Protein AF-A0A0F3GMD1-F1 (afdb_monomer)

Mean predicted aligned error: 21.33 Å

Radius of gyration: 52.3 Å; Cα contacts (8 Å, |Δi|>4): 1397; chains: 1; bounding box: 160×86×122 Å

Organism: NCBI:txid29290

Solvent-accessible surface area (backbone atoms only — not comparable to full-atom values): 59285 Å² total; per-residue (Å²): 130,84,69,40,39,52,71,37,39,46,59,51,83,79,68,75,85,72,68,47,76,70,53,44,74,72,39,75,71,59,56,70,72,64,79,86,46,73,55,54,50,51,50,52,51,47,51,51,32,24,76,66,56,77,40,80,80,34,20,37,17,39,35,39,20,27,48,52,60,46,47,62,63,44,51,52,50,38,50,48,46,66,65,64,51,59,70,74,74,42,44,73,69,32,60,89,40,60,75,58,41,60,51,53,55,57,49,62,74,71,39,52,60,49,68,30,81,46,72,66,26,73,89,41,58,56,51,66,48,49,52,52,52,53,52,52,46,48,45,51,41,37,52,78,72,67,52,85,68,76,44,72,88,44,75,68,55,52,50,51,51,44,68,68,37,89,86,38,98,61,51,51,66,60,50,45,65,74,47,36,88,82,41,74,92,46,96,46,63,65,54,52,56,51,42,48,73,69,47,56,76,70,62,19,48,54,53,50,47,52,51,50,53,53,32,47,76,72,71,44,61,88,82,69,73,56,76,62,57,56,51,55,43,53,52,40,33,33,62,71,63,63,39,60,32,40,38,41,37,32,38,54,41,47,42,28,39,69,65,24,73,91,56,54,64,50,62,50,54,59,37,50,40,16,71,84,41,60,45,35,45,39,38,28,26,54,53,45,69,75,77,53,39,84,52,72,67,63,38,54,53,48,59,73,36,33,47,81,44,64,46,66,74,53,74,52,54,54,42,42,52,57,20,68,38,47,41,65,35,79,94,36,39,74,62,41,53,54,52,50,49,56,54,44,66,54,39,48,64,53,42,55,72,43,55,36,70,48,44,70,76,53,54,72,68,35,47,58,49,42,60,52,41,26,62,52,21,51,52,48,42,57,52,48,19,47,65,45,69,44,16,55,49,51,46,51,47,38,44,54,42,76,71,60,76,46,100,79,72,46,56,39,52,43,40,48,31,70,73,33,26,74,88,79,57,60,55,50,37,40,36,50,53,38,58,55,68,66,54,92,86,48,86,58,59,52,73,59,46,50,49,36,46,52,51,47,72,74,44,54,88,74,43,90,48,72,66,47,46,43,51,50,41,38,41,38,49,21,56,44,42,35,67,77,38,60,93,46,102,70,47,67,25,64,76,27,38,33,27,51,68,45,57,36,50,42,32,52,74,45,95,56,29,90,45,41,65,61,48,51,53,49,38,37,73,72,54,65,26,15,75,43,87,39,86,96,86,44,41,35,53,41,84,50,62,69,76,74,92,69,79,74,52,93,71,62,67,75,50,52,48,60,78,67,46,63,60,63,88,69,65,65,60,32,57,53,40,69,33,40,48,78,44,74,34,37,77,86,46,40,70,70,69,62,67,60,75,88,61,82,65,42,33,41,36,35,39,32,47,20,58,26,72,73,49,28,70,50,32,61,64,51,51,58,50,50,54,69,73,47,91,70,59,54,36,38,39,37,45,23,93,66,36,68,30,63,69,56,50,52,52,35,36,51,25,51,29,50,18,64,57,21,65,79,76,37,66,70,57,14,52,50,26,49,51,51,30,49,46,58,52,53,58,47,46,61,52,58,56,77,36,67,37,39,40,43,44,72,96,51,78,81,42,80,32,64,39,63,69,51,45,55,55,48,56,50,51,56,47,43,74,59,25,70,38,19,68,63,74,76,48,77,60,41,79,38,33,29,78,63,84,62,41,43,66,45,12,29,34,34,48,69,79,40,81,79,47,84,94,47,52,73,57,50,57,61,52,48,49,33,45,77,69,54,40,67,88,38,89,65,27,41,77,78,41,53,86,41,47,68,20,46,50,40,54,52,48,50,53,50,44,51,51,20,39,77,74,69,53,32,31,45,54,42,58,53,49,53,56,41,25,31,78,44,27,36,52,58,64,21,26,43,43,35,20,48,51,21,47,68,47,43,80,57,41,38,96,61,22,24,38,32,64,89,85,54,78,43,73,20,38,58,69,55,48,17,45,47,51,39,30,44,60,67,66,35,75,77,27,56,61,29,27,45,29,66,69,60,78,58,60,55,50,50,51,52,42,49,48,52,47,27,75,64,66,75,32,86,27,57,52,57,42,6,55,73,72,59,39,29,60,65,65,65,28,81,92,46,45,67,63,50,51,56,33,44,52,44,54,65,45,71,88,56,94,75,57,59,71,59,46,53,51,33,42,50,45,69,74,67,43,75,51,58,62,44,73,70,36,64,68,61,48,50,51,50,47,44,51,68,71,42,49,94,52,33,89,80,55,55,85,85,45,50,63,58,51,41,55,59,50,43,76,77,46,76,60,26,47,52,43,60,84,46,46,80,76,45,50,67,58,48,51,50,54,45,51,51,49,38,60,75,67,44,45,67,57,52,47,52,60,54,72,72,44,58,71,67,59,51,52,50,50,50,53,50,44,34,72,76,34,60,67,57,39,51,54,50,48,62,62,54,73,71,68,81,83,135

Secondary structure (DSSP, 8-state):
-PPBHHHHEEE-TT--S---HHHHHH-TTGGGGPPP-HHHHHHHHHHHHHHHT-STTTTPEEEEE--BTSSHHHHHHHHHHHHHS-HHHHHHHHTT-HHHHHHHHHHHTT--EEEEEEE--TT--SHHHHHHHHHHHHHHHHHHTT-----SS-HHHHHHHHHH-TT-SS-HHHHHHHTGGG-TT-SSHHHHHHHHHHS-HHHHHHHHHHHHHHHHHTT--TTPPPHHHHHHHHHHHHHHTT-SEEEEEEESTHHHHHHTTT--HHHHHHHHHTTTSSEEEEEEESS-HHHH---HHHHHHHHHHEEEEE----HHHHHHHHHHHEEE-GGGHHHHHHHHHHHHHHHHHHHHHTHHHH-TTS-HHHHHTTTTB-HHHHHHHHHHHHHSSSBTHHHHHHHHS-----TT----HHHHHHH-BTTT---B-HHHHHHHH--TT-TT--HHHHHHHHHHHHHGGG-SSHHHHHHHHHHHHHHHHTTTT-S-SSSGGGGGS-BHHHHHHHTTTSTTGGGHHHHHHHHHHTTSSEEEEETTTEEEEESSPPPP-PPPP---HHHHHHHTTGGGGG---HHHHHHEEEEEE-TTTHHHHHTS---TT-EEEEEE--SSHHHHHHHHHHHHHHHHH--S-EEEEE-TTS---HHHHHHHHHHHHHHHHHHHH-HHHHHHHHHHHHHHHHHHHHHHHTSEEEEEETTS--EEEEHHHHHHHHHHHHHHHH-TTSGGGT---GGGG-SS---HHHHHHHTTSSPPPGGGTTHHHHHHHHHHTT-SS-TTHHHHSTTSHHHHHHHHHHHHHHHHHHHHSEEEHHHHHHHHHSTTT---SSHHHHHHHHHHHGGG-STTEEEE-SS-EEE--HHHHHHHHHHHHTT-TTTTT-EEEEPPHHHHHHHHHHHHHHHHHSSSSHHHHHHHHTS-GGGGGTTSHHHHHHHHHHHH-TTS---HHHHHHHHHHHHH-HHHHHTT-HHHHHHHHHHHHHGGGGGG--GGGHHHHHHHHHHH-S-GGGGGTTGGGTHHHHHHHHHHHIIIIIHHHHHHHHHTS-HHHHHHHHHHHHHH-HHHHHHHHHHHTT-S--

InterPro domains:
  IPR027417 P-loop containing nucleoside triphosphate hydrolase [G3DSA:3.40.50.300] (40-314)

pLDDT: mean 82.01, std 10.35, range [34.12, 96.06]

Foldseek 3Di:
DFDFLCVWKDFDLPLDLDDDPVNCVVDVLCLLVDDDDPLLLVVLVLVLQLLVPVDLQSLFFAEEEEAASLCQVSSLVNVVCLQPPDLVSCCVSCVVVVVSSVSSVVSVVVFHEQEFEDEDDQVDAAQVSVLLVVLLSSQVSCVVVPHPDSFDQDLLNVLLVQLPDCPHPDRLQVLCVVVVVLVVVDPGSVVLSVCLVVDDSVVNSVSSVSSCVSCVVVVNCVSDDDLVVSLVRLQRVCVVRVGSAYEYEYHACLNNLVNQQPRCVNVLVVSQSSSPGRYHYYHYYNDALCVSHVDPVVSVSVVSSHDYTYRHDDPQRLLQSLLVSMDTDVVCNVVVVVLLVVQLVQQVVLCVVPVCVQPVVHDSVSLSSNPLAQSLLSVLLCLLCCQQVVHSVVSVCLVNPDLDCDPQRQHGNNVNSVPDRCPPWGHDFNLSVLRHRQDPPRPSDDPLSNVLSVLLVVCVVVQPDPLLSSLSSLLSSLSSCLPVLPPDPGHPSVLSFSKLSNSLSRQGPGPSNVCSVVSVVVCLVVQSWPWDDDPDDMIGIGRHHPDPDFDFDPDDPLCVCVVLVLCVQLDAFAQLNLAEDEEEDFLVCVVVVLPPDDDQLHEYEYEYAAQAPVSLVSRVVSVVVCLVVRPHWYKYWYLHVQHLHPVLVVLLRVLVRQLVVCVVPPPVSNVVSVVVSSVSSVVSSVVSQQDWIWMDTRPDDIDTDGGSVRVNVVSVVVLCVFAVLEPVVLHRDRQQRDLDDQDLQLLCVLLVNDDQDPVRCVSVSSVVSCVVLVNQPDPQSLVVPVPHSLSVLLVVLVVQQVVCCVPPQKHAPLVSVSVCCHPNYNYGLGSNQLSSQSNSCSVLQDQQKWKDQPPDTGGNHSSNSSCLSNCVSVVPPSSRSIIIHGDDPQVVLLVVLQVLVCVLAVDRALQVSCLVLLAQLLLLPPPPNVLVVLLRVCSVCVVDDDDSVSSVSSSVCCVPDPSSNCSVVSQSRLLSRLCLQLPPLSVLDDSVCSVVLSVVVCVVPVRSNCCNVVSVVCVVVSVVVSVVSCVPPPVVVVVVVLVPDDPVVNVVVLVVCCVVPVVSVVVVVVVVVVDDDD

Structure (mmCIF, N/CA/C/O backbone):
data_AF-A0A0F3GMD1-F1
#
_entry.id   AF-A0A0F3GMD1-F1
#
loop_
_atom_site.group_PDB
_atom_site.id
_atom_site.type_symbol
_atom_site.label_atom_id
_atom_site.label_alt_id
_atom_site.label_comp_id
_atom_site.label_asym_id
_atom_site.label_entity_id
_atom_site.label_seq_id
_atom_site.pdbx_PDB_ins_code
_atom_site.Cartn_x
_atom_site.Cartn_y
_atom_site.Cartn_z
_atom_site.occupancy
_atom_site.B_iso_or_equiv
_atom_site.auth_seq_id
_atom_site.auth_comp_id
_atom_site.auth_asym_id
_atom_site.auth_atom_id
_atom_site.pdbx_PDB_model_num
ATOM 1 N N . MET A 1 1 ? -32.676 11.224 59.139 1.00 50.94 1 MET A N 1
ATOM 2 C CA . MET A 1 1 ? -31.583 11.018 58.167 1.00 50.94 1 MET A CA 1
ATOM 3 C C . MET A 1 1 ? -32.152 10.192 57.034 1.00 50.94 1 MET A C 1
ATOM 5 O O . MET A 1 1 ? -32.845 9.225 57.331 1.00 50.94 1 MET A O 1
ATOM 9 N N . ALA A 1 2 ? -31.953 10.602 55.782 1.00 66.00 2 ALA A N 1
ATOM 10 C CA . ALA A 1 2 ? -32.318 9.767 54.640 1.00 66.00 2 ALA A CA 1
ATOM 11 C C . ALA A 1 2 ? -31.479 8.475 54.671 1.00 66.00 2 ALA A C 1
ATOM 13 O O . ALA A 1 2 ? -30.313 8.524 55.067 1.00 66.00 2 ALA A O 1
ATOM 14 N N . ARG A 1 3 ? -32.075 7.328 54.316 1.00 83.75 3 ARG A N 1
ATOM 15 C CA . ARG A 1 3 ? -31.333 6.065 54.157 1.00 83.75 3 ARG A CA 1
ATOM 16 C C . ARG A 1 3 ? -30.320 6.213 53.022 1.00 83.75 3 ARG A C 1
ATOM 18 O O . ARG A 1 3 ? -30.608 6.872 52.020 1.00 83.75 3 ARG A O 1
ATOM 25 N N . LEU A 1 4 ? -29.153 5.608 53.191 1.00 89.12 4 LEU A N 1
ATOM 26 C CA . LEU A 1 4 ? -28.110 5.593 52.168 1.00 89.12 4 LEU A CA 1
ATOM 27 C C . LEU A 1 4 ? -28.389 4.465 51.171 1.00 89.12 4 LEU A C 1
ATOM 29 O O . LEU A 1 4 ? -29.095 3.508 51.488 1.00 89.12 4 LEU A O 1
ATOM 33 N N . TYR A 1 5 ? -27.815 4.537 49.971 1.00 89.75 5 TYR A N 1
ATOM 34 C CA . TYR A 1 5 ? -28.005 3.483 48.966 1.00 89.75 5 TYR A CA 1
ATOM 35 C C . TYR A 1 5 ? -27.546 2.099 49.450 1.00 89.75 5 TYR A C 1
ATOM 37 O O . TYR A 1 5 ? -28.211 1.111 49.146 1.00 89.75 5 TYR A O 1
ATOM 45 N N . LYS A 1 6 ? -26.486 2.026 50.269 1.00 88.06 6 LYS A N 1
ATOM 46 C CA . LYS A 1 6 ? -26.004 0.778 50.896 1.00 88.06 6 LYS A CA 1
ATOM 47 C C . LYS A 1 6 ? -27.062 0.034 51.719 1.00 88.06 6 LYS A C 1
ATOM 49 O O . LYS A 1 6 ? -26.891 -1.151 51.982 1.00 88.06 6 LYS A O 1
ATOM 54 N N . ASP A 1 7 ? -28.105 0.733 52.175 1.00 88.56 7 ASP A N 1
ATOM 55 C CA . ASP A 1 7 ? -29.181 0.126 52.956 1.00 88.56 7 ASP A CA 1
ATOM 56 C C . ASP A 1 7 ? -30.139 -0.656 52.035 1.00 88.56 7 ASP A C 1
ATOM 58 O O . ASP A 1 7 ? -30.725 -1.643 52.463 1.00 88.56 7 ASP A O 1
ATOM 62 N N . TYR A 1 8 ? -30.269 -0.258 50.762 1.00 87.81 8 TYR A N 1
ATOM 63 C CA . TYR A 1 8 ? -31.168 -0.879 49.777 1.00 87.81 8 TYR A CA 1
ATOM 64 C C . TYR A 1 8 ? -30.470 -1.889 48.861 1.00 87.81 8 TYR A C 1
ATOM 66 O O . TYR A 1 8 ? -31.065 -2.903 48.487 1.00 87.81 8 TYR A O 1
ATOM 74 N N . ILE A 1 9 ? -29.222 -1.607 48.478 1.00 90.31 9 ILE A N 1
ATOM 75 C CA . ILE A 1 9 ? -28.454 -2.391 47.509 1.00 90.31 9 ILE A CA 1
ATOM 76 C C . ILE A 1 9 ? -27.043 -2.688 48.020 1.00 90.31 9 ILE A C 1
ATOM 78 O O . ILE A 1 9 ? -26.416 -1.880 48.702 1.00 90.31 9 ILE A O 1
ATOM 82 N N . ALA A 1 10 ? -26.525 -3.849 47.638 1.00 85.56 10 ALA A N 1
ATOM 83 C CA . ALA A 1 10 ? -25.165 -4.293 47.901 1.00 85.56 10 ALA A CA 1
ATOM 84 C C . ALA A 1 10 ? -24.527 -4.826 46.612 1.00 85.56 10 ALA A C 1
ATOM 86 O O . ALA A 1 10 ? -25.221 -5.194 45.668 1.00 85.56 10 ALA A O 1
ATOM 87 N N . VAL A 1 11 ? -23.197 -4.885 46.568 1.00 82.38 11 VAL A N 1
ATOM 88 C CA . VAL A 1 11 ? -22.460 -5.510 45.461 1.00 82.38 11 VAL A CA 1
ATOM 89 C C . VAL A 1 11 ? -21.932 -6.862 45.925 1.00 82.38 11 VAL A C 1
ATOM 91 O O . VAL A 1 11 ? -21.331 -6.947 47.000 1.00 82.38 11 VAL A O 1
ATOM 94 N N . ASP A 1 12 ? -22.148 -7.907 45.127 1.00 74.38 12 ASP A N 1
ATOM 95 C CA . ASP A 1 12 ? -21.658 -9.255 45.416 1.00 74.38 12 ASP A CA 1
ATOM 96 C C . ASP A 1 12 ? -20.118 -9.281 45.461 1.00 74.38 12 ASP A C 1
ATOM 98 O O . ASP A 1 12 ? -19.437 -8.999 44.470 1.00 74.38 12 ASP A O 1
ATOM 102 N N . LYS A 1 13 ? -19.565 -9.618 46.634 1.00 58.06 13 LYS A N 1
ATOM 103 C CA . LYS A 1 13 ? -18.115 -9.708 46.873 1.00 58.06 13 LYS A CA 1
ATOM 104 C C . LYS A 1 13 ? -17.493 -10.961 46.258 1.00 58.06 13 LYS A C 1
ATOM 106 O O . LYS A 1 13 ? -16.294 -10.959 45.986 1.00 58.06 13 LYS A O 1
ATOM 111 N N . ASP A 1 14 ? -18.296 -12.001 46.043 1.00 51.00 14 ASP A N 1
ATOM 112 C CA . ASP A 1 14 ? -17.872 -13.286 45.493 1.00 51.00 14 ASP A CA 1
ATOM 113 C C . ASP A 1 14 ? -18.116 -13.378 43.981 1.00 51.00 14 ASP A C 1
ATOM 115 O O . ASP A 1 14 ? -17.907 -14.443 43.400 1.00 51.00 14 ASP A O 1
ATOM 119 N N . PHE A 1 15 ? -18.516 -12.286 43.317 1.00 57.25 15 PHE A N 1
ATOM 120 C CA . PHE A 1 15 ? -18.592 -12.229 41.859 1.00 57.25 15 PHE A CA 1
ATOM 121 C C . PHE A 1 15 ? -17.193 -12.457 41.270 1.00 57.25 15 PHE A C 1
ATOM 123 O O . PHE A 1 15 ? -16.328 -11.587 41.352 1.00 57.25 15 PHE A O 1
ATOM 130 N N . ILE A 1 16 ? -16.943 -13.650 40.717 1.00 51.28 16 ILE A N 1
ATOM 131 C CA . ILE A 1 16 ? -15.605 -14.109 40.323 1.00 51.28 16 ILE A CA 1
ATOM 132 C C . ILE A 1 16 ? -15.171 -13.428 39.012 1.00 51.28 16 ILE A C 1
ATOM 134 O O . ILE A 1 16 ? -15.683 -13.773 37.947 1.00 51.28 16 ILE A O 1
ATOM 138 N N . PRO A 1 17 ? -14.157 -12.540 39.018 1.00 49.84 17 PRO A N 1
ATOM 139 C CA . PRO A 1 17 ? -13.639 -11.957 37.782 1.00 49.84 17 PRO A CA 1
ATOM 140 C C . PRO A 1 17 ? -12.695 -12.904 37.014 1.00 49.84 17 PRO A C 1
ATOM 142 O O . PRO A 1 17 ? -12.332 -12.604 35.878 1.00 49.84 17 PRO A O 1
ATOM 145 N N . VAL A 1 18 ? -12.240 -14.008 37.630 1.00 54.03 18 VAL A N 1
ATOM 146 C CA . VAL A 1 18 ? -11.250 -14.947 37.065 1.00 54.03 18 VAL A CA 1
ATOM 147 C C . VAL A 1 18 ? -11.595 -16.392 37.440 1.00 54.03 18 VAL A C 1
ATOM 149 O O . VAL A 1 18 ? -11.407 -16.805 38.582 1.00 54.03 18 VAL A O 1
ATOM 152 N N . PHE A 1 19 ? -12.076 -17.168 36.469 1.00 64.75 19 PHE A N 1
ATOM 153 C CA . PHE A 1 19 ? -12.269 -18.613 36.609 1.00 64.75 19 PHE A CA 1
ATOM 154 C C . PHE A 1 19 ? -10.920 -19.332 36.436 1.00 64.75 19 PHE A C 1
ATOM 156 O O . PHE A 1 19 ? -10.138 -18.957 35.562 1.00 64.75 19 PHE A O 1
ATOM 163 N N . SER A 1 20 ? -10.610 -20.324 37.273 1.00 67.69 20 SER A N 1
ATOM 164 C CA . SER A 1 20 ? -9.322 -21.036 37.257 1.00 67.69 20 SER A CA 1
ATOM 165 C C . SER A 1 20 ? -9.495 -22.515 37.592 1.00 67.69 20 SER A C 1
ATOM 167 O O . SER A 1 20 ? -10.488 -22.907 38.198 1.00 67.69 20 SER A O 1
ATOM 169 N N . HIS A 1 21 ? -8.487 -23.332 37.280 1.00 68.81 21 HIS A N 1
ATOM 170 C CA . HIS A 1 21 ? -8.507 -24.771 37.567 1.00 68.81 21 HIS A CA 1
ATOM 171 C C . HIS A 1 21 ? -8.688 -25.104 39.062 1.00 68.81 21 HIS A C 1
ATOM 173 O O . HIS A 1 21 ? -9.338 -26.084 39.414 1.00 68.81 21 HIS A O 1
ATOM 179 N N . GLN A 1 22 ? -8.129 -24.290 39.966 1.00 69.31 22 GLN A N 1
ATOM 180 C CA . GLN A 1 22 ? -8.325 -24.478 41.411 1.00 69.31 22 GLN A CA 1
ATOM 181 C C . GLN A 1 22 ? -9.769 -24.184 41.827 1.00 69.31 22 GLN A C 1
ATOM 183 O O . GLN A 1 22 ? -10.306 -24.844 42.716 1.00 69.31 22 GLN A O 1
ATOM 188 N N . LEU A 1 23 ? -10.384 -23.186 41.191 1.00 70.75 23 LEU A N 1
ATOM 189 C CA . LEU A 1 23 ? -11.745 -22.765 41.484 1.00 70.75 23 LEU A CA 1
ATOM 190 C C . LEU A 1 23 ? -12.764 -23.775 40.948 1.00 70.75 23 LEU A C 1
ATOM 192 O O . LEU A 1 23 ? -13.696 -24.118 41.666 1.00 70.75 23 LEU A O 1
ATOM 196 N N . ASP A 1 24 ? -12.508 -24.313 39.757 1.00 78.94 24 ASP A N 1
ATOM 197 C CA . ASP A 1 24 ? -13.262 -25.404 39.139 1.00 78.94 24 ASP A CA 1
ATOM 198 C C . ASP A 1 24 ? -13.278 -26.663 40.025 1.00 78.94 24 ASP A C 1
ATOM 200 O O . ASP A 1 24 ? -14.333 -27.189 40.370 1.00 78.94 24 ASP A O 1
ATOM 204 N N . LYS A 1 25 ? -12.104 -27.071 40.534 1.00 77.44 25 LYS A N 1
ATOM 205 C CA . LYS A 1 25 ? -11.992 -28.188 41.489 1.00 77.44 25 LYS A CA 1
ATOM 206 C C . LYS A 1 25 ? -12.726 -27.942 42.807 1.00 77.44 25 LYS A C 1
ATOM 208 O O . LYS A 1 25 ? -13.213 -28.891 43.417 1.00 77.44 25 LYS A O 1
ATOM 213 N N . LYS A 1 26 ? -12.755 -26.695 43.287 1.00 75.00 26 LYS A N 1
ATOM 214 C CA . LYS A 1 26 ? -13.393 -26.336 44.562 1.00 75.00 26 LYS A CA 1
ATOM 215 C C . LYS A 1 26 ? -14.914 -26.219 44.437 1.00 75.00 26 LYS A C 1
ATOM 217 O O . LYS A 1 26 ? -15.614 -26.543 45.393 1.00 75.00 26 LYS A O 1
ATOM 222 N N . TYR A 1 27 ? -15.413 -25.761 43.289 1.00 75.75 27 TYR A N 1
ATOM 223 C CA . TYR A 1 27 ? -16.834 -25.524 43.040 1.00 75.75 27 TYR A CA 1
ATOM 224 C C . TYR A 1 27 ? -17.264 -26.072 41.662 1.00 75.75 27 TYR A C 1
ATOM 226 O O . TYR A 1 27 ? -17.439 -25.286 40.727 1.00 75.75 27 TYR A O 1
ATOM 234 N N . PRO A 1 28 ? -17.498 -27.393 41.539 1.00 75.00 28 PRO A N 1
ATOM 235 C CA . PRO A 1 28 ? -17.740 -28.060 40.254 1.00 75.00 28 PRO A CA 1
ATOM 236 C C . PRO A 1 28 ? -18.997 -27.602 39.508 1.00 75.00 28 PRO A C 1
ATOM 238 O O . PRO A 1 28 ? -19.076 -27.759 38.302 1.00 75.00 28 PRO A O 1
ATOM 241 N N . ASP A 1 29 ? -19.987 -27.025 40.192 1.00 77.69 29 ASP A N 1
ATOM 242 C CA . ASP A 1 29 ? -21.216 -26.540 39.549 1.00 77.69 29 ASP A CA 1
ATOM 243 C C . ASP A 1 29 ? -21.120 -25.102 39.036 1.00 77.69 29 ASP A C 1
ATOM 245 O O . ASP A 1 29 ? -21.963 -24.671 38.245 1.00 77.69 29 ASP A O 1
ATOM 249 N N . ARG A 1 30 ? -20.107 -24.338 39.470 1.00 73.56 30 ARG A N 1
ATOM 250 C CA . ARG A 1 30 ? -20.034 -22.909 39.146 1.00 73.56 30 ARG A CA 1
ATOM 251 C C . ARG A 1 30 ? -19.807 -22.659 37.668 1.00 73.56 30 ARG A C 1
ATOM 253 O O . ARG A 1 30 ? -20.202 -21.599 37.209 1.00 73.56 30 ARG A O 1
ATOM 260 N N . TRP A 1 31 ? -19.279 -23.621 36.901 1.00 80.00 31 TRP A N 1
ATOM 261 C CA . TRP A 1 31 ? -19.059 -23.416 35.468 1.00 80.00 31 TRP A CA 1
ATOM 262 C C . TRP A 1 31 ? -20.348 -23.043 34.703 1.00 80.00 31 TRP A C 1
ATOM 264 O O . TRP A 1 31 ? -20.292 -22.346 33.688 1.00 80.00 31 TRP A O 1
ATOM 274 N N . LYS A 1 32 ? -21.514 -23.463 35.223 1.00 78.69 32 LYS A N 1
ATOM 275 C CA . LYS A 1 32 ? -22.857 -23.189 34.683 1.00 78.69 32 LYS A CA 1
ATOM 276 C C . LYS A 1 32 ? -23.253 -21.709 34.760 1.00 78.69 32 LYS A C 1
ATOM 278 O O . LYS A 1 32 ? -24.212 -21.304 34.108 1.00 78.69 32 LYS A O 1
ATOM 283 N N . GLU A 1 33 ? -22.538 -20.891 35.532 1.00 74.25 33 GLU A N 1
ATOM 284 C CA . GLU A 1 33 ? -22.772 -19.444 35.609 1.00 74.25 33 GLU A CA 1
ATOM 285 C C . GLU A 1 33 ? -22.206 -18.697 34.386 1.00 74.25 33 GLU A C 1
ATOM 287 O O . GLU A 1 33 ? -22.547 -17.530 34.169 1.00 74.25 33 GLU A O 1
ATOM 292 N N . PHE A 1 34 ? -21.374 -19.348 33.557 1.00 76.19 34 PHE A N 1
ATOM 293 C CA . PHE A 1 34 ? -20.895 -18.770 32.302 1.00 76.19 34 PHE A CA 1
ATOM 294 C C . PHE A 1 34 ? -22.074 -18.470 31.370 1.00 76.19 34 PHE A C 1
ATOM 296 O O . PHE A 1 34 ? -22.795 -19.375 30.967 1.00 76.19 34 PHE A O 1
ATOM 303 N N . VAL A 1 35 ? -22.278 -17.212 30.981 1.00 70.81 35 VAL A N 1
ATOM 304 C CA . VAL A 1 35 ? -23.404 -16.844 30.108 1.00 70.81 35 VAL A CA 1
ATOM 305 C C . VAL A 1 35 ? -23.000 -17.011 28.636 1.00 70.81 35 VAL A C 1
ATOM 307 O O . VAL A 1 35 ? -22.095 -16.307 28.177 1.00 70.81 35 VAL A O 1
ATOM 310 N N . PRO A 1 36 ? -23.657 -17.897 27.862 1.00 71.88 36 PRO A N 1
ATOM 311 C CA . PRO A 1 36 ? -23.303 -18.108 26.465 1.00 71.88 36 PRO A CA 1
ATOM 312 C C . PRO A 1 36 ? -23.706 -16.896 25.611 1.00 71.88 36 PRO A C 1
ATOM 314 O O . PRO A 1 36 ? -24.878 -16.538 25.515 1.00 71.88 36 PRO A O 1
ATOM 317 N N . HIS A 1 37 ? -22.730 -16.276 24.950 1.00 72.50 37 HIS A N 1
ATOM 318 C CA . HIS A 1 37 ? -22.938 -15.169 24.010 1.00 72.50 37 HIS A CA 1
ATOM 319 C C . HIS A 1 37 ? -22.778 -15.625 22.547 1.00 72.50 37 HIS A C 1
ATOM 321 O O . HIS A 1 37 ? -22.315 -16.733 22.276 1.00 72.50 37 HIS A O 1
ATOM 327 N N . GLY A 1 38 ? -23.140 -14.774 21.576 1.00 73.25 38 GLY A N 1
ATOM 328 C CA . GLY A 1 38 ? -23.161 -15.133 20.144 1.00 73.25 38 GLY A CA 1
ATOM 329 C C . GLY A 1 38 ? -21.863 -15.779 19.640 1.00 73.25 38 GLY A C 1
ATOM 330 O O . GLY A 1 38 ? -21.882 -16.875 19.092 1.00 73.25 38 GLY A O 1
ATOM 331 N N . THR A 1 39 ? -20.718 -15.171 19.942 1.00 79.44 39 THR A N 1
ATOM 332 C CA . THR A 1 39 ? -19.390 -15.698 19.587 1.00 79.44 39 THR A CA 1
ATOM 333 C C . THR A 1 39 ? -19.044 -17.020 20.270 1.00 79.44 39 THR A C 1
ATOM 335 O O . THR A 1 39 ? -18.361 -17.851 19.674 1.00 79.44 39 THR A O 1
ATOM 338 N N . PHE A 1 40 ? -19.525 -17.261 21.492 1.00 84.38 40 PHE A N 1
ATOM 339 C CA . PHE A 1 40 ? -19.373 -18.561 22.148 1.00 84.38 40 PHE A CA 1
ATOM 340 C C . PHE A 1 40 ? -20.221 -19.639 21.460 1.00 84.38 40 PHE A C 1
ATOM 342 O O . PHE A 1 40 ? -19.746 -20.756 21.252 1.00 84.38 40 PHE A O 1
ATOM 349 N N . ASN A 1 41 ? -21.432 -19.295 21.014 1.00 83.50 41 ASN A N 1
ATOM 350 C CA . ASN A 1 41 ? -22.277 -20.203 20.234 1.00 83.50 41 ASN A CA 1
ATOM 351 C C . ASN A 1 41 ? -21.626 -20.586 18.900 1.00 83.50 41 ASN A C 1
ATOM 353 O O . ASN A 1 41 ? -21.682 -21.753 18.507 1.00 83.50 41 ASN A O 1
ATOM 357 N N . ASP A 1 42 ? -20.957 -19.639 18.239 1.00 85.12 42 ASP A N 1
ATOM 358 C CA . ASP A 1 42 ? -20.194 -19.911 17.018 1.00 85.12 42 ASP A CA 1
ATOM 359 C C . ASP A 1 42 ? -19.025 -20.868 17.285 1.00 85.12 42 ASP A C 1
ATOM 361 O O . ASP A 1 42 ? -18.821 -21.818 16.526 1.00 85.12 42 ASP A O 1
ATOM 365 N N . ILE A 1 43 ? -18.297 -20.673 18.393 1.00 89.25 43 ILE A N 1
ATOM 366 C CA . ILE A 1 43 ? -17.215 -21.572 18.827 1.00 89.25 43 ILE A CA 1
ATOM 367 C C . ILE A 1 43 ? -17.753 -22.983 19.077 1.00 89.25 43 ILE A C 1
ATOM 369 O O . ILE A 1 43 ? -17.193 -23.948 18.553 1.00 89.25 43 ILE A O 1
ATOM 373 N N . LEU A 1 44 ? -18.857 -23.118 19.818 1.00 88.62 44 LEU A N 1
ATOM 374 C CA . LEU A 1 44 ? -19.496 -24.413 20.065 1.00 88.62 44 LEU A CA 1
ATOM 375 C C . LEU A 1 44 ? -19.972 -25.074 18.767 1.00 88.62 44 LEU A C 1
ATOM 377 O O . LEU A 1 44 ? -19.802 -26.281 18.591 1.00 88.62 44 LEU A O 1
ATOM 381 N N . SER A 1 45 ? -20.537 -24.300 17.841 1.00 87.12 45 SER A N 1
ATOM 382 C CA . SER A 1 45 ? -21.005 -24.803 16.548 1.00 87.12 45 SER A CA 1
ATOM 383 C C . SER A 1 45 ? -19.858 -25.302 15.666 1.00 87.12 45 SER A C 1
ATOM 385 O O . SER A 1 45 ? -19.977 -26.358 15.030 1.00 87.12 45 SER A O 1
ATOM 387 N N . ASP A 1 46 ? -18.735 -24.580 15.648 1.00 88.50 46 ASP A N 1
ATOM 388 C CA . ASP A 1 46 ? -17.535 -24.962 14.907 1.00 88.50 46 ASP A CA 1
ATOM 389 C C . ASP A 1 46 ? -16.829 -26.168 15.501 1.00 88.50 46 ASP A C 1
ATOM 391 O O . ASP A 1 46 ? -16.399 -27.040 14.740 1.00 88.50 46 ASP A O 1
ATOM 395 N N . LEU A 1 47 ? -16.740 -26.225 16.832 1.00 89.56 47 LEU A N 1
ATOM 396 C CA . LEU A 1 47 ? -16.193 -27.362 17.560 1.00 89.56 47 LEU A CA 1
ATOM 397 C C . LEU A 1 47 ? -17.044 -28.607 17.308 1.00 89.56 47 LEU A C 1
ATOM 399 O O . LEU A 1 47 ? -16.513 -29.634 16.895 1.00 89.56 47 LEU A O 1
ATOM 403 N N . ALA A 1 48 ? -18.370 -28.505 17.439 1.00 87.31 48 ALA A N 1
ATOM 404 C CA . ALA A 1 48 ? -19.277 -29.591 17.078 1.00 87.31 48 ALA A CA 1
ATOM 405 C C . ALA A 1 48 ? -19.082 -30.020 15.613 1.00 87.31 48 ALA A C 1
ATOM 407 O O . ALA A 1 48 ? -19.030 -31.210 15.319 1.00 87.31 48 ALA A O 1
ATOM 408 N N . GLY A 1 49 ? -18.896 -29.066 14.691 1.00 86.12 49 GLY A N 1
ATOM 409 C CA . GLY A 1 49 ? -18.633 -29.355 13.278 1.00 86.12 49 GLY A CA 1
ATOM 410 C C . GLY A 1 49 ? -17.331 -30.121 13.036 1.00 86.12 49 GLY A C 1
ATOM 411 O O . GLY A 1 49 ? -17.310 -31.017 12.185 1.00 86.12 49 GLY A O 1
ATOM 412 N N . ALA A 1 50 ? -16.276 -29.797 13.790 1.00 86.62 50 ALA A N 1
ATOM 413 C CA . ALA A 1 50 ? -14.998 -30.506 13.756 1.00 86.62 50 ALA A CA 1
ATOM 414 C C . ALA A 1 50 ? -15.142 -31.940 14.279 1.00 86.62 50 ALA A C 1
ATOM 416 O O . ALA A 1 50 ? -14.753 -32.885 13.593 1.00 86.62 50 ALA A O 1
ATOM 417 N N . LEU A 1 51 ? -15.805 -32.107 15.426 1.00 85.69 51 LEU A N 1
ATOM 418 C CA . LEU A 1 51 ? -16.042 -33.402 16.075 1.00 85.69 51 LEU A CA 1
ATOM 419 C C . LEU A 1 51 ? -16.989 -34.322 15.283 1.00 85.69 51 LEU A C 1
ATOM 421 O O . LEU A 1 51 ? -16.889 -35.552 15.345 1.00 85.69 51 LEU A O 1
ATOM 425 N N . GLU A 1 52 ? -17.918 -33.745 14.520 1.00 84.44 52 GLU A N 1
ATOM 426 C CA . GLU A 1 52 ? -18.806 -34.472 13.606 1.00 84.44 52 GLU A CA 1
ATOM 427 C C . GLU A 1 52 ? -18.098 -34.933 12.326 1.00 84.44 52 GLU A C 1
ATOM 429 O O . GLU A 1 52 ? -18.609 -35.825 11.650 1.00 84.44 52 GLU A O 1
ATOM 434 N N . MET A 1 53 ? -16.936 -34.354 11.995 1.00 76.50 53 MET A N 1
ATOM 435 C CA . MET A 1 53 ? -16.187 -34.612 10.757 1.00 76.50 53 MET A CA 1
ATOM 436 C C . MET A 1 53 ? -17.009 -34.361 9.482 1.00 76.50 53 MET A C 1
ATOM 438 O O . MET A 1 53 ? -16.827 -35.032 8.467 1.00 76.50 53 MET A O 1
ATOM 442 N N . SER A 1 54 ? -17.907 -33.374 9.530 1.00 64.50 54 SER A N 1
ATOM 443 C CA . SER A 1 54 ? -18.904 -33.099 8.483 1.00 64.50 54 SER A CA 1
ATOM 444 C C . SER A 1 54 ? -18.311 -32.711 7.119 1.00 64.50 54 SER A C 1
ATOM 446 O O . SER A 1 54 ? -18.926 -32.960 6.086 1.00 64.50 54 SER A O 1
ATOM 448 N N . SER A 1 55 ? -17.117 -32.109 7.087 1.00 67.44 55 SER A N 1
ATOM 449 C CA . SER A 1 55 ? -16.381 -31.776 5.859 1.00 67.44 55 SER A CA 1
ATOM 450 C C . SER A 1 55 ? -14.886 -31.570 6.132 1.00 67.44 55 SER A C 1
ATOM 452 O O . SER A 1 55 ? -14.480 -31.349 7.273 1.00 67.44 55 SER A O 1
ATOM 454 N N . ILE A 1 56 ? -14.053 -31.572 5.082 1.00 63.50 56 ILE A N 1
ATOM 455 C CA . ILE A 1 56 ? -12.604 -31.295 5.185 1.00 63.50 56 ILE A CA 1
ATOM 456 C C . ILE A 1 56 ? -12.340 -29.914 5.815 1.00 63.50 56 ILE A C 1
ATOM 458 O O . ILE A 1 56 ? -11.420 -29.765 6.612 1.00 63.50 56 ILE A O 1
ATOM 462 N N . GLN A 1 57 ? -13.169 -28.908 5.513 1.00 63.69 57 GLN A N 1
ATOM 463 C CA . GLN A 1 57 ? -13.056 -27.580 6.128 1.00 63.69 57 GLN A CA 1
ATOM 464 C C . GLN A 1 57 ? -13.550 -27.551 7.581 1.00 63.69 57 GLN A C 1
ATOM 466 O O . GLN A 1 57 ? -13.051 -26.756 8.379 1.00 63.69 57 GLN A O 1
ATOM 471 N N . ALA A 1 58 ? -14.509 -28.409 7.938 1.00 69.06 58 ALA A N 1
ATOM 472 C CA . ALA A 1 58 ? -15.023 -28.490 9.298 1.00 69.06 58 ALA A CA 1
ATOM 473 C C . ALA A 1 58 ? -14.023 -29.130 10.269 1.00 69.06 58 ALA A C 1
ATOM 475 O O . ALA A 1 58 ? -13.985 -28.701 11.414 1.00 69.06 58 ALA A O 1
ATOM 476 N N . LYS A 1 59 ? -13.179 -30.062 9.801 1.00 80.81 59 LYS A N 1
ATOM 477 C CA . LYS A 1 59 ? -12.160 -30.792 10.584 1.00 80.81 59 LYS A CA 1
ATOM 478 C C . LYS A 1 59 ? -11.004 -29.941 11.138 1.00 80.81 59 LYS A C 1
ATOM 480 O O . LYS A 1 59 ? -10.109 -30.480 11.768 1.00 80.81 59 LYS A O 1
ATOM 485 N N . LYS A 1 60 ? -10.963 -28.636 10.889 1.00 87.56 60 LYS A N 1
ATOM 486 C CA . LYS A 1 60 ? -9.860 -27.788 11.362 1.00 87.56 60 LYS A CA 1
ATOM 487 C C . LYS A 1 60 ? -9.934 -27.557 12.872 1.00 87.56 60 LYS A C 1
ATOM 489 O O . LYS A 1 60 ? -11.022 -27.401 13.423 1.00 87.56 60 LYS A O 1
ATOM 494 N N . SER A 1 61 ? -8.765 -27.447 13.502 1.00 91.00 61 SER A N 1
ATOM 495 C CA . SER A 1 61 ? -8.628 -26.994 14.894 1.00 91.00 61 SER A CA 1
ATOM 496 C C . SER A 1 61 ? -9.114 -25.550 15.068 1.00 91.00 61 SER A C 1
ATOM 498 O O . SER A 1 61 ? -9.163 -24.783 14.103 1.00 91.00 61 SER A O 1
ATOM 500 N N . LEU A 1 62 ? -9.466 -25.157 16.291 1.00 91.75 62 LEU A N 1
ATOM 501 C CA . LEU A 1 62 ? -9.957 -23.818 16.609 1.00 91.75 62 LEU A CA 1
ATOM 502 C C . LEU A 1 62 ? -8.864 -22.986 17.285 1.00 91.75 62 LEU A C 1
ATOM 504 O O . LEU A 1 62 ? -8.119 -23.469 18.136 1.00 91.75 62 LEU A O 1
ATOM 508 N N . TRP A 1 63 ? -8.800 -21.711 16.918 1.00 91.69 63 TRP A N 1
ATOM 509 C CA . TRP A 1 63 ? -7.979 -20.717 17.595 1.00 91.69 63 TRP A CA 1
ATOM 510 C C . TRP A 1 63 ? -8.868 -19.542 17.994 1.00 91.69 63 TRP A C 1
ATOM 512 O O . TRP A 1 63 ? -9.400 -18.811 17.155 1.00 91.69 63 TRP A O 1
ATOM 522 N N . VAL A 1 64 ? -9.031 -19.395 19.303 1.00 89.88 64 VAL A N 1
ATOM 523 C CA . VAL A 1 64 ? -9.829 -18.372 19.958 1.00 89.88 64 VAL A CA 1
ATOM 524 C C . VAL A 1 64 ? -8.914 -17.264 20.474 1.00 89.88 64 VAL A C 1
ATOM 526 O O . VAL A 1 64 ? -8.066 -17.487 21.332 1.00 89.88 64 VAL A O 1
ATOM 529 N N . SER A 1 65 ? -9.088 -16.050 19.964 1.00 85.25 65 SER A N 1
ATOM 530 C CA . SER A 1 65 ? -8.393 -14.853 20.450 1.00 85.25 65 SER A CA 1
ATOM 531 C C . SER A 1 65 ? -9.343 -13.916 21.194 1.00 85.25 65 SER A C 1
ATOM 533 O O . SER A 1 65 ? -10.553 -13.984 21.012 1.00 85.25 65 SER A O 1
ATOM 535 N N . GLY A 1 66 ? -8.825 -13.032 22.038 1.00 73.56 66 GLY A N 1
ATOM 536 C CA . GLY A 1 66 ? -9.625 -11.971 22.656 1.00 73.56 66 GLY A CA 1
ATOM 537 C C . GLY A 1 66 ? -8.876 -11.280 23.785 1.00 73.56 66 GLY A C 1
ATOM 538 O O . GLY A 1 66 ? -8.036 -11.903 24.436 1.00 73.56 66 GLY A O 1
ATOM 539 N N . ALA A 1 67 ? -9.195 -10.013 24.041 1.00 63.56 67 ALA A N 1
ATOM 540 C CA . ALA A 1 67 ? -8.522 -9.194 25.048 1.00 63.56 67 ALA A CA 1
ATOM 541 C C . ALA A 1 67 ? -8.566 -9.819 26.457 1.00 63.56 67 ALA A C 1
ATOM 543 O O . ALA A 1 67 ? -9.327 -10.754 26.725 1.00 63.56 67 ALA A O 1
ATOM 544 N N . TYR A 1 68 ? -7.712 -9.364 27.372 1.00 56.00 68 TYR A N 1
ATOM 545 C CA . TYR A 1 68 ? -7.705 -9.901 28.735 1.00 56.00 68 TYR A CA 1
ATOM 546 C C . TYR A 1 68 ? -9.076 -9.676 29.404 1.00 56.00 68 TYR A C 1
ATOM 548 O O . TYR A 1 68 ? -9.750 -8.685 29.143 1.00 56.00 68 TYR A O 1
ATOM 556 N N . GLY A 1 69 ? -9.545 -10.637 30.203 1.00 57.41 69 GLY A N 1
ATOM 557 C CA . GLY A 1 69 ? -10.835 -10.506 30.896 1.00 57.41 69 GLY A CA 1
ATOM 558 C C . GLY A 1 69 ? -12.104 -10.708 30.052 1.00 57.41 69 GLY A C 1
ATOM 559 O O . GLY A 1 69 ? -13.188 -10.621 30.609 1.00 57.41 69 GLY A O 1
ATOM 560 N N . THR A 1 70 ? -12.020 -11.064 28.762 1.00 64.88 70 THR A N 1
ATOM 561 C CA . THR A 1 70 ? -13.212 -11.363 27.926 1.00 64.88 70 THR A CA 1
ATOM 562 C C . THR A 1 70 ? -13.881 -12.720 28.217 1.00 64.88 70 THR A C 1
ATOM 564 O O . THR A 1 70 ? -14.665 -13.212 27.414 1.00 64.88 70 THR A O 1
ATOM 567 N N . GLY A 1 71 ? -13.539 -13.382 29.329 1.00 69.94 71 GLY A N 1
ATOM 568 C CA . GLY A 1 71 ? -14.119 -14.676 29.708 1.00 69.94 71 GLY A CA 1
ATOM 569 C C . GLY A 1 71 ? -13.582 -15.902 28.954 1.00 69.94 71 GLY A C 1
ATOM 570 O O . GLY A 1 71 ? -14.181 -16.961 29.058 1.00 69.94 71 GLY A O 1
ATOM 571 N N . LYS A 1 72 ? -12.457 -15.810 28.223 1.00 80.31 72 LYS A N 1
ATOM 572 C CA . LYS A 1 72 ? -11.894 -16.935 27.434 1.00 80.31 72 LYS A CA 1
ATOM 573 C C . LYS A 1 72 ? -11.578 -18.190 28.253 1.00 80.31 72 LYS A C 1
ATOM 575 O O . LYS A 1 72 ? -11.981 -19.275 27.856 1.00 80.31 72 LYS A O 1
ATOM 580 N N . THR A 1 73 ? -10.882 -18.038 29.379 1.00 80.19 73 THR A N 1
ATOM 581 C CA . THR A 1 73 ? -10.593 -19.151 30.297 1.00 80.19 73 THR A CA 1
ATOM 582 C C . THR A 1 73 ? -11.894 -19.742 30.825 1.00 80.19 73 THR A C 1
ATOM 584 O O . THR A 1 73 ? -12.088 -20.944 30.815 1.00 80.19 73 THR A O 1
ATOM 587 N N . TYR A 1 74 ? -12.864 -18.905 31.189 1.00 81.25 74 TYR A N 1
ATOM 588 C CA . TYR A 1 74 ? -14.165 -19.403 31.628 1.00 81.25 74 TYR A CA 1
ATOM 589 C C . TYR A 1 74 ? -14.876 -20.191 30.503 1.00 81.25 74 TYR A C 1
ATOM 591 O O . TYR A 1 74 ? -15.315 -21.323 30.698 1.00 81.25 74 TYR A O 1
ATOM 599 N N . ALA A 1 75 ? -14.879 -19.662 29.281 1.00 84.62 75 ALA A N 1
ATOM 600 C CA . ALA A 1 75 ? -15.396 -20.351 28.105 1.00 84.62 75 ALA A CA 1
ATOM 601 C C . ALA A 1 75 ? -14.692 -21.700 27.853 1.00 84.62 75 ALA A C 1
ATOM 603 O O . ALA A 1 75 ? -15.344 -22.657 27.440 1.00 84.62 75 ALA A O 1
ATOM 604 N N . SER A 1 76 ? -13.383 -21.806 28.112 1.00 89.38 76 SER A N 1
ATOM 605 C CA . SER A 1 76 ? -12.622 -23.052 27.947 1.00 89.38 76 SER A CA 1
ATOM 606 C C . SER A 1 76 ? -13.051 -24.127 28.944 1.00 89.38 76 SER A C 1
ATOM 608 O O . SER A 1 76 ? -13.231 -25.279 28.547 1.00 89.38 76 SER A O 1
ATOM 610 N N . PHE A 1 77 ? -13.301 -23.748 30.201 1.00 87.31 77 PHE A N 1
ATOM 611 C CA . PHE A 1 77 ? -13.857 -24.640 31.219 1.00 87.31 77 PHE A CA 1
ATOM 612 C C . PHE A 1 77 ? -15.304 -25.027 30.910 1.00 87.31 77 PHE A C 1
ATOM 614 O O . PHE A 1 77 ? -15.637 -26.207 30.970 1.00 87.31 77 PHE A O 1
ATOM 621 N N . ALA A 1 78 ? -16.144 -24.085 30.473 1.00 88.00 78 ALA A N 1
ATOM 622 C CA . ALA A 1 78 ? -17.500 -24.407 30.029 1.00 88.00 78 ALA A CA 1
ATOM 623 C C . ALA A 1 78 ? -17.480 -25.429 28.876 1.00 88.00 78 ALA A C 1
ATOM 625 O O . ALA A 1 78 ? -18.224 -26.405 28.899 1.00 88.00 78 ALA A O 1
ATOM 626 N N . ILE A 1 79 ? -16.577 -25.272 27.897 1.00 90.19 79 ILE A N 1
ATOM 627 C CA . ILE A 1 79 ? -16.382 -26.252 26.814 1.00 90.19 79 ILE A CA 1
ATOM 628 C C . ILE A 1 79 ? -15.899 -27.600 27.360 1.00 90.19 79 ILE A C 1
ATOM 630 O O . ILE A 1 79 ? -16.409 -28.635 26.931 1.00 90.19 79 ILE A O 1
ATOM 634 N N . LYS A 1 80 ? -14.944 -27.605 28.299 1.00 90.50 80 LYS A N 1
ATOM 635 C CA . LYS A 1 80 ? -14.457 -28.824 28.959 1.00 90.50 80 LYS A CA 1
ATOM 636 C C . LYS A 1 80 ? -15.619 -29.594 29.594 1.00 90.50 80 LYS A C 1
ATOM 638 O O . LYS A 1 80 ? -15.827 -30.745 29.228 1.00 90.50 80 LYS A O 1
ATOM 643 N N . HIS A 1 81 ? -16.433 -28.955 30.431 1.00 88.94 81 HIS A N 1
ATOM 644 C CA . HIS A 1 81 ? -17.593 -29.593 31.062 1.00 88.94 81 HIS A CA 1
ATOM 645 C C . HIS A 1 81 ? -18.662 -30.027 30.054 1.00 88.94 81 HIS A C 1
ATOM 647 O O . HIS A 1 81 ? -19.158 -31.151 30.116 1.00 88.94 81 HIS A O 1
ATOM 653 N N . ILE A 1 82 ? -18.948 -29.211 29.031 1.00 88.50 82 ILE A N 1
ATOM 654 C CA . ILE A 1 82 ? -19.861 -29.599 27.943 1.00 88.50 82 ILE A CA 1
ATOM 655 C C . ILE A 1 82 ? -19.395 -30.888 27.257 1.00 88.50 82 ILE A C 1
ATOM 657 O O . ILE A 1 82 ? -20.240 -31.681 26.841 1.00 88.50 82 ILE A O 1
ATOM 661 N N . LEU A 1 83 ? -18.088 -31.125 27.135 1.00 88.38 83 LEU A N 1
ATOM 662 C CA . LEU A 1 83 ? -17.528 -32.330 26.521 1.00 88.38 83 LEU A CA 1
ATOM 663 C C . LEU A 1 83 ? -17.411 -33.516 27.491 1.00 88.38 83 LEU A C 1
ATOM 665 O O . LEU A 1 83 ? -17.625 -34.645 27.055 1.00 88.38 83 LEU A O 1
ATOM 669 N N . GLU A 1 84 ? -17.090 -33.279 28.764 1.00 85.75 84 GLU A N 1
ATOM 670 C CA . GLU A 1 84 ? -16.749 -34.328 29.738 1.00 85.75 84 GLU A CA 1
ATOM 671 C C . GLU A 1 84 ? -17.901 -34.783 30.633 1.00 85.75 84 GLU A C 1
ATOM 673 O O . GLU A 1 84 ? -18.010 -35.983 30.882 1.00 85.75 84 GLU A O 1
ATOM 678 N N . ASP A 1 85 ? -18.744 -33.860 31.099 1.00 86.31 85 ASP A N 1
ATOM 679 C CA . ASP A 1 85 ? -19.774 -34.144 32.106 1.00 86.31 85 ASP A CA 1
ATOM 680 C C . ASP A 1 85 ? -20.897 -35.018 31.527 1.00 86.31 85 ASP A C 1
ATOM 682 O O . ASP A 1 85 ? -20.986 -35.249 30.314 1.00 86.31 85 ASP A O 1
ATOM 686 N N . SER A 1 86 ? -21.801 -35.508 32.370 1.00 81.56 86 SER A N 1
ATOM 687 C CA . SER A 1 86 ? -22.950 -36.290 31.900 1.00 81.56 86 SER A CA 1
ATOM 688 C C . SER A 1 86 ? -23.877 -35.464 30.987 1.00 81.56 86 SER A C 1
ATOM 690 O O . SER A 1 86 ? -23.851 -34.229 30.962 1.00 81.56 86 SER A O 1
ATOM 692 N N . ILE A 1 87 ? -24.703 -36.127 30.169 1.00 79.00 87 ILE A N 1
ATOM 693 C CA . ILE A 1 87 ? -25.665 -35.405 29.313 1.00 79.00 87 ILE A CA 1
ATOM 694 C C . ILE A 1 87 ? -26.695 -34.685 30.191 1.00 79.00 87 ILE A C 1
ATOM 696 O O . ILE A 1 87 ? -27.109 -33.576 29.858 1.00 79.00 87 ILE A O 1
ATOM 700 N N . GLU A 1 88 ? -27.073 -35.285 31.314 1.00 78.62 88 GLU A N 1
ATOM 701 C CA . GLU A 1 88 ? -28.032 -34.765 32.282 1.00 78.62 88 GLU A CA 1
ATOM 702 C C . GLU A 1 88 ? -27.570 -33.418 32.862 1.00 78.62 88 GLU A C 1
ATOM 704 O O . GLU A 1 88 ? -28.326 -32.447 32.815 1.00 78.62 88 GLU A O 1
ATOM 709 N N . GLU A 1 89 ? -26.311 -33.319 33.304 1.00 79.75 89 GLU A N 1
ATOM 710 C CA . GLU A 1 89 ? -25.737 -32.098 33.899 1.00 79.75 89 GLU A CA 1
ATOM 711 C C . GLU A 1 89 ? -25.611 -30.940 32.904 1.00 79.75 89 GLU A C 1
ATOM 713 O O . GLU A 1 89 ? -25.780 -29.774 33.267 1.00 79.75 89 GLU A O 1
ATOM 718 N N . VAL A 1 90 ? -25.334 -31.254 31.636 1.00 82.25 90 VAL A N 1
ATOM 719 C CA . VAL A 1 90 ? -25.135 -30.253 30.578 1.00 82.25 90 VAL A CA 1
ATOM 720 C C . VAL A 1 90 ? -26.465 -29.821 29.948 1.00 82.25 90 VAL A C 1
ATOM 722 O O . VAL A 1 90 ? -26.575 -28.708 29.426 1.00 82.25 90 VAL A O 1
ATOM 725 N N . THR A 1 91 ? -27.496 -30.672 29.997 1.00 79.19 91 THR A N 1
ATOM 726 C CA . THR A 1 91 ? -28.798 -30.392 29.373 1.00 79.19 91 THR A CA 1
ATOM 727 C C . THR A 1 91 ? -29.437 -29.140 29.955 1.00 79.19 91 THR A C 1
ATOM 729 O O . THR A 1 91 ? -29.929 -28.315 29.189 1.00 79.19 91 THR A O 1
ATOM 732 N N . ASP A 1 92 ? -29.393 -28.960 31.277 1.00 77.88 92 ASP A N 1
ATOM 733 C CA . ASP A 1 92 ? -29.967 -27.784 31.939 1.00 77.88 92 ASP A CA 1
ATOM 734 C C . ASP A 1 92 ? -29.331 -26.476 31.465 1.00 77.88 92 ASP A C 1
ATOM 736 O O . ASP A 1 92 ? -30.042 -25.509 31.195 1.00 77.88 92 ASP A O 1
ATOM 740 N N . TYR A 1 93 ? -28.014 -26.484 31.271 1.00 80.25 93 TYR A N 1
ATOM 741 C CA . TYR A 1 93 ? -27.256 -25.338 30.784 1.00 80.25 93 TYR A CA 1
ATOM 742 C C . TYR A 1 93 ? -27.509 -25.047 29.292 1.00 80.25 93 TYR A C 1
ATOM 744 O O . TYR A 1 93 ? -27.698 -23.902 28.888 1.00 80.25 93 TYR A O 1
ATOM 752 N N . LEU A 1 94 ? -27.575 -26.083 28.448 1.00 78.56 94 LEU A N 1
ATOM 753 C CA . LEU A 1 94 ? -27.761 -25.935 26.998 1.00 78.56 94 LEU A CA 1
ATOM 754 C C . LEU A 1 94 ? -29.233 -25.807 26.554 1.00 78.56 94 LEU A C 1
ATOM 756 O O . LEU A 1 94 ? -29.491 -25.714 25.351 1.00 78.56 94 LEU A O 1
ATOM 760 N N . LYS A 1 95 ? -30.209 -25.787 27.475 1.00 73.19 95 LYS A N 1
ATOM 761 C CA . LYS A 1 95 ? -31.652 -25.671 27.159 1.00 73.19 95 LYS A CA 1
ATOM 762 C C . LYS A 1 95 ? -31.986 -24.446 26.308 1.00 73.19 95 LYS A C 1
ATOM 764 O O . LYS A 1 95 ? -32.825 -24.537 25.407 1.00 73.19 95 LYS A O 1
ATOM 769 N N . GLU A 1 96 ? -31.312 -23.325 26.553 1.00 62.34 96 GLU A N 1
ATOM 770 C CA . GLU A 1 96 ? -31.483 -22.094 25.770 1.00 62.34 96 GLU A CA 1
ATOM 771 C C . GLU A 1 96 ? -30.834 -22.181 24.370 1.00 62.34 96 GLU A C 1
ATOM 773 O O . GLU A 1 96 ? -31.206 -21.442 23.461 1.00 62.34 96 GLU A O 1
ATOM 778 N N . LEU A 1 97 ? -29.947 -23.160 24.142 1.00 68.56 97 LEU A N 1
ATOM 779 C CA . LEU A 1 97 ? -29.202 -23.409 22.900 1.00 68.56 97 LEU A CA 1
ATOM 780 C C . LEU A 1 97 ? -29.651 -24.717 22.218 1.00 68.56 97 LEU A C 1
ATOM 782 O O . LEU A 1 97 ? -28.851 -25.623 21.960 1.00 68.56 97 LEU A O 1
ATOM 786 N N . LYS A 1 98 ? -30.949 -24.818 21.897 1.00 65.69 98 LYS A N 1
ATOM 787 C CA . LYS A 1 98 ? -31.614 -26.048 21.399 1.00 65.69 98 LYS A CA 1
ATOM 788 C C . LYS A 1 98 ? -30.870 -26.787 20.270 1.00 65.69 98 LYS A C 1
ATOM 790 O O . LYS A 1 98 ? -30.803 -28.020 20.265 1.00 65.69 98 LYS A O 1
ATOM 795 N N . THR A 1 99 ? -30.307 -26.060 19.304 1.00 70.69 99 THR A N 1
ATOM 796 C CA . THR A 1 99 ? -29.557 -26.640 18.173 1.00 70.69 99 THR A CA 1
ATOM 797 C C . THR A 1 99 ? -28.224 -27.252 18.600 1.00 70.69 99 THR A C 1
ATOM 799 O O . THR A 1 99 ? -27.838 -28.303 18.090 1.00 70.69 99 THR A O 1
ATOM 802 N N . THR A 1 100 ? -27.536 -26.624 19.553 1.00 75.38 100 THR A N 1
ATOM 803 C CA . THR A 1 100 ? -26.231 -27.055 20.070 1.00 75.38 100 THR A CA 1
ATOM 804 C C . THR A 1 100 ? -26.376 -28.283 20.962 1.00 75.38 100 THR A C 1
ATOM 806 O O . THR A 1 100 ? -25.635 -29.250 20.785 1.00 75.38 100 THR A O 1
ATOM 809 N N . LEU A 1 101 ? -27.399 -28.299 21.826 1.00 75.56 101 LEU A N 1
ATOM 810 C CA . LEU A 1 101 ? -27.737 -29.443 22.679 1.00 75.56 101 LEU A CA 1
ATOM 811 C C . LEU A 1 101 ? -27.851 -30.737 21.860 1.00 75.56 101 LEU A C 1
ATOM 813 O O . LEU A 1 101 ? -27.141 -31.706 22.113 1.00 75.56 101 LEU A O 1
ATOM 817 N N . THR A 1 102 ? -28.659 -30.717 20.795 1.00 77.38 102 THR A N 1
ATOM 818 C CA . THR A 1 102 ? -28.914 -31.901 19.955 1.00 77.38 102 THR A CA 1
ATOM 819 C C . THR A 1 102 ? -27.636 -32.475 19.327 1.00 77.38 102 THR A C 1
ATOM 821 O O . THR A 1 102 ? -27.511 -33.692 19.165 1.00 77.38 102 THR A O 1
ATOM 824 N N . ARG A 1 103 ? -26.679 -31.617 18.951 1.00 83.56 103 ARG A N 1
ATOM 825 C CA . ARG A 1 103 ? -25.416 -32.033 18.317 1.00 83.56 103 ARG A CA 1
ATOM 826 C C . ARG A 1 103 ? -24.476 -32.686 19.323 1.00 83.56 103 ARG A C 1
ATOM 828 O O . ARG A 1 103 ? -23.991 -33.786 19.065 1.00 83.56 103 ARG A O 1
ATOM 835 N N . PHE A 1 104 ? -24.276 -32.068 20.487 1.00 82.56 104 PHE A N 1
ATOM 836 C CA . PHE A 1 104 ? -23.404 -32.623 21.525 1.00 82.56 104 PHE A CA 1
ATOM 837 C C . PHE A 1 104 ? -23.971 -33.903 22.151 1.00 82.56 104 PHE A C 1
ATOM 839 O O . PHE A 1 104 ? -23.203 -34.834 22.387 1.00 82.56 104 PHE A O 1
ATOM 846 N N . THR A 1 105 ? -25.297 -34.036 22.292 1.00 79.94 105 THR A N 1
ATOM 847 C CA . THR A 1 105 ? -25.925 -35.309 22.695 1.00 79.94 105 THR A CA 1
ATOM 848 C C . THR A 1 105 ? -25.579 -36.436 21.715 1.00 79.94 105 THR A C 1
ATOM 850 O O . THR A 1 105 ? -25.150 -37.511 22.129 1.00 79.94 105 THR A O 1
ATOM 853 N N . LYS A 1 106 ? -25.689 -36.187 20.400 1.00 81.88 106 LYS A N 1
ATOM 854 C CA . LYS A 1 106 ? -25.316 -37.172 19.367 1.00 81.88 106 LYS A CA 1
ATOM 855 C C . LYS A 1 106 ? -23.820 -37.484 19.352 1.00 81.88 106 LYS A C 1
ATOM 857 O O . LYS A 1 106 ? -23.447 -38.593 18.982 1.00 81.88 106 LYS A O 1
ATOM 862 N N . LEU A 1 107 ? -22.966 -36.517 19.686 1.00 82.75 107 LEU A N 1
ATOM 863 C CA . LEU A 1 107 ? -21.518 -36.718 19.756 1.00 82.75 107 LEU A CA 1
ATOM 864 C C . LEU A 1 107 ? -21.139 -37.621 20.930 1.00 82.75 107 LEU A C 1
ATOM 866 O O . LEU A 1 107 ? -20.417 -38.590 20.711 1.00 82.75 107 LEU A O 1
ATOM 870 N N . LYS A 1 108 ? -21.690 -37.363 22.122 1.00 80.75 108 LYS A N 1
ATOM 871 C CA . LYS A 1 108 ? -21.446 -38.175 23.324 1.00 80.75 108 LYS A CA 1
ATOM 872 C C . LYS A 1 108 ? -21.935 -39.620 23.176 1.00 80.75 108 LYS A C 1
ATOM 874 O O . LYS A 1 108 ? -21.291 -40.538 23.658 1.00 80.75 108 LYS A O 1
ATOM 879 N N . GLN A 1 109 ? -23.015 -39.852 22.427 1.00 79.62 109 GLN A N 1
ATOM 880 C CA . GLN A 1 109 ? -23.509 -41.208 22.133 1.00 79.62 109 GLN A CA 1
ATOM 881 C C . GLN A 1 109 ? -22.610 -42.021 21.180 1.00 79.62 109 GLN A C 1
ATOM 883 O O . GLN A 1 109 ? -22.770 -43.234 21.081 1.00 79.62 109 GLN A O 1
ATOM 888 N N . LYS A 1 110 ? -21.699 -41.378 20.433 1.00 79.06 110 LYS A N 1
ATOM 889 C CA . LYS A 1 110 ? -20.882 -42.027 19.389 1.00 79.06 110 LYS A CA 1
ATOM 890 C C . LYS A 1 110 ? -19.517 -42.529 19.872 1.00 79.06 110 LYS A C 1
ATOM 892 O O . LYS A 1 110 ? -18.794 -43.105 19.059 1.00 79.06 110 LYS A O 1
ATOM 897 N N . GLY A 1 111 ? -19.150 -42.289 21.128 1.00 79.12 111 GLY A N 1
ATOM 898 C CA . GLY A 1 111 ? -17.887 -42.728 21.725 1.00 79.12 111 GLY A CA 1
ATOM 899 C C . GLY A 1 111 ? -17.221 -41.646 22.571 1.00 79.12 111 GLY A C 1
ATOM 900 O O . GLY A 1 111 ? -17.575 -40.469 22.478 1.00 79.12 111 GLY A O 1
ATOM 901 N N . ASP A 1 112 ? -16.236 -42.059 23.365 1.00 85.19 112 ASP A N 1
ATOM 902 C CA . ASP A 1 112 ? -15.614 -41.210 24.380 1.00 85.19 112 ASP A CA 1
ATOM 903 C C . ASP A 1 112 ? -14.690 -40.145 23.780 1.00 85.19 112 ASP A C 1
ATOM 905 O O . ASP A 1 112 ? -13.909 -40.402 22.855 1.00 85.19 112 ASP A O 1
ATOM 909 N N . ILE A 1 113 ? -14.771 -38.938 24.343 1.00 90.19 113 ILE A N 1
ATOM 910 C CA . ILE A 1 113 ? -13.922 -37.794 24.006 1.00 90.19 113 ILE A CA 1
ATOM 911 C C . ILE A 1 113 ? -12.950 -37.563 25.164 1.00 90.19 113 ILE A C 1
ATOM 913 O O . ILE A 1 113 ? -13.351 -37.272 26.297 1.00 90.19 113 ILE A O 1
ATOM 917 N N . LEU A 1 114 ? -11.652 -37.655 24.878 1.00 92.75 114 LEU A N 1
ATOM 918 C CA . LEU A 1 114 ? -10.625 -37.265 25.837 1.00 92.75 114 LEU A CA 1
ATOM 919 C C . LEU A 1 114 ? -10.390 -35.758 25.716 1.00 92.75 114 LEU A C 1
ATOM 921 O O . LEU A 1 114 ? -9.929 -35.285 24.676 1.00 92.75 114 LEU A O 1
ATOM 925 N N . VAL A 1 115 ? -10.698 -35.005 26.771 1.00 92.50 115 VAL A N 1
ATOM 926 C CA . VAL A 1 115 ? -10.386 -33.576 26.838 1.00 92.50 115 VAL A CA 1
ATOM 927 C C . VAL A 1 115 ? -9.108 -33.410 27.639 1.00 92.50 115 VAL A C 1
ATOM 929 O O . VAL A 1 115 ? -8.985 -33.910 28.751 1.00 92.50 115 VAL A O 1
ATOM 932 N N . VAL A 1 116 ? -8.143 -32.717 27.051 1.00 93.31 116 VAL A N 1
ATOM 933 C CA . VAL A 1 116 ? -6.882 -32.368 27.698 1.00 93.31 116 VAL A CA 1
ATOM 934 C C . VAL A 1 116 ? -6.908 -30.870 27.925 1.00 93.31 116 VAL A C 1
ATOM 936 O O . VAL A 1 116 ? -7.048 -30.119 26.964 1.00 93.31 116 VAL A O 1
ATOM 939 N N . HIS A 1 117 ? -6.796 -30.430 29.175 1.00 90.75 117 HIS A N 1
ATOM 940 C CA . HIS A 1 117 ? -6.752 -29.011 29.515 1.00 90.75 117 HIS A CA 1
ATOM 941 C C . HIS A 1 117 ? -5.371 -28.650 30.058 1.00 90.75 117 HIS A C 1
ATOM 943 O O . HIS A 1 117 ? -4.932 -29.207 31.064 1.00 90.75 117 HIS A O 1
ATOM 949 N N . ARG A 1 118 ? -4.695 -27.694 29.418 1.00 88.19 118 ARG A N 1
ATOM 950 C CA . ARG A 1 118 ? -3.418 -27.146 29.890 1.00 88.19 118 ARG A CA 1
ATOM 951 C C . ARG A 1 118 ? -3.486 -25.627 29.959 1.00 88.19 118 ARG A C 1
ATOM 953 O O . ARG A 1 118 ? -4.048 -24.993 29.071 1.00 88.19 118 ARG A O 1
ATOM 960 N N . SER A 1 119 ? -2.855 -25.064 30.983 1.00 83.19 119 SER A N 1
ATOM 961 C CA . SER A 1 119 ? -2.645 -23.623 31.133 1.00 83.19 119 SER A CA 1
ATOM 962 C C . SER A 1 119 ? -1.160 -23.290 31.005 1.00 83.19 119 SER A C 1
ATOM 964 O O . SER A 1 119 ? -0.309 -24.101 31.375 1.00 83.19 119 SER A O 1
ATOM 966 N N . SER A 1 120 ? -0.866 -22.082 30.525 1.00 77.75 120 SER A N 1
ATOM 967 C CA . SER A 1 120 ? 0.478 -21.543 30.304 1.00 77.75 120 SER A CA 1
ATOM 968 C C . SER A 1 120 ? 1.279 -22.211 29.179 1.00 77.75 120 SER A C 1
ATOM 970 O O . SER A 1 120 ? 1.166 -23.400 28.858 1.00 77.75 120 SER A O 1
ATOM 972 N N . SER A 1 121 ? 2.114 -21.388 28.547 1.00 79.50 121 SER A N 1
ATOM 973 C CA . SER A 1 121 ? 2.989 -21.769 27.436 1.00 79.50 121 SER A CA 1
ATOM 974 C C . SER A 1 121 ? 4.354 -21.058 27.448 1.00 79.50 121 SER A C 1
ATOM 976 O O . SER A 1 121 ? 5.161 -21.247 26.539 1.00 79.50 121 SER A O 1
ATOM 978 N N . SER A 1 122 ? 4.645 -20.273 28.495 1.00 70.56 122 SER A N 1
ATOM 979 C CA . SER A 1 122 ? 5.824 -19.397 28.577 1.00 70.56 122 SER A CA 1
ATOM 980 C C . SER A 1 122 ? 7.153 -20.144 28.542 1.00 70.56 122 SER A C 1
ATOM 982 O O . SER A 1 122 ? 8.102 -19.688 27.912 1.00 70.56 122 SER A O 1
ATOM 984 N N . GLY A 1 123 ? 7.218 -21.324 29.154 1.00 69.44 123 GLY A N 1
ATOM 985 C CA . GLY A 1 123 ? 8.435 -22.126 29.175 1.00 69.44 123 GLY A CA 1
ATOM 986 C C . GLY A 1 123 ? 8.758 -22.826 27.853 1.00 69.44 123 GLY A C 1
ATOM 987 O O . GLY A 1 123 ? 9.810 -23.452 27.777 1.00 69.44 123 GLY A O 1
ATOM 988 N N . ILE A 1 124 ? 7.884 -22.794 26.839 1.00 79.75 124 ILE A N 1
ATOM 989 C CA . ILE A 1 124 ? 7.981 -23.665 25.659 1.00 79.75 124 ILE A CA 1
ATOM 990 C C . ILE A 1 124 ? 8.796 -23.002 24.546 1.00 79.75 124 ILE A C 1
ATOM 992 O O . ILE A 1 124 ? 8.325 -22.061 23.914 1.00 79.75 124 ILE A O 1
ATOM 996 N N . ILE A 1 125 ? 9.996 -23.524 24.276 1.00 77.25 125 ILE A N 1
ATOM 997 C CA . ILE A 1 125 ? 10.885 -23.069 23.199 1.00 77.25 125 ILE A CA 1
ATOM 998 C C . ILE A 1 125 ? 11.262 -24.279 22.334 1.00 77.25 125 ILE A C 1
ATOM 1000 O O . ILE A 1 125 ? 11.847 -25.243 22.827 1.00 77.25 125 ILE A O 1
ATOM 1004 N N . GLY A 1 126 ? 10.928 -24.221 21.045 1.00 76.62 126 GLY A N 1
ATOM 1005 C CA . GLY A 1 126 ? 11.196 -25.263 20.053 1.00 76.62 126 GLY A CA 1
ATOM 1006 C C . GLY A 1 126 ? 10.198 -26.429 20.034 1.00 76.62 126 GLY A C 1
ATOM 1007 O O . GLY A 1 126 ? 9.381 -26.620 20.938 1.00 76.62 126 GLY A O 1
ATOM 1008 N N . ASP A 1 127 ? 10.292 -27.233 18.972 1.00 78.88 127 ASP A N 1
ATOM 1009 C CA . ASP A 1 127 ? 9.339 -28.306 18.661 1.00 78.88 127 ASP A CA 1
ATOM 1010 C C . ASP A 1 127 ? 9.413 -29.481 19.655 1.00 78.88 127 ASP A C 1
ATOM 1012 O O . ASP A 1 127 ? 8.383 -30.013 20.056 1.00 78.88 127 ASP A O 1
ATOM 1016 N N . ASN A 1 128 ? 10.601 -29.846 20.152 1.00 73.81 128 ASN A N 1
ATOM 1017 C CA . ASN A 1 128 ? 10.735 -30.975 21.088 1.00 73.81 128 ASN A CA 1
ATOM 1018 C C . ASN A 1 128 ? 10.035 -30.717 22.424 1.00 73.81 128 ASN A C 1
ATOM 1020 O O . ASN A 1 128 ? 9.373 -31.608 22.957 1.00 73.81 128 ASN A O 1
ATOM 1024 N N . LYS A 1 129 ? 10.155 -29.490 22.953 1.00 75.06 129 LYS A N 1
ATOM 1025 C CA . LYS A 1 129 ? 9.473 -29.097 24.191 1.00 75.06 129 LYS A CA 1
ATOM 1026 C C . LYS A 1 129 ? 7.964 -29.103 23.991 1.00 75.06 129 LYS A C 1
ATOM 1028 O O . LYS A 1 129 ? 7.244 -29.612 24.844 1.00 75.06 129 LYS A O 1
ATOM 1033 N N . LEU A 1 130 ? 7.497 -28.602 22.844 1.00 84.75 130 LEU A N 1
ATOM 1034 C CA . LEU A 1 130 ? 6.087 -28.666 22.462 1.00 84.75 130 LEU A CA 1
ATOM 1035 C C . LEU A 1 130 ? 5.586 -30.121 22.442 1.00 84.75 130 LEU A C 1
ATOM 1037 O O . LEU A 1 130 ? 4.564 -30.423 23.054 1.00 84.75 130 LEU A O 1
ATOM 1041 N N . PHE A 1 131 ? 6.314 -31.027 21.785 1.00 84.31 131 PHE A N 1
ATOM 1042 C CA . PHE A 1 131 ? 5.922 -32.433 21.658 1.00 84.31 131 PHE A CA 1
ATOM 1043 C C . PHE A 1 131 ? 5.915 -33.171 22.996 1.00 84.31 131 PHE A C 1
ATOM 1045 O O . PHE A 1 131 ? 4.947 -33.869 23.302 1.00 84.31 131 PHE A O 1
ATOM 1052 N N . GLY A 1 132 ? 6.954 -32.988 23.815 1.00 75.81 132 GLY A N 1
ATOM 1053 C CA . GLY A 1 132 ? 7.027 -33.581 25.151 1.00 75.81 132 GLY A CA 1
ATOM 1054 C C . GLY A 1 132 ? 5.865 -33.135 26.038 1.00 75.81 132 GLY A C 1
ATOM 1055 O O . GLY A 1 132 ? 5.197 -33.971 26.644 1.00 75.81 132 GLY A O 1
ATOM 1056 N N . VAL A 1 133 ? 5.563 -31.832 26.035 1.00 82.06 133 VAL A N 1
ATOM 1057 C CA . VAL A 1 133 ? 4.460 -31.254 26.814 1.00 82.06 133 VAL A CA 1
ATOM 1058 C C . VAL A 1 133 ? 3.101 -31.812 26.384 1.00 82.06 133 VAL A C 1
ATOM 1060 O O . VAL A 1 133 ? 2.299 -32.186 27.237 1.00 82.06 133 VAL A O 1
ATOM 1063 N N . ILE A 1 134 ? 2.838 -31.914 25.077 1.00 88.12 134 ILE A N 1
ATOM 1064 C CA . ILE A 1 134 ? 1.579 -32.480 24.565 1.00 88.12 134 ILE A CA 1
ATOM 1065 C C . ILE A 1 134 ? 1.422 -33.937 25.008 1.00 88.12 134 ILE A C 1
ATOM 1067 O O . ILE A 1 134 ? 0.354 -34.330 25.480 1.00 88.12 134 ILE A O 1
ATOM 1071 N N . GLN A 1 135 ? 2.485 -34.729 24.881 1.00 85.19 135 GLN A N 1
ATOM 1072 C CA . GLN A 1 135 ? 2.475 -36.146 25.226 1.00 85.19 135 GLN A CA 1
ATOM 1073 C C . GLN A 1 135 ? 2.205 -36.365 26.723 1.00 85.19 135 GLN A C 1
ATOM 1075 O O . GLN A 1 135 ? 1.356 -37.183 27.077 1.00 85.19 135 GLN A O 1
ATOM 1080 N N . GLU A 1 136 ? 2.882 -35.623 27.604 1.00 82.38 136 GLU A N 1
ATOM 1081 C CA . GLU A 1 136 ? 2.669 -35.725 29.054 1.00 82.38 136 GLU A CA 1
ATOM 1082 C C . GLU A 1 136 ? 1.272 -35.251 29.467 1.00 82.38 136 GLU A C 1
ATOM 1084 O O . GLU A 1 136 ? 0.600 -35.934 30.239 1.00 82.38 136 GLU A O 1
ATOM 1089 N N . SER A 1 137 ? 0.767 -34.160 28.882 1.00 88.25 137 SER A N 1
ATOM 1090 C CA . SER A 1 137 ? -0.599 -33.698 29.154 1.00 88.25 137 SER A CA 1
ATOM 1091 C C . SER A 1 137 ? -1.667 -34.703 28.700 1.00 88.25 137 SER A C 1
ATOM 1093 O O . SER A 1 137 ? -2.645 -34.911 29.417 1.00 88.25 137 SER A O 1
ATOM 1095 N N . ILE A 1 138 ? -1.472 -35.393 27.568 1.00 90.25 138 ILE A N 1
ATOM 1096 C CA . ILE A 1 138 ? -2.371 -36.478 27.134 1.00 90.25 138 ILE A CA 1
ATOM 1097 C C . ILE A 1 138 ? -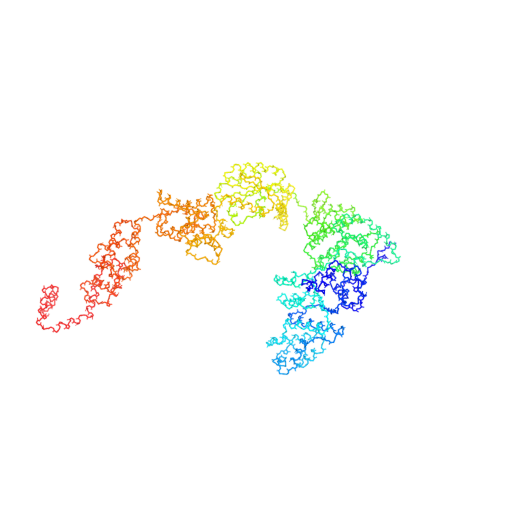2.299 -37.667 28.100 1.00 90.25 138 ILE A C 1
ATOM 1099 O O . ILE A 1 138 ? -3.339 -38.173 28.521 1.00 90.25 138 ILE A O 1
ATOM 1103 N N . LYS A 1 139 ? -1.096 -38.108 28.492 1.00 85.44 139 LYS A N 1
ATOM 1104 C CA . LYS A 1 139 ? -0.928 -39.213 29.453 1.00 85.44 139 LYS A CA 1
ATOM 1105 C C . LYS A 1 139 ? -1.573 -38.907 30.799 1.00 85.44 139 LYS A C 1
ATOM 1107 O O . LYS A 1 139 ? -2.177 -39.795 31.396 1.00 85.44 139 LYS A O 1
ATOM 1112 N N . GLN A 1 140 ? -1.431 -37.677 31.284 1.00 86.25 140 GLN A N 1
ATOM 1113 C CA . GLN A 1 140 ? -2.049 -37.251 32.531 1.00 86.25 140 GLN A CA 1
ATOM 1114 C C . GLN A 1 140 ? -3.577 -37.315 32.432 1.00 86.25 140 GLN A C 1
ATOM 1116 O O . GLN A 1 140 ? -4.200 -37.945 33.283 1.00 86.25 140 GLN A O 1
ATOM 1121 N N . ALA A 1 141 ? -4.169 -36.774 31.363 1.00 89.38 141 ALA A N 1
ATOM 1122 C CA . ALA A 1 141 ? -5.616 -36.835 31.150 1.00 89.38 141 ALA A CA 1
ATOM 1123 C C . ALA A 1 141 ? -6.139 -38.282 31.037 1.00 89.38 141 ALA A C 1
ATOM 1125 O O . ALA A 1 141 ? -7.194 -38.608 31.579 1.00 89.38 141 ALA A O 1
ATOM 1126 N N . LEU A 1 142 ? -5.387 -39.177 30.380 1.00 89.50 142 LEU A N 1
ATOM 1127 C CA . LEU A 1 142 ? -5.712 -40.608 30.318 1.00 89.50 142 LEU A CA 1
ATOM 1128 C C . LEU A 1 142 ? -5.734 -41.246 31.712 1.00 89.50 142 LEU A C 1
ATOM 1130 O O . LEU A 1 142 ? -6.690 -41.946 32.044 1.00 89.50 142 LEU A O 1
ATOM 1134 N N . LYS A 1 143 ? -4.711 -40.979 32.537 1.00 87.38 143 LYS A N 1
ATOM 1135 C CA . LYS A 1 143 ? -4.626 -41.487 33.915 1.00 87.38 143 LYS A CA 1
ATOM 1136 C C . LYS A 1 143 ? -5.766 -40.962 34.786 1.00 87.38 143 LYS A C 1
ATOM 1138 O O . LYS A 1 143 ? -6.366 -41.741 35.517 1.00 87.38 143 LYS A O 1
ATOM 1143 N N . GLU A 1 144 ? -6.081 -39.671 34.690 1.00 86.06 144 GLU A N 1
ATOM 1144 C CA . GLU A 1 144 ? -7.170 -39.039 35.448 1.00 86.06 144 GLU A CA 1
ATOM 1145 C C . GLU A 1 144 ? -8.543 -39.633 35.089 1.00 86.06 144 GLU A C 1
ATOM 1147 O O . GLU A 1 144 ? -9.379 -39.800 35.974 1.00 86.06 144 GLU A O 1
ATOM 1152 N N . LYS A 1 145 ? -8.752 -40.041 33.827 1.00 84.88 145 LYS A N 1
ATOM 1153 C CA . LYS A 1 145 ? -9.958 -40.766 33.382 1.00 84.88 145 LYS A CA 1
ATOM 1154 C C . LYS A 1 145 ? -9.900 -42.290 33.567 1.00 84.88 145 LYS A C 1
ATOM 1156 O O . LYS A 1 145 ? -10.850 -42.979 33.208 1.00 84.88 145 LYS A O 1
ATOM 1161 N N . GLY A 1 146 ? -8.815 -42.828 34.125 1.00 85.94 146 GLY A N 1
ATOM 1162 C CA . GLY A 1 146 ? -8.678 -44.256 34.424 1.00 85.94 146 GLY A CA 1
ATOM 1163 C C . GLY A 1 146 ? -8.318 -45.158 33.235 1.00 85.94 146 GLY A C 1
ATOM 1164 O O . GLY A 1 146 ? -8.460 -46.376 33.341 1.00 85.94 146 GLY A O 1
ATOM 1165 N N . TYR A 1 147 ? -7.834 -44.608 32.117 1.00 87.75 147 TYR A N 1
ATOM 1166 C CA . TYR A 1 147 ? -7.332 -45.412 30.998 1.00 87.75 147 TYR A CA 1
ATOM 1167 C C . TYR A 1 147 ? -5.988 -46.068 31.345 1.00 87.75 147 TYR A C 1
ATOM 1169 O O . TYR A 1 147 ? -5.094 -45.444 31.920 1.00 87.75 147 TYR A O 1
ATOM 1177 N N . THR A 1 148 ? -5.824 -47.335 30.959 1.00 82.56 148 THR A N 1
ATOM 1178 C CA . THR A 1 148 ? -4.615 -48.126 31.247 1.00 82.56 148 THR A CA 1
ATOM 1179 C C . THR A 1 148 ? -3.579 -48.069 30.127 1.00 82.56 148 THR A C 1
ATOM 1181 O O . THR A 1 148 ? -2.383 -48.198 30.389 1.00 82.56 148 THR A O 1
ATOM 1184 N N . TYR A 1 149 ? -4.012 -47.861 28.881 1.00 84.94 149 TYR A N 1
ATOM 1185 C CA . TYR A 1 149 ? -3.124 -47.787 27.729 1.00 84.94 149 TYR A CA 1
ATOM 1186 C C . TYR A 1 149 ? -2.658 -46.347 27.486 1.00 84.94 149 TYR A C 1
ATOM 1188 O O . TYR A 1 149 ? -3.448 -45.461 27.175 1.00 84.94 149 TYR A O 1
ATOM 1196 N N . LEU A 1 150 ? -1.352 -46.103 27.603 1.00 80.25 150 LEU A N 1
ATOM 1197 C CA . LEU A 1 150 ? -0.749 -44.768 27.463 1.00 80.25 150 LEU A CA 1
ATOM 1198 C C . LEU A 1 150 ? -0.002 -44.575 26.127 1.00 80.25 150 LEU A C 1
ATOM 1200 O O . LEU A 1 150 ? 0.789 -43.640 26.000 1.00 80.25 150 LEU A O 1
ATOM 1204 N N . GLY A 1 151 ? -0.236 -45.458 25.149 1.00 75.38 151 GLY A N 1
ATOM 1205 C CA . GLY A 1 151 ? 0.479 -45.503 23.868 1.00 75.38 151 GLY A CA 1
ATOM 1206 C C . GLY A 1 151 ? 1.782 -46.314 23.911 1.00 75.38 151 GLY A C 1
ATOM 1207 O O . GLY A 1 151 ? 2.347 -46.578 24.977 1.00 75.38 151 GLY A O 1
ATOM 1208 N N . ALA A 1 152 ? 2.273 -46.702 22.736 1.00 67.31 152 ALA A N 1
ATOM 1209 C CA . ALA A 1 152 ? 3.584 -47.298 22.505 1.00 67.31 152 ALA A CA 1
ATOM 1210 C C . ALA A 1 152 ? 4.712 -46.384 23.021 1.00 67.31 152 ALA A C 1
ATOM 1212 O O . ALA A 1 152 ? 4.496 -45.190 23.247 1.00 67.31 152 ALA A O 1
ATOM 1213 N N . LYS A 1 153 ? 5.917 -46.946 23.236 1.00 61.00 153 LYS A N 1
ATOM 1214 C CA . LYS A 1 153 ? 7.030 -46.293 23.958 1.00 61.00 153 LYS A CA 1
ATOM 1215 C C . LYS A 1 153 ? 7.136 -44.789 23.652 1.00 61.00 153 LYS A C 1
ATOM 1217 O O . LYS A 1 153 ? 7.458 -44.348 22.549 1.00 61.00 153 LYS A O 1
ATOM 1222 N N . SER A 1 154 ? 6.860 -44.001 24.678 1.00 60.25 154 SER A N 1
ATOM 1223 C CA . SER A 1 154 ? 6.872 -42.542 24.681 1.00 60.25 154 SER A CA 1
ATOM 1224 C C . SER A 1 154 ? 8.296 -41.953 24.606 1.00 60.25 154 SER A C 1
ATOM 1226 O O . SER A 1 154 ? 9.267 -42.674 24.851 1.00 60.25 154 SER A O 1
ATOM 1228 N N . LEU A 1 155 ? 8.445 -40.652 24.298 1.00 59.31 155 LEU A N 1
ATOM 1229 C CA . LEU A 1 155 ? 9.746 -39.936 24.336 1.00 59.31 155 LEU A CA 1
ATOM 1230 C C . LEU A 1 155 ? 10.523 -40.219 25.630 1.00 59.31 155 LEU A C 1
ATOM 1232 O O . LEU A 1 155 ? 11.699 -40.565 25.598 1.00 59.31 155 LEU A O 1
ATOM 1236 N N . TYR A 1 156 ? 9.798 -40.158 26.744 1.00 62.12 156 TYR A N 1
ATOM 1237 C CA . TYR A 1 156 ? 10.267 -40.394 28.103 1.00 62.12 156 TYR A CA 1
ATOM 1238 C C . TYR A 1 156 ? 10.899 -41.784 28.283 1.00 62.12 156 TYR A C 1
ATOM 1240 O O . TYR A 1 156 ? 12.033 -41.908 28.733 1.00 62.12 156 TYR A O 1
ATOM 1248 N N . SER A 1 157 ? 10.202 -42.842 27.855 1.00 64.38 157 SER A N 1
ATOM 1249 C CA . SER A 1 157 ? 10.699 -44.220 27.975 1.00 64.38 157 SER A CA 1
ATOM 1250 C C . SER A 1 157 ? 11.876 -44.506 27.043 1.00 64.38 157 SER A C 1
ATOM 1252 O O . SER A 1 157 ? 12.786 -45.222 27.435 1.00 64.38 157 SER A O 1
ATOM 1254 N N . ASN A 1 158 ? 11.901 -43.923 25.839 1.00 68.25 158 ASN A N 1
ATOM 1255 C CA . ASN A 1 158 ? 13.041 -44.090 24.931 1.00 68.25 158 ASN A CA 1
ATOM 1256 C C . ASN A 1 158 ? 14.288 -43.377 25.457 1.00 68.25 158 ASN A C 1
ATOM 1258 O O . ASN A 1 158 ? 15.385 -43.912 25.358 1.00 68.25 158 ASN A O 1
ATOM 1262 N N . MET A 1 159 ? 14.126 -42.172 26.008 1.00 71.12 159 MET A N 1
ATOM 1263 C CA . MET A 1 159 ? 15.233 -41.428 26.592 1.00 71.12 159 MET A CA 1
ATOM 1264 C C . MET A 1 159 ? 15.793 -42.161 27.810 1.00 71.12 159 MET A C 1
ATOM 1266 O O . MET A 1 159 ? 16.998 -42.364 27.881 1.00 71.12 159 MET A O 1
ATOM 1270 N N . LEU A 1 160 ? 14.934 -42.642 28.710 1.00 73.00 160 LEU A N 1
ATOM 1271 C CA . LEU A 1 160 ? 15.361 -43.473 29.836 1.00 73.00 160 LEU A CA 1
ATOM 1272 C C . LEU A 1 160 ? 16.053 -44.764 29.384 1.00 73.00 160 LEU A C 1
ATOM 1274 O O . LEU A 1 160 ? 17.084 -45.108 29.953 1.00 73.00 160 LEU A O 1
ATOM 1278 N N . ASP A 1 161 ? 15.553 -45.440 28.345 1.00 73.06 161 ASP A N 1
ATOM 1279 C CA . ASP A 1 161 ? 16.211 -46.625 27.777 1.00 73.06 161 ASP A CA 1
ATOM 1280 C C . ASP A 1 161 ? 17.623 -46.285 27.265 1.00 73.06 161 ASP A C 1
ATOM 1282 O O . ASP A 1 161 ? 18.576 -47.011 27.549 1.00 73.06 161 ASP A O 1
ATOM 1286 N N . ILE A 1 162 ? 17.782 -45.159 26.561 1.00 76.44 162 ILE A N 1
ATOM 1287 C CA . ILE A 1 162 ? 19.083 -44.675 26.076 1.00 76.44 162 ILE A CA 1
ATOM 1288 C C . ILE A 1 162 ? 20.023 -44.354 27.246 1.00 76.44 162 ILE A C 1
ATOM 1290 O O . ILE A 1 162 ? 21.171 -44.787 27.235 1.00 76.44 162 ILE A O 1
ATOM 1294 N N . LEU A 1 163 ? 19.544 -43.626 28.261 1.00 79.00 163 LEU A N 1
ATOM 1295 C CA . LEU A 1 163 ? 20.351 -43.214 29.416 1.00 79.00 163 LEU A CA 1
ATOM 1296 C C . LEU A 1 163 ? 20.755 -44.400 30.306 1.00 79.00 163 LEU A C 1
ATOM 1298 O O . LEU A 1 163 ? 21.806 -44.352 30.939 1.00 79.00 163 LEU A O 1
ATOM 1302 N N . LYS A 1 164 ? 19.940 -45.463 30.350 1.00 78.56 164 LYS A N 1
ATOM 1303 C CA . LYS A 1 164 ? 20.198 -46.687 31.129 1.00 78.56 164 LYS A CA 1
ATOM 1304 C C . LYS A 1 164 ? 21.044 -47.725 30.390 1.00 78.56 164 LYS A C 1
ATOM 1306 O O . LYS A 1 164 ? 21.480 -48.687 31.017 1.00 78.56 164 LYS A O 1
ATOM 1311 N N . THR A 1 165 ? 21.262 -47.571 29.082 1.00 78.06 165 THR A N 1
ATOM 1312 C CA . THR A 1 165 ? 22.013 -48.540 28.271 1.00 78.06 165 THR A CA 1
ATOM 1313 C C . THR A 1 165 ? 23.517 -48.219 28.307 1.00 78.06 165 THR A C 1
ATOM 1315 O O . THR A 1 165 ? 23.918 -47.207 27.732 1.00 78.06 165 THR A O 1
ATOM 1318 N N . PRO A 1 166 ? 24.373 -49.071 28.915 1.00 63.25 166 PRO A N 1
ATOM 1319 C CA . PRO A 1 166 ? 25.797 -48.764 29.120 1.00 63.25 166 PRO A CA 1
ATOM 1320 C C . PRO A 1 166 ? 26.606 -48.589 27.824 1.00 63.25 166 PRO A C 1
ATOM 1322 O O . PRO A 1 166 ? 27.545 -47.800 27.792 1.00 63.25 166 PRO A O 1
ATOM 1325 N N . ASP A 1 167 ? 26.212 -49.288 26.752 1.00 66.88 167 ASP A N 1
ATOM 1326 C CA . ASP A 1 167 ? 26.912 -49.324 25.456 1.00 66.88 167 ASP A CA 1
ATOM 1327 C C . ASP A 1 167 ? 26.190 -48.526 24.351 1.00 66.88 167 ASP A C 1
ATOM 1329 O O . ASP A 1 167 ? 26.372 -48.772 23.155 1.00 66.88 167 ASP A O 1
ATOM 1333 N N . HIS A 1 168 ? 25.318 -47.583 24.719 1.00 77.44 168 HIS A N 1
ATOM 1334 C CA . HIS A 1 168 ? 24.619 -46.765 23.731 1.00 77.44 168 HIS A CA 1
ATOM 1335 C C . HIS A 1 168 ? 25.584 -45.767 23.052 1.00 77.44 168 HIS A C 1
ATOM 1337 O O . HIS A 1 168 ? 26.449 -45.206 23.728 1.00 77.44 168 HIS A O 1
ATOM 1343 N N . PRO A 1 169 ? 25.421 -45.445 21.747 1.00 74.56 169 PRO A N 1
ATOM 1344 C CA . PRO A 1 169 ? 26.234 -44.432 21.055 1.00 74.56 169 PRO A CA 1
ATOM 1345 C C . PRO A 1 169 ? 26.295 -43.063 21.750 1.00 74.56 169 PRO A C 1
ATOM 1347 O O . PRO A 1 169 ? 27.234 -42.299 21.542 1.00 74.56 169 PRO A O 1
ATOM 1350 N N . PHE A 1 170 ? 25.295 -42.757 22.579 1.00 80.44 170 PHE A N 1
ATOM 1351 C CA . PHE A 1 170 ? 25.317 -41.623 23.494 1.00 80.44 170 PHE A CA 1
ATOM 1352 C C . PHE A 1 170 ? 25.756 -42.073 24.887 1.00 80.44 170 PHE A C 1
ATOM 1354 O O . PHE A 1 170 ? 24.955 -42.613 25.648 1.00 80.44 170 PHE A O 1
ATOM 1361 N N . ASN A 1 171 ? 27.022 -41.825 25.226 1.00 82.75 171 ASN A N 1
ATOM 1362 C CA . ASN A 1 171 ? 27.564 -42.128 26.546 1.00 82.75 171 ASN A CA 1
ATOM 1363 C C . ASN A 1 171 ? 27.173 -41.027 27.545 1.00 82.75 171 ASN A C 1
ATOM 1365 O O . ASN A 1 171 ? 27.881 -40.026 27.698 1.00 82.75 171 ASN A O 1
ATOM 1369 N N . PHE A 1 172 ? 26.037 -41.213 28.223 1.00 83.88 172 PHE A N 1
ATOM 1370 C CA . PHE A 1 172 ? 25.537 -40.236 29.188 1.00 83.88 172 PHE A CA 1
ATOM 1371 C C . PHE A 1 172 ? 26.481 -40.043 30.378 1.00 83.88 172 PHE A C 1
ATOM 1373 O O . PHE A 1 172 ? 26.674 -38.912 30.812 1.00 83.88 172 PHE A O 1
ATOM 1380 N N . THR A 1 173 ? 27.131 -41.102 30.868 1.00 81.94 173 THR A N 1
ATOM 1381 C CA . THR A 1 173 ? 28.115 -41.007 31.957 1.00 81.94 173 THR A CA 1
ATOM 1382 C C . THR A 1 173 ? 29.252 -40.051 31.590 1.00 81.94 173 THR A C 1
ATOM 1384 O O . THR A 1 173 ? 29.595 -39.169 32.374 1.00 81.94 173 THR A O 1
ATOM 1387 N N . ALA A 1 174 ? 29.805 -40.163 30.379 1.00 80.12 174 ALA A N 1
ATOM 1388 C CA . ALA A 1 174 ? 30.837 -39.252 29.887 1.00 80.12 174 ALA A CA 1
ATOM 1389 C C . ALA A 1 174 ? 30.294 -37.830 29.660 1.00 80.12 174 ALA A C 1
ATOM 1391 O O . ALA A 1 174 ? 30.942 -36.859 30.055 1.00 80.12 174 ALA A O 1
ATOM 1392 N N . ALA A 1 175 ? 29.095 -37.702 29.080 1.00 82.06 175 ALA A N 1
ATOM 1393 C CA . ALA A 1 175 ? 28.440 -36.415 28.842 1.00 82.06 175 ALA A CA 1
ATOM 1394 C C . ALA A 1 175 ? 28.146 -35.654 30.148 1.00 82.06 175 ALA A C 1
ATOM 1396 O O . ALA A 1 175 ? 28.385 -34.451 30.230 1.00 82.06 175 ALA A O 1
ATOM 1397 N N . PHE A 1 176 ? 27.694 -36.353 31.190 1.00 85.06 176 PHE A N 1
ATOM 1398 C CA . PHE A 1 176 ? 27.419 -35.796 32.513 1.00 85.06 176 PHE A CA 1
ATOM 1399 C C . PHE A 1 176 ? 28.675 -35.205 33.159 1.00 85.06 176 PHE A C 1
ATOM 1401 O O . PHE A 1 176 ? 28.634 -34.092 33.681 1.00 85.06 176 PHE A O 1
ATOM 1408 N N . TRP A 1 177 ? 29.807 -35.917 33.101 1.00 82.56 177 TRP A N 1
ATOM 1409 C CA . TRP A 1 177 ? 31.069 -35.417 33.652 1.00 82.56 177 TRP A CA 1
ATOM 1410 C C . TRP A 1 177 ? 31.666 -34.283 32.817 1.00 82.56 177 TRP A C 1
ATOM 1412 O O . TRP A 1 177 ? 32.183 -33.322 33.385 1.00 82.56 177 TRP A O 1
ATOM 1422 N N . TYR A 1 178 ? 31.554 -34.354 31.489 1.00 82.44 178 TYR A N 1
ATOM 1423 C CA . TYR A 1 178 ? 32.008 -33.288 30.594 1.00 82.44 178 TYR A CA 1
ATOM 1424 C C . TYR A 1 178 ? 31.207 -31.989 30.793 1.00 82.44 178 TYR A C 1
ATOM 1426 O O . TYR A 1 178 ? 31.779 -30.903 30.857 1.00 82.44 178 TYR A O 1
ATOM 1434 N N . CYS A 1 179 ? 29.890 -32.100 30.982 1.00 79.62 179 CYS A N 1
ATOM 1435 C CA . CYS A 1 179 ? 28.974 -30.981 31.212 1.00 79.62 179 CYS A CA 1
ATOM 1436 C C . CYS A 1 179 ? 28.561 -30.839 32.686 1.00 79.62 179 CYS A C 1
ATOM 1438 O O . CYS A 1 179 ? 27.435 -30.429 32.974 1.00 79.62 179 CYS A O 1
ATOM 1440 N N . LYS A 1 180 ? 29.463 -31.128 33.638 1.00 82.06 180 LYS A N 1
ATOM 1441 C CA . LYS A 1 180 ? 29.141 -31.126 35.079 1.00 82.06 180 LYS A CA 1
ATOM 1442 C C . LYS A 1 180 ? 28.535 -29.806 35.576 1.00 82.06 180 LYS A C 1
ATOM 1444 O O . LYS A 1 180 ? 27.714 -29.815 36.488 1.00 82.06 180 LYS A O 1
ATOM 1449 N N . ALA A 1 181 ? 28.886 -28.685 34.944 1.00 77.56 181 ALA A N 1
ATOM 1450 C CA . ALA A 1 181 ? 28.335 -27.362 35.242 1.00 77.56 181 ALA A CA 1
ATOM 1451 C C . ALA A 1 181 ? 26.804 -27.256 35.062 1.00 77.56 181 ALA A C 1
ATOM 1453 O O . ALA A 1 181 ? 26.188 -26.408 35.696 1.00 77.56 181 ALA A O 1
ATOM 1454 N N . HIS A 1 182 ? 26.183 -28.110 34.240 1.00 75.38 182 HIS A N 1
ATOM 1455 C CA . HIS A 1 182 ? 24.727 -28.152 34.050 1.00 75.38 182 HIS A CA 1
ATOM 1456 C C . HIS A 1 182 ? 24.006 -29.076 35.050 1.00 75.38 182 HIS A C 1
ATOM 1458 O O . HIS A 1 182 ? 22.778 -29.080 35.100 1.00 75.38 182 HIS A O 1
ATOM 1464 N N . PHE A 1 183 ? 24.741 -29.854 35.849 1.00 83.56 183 PHE A N 1
ATOM 1465 C CA . PHE A 1 183 ? 24.201 -30.794 36.838 1.00 83.56 183 PHE A CA 1
ATOM 1466 C C . PHE A 1 183 ? 24.886 -30.617 38.197 1.00 83.56 183 PHE A C 1
ATOM 1468 O O . PHE A 1 183 ? 25.255 -31.589 38.857 1.00 83.56 183 PHE A O 1
ATOM 1475 N N . THR A 1 184 ? 25.115 -29.369 38.602 1.00 80.25 184 THR A N 1
ATOM 1476 C CA . THR A 1 184 ? 25.808 -29.028 39.854 1.00 80.25 184 THR A CA 1
ATOM 1477 C C . THR A 1 184 ? 25.148 -29.623 41.096 1.00 80.25 184 THR A C 1
ATOM 1479 O O . THR A 1 184 ? 25.825 -29.917 42.078 1.00 80.25 184 THR A O 1
ATOM 1482 N N . GLU A 1 185 ? 23.839 -29.826 41.026 1.00 81.56 185 GLU A N 1
ATOM 1483 C CA . GLU A 1 185 ? 22.973 -30.375 42.061 1.00 81.56 185 GLU A CA 1
ATOM 1484 C C . GLU A 1 185 ? 22.982 -31.912 42.141 1.00 81.56 185 GLU A C 1
ATOM 1486 O O . GLU A 1 185 ? 22.471 -32.462 43.111 1.00 81.56 185 GLU A O 1
ATOM 1491 N N . TYR A 1 186 ? 23.592 -32.605 41.173 1.00 83.94 186 TYR A N 1
ATOM 1492 C CA . TYR A 1 186 ? 23.651 -34.069 41.119 1.00 83.94 186 TYR A CA 1
ATOM 1493 C C . TYR A 1 186 ? 25.077 -34.555 41.361 1.00 83.94 186 TYR A C 1
ATOM 1495 O O . TYR A 1 186 ? 26.012 -34.067 40.724 1.00 83.94 186 TYR A O 1
ATOM 1503 N N . ALA A 1 187 ? 25.295 -35.542 42.231 1.00 79.50 187 ALA A N 1
ATOM 1504 C CA . ALA A 1 187 ? 26.627 -36.102 42.470 1.00 79.50 187 ALA A CA 1
ATOM 1505 C C . ALA A 1 187 ? 27.021 -37.115 41.383 1.00 79.50 187 ALA A C 1
ATOM 1507 O O . ALA A 1 187 ? 28.183 -37.141 40.963 1.00 79.50 187 ALA A O 1
ATOM 1508 N N . SER A 1 188 ? 26.048 -37.869 40.866 1.00 84.81 188 SER A N 1
ATOM 1509 C CA . SER A 1 188 ? 26.247 -38.960 39.905 1.00 84.81 188 SER A CA 1
ATOM 1510 C C . SER A 1 188 ? 25.226 -38.938 38.747 1.00 84.81 188 SER A C 1
ATOM 1512 O O . SER A 1 188 ? 24.130 -38.395 38.912 1.00 84.81 188 SER A O 1
ATOM 1514 N N . PRO A 1 189 ? 25.552 -39.511 37.569 1.00 83.31 189 PRO A N 1
ATOM 1515 C CA . PRO A 1 189 ? 24.593 -39.684 36.472 1.00 83.31 189 PRO A CA 1
ATOM 1516 C C . PRO A 1 189 ? 23.363 -40.513 36.876 1.00 83.31 189 PRO A C 1
ATOM 1518 O O . PRO A 1 189 ? 22.261 -40.272 36.385 1.00 83.31 189 PRO A O 1
ATOM 1521 N N . GLU A 1 190 ? 23.538 -41.476 37.781 1.00 84.25 190 GLU A N 1
ATOM 1522 C CA . GLU A 1 190 ? 22.478 -42.362 38.263 1.00 84.25 190 GLU A CA 1
ATOM 1523 C C . GLU A 1 190 ? 21.415 -41.602 39.072 1.00 84.25 190 GLU A C 1
ATOM 1525 O O . GLU A 1 190 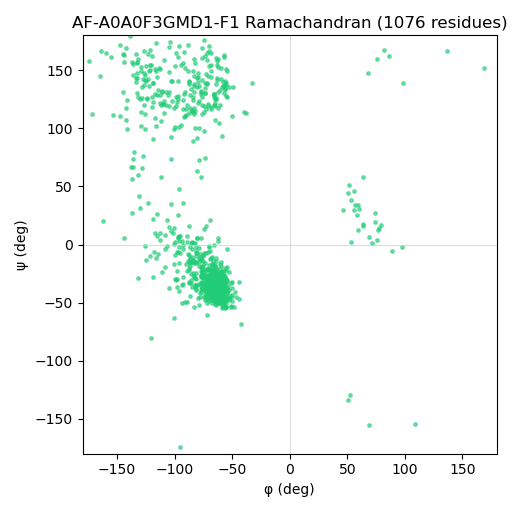? 20.228 -41.912 38.965 1.00 84.25 190 GLU A O 1
ATOM 1530 N N . GLU A 1 191 ? 21.811 -40.565 39.821 1.00 83.25 191 GLU A N 1
ATOM 1531 C CA . GLU A 1 191 ? 20.872 -39.678 40.522 1.00 83.25 191 GLU A CA 1
ATOM 1532 C C . GLU A 1 191 ? 19.996 -38.887 39.545 1.00 83.25 191 GLU A C 1
ATOM 1534 O O . GLU A 1 191 ? 18.796 -38.767 39.779 1.00 83.25 191 GLU A O 1
ATOM 1539 N N . VAL A 1 192 ? 20.552 -38.421 38.418 1.00 83.19 192 VAL A N 1
ATOM 1540 C CA . VAL A 1 192 ? 19.773 -37.730 37.372 1.00 83.19 192 VAL A CA 1
ATOM 1541 C C . VAL A 1 192 ? 18.712 -38.662 36.795 1.00 83.19 192 VAL A C 1
ATOM 1543 O O . VAL A 1 192 ? 17.553 -38.277 36.665 1.00 83.19 192 VAL A O 1
ATOM 1546 N N . VAL A 1 193 ? 19.087 -39.903 36.471 1.00 83.19 193 VAL A N 1
ATOM 1547 C CA . VAL A 1 193 ? 18.148 -40.900 35.935 1.00 83.19 193 VAL A CA 1
ATOM 1548 C C . VAL A 1 193 ? 17.060 -41.231 36.962 1.00 83.19 193 VAL A C 1
ATOM 1550 O O . VAL A 1 193 ? 15.886 -41.295 36.601 1.00 83.19 193 VAL A O 1
ATOM 1553 N N . SER A 1 194 ? 17.424 -41.381 38.239 1.00 82.31 194 SER A N 1
ATOM 1554 C CA . SER A 1 194 ? 16.466 -41.627 39.323 1.00 82.31 194 SER A CA 1
ATOM 1555 C C . SER A 1 194 ? 15.495 -40.460 39.531 1.00 82.31 194 SER A C 1
ATOM 1557 O O . SER A 1 194 ? 14.319 -40.689 39.815 1.00 82.31 194 SER A O 1
ATOM 1559 N N . ASP A 1 195 ? 15.956 -39.216 39.405 1.00 81.25 195 ASP A N 1
ATOM 1560 C CA . ASP A 1 195 ? 15.105 -38.035 39.558 1.00 81.25 195 ASP A CA 1
ATOM 1561 C C . ASP A 1 195 ? 14.172 -37.838 38.363 1.00 81.25 195 ASP A C 1
ATOM 1563 O O . ASP A 1 195 ? 13.003 -37.513 38.569 1.00 81.25 195 ASP A O 1
ATOM 1567 N N . ILE A 1 196 ? 14.619 -38.129 37.134 1.00 77.56 196 ILE A N 1
ATOM 1568 C CA . ILE A 1 196 ? 13.724 -38.156 35.966 1.00 77.56 196 ILE A CA 1
ATOM 1569 C C . ILE A 1 196 ? 12.547 -39.108 36.228 1.00 77.56 196 ILE A C 1
ATOM 1571 O O . ILE A 1 196 ? 11.419 -38.755 35.889 1.00 77.56 196 ILE A O 1
ATOM 1575 N N . GLU A 1 197 ? 12.784 -40.266 36.862 1.00 76.81 197 GLU A N 1
ATOM 1576 C CA . GLU A 1 197 ? 11.759 -41.275 37.190 1.00 76.81 197 GLU A CA 1
ATOM 1577 C C . GLU A 1 197 ? 10.850 -40.921 38.375 1.00 76.81 197 GLU A C 1
ATOM 1579 O O . GLU A 1 197 ? 9.711 -41.390 38.428 1.00 76.81 197 GLU A O 1
ATOM 1584 N N . ARG A 1 198 ? 11.334 -40.120 39.332 1.00 76.00 198 ARG A N 1
ATOM 1585 C CA . ARG A 1 198 ? 10.612 -39.819 40.581 1.00 76.00 198 ARG A CA 1
ATOM 1586 C C . ARG A 1 198 ? 9.872 -38.480 40.562 1.00 76.00 198 ARG A C 1
ATOM 1588 O O . ARG A 1 198 ? 8.880 -38.341 41.278 1.00 76.00 198 ARG A O 1
ATOM 1595 N N . LEU A 1 199 ? 10.376 -37.494 39.822 1.00 75.12 199 LEU A N 1
ATOM 1596 C CA . LEU A 1 199 ? 9.823 -36.140 39.784 1.00 75.12 199 LEU A CA 1
ATOM 1597 C C . LEU A 1 199 ? 8.480 -36.080 39.039 1.00 75.12 199 LEU A C 1
ATOM 1599 O O . LEU A 1 199 ? 8.141 -36.946 38.233 1.00 75.12 199 LEU A O 1
ATOM 1603 N N . ASP A 1 200 ? 7.701 -35.037 39.321 1.00 62.53 200 ASP A N 1
ATOM 1604 C CA . ASP A 1 200 ? 6.438 -34.770 38.638 1.00 62.53 200 ASP A CA 1
ATOM 1605 C C . ASP A 1 200 ? 6.651 -34.316 37.180 1.00 62.53 200 ASP A C 1
ATOM 1607 O O . ASP A 1 200 ? 7.765 -34.023 36.740 1.00 62.53 200 ASP A O 1
ATOM 1611 N N . GLY A 1 201 ? 5.576 -34.321 36.386 1.00 61.97 201 GLY A N 1
ATOM 1612 C CA . GLY A 1 201 ? 5.650 -34.218 34.922 1.00 61.97 201 GLY A CA 1
ATOM 1613 C C . GLY A 1 201 ? 6.379 -32.977 34.391 1.00 61.97 201 GLY A C 1
ATOM 1614 O O . GLY A 1 201 ? 7.140 -33.093 33.437 1.00 61.97 201 GLY A O 1
ATOM 1615 N N . ASP A 1 202 ? 6.201 -31.806 35.008 1.00 59.16 202 ASP A N 1
ATOM 1616 C CA . ASP A 1 202 ? 6.872 -30.580 34.549 1.00 59.16 202 ASP A CA 1
ATOM 1617 C C . ASP A 1 202 ? 8.357 -30.537 34.979 1.00 59.16 202 ASP A C 1
ATOM 1619 O O . ASP A 1 202 ? 9.215 -30.205 34.157 1.00 59.16 202 ASP A O 1
ATOM 1623 N N . SER A 1 203 ? 8.692 -30.948 36.212 1.00 67.19 203 SER A N 1
ATOM 1624 C CA . SER A 1 203 ? 10.079 -30.949 36.718 1.00 67.19 203 SER A CA 1
ATOM 1625 C C . SER A 1 203 ? 10.944 -32.024 36.050 1.00 67.19 203 SER A C 1
ATOM 1627 O O . SER A 1 203 ? 12.095 -31.781 35.683 1.00 67.19 203 SER A O 1
ATOM 1629 N N . SER A 1 204 ? 10.380 -33.218 35.832 1.00 71.12 204 SER A N 1
ATOM 1630 C CA . SER A 1 204 ? 11.041 -34.292 35.077 1.00 71.12 204 SER A CA 1
ATOM 1631 C C . SER A 1 204 ? 11.299 -33.884 33.623 1.00 71.12 204 SER A C 1
ATOM 1633 O O . SER A 1 204 ? 12.353 -34.199 33.068 1.00 71.12 204 SER A O 1
ATOM 1635 N N . LEU A 1 205 ? 10.379 -33.130 33.008 1.00 66.38 205 LEU A N 1
ATOM 1636 C CA . LEU A 1 205 ? 10.532 -32.623 31.647 1.00 66.38 205 LEU A CA 1
ATOM 1637 C C . LEU A 1 205 ? 11.633 -31.570 31.534 1.00 66.38 205 LEU A C 1
ATOM 1639 O O . LEU A 1 205 ? 12.394 -31.599 30.569 1.00 66.38 205 LEU A O 1
ATOM 1643 N N . GLU A 1 206 ? 11.777 -30.688 32.521 1.00 72.44 206 GLU A N 1
ATOM 1644 C CA . GLU A 1 206 ? 12.879 -29.724 32.570 1.00 72.44 206 GLU A CA 1
ATOM 1645 C C . GLU A 1 206 ? 14.249 -30.414 32.665 1.00 72.44 206 GLU A C 1
ATOM 1647 O O . GLU A 1 206 ? 15.172 -30.079 31.916 1.00 72.44 206 GLU A O 1
ATOM 1652 N N . LEU A 1 207 ? 14.360 -31.438 33.516 1.00 77.31 207 LEU A N 1
ATOM 1653 C CA . LEU A 1 207 ? 15.584 -32.222 33.672 1.00 77.31 207 LEU A CA 1
ATOM 1654 C C . LEU A 1 207 ? 15.924 -33.017 32.400 1.00 77.31 207 LEU A C 1
ATOM 1656 O O . LEU A 1 207 ? 17.065 -32.991 31.939 1.00 77.31 207 LEU A O 1
ATOM 1660 N N . MET A 1 208 ? 14.929 -33.654 31.771 1.00 73.12 208 MET A N 1
ATOM 1661 C CA . MET A 1 208 ? 15.100 -34.329 30.478 1.00 73.12 208 MET A CA 1
ATOM 1662 C C . MET A 1 208 ? 15.562 -33.366 29.391 1.00 73.12 208 MET A C 1
ATOM 1664 O O . MET A 1 208 ? 16.466 -33.679 28.624 1.00 73.12 208 MET A O 1
ATOM 1668 N N . MET A 1 209 ? 14.966 -32.180 29.320 1.00 71.75 209 MET A N 1
ATOM 1669 C CA . MET A 1 209 ? 15.354 -31.187 28.330 1.00 71.75 209 MET A CA 1
ATOM 1670 C C . MET A 1 209 ? 16.787 -30.718 28.496 1.00 71.75 209 MET A C 1
ATOM 1672 O O . MET A 1 209 ? 17.473 -30.529 27.496 1.00 71.75 209 MET A O 1
ATOM 1676 N N . ARG A 1 210 ? 17.254 -30.601 29.738 1.00 77.50 210 ARG A N 1
ATOM 1677 C CA . ARG A 1 210 ? 18.655 -30.306 30.019 1.00 77.50 210 ARG A CA 1
ATOM 1678 C C . ARG A 1 210 ? 19.581 -31.404 29.492 1.00 77.50 210 ARG A C 1
ATOM 1680 O O . ARG A 1 210 ? 20.629 -31.111 28.926 1.00 77.50 210 ARG A O 1
ATOM 1687 N N . VAL A 1 211 ? 19.173 -32.668 29.616 1.00 79.44 211 VAL A N 1
ATOM 1688 C CA . VAL A 1 211 ? 19.910 -33.800 29.038 1.00 79.44 211 VAL A CA 1
ATOM 1689 C C . VAL A 1 211 ? 19.875 -33.767 27.501 1.00 79.44 211 VAL A C 1
ATOM 1691 O O . VAL A 1 211 ? 20.911 -34.001 26.883 1.00 79.44 211 VAL A O 1
ATOM 1694 N N . VAL A 1 212 ? 18.737 -33.434 26.875 1.00 74.31 212 VAL A N 1
ATOM 1695 C CA . VAL A 1 212 ? 18.635 -33.267 25.407 1.00 74.31 212 VAL A CA 1
ATOM 1696 C C . VAL A 1 212 ? 19.529 -32.126 24.917 1.00 74.31 212 VAL A C 1
ATOM 1698 O O . VAL A 1 212 ? 20.236 -32.296 23.933 1.00 74.31 212 VAL A O 1
ATOM 1701 N N . GLU A 1 213 ? 19.549 -30.992 25.616 1.00 73.88 213 GLU A N 1
ATOM 1702 C CA . GLU A 1 213 ? 20.380 -29.835 25.269 1.00 73.88 213 GLU A CA 1
ATOM 1703 C C . GLU A 1 213 ? 21.876 -30.177 25.307 1.00 73.88 213 GLU A C 1
ATOM 1705 O O . GLU A 1 213 ? 22.626 -29.840 24.392 1.00 73.88 213 GLU A O 1
ATOM 1710 N N . ILE A 1 214 ? 22.313 -30.909 26.332 1.00 78.94 214 ILE A N 1
ATOM 1711 C CA . ILE A 1 214 ? 23.694 -31.397 26.431 1.00 78.94 214 ILE A CA 1
ATOM 1712 C C . ILE A 1 214 ? 24.004 -32.385 25.311 1.00 78.94 214 ILE A C 1
ATOM 1714 O O . ILE A 1 214 ? 25.084 -32.335 24.724 1.00 78.94 214 ILE A O 1
ATOM 1718 N N . ALA A 1 215 ? 23.063 -33.271 25.000 1.00 73.38 215 ALA A N 1
ATOM 1719 C CA . ALA A 1 215 ? 23.228 -34.225 23.923 1.00 73.38 215 ALA A CA 1
ATOM 1720 C C . ALA A 1 215 ? 23.376 -33.536 22.560 1.00 73.38 215 ALA A C 1
ATOM 1722 O O . ALA A 1 215 ? 24.309 -33.857 21.824 1.00 73.38 215 ALA A O 1
ATOM 1723 N N . ASP A 1 216 ? 22.542 -32.536 22.273 1.00 69.69 216 ASP A N 1
ATOM 1724 C CA . ASP A 1 216 ? 22.633 -31.719 21.062 1.00 69.69 216 ASP A CA 1
ATOM 1725 C C . ASP A 1 216 ? 23.961 -30.946 20.998 1.00 69.69 216 ASP A C 1
ATOM 1727 O O . ASP A 1 216 ? 24.613 -30.938 19.952 1.00 69.69 216 ASP A O 1
ATOM 1731 N N . ASN A 1 217 ? 24.421 -30.367 22.116 1.00 74.69 217 ASN A N 1
ATOM 1732 C CA . ASN A 1 217 ? 25.717 -29.678 22.201 1.00 74.69 217 ASN A CA 1
ATOM 1733 C C . ASN A 1 217 ? 26.911 -30.613 21.945 1.00 74.69 217 ASN A C 1
ATOM 1735 O O . ASN A 1 217 ? 27.948 -30.178 21.444 1.00 74.69 217 ASN A O 1
ATOM 1739 N N . LEU A 1 218 ? 26.762 -31.899 22.263 1.00 73.88 218 LEU A N 1
ATOM 1740 C CA . LEU A 1 218 ? 27.747 -32.949 21.995 1.00 73.88 218 LEU A CA 1
ATOM 1741 C C . LEU A 1 218 ? 27.554 -33.614 20.618 1.00 73.88 218 LEU A C 1
ATOM 1743 O O . LEU A 1 218 ? 28.235 -34.592 20.309 1.00 73.88 218 LEU A O 1
ATOM 1747 N N . GLY A 1 219 ? 26.650 -33.091 19.781 1.00 66.94 219 GLY A N 1
ATOM 1748 C CA . GLY A 1 219 ? 26.384 -33.582 18.426 1.00 66.94 219 GLY A CA 1
ATOM 1749 C C . GLY A 1 219 ? 25.551 -34.867 18.365 1.00 66.94 219 GLY A C 1
ATOM 1750 O O . GLY A 1 219 ? 25.471 -35.499 17.309 1.00 66.94 219 GLY A O 1
ATOM 1751 N N . PHE A 1 220 ? 24.929 -35.278 19.473 1.00 73.25 220 PHE A N 1
ATOM 1752 C CA . PHE A 1 220 ? 24.019 -36.415 19.517 1.00 73.25 220 PHE A CA 1
ATOM 1753 C C . PHE A 1 220 ? 22.563 -35.965 19.357 1.00 73.25 220 PHE A C 1
ATOM 1755 O O . PHE A 1 220 ? 21.910 -35.533 20.301 1.00 73.25 220 PHE A O 1
ATOM 1762 N N . HIS A 1 221 ? 22.026 -36.170 18.157 1.00 61.34 221 HIS A N 1
ATOM 1763 C CA . HIS A 1 221 ? 20.646 -35.820 17.805 1.00 61.34 221 HIS A CA 1
ATOM 1764 C C . HIS A 1 221 ? 19.648 -36.983 17.951 1.00 61.34 221 HIS A C 1
ATOM 1766 O O . HIS A 1 221 ? 18.492 -36.864 17.556 1.00 61.34 221 HIS A O 1
ATOM 1772 N N . GLY A 1 222 ? 20.065 -38.130 18.503 1.00 59.84 222 GLY A N 1
ATOM 1773 C CA . GLY A 1 222 ? 19.238 -39.345 18.562 1.00 59.84 222 GLY A CA 1
ATOM 1774 C C . GLY A 1 222 ? 18.050 -39.284 19.533 1.00 59.84 222 GLY A C 1
ATOM 1775 O O . GLY A 1 222 ? 17.228 -40.197 19.535 1.00 59.84 222 GLY A O 1
ATOM 1776 N N . PHE A 1 223 ? 17.935 -38.219 20.334 1.00 62.31 223 PHE A N 1
ATOM 1777 C CA . PHE A 1 223 ? 16.756 -37.943 21.167 1.00 62.31 223 PHE A CA 1
ATOM 1778 C C . PHE A 1 223 ? 15.653 -37.174 20.425 1.00 62.31 223 PHE A C 1
ATOM 1780 O O . PHE A 1 223 ? 14.504 -37.167 20.872 1.00 62.31 223 PHE A O 1
ATOM 1787 N N . LEU A 1 224 ? 15.987 -36.517 19.308 1.00 56.00 224 LEU A N 1
ATOM 1788 C CA . LEU A 1 224 ? 15.078 -35.646 18.570 1.00 56.00 224 LEU A CA 1
ATOM 1789 C C . LEU A 1 224 ? 14.027 -36.478 17.827 1.00 56.00 224 LEU A C 1
ATOM 1791 O O . LEU A 1 224 ? 14.353 -37.244 16.921 1.00 56.00 224 LEU A O 1
ATOM 1795 N N . ARG A 1 225 ? 12.750 -36.310 18.193 1.00 59.75 225 ARG A N 1
ATOM 1796 C CA . ARG A 1 225 ? 11.625 -36.878 17.439 1.00 59.75 225 ARG A CA 1
ATOM 1797 C C . ARG A 1 225 ? 11.179 -35.922 16.344 1.00 59.75 225 ARG A C 1
ATOM 1799 O O . ARG A 1 225 ? 11.100 -34.710 16.532 1.00 59.75 225 ARG A O 1
ATOM 1806 N N . SER A 1 226 ? 10.840 -36.489 15.197 1.00 68.69 226 SER A N 1
ATOM 1807 C CA . SER A 1 226 ? 10.168 -35.762 14.133 1.00 68.69 226 SER A CA 1
ATOM 1808 C C . SER A 1 226 ? 8.699 -35.519 14.503 1.00 68.69 226 SER A C 1
ATOM 1810 O O . SER A 1 226 ? 8.111 -36.210 15.334 1.00 68.69 226 SER A O 1
ATOM 1812 N N . HIS A 1 227 ? 8.063 -34.569 13.820 1.00 76.81 227 HIS A N 1
ATOM 1813 C CA . HIS A 1 227 ? 6.628 -34.298 13.944 1.00 76.81 227 HIS A CA 1
ATOM 1814 C C . HIS A 1 227 ? 5.790 -35.549 13.634 1.00 76.81 227 HIS A C 1
ATOM 1816 O O . HIS A 1 227 ? 4.702 -35.722 14.170 1.00 76.81 227 HIS A O 1
ATOM 1822 N N . LYS A 1 228 ? 6.313 -36.447 12.790 1.00 79.81 228 LYS A N 1
ATOM 1823 C CA . LYS A 1 228 ? 5.654 -37.696 12.420 1.00 79.81 228 LYS A CA 1
ATOM 1824 C C . LYS A 1 228 ? 5.541 -38.659 13.601 1.00 79.81 228 LYS A C 1
ATOM 1826 O O . LYS A 1 228 ? 4.498 -39.267 13.781 1.00 79.81 228 LYS A O 1
ATOM 1831 N N . ASP A 1 229 ? 6.562 -38.732 14.449 1.00 78.25 229 ASP A N 1
ATOM 1832 C CA . ASP A 1 229 ? 6.581 -39.694 15.554 1.00 78.25 229 ASP A CA 1
ATOM 1833 C C . ASP A 1 229 ? 5.542 -39.359 16.635 1.00 78.25 229 ASP A C 1
ATOM 1835 O O . ASP A 1 229 ? 4.970 -40.256 17.253 1.00 78.25 229 ASP A O 1
ATOM 1839 N N . ILE A 1 230 ? 5.279 -38.067 16.876 1.00 83.00 230 ILE A N 1
ATOM 1840 C CA . ILE A 1 230 ? 4.202 -37.651 17.785 1.00 83.00 230 ILE A CA 1
ATOM 1841 C C . ILE A 1 230 ? 2.820 -37.841 17.153 1.00 83.00 230 ILE A C 1
ATOM 1843 O O . ILE A 1 230 ? 1.894 -38.242 17.851 1.00 83.00 230 ILE A O 1
ATOM 1847 N N . ILE A 1 231 ? 2.684 -37.607 15.846 1.00 86.00 231 ILE A N 1
ATOM 1848 C CA . ILE A 1 231 ? 1.449 -37.876 15.098 1.00 86.00 231 ILE A CA 1
ATOM 1849 C C . ILE A 1 231 ? 1.090 -39.367 15.197 1.00 86.00 231 ILE A C 1
ATOM 1851 O O . ILE A 1 231 ? -0.019 -39.706 15.610 1.00 86.00 231 ILE A O 1
ATOM 1855 N N . ASP A 1 232 ? 2.056 -40.247 14.923 1.00 85.69 232 ASP A N 1
ATOM 1856 C CA . ASP A 1 232 ? 1.888 -41.700 14.993 1.00 85.69 232 ASP A CA 1
ATOM 1857 C C . ASP A 1 232 ? 1.562 -42.159 16.429 1.00 85.69 232 ASP A C 1
ATOM 1859 O O . ASP A 1 232 ? 0.703 -43.018 16.628 1.00 85.69 232 ASP A O 1
ATOM 1863 N N . TRP A 1 233 ? 2.178 -41.545 17.449 1.00 87.25 233 TRP A N 1
ATOM 1864 C CA . TRP A 1 233 ? 1.867 -41.832 18.855 1.00 87.25 233 TRP A CA 1
ATOM 1865 C C . TRP A 1 233 ? 0.458 -41.374 19.263 1.00 87.25 233 TRP A C 1
ATOM 1867 O O . TRP A 1 233 ? -0.248 -42.106 19.953 1.00 87.25 233 TRP A O 1
ATOM 1877 N N . ILE A 1 234 ? 0.008 -40.192 18.824 1.00 89.50 234 ILE A N 1
ATOM 1878 C CA . ILE A 1 234 ? -1.364 -39.725 19.082 1.00 89.50 234 ILE A CA 1
ATOM 1879 C C . ILE A 1 234 ? -2.374 -40.665 18.408 1.00 89.50 234 ILE A C 1
ATOM 1881 O O . ILE A 1 234 ? -3.386 -41.017 19.017 1.00 89.50 234 ILE A O 1
ATOM 1885 N N . GLU A 1 235 ? -2.103 -41.110 17.178 1.00 88.69 235 GLU A N 1
ATOM 1886 C CA . GLU A 1 235 ? -2.935 -42.106 16.494 1.00 88.69 235 GLU A CA 1
ATOM 1887 C C . GLU A 1 235 ? -3.033 -43.425 17.256 1.00 88.69 235 GLU A C 1
ATOM 1889 O O . GLU A 1 235 ? -4.118 -44.002 17.357 1.00 88.69 235 GLU A O 1
ATOM 1894 N N . ASP A 1 236 ? -1.906 -43.898 17.772 1.00 89.19 236 ASP A N 1
ATOM 1895 C CA . ASP A 1 236 ? -1.812 -45.119 18.556 1.00 89.19 236 ASP A CA 1
ATOM 1896 C C . ASP A 1 236 ? -2.594 -45.013 19.873 1.00 89.19 236 ASP A C 1
ATOM 1898 O O . ASP A 1 236 ? -3.403 -45.884 20.182 1.00 89.19 236 ASP A O 1
ATOM 1902 N N . VAL A 1 237 ? -2.474 -43.894 20.593 1.00 90.12 237 VAL A N 1
ATOM 1903 C CA . VAL A 1 237 ? -3.266 -43.620 21.804 1.00 90.12 237 VAL A CA 1
ATOM 1904 C C . VAL A 1 237 ? -4.768 -43.624 21.514 1.00 90.12 237 VAL A C 1
ATOM 1906 O O . VAL A 1 237 ? -5.536 -44.207 22.284 1.00 90.12 237 VAL A O 1
ATOM 1909 N N . ILE A 1 238 ? -5.194 -42.991 20.416 1.00 90.31 238 ILE A N 1
ATOM 1910 C CA . ILE A 1 238 ? -6.606 -42.929 20.014 1.00 90.31 238 ILE A CA 1
ATOM 1911 C C . ILE A 1 238 ? -7.130 -44.333 19.693 1.00 90.31 238 ILE A C 1
ATOM 1913 O O . ILE A 1 238 ? -8.174 -44.732 20.211 1.00 90.31 238 ILE A O 1
ATOM 1917 N N . LYS A 1 239 ? -6.397 -45.097 18.872 1.00 89.06 239 LYS A N 1
ATOM 1918 C CA . LYS A 1 239 ? -6.782 -46.457 18.460 1.00 89.06 239 LYS A CA 1
ATOM 1919 C C . LYS A 1 239 ? -6.753 -47.434 19.639 1.00 89.06 239 LYS A C 1
ATOM 1921 O O . LYS A 1 239 ? -7.706 -48.187 19.819 1.00 89.06 239 LYS A O 1
ATOM 1926 N N . GLY A 1 240 ? -5.702 -47.401 20.455 1.00 86.25 240 GLY A N 1
ATOM 1927 C CA . GLY A 1 240 ? -5.488 -48.327 21.568 1.00 86.25 240 GLY A CA 1
ATOM 1928 C C . GLY A 1 240 ? -6.454 -48.143 22.740 1.00 86.25 240 GLY A C 1
ATOM 1929 O O . GLY A 1 240 ? -6.748 -49.113 23.432 1.00 86.25 240 GLY A O 1
ATOM 1930 N N . ASN A 1 241 ? -7.001 -46.938 22.931 1.00 89.31 241 ASN A N 1
ATOM 1931 C CA . ASN A 1 241 ? -8.036 -46.664 23.939 1.00 89.31 241 ASN A CA 1
ATOM 1932 C C . ASN A 1 241 ? -9.464 -46.620 23.367 1.00 89.31 241 ASN A C 1
ATOM 1934 O O . ASN A 1 241 ? -10.401 -46.340 24.110 1.00 89.31 241 ASN A O 1
ATOM 1938 N N . ASN A 1 242 ? -9.649 -46.873 22.063 1.00 88.12 242 ASN A N 1
ATOM 1939 C CA . ASN A 1 242 ? -10.936 -46.746 21.367 1.00 88.12 242 ASN A CA 1
ATOM 1940 C C . ASN A 1 242 ? -11.605 -45.366 21.564 1.00 88.12 242 ASN A C 1
ATOM 1942 O O . ASN A 1 242 ? -12.824 -45.253 21.712 1.00 88.12 242 ASN A O 1
ATOM 1946 N N . LEU A 1 243 ? -10.794 -44.306 21.580 1.00 89.94 243 LEU A N 1
ATOM 1947 C CA . LEU A 1 243 ? -11.279 -42.935 21.717 1.00 89.94 243 LEU A CA 1
ATOM 1948 C C . LEU A 1 243 ? -11.881 -42.464 20.396 1.00 89.94 243 LEU A C 1
ATOM 1950 O O . LEU A 1 243 ? -11.331 -42.708 19.319 1.00 89.94 243 LEU A O 1
ATOM 1954 N N . ARG A 1 244 ? -12.977 -41.705 20.467 1.00 87.81 244 ARG A N 1
ATOM 1955 C CA . ARG A 1 244 ? -13.532 -41.051 19.278 1.00 87.81 244 ARG A CA 1
ATOM 1956 C C . ARG A 1 244 ? -12.605 -39.945 18.784 1.00 87.81 244 ARG A C 1
ATOM 1958 O O . ARG A 1 244 ? -12.397 -39.803 17.579 1.00 87.81 244 ARG A O 1
ATOM 1965 N N . CYS A 1 245 ? -12.113 -39.130 19.709 1.00 90.25 245 CYS A N 1
ATOM 1966 C CA . CYS A 1 245 ? -11.182 -38.048 19.435 1.00 90.25 245 CYS A CA 1
ATOM 1967 C C . CYS A 1 245 ? -10.502 -37.558 20.718 1.00 90.25 245 CYS A C 1
ATOM 1969 O O . CYS A 1 245 ? -10.952 -37.834 21.833 1.00 90.25 245 CYS A O 1
ATOM 1971 N N . ILE A 1 246 ? -9.443 -36.775 20.529 1.00 93.44 246 ILE A N 1
ATOM 1972 C CA . ILE A 1 246 ? -8.793 -36.000 21.585 1.00 93.44 246 ILE A CA 1
ATOM 1973 C C . ILE A 1 246 ? -9.016 -34.512 21.291 1.00 93.44 246 ILE A C 1
ATOM 1975 O O . ILE A 1 246 ? -8.736 -34.043 20.184 1.00 93.44 246 ILE A O 1
ATOM 1979 N N . VAL A 1 247 ? -9.509 -33.766 22.278 1.00 94.25 247 VAL A N 1
ATOM 1980 C CA . VAL A 1 247 ? -9.632 -32.302 22.225 1.00 94.25 247 VAL A CA 1
ATOM 1981 C C . VAL A 1 247 ? -8.615 -31.701 23.183 1.00 94.25 247 VAL A C 1
ATOM 1983 O O . VAL A 1 247 ? -8.730 -31.862 24.394 1.00 94.25 247 VAL A O 1
ATOM 1986 N N . PHE A 1 248 ? -7.619 -31.006 22.641 1.00 95.25 248 PHE A N 1
ATOM 1987 C CA . PHE A 1 248 ? -6.551 -30.385 23.416 1.00 95.25 248 PHE A CA 1
ATOM 1988 C C . PHE A 1 248 ? -6.834 -28.889 23.586 1.00 95.25 248 PHE A C 1
ATOM 1990 O O . PHE A 1 248 ? -6.587 -28.083 22.685 1.00 95.25 248 PHE A O 1
ATOM 1997 N N . ILE A 1 249 ? -7.374 -28.527 24.746 1.00 94.25 249 ILE A N 1
ATOM 1998 C CA . ILE A 1 249 ? -7.635 -27.152 25.163 1.00 94.25 249 ILE A CA 1
ATOM 1999 C C . ILE A 1 249 ? -6.354 -26.580 25.762 1.00 94.25 249 ILE A C 1
ATOM 2001 O O . ILE A 1 249 ? -5.892 -27.027 26.813 1.00 94.25 249 ILE A O 1
ATOM 2005 N N . TRP A 1 250 ? -5.787 -25.583 25.086 1.00 92.75 250 TRP A N 1
ATOM 2006 C CA . TRP A 1 250 ? -4.577 -24.911 25.541 1.00 92.75 250 TRP A CA 1
ATOM 2007 C C . TRP A 1 250 ? -4.865 -23.449 25.853 1.00 92.75 250 TRP A C 1
ATOM 2009 O O . TRP A 1 250 ? -4.964 -22.609 24.952 1.00 92.75 250 TRP A O 1
ATOM 2019 N N . ASP A 1 251 ? -4.999 -23.165 27.145 1.00 87.94 251 ASP A N 1
ATOM 2020 C CA . ASP A 1 251 ? -5.196 -21.819 27.658 1.00 87.94 251 ASP A CA 1
ATOM 2021 C C . ASP A 1 251 ? -3.867 -21.067 27.829 1.00 87.94 251 ASP A C 1
ATOM 2023 O O . ASP A 1 251 ? -2.820 -21.665 28.089 1.00 87.94 251 ASP A O 1
ATOM 2027 N N . GLU A 1 252 ? -3.908 -19.744 27.669 1.00 83.31 252 GLU A N 1
ATOM 2028 C CA . GLU A 1 252 ? -2.740 -18.848 27.719 1.00 83.31 252 GLU A CA 1
ATOM 2029 C C . GLU A 1 252 ? -1.610 -19.218 26.730 1.00 83.31 252 GLU A C 1
ATOM 2031 O O . GLU A 1 252 ? -0.412 -19.199 27.037 1.00 83.31 252 GLU A O 1
ATOM 2036 N N . PHE A 1 253 ? -1.973 -19.505 25.478 1.00 88.62 253 PHE A N 1
ATOM 2037 C CA . PHE A 1 253 ? -1.032 -19.920 24.427 1.00 88.62 253 PHE A CA 1
ATOM 2038 C C . PHE A 1 253 ? -0.268 -18.750 23.760 1.00 88.62 253 PHE A C 1
ATOM 2040 O O . PHE A 1 253 ? 0.457 -18.919 22.782 1.00 88.62 253 PHE A O 1
ATOM 2047 N N . THR A 1 254 ? -0.437 -17.521 24.264 1.00 84.31 254 THR A N 1
ATOM 2048 C CA . THR A 1 254 ? 0.143 -16.307 23.649 1.00 84.31 254 THR A CA 1
ATOM 2049 C C . THR A 1 254 ? 1.670 -16.286 23.739 1.00 84.31 254 THR A C 1
ATOM 2051 O O . THR A 1 254 ? 2.335 -15.879 22.787 1.00 84.31 254 THR A O 1
ATOM 2054 N N . GLU A 1 255 ? 2.226 -16.732 24.866 1.00 81.44 255 GLU A N 1
ATOM 2055 C CA . GLU A 1 255 ? 3.670 -16.697 25.119 1.00 81.44 255 GLU A CA 1
ATOM 2056 C C . GLU A 1 255 ? 4.447 -17.672 24.226 1.00 81.44 255 GLU A C 1
ATOM 2058 O O . GLU A 1 255 ? 5.520 -17.318 23.740 1.00 81.44 255 GLU A O 1
ATOM 2063 N N . TYR A 1 256 ? 3.882 -18.843 23.896 1.00 86.12 256 TYR A N 1
ATOM 2064 C CA . TYR A 1 256 ? 4.496 -19.756 22.922 1.00 86.12 256 TYR A CA 1
ATOM 2065 C C . TYR A 1 256 ? 4.806 -19.045 21.606 1.00 86.12 256 TYR A C 1
ATOM 2067 O O . TYR A 1 256 ? 5.915 -19.145 21.084 1.00 86.12 256 TYR A O 1
ATOM 2075 N N . PHE A 1 257 ? 3.849 -18.287 21.071 1.00 86.19 257 PHE A N 1
ATOM 2076 C CA . PHE A 1 257 ? 4.072 -17.582 19.819 1.00 86.19 257 PHE A CA 1
ATOM 2077 C C . PHE A 1 257 ? 5.098 -16.450 19.939 1.00 86.19 257 PHE A C 1
ATOM 2079 O O . PHE A 1 257 ? 5.859 -16.237 18.997 1.00 86.19 257 PHE A O 1
ATOM 2086 N N . ARG A 1 258 ? 5.152 -15.744 21.079 1.00 81.38 258 ARG A N 1
ATOM 2087 C CA . ARG A 1 258 ? 6.187 -14.726 21.338 1.00 81.38 258 ARG A CA 1
ATOM 2088 C C . ARG A 1 258 ? 7.582 -15.345 21.352 1.00 81.38 258 ARG A C 1
ATOM 2090 O O . ARG A 1 258 ? 8.492 -14.795 20.740 1.00 81.38 258 ARG A O 1
ATOM 2097 N N . ASN A 1 259 ? 7.720 -16.513 21.971 1.00 81.38 259 ASN A N 1
ATOM 2098 C CA . ASN A 1 259 ? 9.003 -17.191 22.135 1.00 81.38 259 ASN A CA 1
ATOM 2099 C C . ASN A 1 259 ? 9.442 -17.988 20.890 1.00 81.38 259 ASN A C 1
ATOM 2101 O O . ASN A 1 259 ? 10.611 -18.347 20.780 1.00 81.38 259 ASN A O 1
ATOM 2105 N N . ASN A 1 260 ? 8.534 -18.254 19.938 1.00 79.31 260 ASN A N 1
ATOM 2106 C CA . ASN A 1 260 ? 8.781 -19.127 18.779 1.00 79.31 260 ASN A CA 1
ATOM 2107 C C . ASN A 1 260 ? 8.392 -18.497 17.427 1.00 79.31 260 ASN A C 1
ATOM 2109 O O . ASN A 1 260 ? 8.009 -19.223 16.509 1.00 79.31 260 ASN A O 1
ATOM 2113 N N . GLN A 1 261 ? 8.495 -17.168 17.272 1.00 72.81 261 GLN A N 1
ATOM 2114 C CA . GLN A 1 261 ? 8.038 -16.444 16.067 1.00 72.81 261 GLN A CA 1
ATOM 2115 C C . GLN A 1 261 ? 8.544 -17.043 14.735 1.00 72.81 261 GLN A C 1
ATOM 2117 O O . GLN A 1 261 ? 7.777 -17.123 13.773 1.00 72.81 261 GLN A O 1
ATOM 2122 N N . ASP A 1 262 ? 9.786 -17.539 14.702 1.00 68.50 262 ASP A N 1
ATOM 2123 C CA . ASP A 1 262 ? 10.422 -18.117 13.506 1.00 68.50 262 ASP A CA 1
ATOM 2124 C C . ASP A 1 262 ? 10.418 -19.661 13.466 1.00 68.50 262 ASP A C 1
ATOM 2126 O O . ASP A 1 262 ? 10.925 -20.265 12.519 1.00 68.50 262 ASP A O 1
ATOM 2130 N N . ARG A 1 263 ? 9.852 -20.328 14.482 1.00 72.44 263 ARG A N 1
ATOM 2131 C CA . ARG A 1 263 ? 9.909 -21.793 14.673 1.00 72.44 263 ARG A CA 1
ATOM 2132 C C . ARG A 1 263 ? 8.523 -22.374 14.968 1.00 72.44 263 ARG A C 1
ATOM 2134 O O . ARG A 1 263 ? 8.289 -22.954 16.019 1.00 72.44 263 ARG A O 1
ATOM 2141 N N . LEU A 1 264 ? 7.588 -22.195 14.031 1.00 82.25 264 LEU A N 1
ATOM 2142 C CA . LEU A 1 264 ? 6.189 -22.644 14.163 1.00 82.25 264 LEU A CA 1
ATOM 2143 C C . LEU A 1 264 ? 5.869 -23.937 13.394 1.00 82.25 264 LEU A C 1
ATOM 2145 O O . LEU A 1 264 ? 4.693 -24.262 13.227 1.00 82.25 264 LEU A O 1
ATOM 2149 N N . THR A 1 265 ? 6.872 -24.639 12.864 1.00 82.31 265 THR A N 1
ATOM 2150 C CA . THR A 1 265 ? 6.669 -25.854 12.054 1.00 82.31 265 THR A CA 1
ATOM 2151 C C . THR A 1 265 ? 6.024 -26.975 12.882 1.00 82.31 265 THR A C 1
ATOM 2153 O O . THR A 1 265 ? 5.052 -27.568 12.410 1.00 82.31 265 THR A O 1
ATOM 2156 N N . GLY A 1 266 ? 6.450 -27.146 14.145 1.00 82.69 266 GLY A N 1
ATOM 2157 C CA . GLY A 1 266 ? 5.866 -28.033 15.166 1.00 82.69 266 GLY A CA 1
ATOM 2158 C C . GLY A 1 266 ? 4.359 -28.017 15.199 1.00 82.69 266 GLY A C 1
ATOM 2159 O O . GLY A 1 266 ? 3.658 -28.973 14.853 1.00 82.69 266 GLY A O 1
ATOM 2160 N N . LEU A 1 267 ? 3.876 -26.857 15.620 1.00 88.62 267 LEU A N 1
ATOM 2161 C CA . LEU A 1 267 ? 2.466 -26.574 15.797 1.00 88.62 267 LEU A CA 1
ATOM 2162 C C . LEU A 1 267 ? 1.693 -26.665 14.479 1.00 88.62 267 LEU A C 1
ATOM 2164 O O . LEU A 1 267 ? 0.557 -27.137 14.454 1.00 88.62 267 LEU A O 1
ATOM 2168 N N . GLN A 1 268 ? 2.308 -26.218 13.383 1.00 87.50 268 GLN A N 1
ATOM 2169 C CA . GLN A 1 268 ? 1.715 -26.264 12.056 1.00 87.50 268 GLN A CA 1
ATOM 2170 C C . GLN A 1 268 ? 1.376 -27.705 11.652 1.00 87.50 268 GLN A C 1
ATOM 2172 O O . GLN A 1 268 ? 0.239 -27.956 11.239 1.00 87.50 268 GLN A O 1
ATOM 2177 N N . GLU A 1 269 ? 2.317 -28.647 11.736 1.00 87.12 269 GLU A N 1
ATOM 2178 C CA . GLU A 1 269 ? 2.079 -30.037 11.313 1.00 87.12 269 GLU A CA 1
ATOM 2179 C C . GLU A 1 269 ? 1.055 -30.743 12.211 1.00 87.12 269 GLU A C 1
ATOM 2181 O O . GLU A 1 269 ? 0.138 -31.394 11.705 1.00 87.12 269 GLU A O 1
ATOM 2186 N N . LEU A 1 270 ? 1.114 -30.518 13.527 1.00 87.38 270 LEU A N 1
ATOM 2187 C CA . LEU A 1 270 ? 0.120 -31.050 14.465 1.00 87.38 270 LEU A CA 1
ATOM 2188 C C . LEU A 1 270 ? -1.293 -30.508 14.196 1.00 87.38 270 LEU A C 1
ATOM 2190 O O . LEU A 1 270 ? -2.267 -31.255 14.251 1.00 87.38 270 LEU A O 1
ATOM 2194 N N . ALA A 1 271 ? -1.427 -29.225 13.851 1.00 87.31 271 ALA A N 1
ATOM 2195 C CA . ALA A 1 271 ? -2.719 -28.653 13.481 1.00 87.31 271 ALA A CA 1
ATOM 2196 C C . ALA A 1 271 ? -3.262 -29.246 12.171 1.00 87.31 271 ALA A C 1
ATOM 2198 O O . ALA A 1 271 ? -4.467 -29.472 12.041 1.00 87.31 271 ALA A O 1
ATOM 2199 N N . GLN A 1 272 ? -2.383 -29.521 11.202 1.00 86.31 272 GLN A N 1
ATOM 2200 C CA . GLN A 1 272 ? -2.755 -30.124 9.920 1.00 86.31 272 GLN A CA 1
ATOM 2201 C C . GLN A 1 272 ? -3.219 -31.581 10.069 1.00 86.31 272 GLN A C 1
ATOM 2203 O O . GLN A 1 272 ? -4.104 -32.011 9.325 1.00 86.31 272 GLN A O 1
ATOM 2208 N N . MET A 1 273 ? -2.691 -32.308 11.057 1.00 83.50 273 MET A N 1
ATOM 2209 C CA . MET A 1 273 ? -3.075 -33.690 11.363 1.00 83.50 273 MET A CA 1
ATOM 2210 C C . MET A 1 273 ? -4.582 -33.848 11.633 1.00 83.50 273 MET A C 1
ATOM 2212 O O . MET A 1 273 ? -5.147 -34.890 11.316 1.00 83.50 273 MET A O 1
ATOM 2216 N N . SER A 1 274 ? -5.270 -32.803 12.112 1.00 83.44 274 SER A N 1
ATOM 2217 C CA . SER A 1 274 ? -6.731 -32.810 12.337 1.00 83.44 274 SER A CA 1
ATOM 2218 C C . SER A 1 274 ? -7.572 -33.209 11.105 1.00 83.44 274 SER A C 1
ATOM 2220 O O . SER A 1 274 ? -8.727 -33.629 11.229 1.00 83.44 274 SER A O 1
ATOM 2222 N N . ALA A 1 275 ? -6.998 -33.131 9.896 1.00 80.00 275 ALA A N 1
ATOM 2223 C CA . ALA A 1 275 ? -7.627 -33.602 8.663 1.00 80.00 275 ALA A CA 1
ATOM 2224 C C . ALA A 1 275 ? -7.710 -35.141 8.558 1.00 80.00 275 ALA A C 1
ATOM 2226 O O . ALA A 1 275 ? -8.696 -35.666 8.017 1.00 80.00 275 ALA A O 1
ATOM 2227 N N . THR A 1 276 ? -6.690 -35.845 9.057 1.00 80.38 276 THR A N 1
ATOM 2228 C CA . THR A 1 276 ? -6.514 -37.305 8.950 1.00 80.38 276 THR A CA 1
ATOM 2229 C C . THR A 1 276 ? -6.813 -38.029 10.257 1.00 80.38 276 THR A C 1
ATOM 2231 O O . THR A 1 276 ? -7.434 -39.089 10.235 1.00 80.38 276 THR A O 1
ATOM 2234 N N . THR A 1 277 ? -6.443 -37.428 11.382 1.00 83.81 277 THR A N 1
ATOM 2235 C CA . THR A 1 277 ? -6.493 -38.020 12.721 1.00 83.81 277 THR A CA 1
ATOM 2236 C C . THR A 1 277 ? -7.430 -37.189 13.596 1.00 83.81 277 THR A C 1
ATOM 2238 O O . THR A 1 277 ? -7.389 -35.959 13.521 1.00 83.81 277 THR A O 1
ATOM 2241 N N . PRO A 1 278 ? -8.281 -37.801 14.439 1.00 88.75 278 PRO A N 1
ATOM 2242 C CA . PRO A 1 278 ? -9.283 -37.071 15.207 1.00 88.75 278 PRO A CA 1
ATOM 2243 C C . PRO A 1 278 ? -8.681 -36.425 16.466 1.00 88.75 278 PRO A C 1
ATOM 2245 O O . PRO A 1 278 ? -9.028 -36.755 17.597 1.00 88.75 278 PRO A O 1
ATOM 2248 N N . PHE A 1 279 ? -7.760 -35.491 16.254 1.00 91.75 279 PHE A N 1
ATOM 2249 C CA . PHE A 1 279 ? -7.108 -34.679 17.274 1.00 91.75 279 PHE A CA 1
ATOM 2250 C C . PHE A 1 279 ? -7.324 -33.205 16.934 1.00 91.75 279 PHE A C 1
ATOM 2252 O O . PHE A 1 279 ? -7.004 -32.768 15.825 1.00 91.75 279 PHE A O 1
ATOM 2259 N N . TYR A 1 280 ? -7.871 -32.439 17.874 1.00 92.81 280 TYR A N 1
ATOM 2260 C CA . TYR A 1 280 ? -8.269 -31.054 17.638 1.00 92.81 280 TYR A CA 1
ATOM 2261 C C . TYR A 1 280 ? -7.719 -30.143 18.726 1.00 92.81 280 TYR A C 1
ATOM 2263 O O . TYR A 1 280 ? -7.996 -30.344 19.907 1.00 92.81 280 TYR A O 1
ATOM 2271 N N . PHE A 1 281 ? -6.991 -29.103 18.325 1.00 94.06 281 PHE A N 1
ATOM 2272 C CA . PHE A 1 281 ? -6.618 -28.033 19.239 1.00 94.06 281 PHE A CA 1
ATOM 2273 C C . PHE A 1 281 ? -7.765 -27.039 19.423 1.00 94.06 281 PHE A C 1
ATOM 2275 O O . PHE A 1 281 ? -8.451 -26.674 18.464 1.00 94.06 281 PHE A O 1
ATOM 2282 N N . LEU A 1 282 ? -7.893 -26.542 20.649 1.00 93.88 282 LEU A N 1
ATOM 2283 C CA . LEU A 1 282 ? -8.574 -25.299 20.985 1.00 93.88 282 LEU A CA 1
ATOM 2284 C C . LEU A 1 282 ? -7.537 -24.373 21.633 1.00 93.88 282 LEU A C 1
ATOM 2286 O O . LEU A 1 282 ? -7.302 -24.442 22.838 1.00 93.88 282 LEU A O 1
ATOM 2290 N N . LEU A 1 283 ? -6.873 -23.555 20.813 1.00 92.44 283 LEU A N 1
ATOM 2291 C CA . LEU A 1 283 ? -5.844 -22.620 21.278 1.00 92.44 283 LEU A CA 1
ATOM 2292 C C . LEU A 1 283 ? -6.479 -21.310 21.730 1.00 92.44 283 LEU A C 1
ATOM 2294 O O . LEU A 1 283 ? -7.290 -20.746 20.993 1.00 92.44 283 LEU A O 1
ATOM 2298 N N . ILE A 1 284 ? -6.069 -20.795 22.887 1.00 89.19 284 ILE A N 1
ATOM 2299 C CA . ILE A 1 284 ? -6.604 -19.552 23.447 1.00 89.19 284 ILE A CA 1
ATOM 2300 C C . ILE A 1 284 ? -5.489 -18.514 23.595 1.00 89.19 284 ILE A C 1
ATOM 2302 O O . ILE A 1 284 ? -4.486 -18.750 24.270 1.00 89.19 284 ILE A O 1
ATOM 2306 N N . THR A 1 285 ? -5.657 -17.344 22.970 1.00 86.25 285 THR A N 1
ATOM 2307 C CA . THR A 1 285 ? -4.671 -16.248 23.006 1.00 86.25 285 THR A CA 1
ATOM 2308 C C . THR A 1 285 ? -5.280 -14.898 23.392 1.00 86.25 285 THR A C 1
ATOM 2310 O O . THR A 1 285 ? -6.456 -14.623 23.153 1.00 86.25 285 THR A O 1
ATOM 2313 N N . HIS A 1 286 ? -4.463 -14.019 23.979 1.00 76.12 286 HIS A N 1
ATOM 2314 C CA . HIS A 1 286 ? -4.843 -12.645 24.340 1.00 76.12 286 HIS A CA 1
ATOM 2315 C C . HIS A 1 286 ? -4.734 -11.673 23.167 1.00 76.12 286 HIS A C 1
ATOM 2317 O O . HIS A 1 286 ? -5.439 -10.672 23.098 1.00 76.12 286 HIS A O 1
ATOM 2323 N N . LEU A 1 287 ? -3.832 -11.985 22.243 1.00 72.62 287 LEU A N 1
ATOM 2324 C CA . LEU A 1 287 ? -3.582 -11.213 21.040 1.00 72.62 287 LEU A CA 1
ATOM 2325 C C . LEU A 1 287 ? -4.182 -11.936 19.834 1.00 72.62 287 LEU A C 1
ATOM 2327 O O . LEU A 1 287 ? -4.249 -13.171 19.790 1.00 72.62 287 LEU A O 1
ATOM 2331 N N . THR A 1 288 ? -4.615 -11.159 18.848 1.00 69.81 288 THR A N 1
ATOM 2332 C CA . THR A 1 288 ? -5.100 -11.694 17.572 1.00 69.81 288 THR A CA 1
ATOM 2333 C C . THR A 1 288 ? -3.951 -12.325 16.787 1.00 69.81 288 THR A C 1
ATOM 2335 O O . THR A 1 288 ? -2.797 -11.915 16.902 1.00 69.81 288 THR A O 1
ATOM 2338 N N . HIS A 1 289 ? -4.260 -13.283 15.913 1.00 67.81 289 HIS A N 1
ATOM 2339 C CA . HIS A 1 289 ? -3.276 -13.917 15.024 1.00 67.81 289 HIS A CA 1
ATOM 2340 C C . HIS A 1 289 ? -2.407 -12.902 14.244 1.00 67.81 289 HIS A C 1
ATOM 2342 O O . HIS A 1 289 ? -1.229 -13.156 14.007 1.00 67.81 289 HIS A O 1
ATOM 2348 N N . ALA A 1 290 ? -2.956 -11.731 13.889 1.00 64.75 290 ALA A N 1
ATOM 2349 C CA . ALA A 1 290 ? -2.237 -10.654 13.209 1.00 64.75 290 ALA A CA 1
ATOM 2350 C C . ALA A 1 290 ? -1.203 -9.934 14.091 1.00 64.75 290 ALA A C 1
ATOM 2352 O O . ALA A 1 290 ? -0.199 -9.458 13.572 1.00 64.75 290 ALA A O 1
ATOM 2353 N N . GLN A 1 291 ? -1.454 -9.842 15.397 1.00 67.56 291 GLN A N 1
ATOM 2354 C CA . GLN A 1 291 ? -0.547 -9.227 16.372 1.00 67.56 291 GLN A CA 1
ATOM 2355 C C . GLN A 1 291 ? 0.539 -10.203 16.834 1.00 67.56 291 GLN A C 1
ATOM 2357 O O . GLN A 1 291 ? 1.617 -9.789 17.246 1.00 67.56 291 GLN A O 1
ATOM 2362 N N . VAL A 1 292 ? 0.235 -11.499 16.787 1.00 68.56 292 VAL A N 1
ATOM 2363 C CA . VAL A 1 292 ? 1.086 -12.564 17.315 1.00 68.56 292 VAL A CA 1
ATOM 2364 C C . VAL A 1 292 ? 2.109 -13.063 16.289 1.00 68.56 292 VAL A C 1
ATOM 2366 O O . VAL A 1 292 ? 3.218 -13.431 16.666 1.00 68.56 292 VAL A O 1
ATOM 2369 N N . ILE A 1 293 ? 1.759 -13.062 14.996 1.00 72.19 293 ILE A N 1
ATOM 2370 C CA . ILE A 1 293 ? 2.620 -13.547 13.909 1.00 72.19 293 ILE A CA 1
ATOM 2371 C C . ILE A 1 293 ? 2.950 -12.388 12.963 1.00 72.19 293 ILE A C 1
ATOM 2373 O O . ILE A 1 293 ? 2.102 -11.946 12.187 1.00 72.19 293 ILE A O 1
ATOM 2377 N N . SER A 1 294 ? 4.202 -11.927 12.994 1.00 68.06 294 SER A N 1
ATOM 2378 C CA . SER A 1 294 ? 4.703 -10.827 12.155 1.00 68.06 294 SER A CA 1
ATOM 2379 C C . SER A 1 294 ? 4.976 -11.253 10.702 1.00 68.06 294 SER A C 1
ATOM 2381 O O . SER A 1 294 ? 4.754 -10.475 9.773 1.00 68.06 294 SER A O 1
ATOM 2383 N N . ALA A 1 295 ? 5.414 -12.498 10.480 1.00 74.00 295 ALA A N 1
ATOM 2384 C CA . ALA A 1 295 ? 5.783 -13.014 9.163 1.00 74.00 295 ALA A CA 1
ATOM 2385 C C . ALA A 1 295 ? 4.548 -13.309 8.269 1.00 74.00 295 ALA A C 1
ATOM 2387 O O . ALA A 1 295 ? 3.761 -14.213 8.582 1.00 74.00 295 ALA A O 1
ATOM 2388 N N . PRO A 1 296 ? 4.389 -12.650 7.098 1.00 73.38 296 PRO A N 1
ATOM 2389 C CA . PRO A 1 296 ? 3.189 -12.784 6.260 1.00 73.38 296 PRO A CA 1
ATOM 2390 C C . PRO A 1 296 ? 2.919 -14.206 5.746 1.00 73.38 296 PRO A C 1
ATOM 2392 O O . PRO A 1 296 ? 1.764 -14.600 5.578 1.00 73.38 296 PRO A O 1
ATOM 2395 N N . GLN A 1 297 ? 3.971 -14.989 5.479 1.00 74.06 297 GLN A N 1
ATOM 2396 C CA . GLN A 1 297 ? 3.834 -16.365 4.988 1.00 74.06 297 GLN A CA 1
ATOM 2397 C C . GLN A 1 297 ? 3.375 -17.330 6.090 1.00 74.06 297 GLN A C 1
ATOM 2399 O O . GLN A 1 297 ? 2.447 -18.108 5.862 1.00 74.06 297 GLN A O 1
ATOM 2404 N N . SER A 1 298 ? 3.971 -17.254 7.284 1.00 73.19 298 SER A N 1
ATOM 2405 C CA . SER A 1 298 ? 3.577 -18.063 8.448 1.00 73.19 298 SER A CA 1
ATOM 2406 C C . SER A 1 298 ? 2.143 -17.755 8.876 1.00 73.19 298 SER A C 1
ATOM 2408 O O . SER A 1 298 ? 1.374 -18.675 9.156 1.00 73.19 298 SER A O 1
ATOM 2410 N N . LYS A 1 299 ? 1.743 -16.477 8.816 1.00 79.25 299 LYS A N 1
ATOM 2411 C CA . LYS A 1 299 ? 0.370 -16.033 9.087 1.00 79.25 299 LYS A CA 1
ATOM 2412 C C . LYS A 1 299 ? -0.648 -16.710 8.160 1.00 79.25 299 LYS A C 1
ATOM 2414 O O . LYS A 1 299 ? -1.562 -17.370 8.648 1.00 79.25 299 LYS A O 1
ATOM 2419 N N . LYS A 1 300 ? -0.434 -16.658 6.837 1.00 80.25 300 LYS A N 1
ATOM 2420 C CA . LYS A 1 300 ? -1.312 -17.327 5.853 1.00 80.25 300 LYS A CA 1
ATOM 2421 C C . LYS A 1 300 ? -1.400 -18.842 6.061 1.00 80.25 300 LYS A C 1
ATOM 2423 O O . LYS A 1 300 ? -2.463 -19.430 5.874 1.00 80.25 300 LYS A O 1
ATOM 2428 N N . ARG A 1 301 ? -0.292 -19.495 6.434 1.00 80.31 301 ARG A N 1
ATOM 2429 C CA . ARG A 1 301 ? -0.278 -20.945 6.702 1.00 80.31 301 ARG A CA 1
ATOM 2430 C C . ARG A 1 301 ? -1.093 -21.305 7.943 1.00 80.31 301 ARG A C 1
ATOM 2432 O O . ARG A 1 301 ? -1.844 -22.275 7.895 1.00 80.31 301 ARG A O 1
ATOM 2439 N N . MET A 1 302 ? -0.991 -20.523 9.015 1.00 82.75 302 MET A N 1
ATOM 2440 C CA . MET A 1 302 ? -1.772 -20.734 10.239 1.00 82.75 302 MET A CA 1
ATOM 2441 C C . MET A 1 302 ? -3.266 -20.460 10.025 1.00 82.75 302 MET A C 1
ATOM 2443 O O . MET A 1 302 ? -4.092 -21.278 10.427 1.00 82.75 302 MET A O 1
ATOM 2447 N N . GLU A 1 303 ? -3.620 -19.387 9.309 1.00 81.75 303 GLU A N 1
ATOM 2448 C CA . GLU A 1 303 ? -5.004 -19.078 8.900 1.00 81.75 303 GLU A CA 1
ATOM 2449 C C . GLU A 1 303 ? -5.639 -20.212 8.080 1.00 81.75 303 GLU A C 1
ATOM 2451 O O . GLU A 1 303 ? -6.832 -20.492 8.191 1.00 81.75 303 GLU A O 1
ATOM 2456 N N . ALA A 1 304 ? -4.842 -20.912 7.270 1.00 82.38 304 ALA A N 1
ATOM 2457 C CA . ALA A 1 304 ? -5.324 -22.057 6.512 1.00 82.38 304 ALA A CA 1
ATOM 2458 C C . ALA A 1 304 ? -5.584 -23.299 7.388 1.00 82.38 304 ALA A C 1
ATOM 2460 O O . ALA A 1 304 ? -6.431 -24.115 7.012 1.00 82.38 304 ALA A O 1
ATOM 2461 N N . ARG A 1 305 ? -4.898 -23.451 8.531 1.00 85.19 305 ARG A N 1
ATOM 2462 C CA . ARG A 1 305 ? -4.936 -24.651 9.396 1.00 85.19 305 ARG A CA 1
ATOM 2463 C C . ARG A 1 305 ? -5.890 -24.527 10.596 1.00 85.19 305 ARG A C 1
ATOM 2465 O O . ARG A 1 305 ? -6.376 -25.550 11.071 1.00 85.19 305 ARG A O 1
ATOM 2472 N N . PHE A 1 306 ? -6.224 -23.309 11.027 1.00 89.56 306 PHE A N 1
ATOM 2473 C CA . PHE A 1 306 ? -7.138 -23.047 12.147 1.00 89.56 306 PHE A CA 1
ATOM 2474 C C . PHE A 1 306 ? -8.415 -22.310 11.726 1.00 89.56 306 PHE A C 1
ATOM 2476 O O . PHE A 1 306 ? -8.411 -21.484 10.816 1.00 89.56 306 PHE A O 1
ATOM 2483 N N . LYS A 1 307 ? -9.516 -22.564 12.436 1.00 88.38 307 LYS A N 1
ATOM 2484 C CA . LYS A 1 307 ? -10.698 -21.695 12.445 1.00 88.38 307 LYS A CA 1
ATOM 2485 C C . LYS A 1 307 ? -10.495 -20.597 13.480 1.00 88.38 307 LYS A C 1
ATOM 2487 O O . LYS A 1 307 ? -10.422 -20.876 14.674 1.00 88.38 307 LYS A O 1
ATOM 2492 N N . LEU A 1 308 ? -10.404 -19.359 13.009 1.00 87.81 308 LEU A N 1
ATOM 2493 C CA . LEU A 1 308 ? -10.167 -18.196 13.855 1.00 87.81 308 LEU A CA 1
ATOM 2494 C C . LEU A 1 308 ? -11.490 -17.653 14.405 1.00 87.81 308 LEU A C 1
ATOM 2496 O O . LEU A 1 308 ? -12.434 -17.396 13.646 1.00 87.81 308 LEU A O 1
ATOM 2500 N N . ARG A 1 309 ? -11.555 -17.462 15.721 1.00 86.38 309 ARG A N 1
ATOM 2501 C CA . ARG A 1 309 ? -12.681 -16.829 16.418 1.00 86.38 309 ARG A CA 1
ATOM 2502 C C . ARG A 1 309 ? -12.157 -15.786 17.393 1.00 86.38 309 ARG A C 1
ATOM 2504 O O . ARG A 1 309 ? -11.124 -15.996 18.025 1.00 86.38 309 ARG A O 1
ATOM 2511 N N . THR A 1 310 ? -12.871 -14.676 17.527 1.00 79.81 310 THR A N 1
ATOM 2512 C CA . THR A 1 310 ? -12.566 -13.661 18.538 1.00 79.81 310 THR A CA 1
ATOM 2513 C C . THR A 1 310 ? -13.678 -13.661 19.573 1.00 79.81 310 THR A C 1
ATOM 2515 O O . THR A 1 310 ? -14.832 -13.461 19.215 1.00 79.81 310 THR A O 1
ATOM 2518 N N . ILE A 1 311 ? -13.356 -13.922 20.839 1.00 73.50 311 ILE A N 1
ATOM 2519 C CA . ILE A 1 311 ? -14.301 -13.747 21.944 1.00 73.50 311 ILE A CA 1
ATOM 2520 C C . ILE A 1 311 ? -14.275 -12.279 22.359 1.00 73.50 311 ILE A C 1
ATOM 2522 O O . ILE A 1 311 ? -13.294 -11.792 22.928 1.00 73.50 311 ILE A O 1
ATOM 2526 N N . GLU A 1 312 ? -15.392 -11.616 22.091 1.00 63.06 312 GLU A N 1
ATOM 2527 C CA . GLU A 1 312 ? -15.752 -10.291 22.585 1.00 63.06 312 GLU A CA 1
ATOM 2528 C C . GLU A 1 312 ? -17.037 -10.443 23.402 1.00 63.06 312 GLU A C 1
ATOM 2530 O O . GLU A 1 312 ? -17.929 -11.191 22.991 1.00 63.06 312 GLU A O 1
ATOM 2535 N N . MET A 1 313 ? -17.147 -9.759 24.544 1.00 62.84 313 MET A N 1
ATOM 2536 C CA . MET A 1 313 ? -18.423 -9.696 25.262 1.00 62.84 313 MET A CA 1
ATOM 2537 C C . MET A 1 313 ? -19.350 -8.710 24.541 1.00 62.84 313 MET A C 1
ATOM 2539 O O . MET A 1 313 ? -18.987 -7.535 24.439 1.00 62.84 313 MET A O 1
ATOM 2543 N N . PRO A 1 314 ? -20.529 -9.141 24.054 1.00 58.97 314 PRO A N 1
ATOM 2544 C CA . PRO A 1 314 ? -21.499 -8.231 23.457 1.00 58.97 314 PRO A CA 1
ATOM 2545 C C . PRO A 1 314 ? -22.009 -7.195 24.465 1.00 58.97 314 PRO A C 1
ATOM 2547 O O . PRO A 1 314 ? -22.111 -7.478 25.661 1.00 58.97 314 PRO A O 1
ATOM 2550 N N . ASP A 1 315 ? -22.421 -6.031 23.959 1.00 55.47 315 ASP A N 1
ATOM 2551 C CA . ASP A 1 315 ? -22.908 -4.893 24.755 1.00 55.47 315 ASP A CA 1
ATOM 2552 C C . ASP A 1 315 ? -24.028 -5.272 25.737 1.00 55.47 315 ASP A C 1
ATOM 2554 O O . ASP A 1 315 ? -24.002 -4.854 26.890 1.00 55.47 315 ASP A O 1
ATOM 2558 N N . THR A 1 316 ? -24.953 -6.142 25.326 1.00 58.28 316 THR A N 1
ATOM 2559 C CA . THR A 1 316 ? -26.062 -6.639 26.163 1.00 58.28 316 THR A CA 1
ATOM 2560 C C . THR A 1 316 ? -25.594 -7.490 27.341 1.00 58.28 316 THR A C 1
ATOM 2562 O O . THR A 1 316 ? -26.179 -7.465 28.420 1.00 58.28 316 THR A O 1
ATOM 2565 N N . THR A 1 317 ? -24.502 -8.238 27.169 1.00 63.91 317 THR A N 1
ATOM 2566 C CA . THR A 1 317 ? -23.980 -9.131 28.212 1.00 63.91 317 THR A CA 1
ATOM 2567 C C . THR A 1 317 ? -23.252 -8.337 29.296 1.00 63.91 317 THR A C 1
ATOM 2569 O O . THR A 1 317 ? -23.331 -8.695 30.466 1.00 63.91 317 THR A O 1
ATOM 2572 N N . ALA A 1 318 ? -22.595 -7.228 28.940 1.00 71.38 318 ALA A N 1
ATOM 2573 C CA . ALA A 1 318 ? -21.895 -6.376 29.901 1.00 71.38 318 ALA A CA 1
ATOM 2574 C C . ALA A 1 318 ? -22.856 -5.734 30.918 1.00 71.38 318 ALA A C 1
ATOM 2576 O O . ALA A 1 318 ? -22.656 -5.891 32.122 1.00 71.38 318 ALA A O 1
ATOM 2577 N N . PHE A 1 319 ? -23.923 -5.072 30.451 1.00 80.38 319 PHE A N 1
ATOM 2578 C CA . PHE A 1 319 ? -24.918 -4.453 31.340 1.00 80.38 319 PHE A CA 1
ATOM 2579 C C . PHE A 1 319 ? -25.683 -5.493 32.159 1.00 80.38 319 PHE A C 1
ATOM 2581 O O . PHE A 1 319 ? -25.849 -5.318 33.364 1.00 80.38 319 PHE A O 1
ATOM 2588 N N . MET A 1 320 ? -26.053 -6.624 31.547 1.00 74.31 320 MET A N 1
ATOM 2589 C CA . MET A 1 320 ? -26.673 -7.741 32.262 1.00 74.31 320 MET A CA 1
ATOM 2590 C C . MET A 1 320 ? -25.790 -8.259 33.407 1.00 74.31 320 MET A C 1
ATOM 2592 O O . MET A 1 320 ? -26.282 -8.482 34.512 1.00 74.31 320 MET A O 1
ATOM 2596 N N . LEU A 1 321 ? -24.491 -8.464 33.166 1.00 73.50 321 LEU A N 1
ATOM 2597 C CA . LEU A 1 321 ? -23.575 -8.968 34.191 1.00 73.50 321 LEU A CA 1
ATOM 2598 C C . LEU A 1 321 ? -23.312 -7.946 35.296 1.00 73.50 321 LEU A C 1
ATOM 2600 O O . LEU A 1 321 ? -23.262 -8.332 36.460 1.00 73.50 321 LEU A O 1
ATOM 2604 N N . MET A 1 322 ? -23.186 -6.661 34.954 1.00 79.75 322 MET A N 1
ATOM 2605 C CA . MET A 1 322 ? -23.115 -5.599 35.960 1.00 79.75 322 MET A CA 1
ATOM 2606 C C . MET A 1 322 ? -24.379 -5.571 36.828 1.00 79.75 322 MET A C 1
ATOM 2608 O O . MET A 1 322 ? -24.273 -5.482 38.047 1.00 79.75 322 MET A O 1
ATOM 2612 N N . GLY A 1 323 ? -25.560 -5.726 36.221 1.00 82.19 323 GLY A N 1
ATOM 2613 C CA . GLY A 1 323 ? -26.833 -5.775 36.942 1.00 82.19 323 GLY A CA 1
ATOM 2614 C C . GLY A 1 323 ? -26.924 -6.976 37.879 1.00 82.19 323 GLY A C 1
ATOM 2615 O O . GLY A 1 323 ? -27.372 -6.834 39.008 1.00 82.19 323 GLY A O 1
ATOM 2616 N N . LYS A 1 324 ? -26.421 -8.148 37.465 1.00 78.25 324 LYS A N 1
ATOM 2617 C CA . LYS A 1 324 ? -26.341 -9.336 38.335 1.00 78.25 324 LYS A CA 1
ATOM 2618 C C . LYS A 1 324 ? -25.398 -9.157 39.529 1.00 78.25 324 LYS A C 1
ATOM 2620 O O . LYS A 1 324 ? -25.606 -9.805 40.549 1.00 78.25 324 LYS A O 1
ATOM 2625 N N . ALA A 1 325 ? -24.369 -8.317 39.404 1.00 78.44 325 ALA A N 1
ATOM 2626 C CA . ALA A 1 325 ? -23.448 -8.034 40.502 1.00 78.44 325 ALA A CA 1
ATOM 2627 C C . ALA A 1 325 ? -24.082 -7.148 41.590 1.00 78.44 325 ALA A C 1
ATOM 2629 O O . ALA A 1 325 ? -23.608 -7.157 42.727 1.00 78.44 325 ALA A O 1
ATOM 2630 N N . ILE A 1 326 ? -25.142 -6.402 41.263 1.00 85.38 326 ILE A N 1
ATOM 2631 C CA . ILE A 1 326 ? -25.878 -5.550 42.200 1.00 85.38 326 ILE A CA 1
ATOM 2632 C C . ILE A 1 326 ? -27.051 -6.354 42.772 1.00 85.38 326 ILE A C 1
ATOM 2634 O O . ILE A 1 326 ? -27.967 -6.764 42.062 1.00 85.38 326 ILE A O 1
ATOM 2638 N N . GLN A 1 327 ? -27.025 -6.584 44.079 1.00 85.12 327 GLN A N 1
ATOM 2639 C CA . GLN A 1 327 ? -28.034 -7.342 44.808 1.00 85.12 327 GLN A CA 1
ATOM 2640 C C . GLN A 1 327 ? -28.899 -6.405 45.649 1.00 85.12 327 GLN A C 1
ATOM 2642 O O . GLN A 1 327 ? -28.395 -5.575 46.403 1.00 85.12 327 GLN A O 1
ATOM 2647 N N . THR A 1 328 ? -30.216 -6.560 45.554 1.00 85.44 328 THR A N 1
ATOM 2648 C CA . THR A 1 328 ? -31.171 -5.846 46.410 1.00 85.44 328 THR A CA 1
ATOM 2649 C C . THR A 1 328 ? -31.286 -6.534 47.763 1.00 85.44 328 THR A C 1
ATOM 2651 O O . THR A 1 328 ? -31.454 -7.757 47.812 1.00 85.44 328 THR A O 1
ATOM 2654 N N . VAL A 1 329 ? -31.285 -5.762 48.848 1.00 86.06 329 VAL A N 1
ATOM 2655 C CA . VAL A 1 329 ? -31.531 -6.282 50.197 1.00 86.06 329 VAL A CA 1
ATOM 2656 C C . VAL A 1 329 ? -32.979 -6.798 50.274 1.00 86.06 329 VAL A C 1
ATOM 2658 O O . VAL A 1 329 ? -33.906 -6.015 50.048 1.00 86.06 329 VAL A O 1
ATOM 2661 N N . PRO A 1 330 ? -33.216 -8.095 50.569 1.00 83.31 330 PRO A N 1
ATOM 2662 C CA . PRO A 1 330 ? -34.548 -8.696 50.481 1.00 83.31 330 PRO A CA 1
ATOM 2663 C C . PRO A 1 330 ? -35.621 -7.982 51.310 1.00 83.31 330 PRO A C 1
ATOM 2665 O O . PRO A 1 330 ? -36.756 -7.868 50.850 1.00 83.31 330 PRO A O 1
ATOM 2668 N N . GLU A 1 331 ? -35.274 -7.469 52.498 1.00 85.81 331 GLU A N 1
ATOM 2669 C CA . GLU A 1 331 ? -36.233 -6.785 53.379 1.00 85.81 331 GLU A CA 1
ATOM 2670 C C . GLU A 1 331 ? -36.718 -5.438 52.824 1.00 85.81 331 GLU A C 1
ATOM 2672 O O . GLU A 1 331 ? -37.827 -5.011 53.141 1.00 85.81 331 GLU A O 1
ATOM 2677 N N . LEU A 1 332 ? -35.912 -4.778 51.988 1.00 87.94 332 LEU A N 1
ATOM 2678 C CA . LEU A 1 332 ? -36.183 -3.436 51.461 1.00 87.94 332 LEU A CA 1
ATOM 2679 C C . LEU A 1 332 ? -36.458 -3.424 49.956 1.00 87.94 332 LEU A C 1
ATOM 2681 O O . LEU A 1 332 ? -36.574 -2.355 49.358 1.00 87.94 332 LEU A O 1
ATOM 2685 N N . LYS A 1 333 ? -36.625 -4.600 49.343 1.00 87.75 333 LYS A N 1
ATOM 2686 C CA . LYS A 1 333 ? -36.839 -4.743 47.901 1.00 87.75 333 LYS A CA 1
ATOM 2687 C C . LYS A 1 333 ? -38.025 -3.922 47.383 1.00 87.75 333 LYS A C 1
ATOM 2689 O O . LYS A 1 333 ? -37.877 -3.209 46.404 1.00 87.75 333 LYS A O 1
ATOM 2694 N N . ASN A 1 334 ? -39.168 -3.957 48.071 1.00 87.94 334 ASN A N 1
ATOM 2695 C CA . ASN A 1 334 ? -40.356 -3.204 47.647 1.00 87.94 334 ASN A CA 1
ATOM 2696 C C . ASN A 1 334 ? -40.136 -1.682 47.699 1.00 87.94 334 ASN A C 1
ATOM 2698 O O . ASN A 1 334 ? -40.643 -0.959 46.848 1.00 87.94 334 ASN A O 1
ATOM 2702 N N . GLU A 1 335 ? -39.397 -1.190 48.700 1.00 88.62 335 GLU A N 1
ATOM 2703 C CA . GLU A 1 335 ? -39.044 0.232 48.782 1.00 88.62 335 GLU A CA 1
ATOM 2704 C C . GLU A 1 335 ? -38.054 0.610 47.672 1.00 88.62 335 GLU A C 1
ATOM 2706 O O . GLU A 1 335 ? -38.211 1.648 47.029 1.00 88.62 335 GLU A O 1
ATOM 2711 N N . TRP A 1 336 ? -37.071 -0.257 47.408 1.00 90.94 336 TRP A N 1
ATOM 2712 C CA . TRP A 1 336 ? -36.108 -0.067 46.328 1.00 90.94 336 TRP A CA 1
ATOM 2713 C C . TRP A 1 336 ? -36.768 -0.059 44.950 1.00 90.94 336 TRP A C 1
ATOM 2715 O O . TRP A 1 336 ? -36.424 0.790 44.138 1.00 90.94 336 TRP A O 1
ATOM 2725 N N . ASP A 1 337 ? -37.737 -0.937 44.691 1.00 89.94 337 ASP A N 1
ATOM 2726 C CA . ASP A 1 337 ? -38.444 -0.985 43.409 1.00 89.94 337 ASP A CA 1
ATOM 2727 C C . ASP A 1 337 ? -39.172 0.346 43.122 1.00 89.94 337 ASP A C 1
ATOM 2729 O O . ASP A 1 337 ? -39.132 0.838 41.995 1.00 89.94 337 ASP A O 1
ATOM 2733 N N . ILE A 1 338 ? -39.754 0.988 44.147 1.00 90.38 338 ILE A N 1
ATOM 2734 C CA . ILE A 1 338 ? -40.384 2.319 44.030 1.00 90.38 338 ILE A CA 1
ATOM 2735 C C . ILE A 1 338 ? -39.335 3.400 43.738 1.00 90.38 338 ILE A C 1
ATOM 2737 O O . ILE A 1 338 ? -39.526 4.219 42.839 1.00 90.38 338 ILE A O 1
ATOM 2741 N N . ILE A 1 339 ? -38.222 3.401 44.480 1.00 89.94 339 ILE A N 1
ATOM 2742 C CA . ILE A 1 339 ? -37.121 4.360 44.288 1.00 89.94 339 ILE A CA 1
ATOM 2743 C C . ILE A 1 339 ? -36.501 4.197 42.893 1.00 89.94 339 ILE A C 1
ATOM 2745 O O . ILE A 1 339 ? -36.247 5.178 42.202 1.00 89.94 339 ILE A O 1
ATOM 2749 N N . SER A 1 340 ? -36.274 2.957 42.463 1.00 90.31 340 SER A N 1
ATOM 2750 C CA . SER A 1 340 ? -35.711 2.613 41.160 1.00 90.31 340 SER A CA 1
ATOM 2751 C C . SER A 1 340 ? -36.627 3.050 40.016 1.00 90.31 340 SER A C 1
ATOM 2753 O O . SER A 1 340 ? -36.128 3.536 39.003 1.00 90.31 340 SER A O 1
ATOM 2755 N N . GLU A 1 341 ? -37.951 2.931 40.169 1.00 92.31 341 GLU A N 1
ATOM 2756 C CA . GLU A 1 341 ? -38.917 3.438 39.187 1.00 92.31 341 GLU A CA 1
ATOM 2757 C C . GLU A 1 341 ? -38.901 4.968 39.098 1.00 92.31 341 GLU A C 1
ATOM 2759 O O . GLU A 1 341 ? -38.863 5.514 37.995 1.00 92.31 341 GLU A O 1
ATOM 2764 N N . ASP A 1 342 ? -38.875 5.660 40.242 1.00 90.81 342 ASP A N 1
ATOM 2765 C CA . ASP A 1 342 ? -38.788 7.123 40.282 1.00 90.81 342 ASP A CA 1
ATOM 2766 C C . ASP A 1 342 ? -37.513 7.622 39.595 1.00 90.81 342 ASP A C 1
ATOM 2768 O O . ASP A 1 342 ? -37.587 8.461 38.698 1.00 90.81 342 ASP A O 1
ATOM 2772 N N . LEU A 1 343 ? -36.355 7.045 39.934 1.00 91.69 343 LEU A N 1
ATOM 2773 C CA . LEU A 1 343 ? -35.090 7.345 39.266 1.00 91.69 343 LEU A CA 1
ATOM 2774 C C . LEU A 1 343 ? -35.195 7.058 37.759 1.00 91.69 343 LEU A C 1
ATOM 2776 O O . LEU A 1 343 ? -34.987 7.946 36.935 1.00 91.69 343 LEU A O 1
ATOM 2780 N N . TRP A 1 344 ? -35.612 5.853 37.369 1.00 94.12 344 TRP A N 1
ATOM 2781 C CA . TRP A 1 344 ? -35.713 5.483 35.957 1.00 94.12 344 TRP A CA 1
ATOM 2782 C C . TRP A 1 344 ? -36.568 6.461 35.135 1.00 94.12 344 TRP A C 1
ATOM 2784 O O . TRP A 1 344 ? -36.154 6.866 34.046 1.00 94.12 344 TRP A O 1
ATOM 2794 N N . SER A 1 345 ? -37.703 6.913 35.678 1.00 92.38 345 SER A N 1
ATOM 2795 C CA . SER A 1 345 ? -38.602 7.858 35.002 1.00 92.38 345 SER A CA 1
ATOM 2796 C C . SER A 1 345 ? -37.936 9.193 34.629 1.00 92.38 345 SER A C 1
ATOM 2798 O O . SER A 1 345 ? -38.296 9.793 33.616 1.00 92.38 345 SER A O 1
ATOM 2800 N N . ARG A 1 346 ? -36.917 9.631 35.387 1.00 91.00 346 ARG A N 1
ATOM 2801 C CA . ARG A 1 346 ? -36.180 10.885 35.141 1.00 91.00 346 ARG A CA 1
ATOM 2802 C C . ARG A 1 346 ? -35.198 10.785 33.975 1.00 91.00 346 ARG A C 1
ATOM 2804 O O . ARG A 1 346 ? -34.849 11.804 33.398 1.00 91.00 346 ARG A O 1
ATOM 2811 N N . VAL A 1 347 ? -34.738 9.578 33.636 1.00 92.44 347 VAL A N 1
ATOM 2812 C CA . VAL A 1 347 ? -33.692 9.340 32.620 1.00 92.44 347 VAL A CA 1
ATOM 2813 C C . VAL A 1 347 ? -34.190 8.552 31.404 1.00 92.44 347 VAL A C 1
ATOM 2815 O O . VAL A 1 347 ? -33.504 8.494 30.383 1.00 92.44 347 VAL A O 1
ATOM 2818 N N . GLU A 1 348 ? -35.390 7.965 31.467 1.00 91.25 348 GLU A N 1
ATOM 2819 C CA . GLU A 1 348 ? -35.952 7.120 30.404 1.00 91.25 348 GLU A CA 1
ATOM 2820 C C . GLU A 1 348 ? -36.041 7.839 29.045 1.00 91.25 348 GLU A C 1
ATOM 2822 O O . GLU A 1 348 ? -35.744 7.243 27.998 1.00 91.25 348 GLU A O 1
ATOM 2827 N N . GLY A 1 349 ? -36.431 9.119 29.058 1.00 87.25 349 GLY A N 1
ATOM 2828 C CA . GLY A 1 349 ? -36.520 9.950 27.856 1.00 87.25 349 GLY A CA 1
ATOM 2829 C C . GLY A 1 349 ? -35.169 10.075 27.153 1.00 87.25 349 GLY A C 1
ATOM 2830 O O . GLY A 1 349 ? -35.059 9.767 25.963 1.00 87.25 349 GLY A O 1
ATOM 2831 N N . MET A 1 350 ? -34.123 10.421 27.910 1.00 88.62 350 MET A N 1
ATOM 2832 C CA . MET A 1 350 ? -32.749 10.512 27.414 1.00 88.62 350 MET A CA 1
ATOM 2833 C C . MET A 1 350 ? -32.242 9.164 26.899 1.00 88.62 350 MET A C 1
ATOM 2835 O O . MET A 1 350 ? -31.707 9.106 25.792 1.00 88.62 350 MET A O 1
ATOM 2839 N N . VAL A 1 351 ? -32.457 8.068 27.636 1.00 85.19 351 VAL A N 1
ATOM 2840 C CA . VAL A 1 351 ? -32.028 6.721 27.215 1.00 85.19 351 VAL A CA 1
ATOM 2841 C C . VAL A 1 351 ? -32.641 6.346 25.865 1.00 85.19 351 VAL A C 1
ATOM 2843 O O . VAL A 1 351 ? -31.944 5.830 24.990 1.00 85.19 351 VAL A O 1
ATOM 2846 N N . THR A 1 352 ? -33.928 6.641 25.673 1.00 83.75 352 THR A N 1
ATOM 2847 C CA . THR A 1 352 ? -34.643 6.347 24.423 1.00 83.75 352 THR A CA 1
ATOM 2848 C C . THR A 1 352 ? -34.138 7.221 23.268 1.00 83.75 352 THR A C 1
ATOM 2850 O O . THR A 1 352 ? -33.914 6.713 22.169 1.00 83.75 352 THR A O 1
ATOM 2853 N N . ALA A 1 353 ? -33.923 8.517 23.515 1.00 80.00 353 ALA A N 1
ATOM 2854 C CA . ALA A 1 353 ? -33.488 9.485 22.506 1.00 80.00 353 ALA A CA 1
ATOM 2855 C C . ALA A 1 353 ? -31.994 9.392 22.144 1.00 80.00 353 ALA A C 1
ATOM 2857 O O . ALA A 1 353 ? -31.598 9.878 21.091 1.00 80.00 353 ALA A O 1
ATOM 2858 N N . THR A 1 354 ? -31.160 8.784 22.993 1.00 81.75 354 THR A N 1
ATOM 2859 C CA . THR A 1 354 ? -29.704 8.711 22.793 1.00 81.75 354 THR A CA 1
ATOM 2860 C C . THR A 1 354 ? -29.224 7.260 22.711 1.00 81.75 354 THR A C 1
ATOM 2862 O O . THR A 1 354 ? -29.039 6.729 21.616 1.00 81.75 354 THR A O 1
ATOM 2865 N N . ILE A 1 355 ? -29.057 6.578 23.846 1.00 81.62 355 ILE A N 1
ATOM 2866 C CA . ILE A 1 355 ? -28.454 5.242 23.938 1.00 81.62 355 ILE A CA 1
ATOM 2867 C C . ILE A 1 355 ? -29.182 4.240 23.033 1.00 81.62 355 ILE A C 1
ATOM 2869 O O . ILE A 1 355 ? -28.536 3.542 22.257 1.00 81.62 355 ILE A O 1
ATOM 2873 N N . MET A 1 356 ? -30.516 4.200 23.048 1.00 79.62 356 MET A N 1
ATOM 2874 C CA . MET A 1 356 ? -31.284 3.237 22.244 1.00 79.62 356 MET A CA 1
ATOM 2875 C C . MET A 1 356 ? -31.293 3.544 20.749 1.00 79.62 356 MET A C 1
ATOM 2877 O O . MET A 1 356 ? -31.314 2.617 19.940 1.00 79.62 356 MET A O 1
ATOM 2881 N N . GLN A 1 357 ? -31.233 4.822 20.367 1.00 74.94 357 GLN A N 1
ATOM 2882 C CA . GLN A 1 357 ? -31.151 5.218 18.961 1.00 74.94 357 GLN A CA 1
ATOM 2883 C C . GLN A 1 357 ? -29.844 4.729 18.319 1.00 74.94 357 GLN A C 1
ATOM 2885 O O . GLN A 1 357 ? -29.846 4.287 17.169 1.00 74.94 357 GLN A O 1
ATOM 2890 N N . TYR A 1 358 ? -28.731 4.796 19.057 1.00 67.69 358 TYR A N 1
ATOM 2891 C CA . TYR A 1 358 ? -27.396 4.480 18.535 1.00 67.69 358 TYR A CA 1
ATOM 2892 C C . TYR A 1 358 ? -26.884 3.078 18.919 1.00 67.69 358 TYR A C 1
ATOM 2894 O O . TYR A 1 358 ? -25.966 2.580 18.265 1.00 67.69 358 TYR A O 1
ATOM 2902 N N . ALA A 1 359 ? -27.483 2.423 19.921 1.00 65.88 359 ALA A N 1
ATOM 2903 C CA . ALA A 1 359 ? -27.119 1.095 20.428 1.00 65.88 359 ALA A CA 1
ATOM 2904 C C . ALA A 1 359 ? -28.363 0.217 20.707 1.00 65.88 359 ALA A C 1
ATOM 2906 O O . ALA A 1 359 ? -28.555 -0.306 21.805 1.00 65.88 359 ALA A O 1
ATOM 2907 N N . GLY A 1 360 ? -29.206 0.022 19.684 1.00 60.19 360 GLY A N 1
ATOM 2908 C CA . GLY A 1 360 ? -30.533 -0.617 19.777 1.00 60.19 360 GLY A CA 1
ATOM 2909 C C . GLY A 1 360 ? -30.600 -2.085 20.233 1.00 60.19 360 GLY A C 1
ATOM 2910 O O . GLY A 1 360 ? -31.687 -2.652 20.267 1.00 60.19 360 GLY A O 1
ATOM 2911 N N . ASN A 1 361 ? -29.475 -2.708 20.591 1.00 69.50 361 ASN A N 1
ATOM 2912 C CA . ASN A 1 361 ? -29.456 -4.054 21.172 1.00 69.50 361 ASN A CA 1
ATOM 2913 C C . ASN A 1 361 ? -29.613 -4.040 22.703 1.00 69.50 361 ASN A C 1
ATOM 2915 O O . ASN A 1 361 ? -29.974 -5.070 23.266 1.00 69.50 361 ASN A O 1
ATOM 2919 N N . ILE A 1 362 ? -29.335 -2.912 23.372 1.00 77.44 362 ILE A N 1
ATOM 2920 C CA . ILE A 1 362 ? -29.385 -2.779 24.838 1.00 77.44 362 ILE A CA 1
ATOM 2921 C C . ILE A 1 362 ? -30.841 -2.663 25.301 1.00 77.44 362 ILE A C 1
ATOM 2923 O O . ILE A 1 362 ? -31.603 -1.855 24.765 1.00 77.44 362 ILE A O 1
ATOM 2927 N N . LYS A 1 363 ? -31.231 -3.442 26.315 1.00 82.06 363 LYS A N 1
ATOM 2928 C CA . LYS A 1 363 ? -32.600 -3.420 26.858 1.00 82.06 363 LYS A CA 1
ATOM 2929 C C . LYS A 1 363 ? -32.763 -2.370 27.962 1.00 82.06 363 LYS A C 1
ATOM 2931 O O . LYS A 1 363 ? -31.826 -2.109 28.715 1.00 82.06 363 LYS A O 1
ATOM 2936 N N . LYS A 1 364 ? -33.969 -1.798 28.104 1.00 85.81 364 LYS A N 1
ATOM 2937 C CA . LYS A 1 364 ? -34.283 -0.809 29.162 1.00 85.81 364 LYS A CA 1
ATOM 2938 C C . LYS A 1 364 ? -34.039 -1.402 30.547 1.00 85.81 364 LYS A C 1
ATOM 2940 O O . LYS A 1 364 ? -33.447 -0.766 31.411 1.00 85.81 364 LYS A O 1
ATOM 2945 N N . GLU A 1 365 ? -34.444 -2.654 30.715 1.00 85.94 365 GLU A N 1
ATOM 2946 C CA . GLU A 1 365 ? -34.366 -3.398 31.967 1.00 85.94 365 GLU A CA 1
ATOM 2947 C C . GLU A 1 365 ? -32.911 -3.629 32.406 1.00 85.94 365 GLU A C 1
ATOM 2949 O O . GLU A 1 365 ? -32.621 -3.600 33.599 1.00 85.94 365 GLU A O 1
ATOM 2954 N N . GLU A 1 366 ? -31.987 -3.802 31.452 1.00 85.94 366 GLU A N 1
ATOM 2955 C CA . GLU A 1 366 ? -30.557 -4.003 31.728 1.00 85.94 366 GLU A CA 1
ATOM 2956 C C . GLU A 1 366 ? -29.902 -2.734 32.286 1.00 85.94 366 GLU A C 1
ATOM 2958 O O . GLU A 1 366 ? -29.091 -2.824 33.201 1.00 85.94 366 GLU A O 1
ATOM 2963 N N . LEU A 1 367 ? -30.268 -1.553 31.774 1.00 89.00 367 LEU A N 1
ATOM 2964 C CA . LEU A 1 367 ? -29.762 -0.271 32.281 1.00 89.00 367 LEU A CA 1
ATOM 2965 C C . LEU A 1 367 ? -30.434 0.130 33.597 1.00 89.00 367 LEU A C 1
ATOM 2967 O O . LEU A 1 367 ? -29.765 0.641 34.494 1.00 89.00 367 LEU A O 1
ATOM 2971 N N . LYS A 1 368 ? -31.737 -0.141 33.743 1.00 90.88 368 LYS A N 1
ATOM 2972 C CA . LYS A 1 368 ? -32.482 0.123 34.982 1.00 90.88 368 LYS A CA 1
ATOM 2973 C C . LYS A 1 368 ? -31.921 -0.661 36.171 1.00 90.88 368 LYS A C 1
ATOM 2975 O O . LYS A 1 368 ? -31.847 -0.127 37.274 1.00 90.88 368 LYS A O 1
ATOM 2980 N N . ALA A 1 369 ? -31.462 -1.892 35.940 1.00 89.19 369 ALA A N 1
ATOM 2981 C CA . ALA A 1 369 ? -30.840 -2.727 36.967 1.00 89.19 369 ALA A CA 1
ATOM 2982 C C . ALA A 1 369 ? -29.520 -2.160 37.535 1.00 89.19 369 ALA A C 1
ATOM 2984 O O . ALA A 1 369 ? -29.031 -2.671 38.538 1.00 89.19 369 ALA A O 1
ATOM 2985 N N . LEU A 1 370 ? -28.935 -1.125 36.915 1.00 91.69 370 LEU A N 1
ATOM 2986 C CA . LEU A 1 370 ? -27.659 -0.529 37.332 1.00 91.69 370 LEU A CA 1
ATOM 2987 C C . LEU A 1 370 ? -27.807 0.687 38.244 1.00 91.69 370 LEU A C 1
ATOM 2989 O O . LEU A 1 370 ? -26.808 1.186 38.760 1.00 91.69 370 LEU A O 1
ATOM 2993 N N . LEU A 1 371 ? -29.029 1.176 38.452 1.00 92.56 371 LEU A N 1
ATOM 2994 C CA . LEU A 1 371 ? -29.281 2.331 39.307 1.00 92.56 371 LEU A CA 1
ATOM 2995 C C . LEU A 1 371 ? -28.694 2.113 40.720 1.00 92.56 371 LEU A C 1
ATOM 2997 O O . LEU A 1 371 ? -28.795 1.008 41.254 1.00 92.56 371 LEU A O 1
ATOM 3001 N N . PRO A 1 372 ? -28.067 3.136 41.338 1.00 92.81 372 PRO A N 1
ATOM 3002 C CA . PRO A 1 372 ? -28.027 4.553 40.949 1.00 92.81 372 PRO A CA 1
ATOM 3003 C C . PRO A 1 372 ? -26.907 4.941 39.958 1.00 92.81 372 PRO A C 1
ATOM 3005 O O . PRO A 1 372 ? -26.613 6.127 39.805 1.00 92.81 372 PRO A O 1
ATOM 3008 N N . LEU A 1 373 ? -26.258 3.993 39.269 1.00 94.25 373 LEU A N 1
ATOM 3009 C CA . LEU A 1 373 ? -25.344 4.325 38.170 1.00 94.25 373 LEU A CA 1
ATOM 3010 C C . LEU A 1 373 ? -26.134 4.976 37.029 1.00 94.25 373 LEU A C 1
ATOM 3012 O O . LEU A 1 373 ? -27.034 4.354 36.465 1.00 94.25 373 LEU A O 1
ATOM 3016 N N . HIS A 1 374 ? -25.803 6.224 36.685 1.00 94.44 374 HIS A N 1
ATOM 3017 C CA . HIS A 1 374 ? -26.501 6.944 35.622 1.00 94.44 374 HIS A CA 1
ATOM 3018 C C . HIS A 1 374 ? -26.394 6.159 34.300 1.00 94.44 374 HIS A C 1
ATOM 3020 O O . HIS A 1 374 ? -25.287 5.727 33.966 1.00 94.44 374 HIS A O 1
ATOM 3026 N N . PRO A 1 375 ? -27.462 5.994 33.493 1.00 93.25 375 PRO A N 1
ATOM 3027 C CA . PRO A 1 375 ? -27.396 5.180 32.273 1.00 93.25 375 PRO A CA 1
ATOM 3028 C C . PRO A 1 375 ? -26.299 5.617 31.292 1.00 93.25 375 PRO A C 1
ATOM 3030 O O . PRO A 1 375 ? -25.616 4.778 30.701 1.00 93.25 375 PRO A O 1
ATOM 3033 N N . TYR A 1 376 ? -26.066 6.928 31.170 1.00 92.31 376 TYR A N 1
ATOM 3034 C CA . TYR A 1 376 ? -24.964 7.461 30.362 1.00 92.31 376 TYR A CA 1
ATOM 3035 C C . TYR A 1 376 ? -23.593 7.109 30.963 1.00 92.31 376 TYR A C 1
ATOM 3037 O O . TYR A 1 376 ? -22.673 6.744 30.236 1.00 92.31 376 TYR A O 1
ATOM 3045 N N . ALA A 1 377 ? -23.457 7.153 32.292 1.00 92.94 377 ALA A N 1
ATOM 3046 C CA . ALA A 1 377 ? -22.223 6.785 32.983 1.00 92.94 377 ALA A CA 1
ATOM 3047 C C . ALA A 1 377 ? -21.951 5.277 32.893 1.00 92.94 377 ALA A C 1
ATOM 3049 O O . ALA A 1 377 ? -20.808 4.886 32.680 1.00 92.94 377 ALA A O 1
ATOM 3050 N N . ALA A 1 378 ? -22.985 4.430 32.966 1.00 91.00 378 ALA A N 1
ATOM 3051 C CA . ALA A 1 378 ? -22.877 2.992 32.720 1.00 91.00 378 ALA A CA 1
ATOM 3052 C C . ALA A 1 378 ? -22.343 2.712 31.310 1.00 91.00 378 ALA A C 1
ATOM 3054 O O . ALA A 1 378 ? -21.440 1.891 31.123 1.00 91.00 378 ALA A O 1
ATOM 3055 N N . TYR A 1 379 ? -22.869 3.431 30.316 1.00 88.25 379 TYR A N 1
ATOM 3056 C CA . TYR A 1 379 ? -22.395 3.333 28.943 1.00 88.25 379 TYR A CA 1
ATOM 3057 C C . TYR A 1 379 ? -20.935 3.792 28.807 1.00 88.25 379 TYR A C 1
ATOM 3059 O O . TYR A 1 379 ? -20.115 3.067 28.237 1.00 88.25 379 TYR A O 1
ATOM 3067 N N . MET A 1 380 ? -20.573 4.940 29.393 1.00 87.88 380 MET A N 1
ATOM 3068 C CA . MET A 1 380 ? -19.190 5.431 29.400 1.00 87.88 380 MET A CA 1
ATOM 3069 C C . MET A 1 380 ? -18.234 4.468 30.109 1.00 87.88 380 MET A C 1
ATOM 3071 O O . MET A 1 380 ? -17.165 4.184 29.575 1.00 87.88 380 MET A O 1
ATOM 3075 N N . LEU A 1 381 ? -18.624 3.907 31.255 1.00 87.62 381 LEU A N 1
ATOM 3076 C CA . LEU A 1 381 ? -17.842 2.927 32.008 1.00 87.62 381 LEU A CA 1
ATOM 3077 C C . LEU A 1 381 ? -17.515 1.699 31.151 1.00 87.62 381 LEU A C 1
ATOM 3079 O O . LEU A 1 381 ? -16.363 1.259 31.128 1.00 87.62 381 LEU A O 1
ATOM 3083 N N . LYS A 1 382 ? -18.498 1.177 30.407 1.00 83.12 382 LYS A N 1
ATOM 3084 C CA . LYS A 1 382 ? -18.301 0.053 29.482 1.00 83.12 382 LYS A CA 1
ATOM 3085 C C . LYS A 1 382 ? -17.268 0.383 28.407 1.00 83.12 382 LYS A C 1
ATOM 3087 O O . LYS A 1 382 ? -16.382 -0.429 28.141 1.00 83.12 382 LYS A O 1
ATOM 3092 N N . ILE A 1 383 ? -17.381 1.554 27.776 1.00 80.44 383 ILE A N 1
ATOM 3093 C CA . ILE A 1 383 ? -16.479 1.967 26.691 1.00 80.44 383 ILE A CA 1
ATOM 3094 C C . ILE A 1 383 ? -15.065 2.202 27.232 1.00 80.44 383 ILE A C 1
ATOM 3096 O O . ILE A 1 383 ? -14.107 1.627 26.723 1.00 80.44 383 ILE A O 1
ATOM 3100 N N . ILE A 1 384 ? -14.936 2.978 28.305 1.00 80.69 384 ILE A N 1
ATOM 3101 C CA . ILE A 1 384 ? -13.650 3.347 28.904 1.00 80.69 384 ILE A CA 1
ATOM 3102 C C . ILE A 1 384 ? -12.904 2.119 29.433 1.00 80.69 384 ILE A C 1
ATOM 3104 O O . ILE A 1 384 ? -11.703 1.985 29.199 1.00 80.69 384 ILE A O 1
ATOM 3108 N N . SER A 1 385 ? -13.611 1.179 30.071 1.00 77.94 385 SER A N 1
ATOM 3109 C CA . SER A 1 385 ? -13.008 -0.070 30.560 1.00 77.94 385 SER A CA 1
ATOM 3110 C C . SER A 1 385 ? -12.436 -0.925 29.425 1.00 77.94 385 SER A C 1
ATOM 3112 O O . SER A 1 385 ? -11.415 -1.589 29.601 1.00 77.94 385 SER A O 1
ATOM 3114 N N . ALA A 1 386 ? -13.063 -0.891 28.244 1.00 70.38 386 ALA A N 1
ATOM 3115 C CA . ALA A 1 386 ? -12.555 -1.588 27.068 1.00 70.38 386 ALA A CA 1
ATOM 3116 C C . ALA A 1 386 ? -11.323 -0.896 26.457 1.00 70.38 386 ALA A C 1
ATOM 3118 O O . ALA A 1 386 ? -10.431 -1.586 25.969 1.00 70.38 386 ALA A O 1
ATOM 3119 N N . VAL A 1 387 ? -11.265 0.440 26.488 1.00 69.62 387 VAL A N 1
ATOM 3120 C CA . VAL A 1 387 ? -10.218 1.236 25.823 1.00 69.62 387 VAL A CA 1
ATOM 3121 C C . VAL A 1 387 ? -8.954 1.352 26.660 1.00 69.62 387 VAL A C 1
ATOM 3123 O O . VAL A 1 387 ? -7.876 1.049 26.160 1.00 69.62 387 VAL A O 1
ATOM 3126 N N . ILE A 1 388 ? -9.075 1.800 27.912 1.00 66.75 388 ILE A N 1
ATOM 3127 C CA . ILE A 1 388 ? -7.912 2.154 28.731 1.00 66.75 388 ILE A CA 1
ATOM 3128 C C . ILE A 1 388 ? -7.175 0.880 29.136 1.00 66.75 388 ILE A C 1
ATOM 3130 O O . ILE A 1 388 ? -6.052 0.651 28.719 1.00 66.75 388 ILE A O 1
ATOM 3134 N N . SER A 1 389 ? -7.828 -0.024 29.862 1.00 56.19 389 SER A N 1
ATOM 3135 C CA . SER A 1 389 ? -7.140 -1.191 30.430 1.00 56.19 389 SER A CA 1
ATOM 3136 C C . SER A 1 389 ? -7.065 -2.394 29.474 1.00 56.19 389 SER A C 1
ATOM 3138 O O . SER A 1 389 ? -6.521 -3.438 29.831 1.00 56.19 389 SER A O 1
ATOM 3140 N N . SER A 1 390 ? -7.656 -2.302 28.269 1.00 55.12 390 SER A N 1
ATOM 3141 C CA . SER A 1 390 ? -7.902 -3.461 27.382 1.00 55.12 390 SER A CA 1
ATOM 3142 C C . SER A 1 390 ? -8.513 -4.659 28.132 1.00 55.12 390 SER A C 1
ATOM 3144 O O . SER A 1 390 ? -8.256 -5.821 27.801 1.00 55.12 390 SER A O 1
ATOM 3146 N N . ASN A 1 391 ? -9.276 -4.380 29.195 1.00 53.31 391 ASN A N 1
ATOM 3147 C CA . ASN A 1 391 ? -9.675 -5.367 30.182 1.00 53.31 391 ASN A CA 1
ATOM 3148 C C . ASN A 1 391 ? -11.057 -5.035 30.738 1.00 53.31 391 ASN A C 1
ATOM 3150 O O . ASN A 1 391 ? -11.254 -4.098 31.507 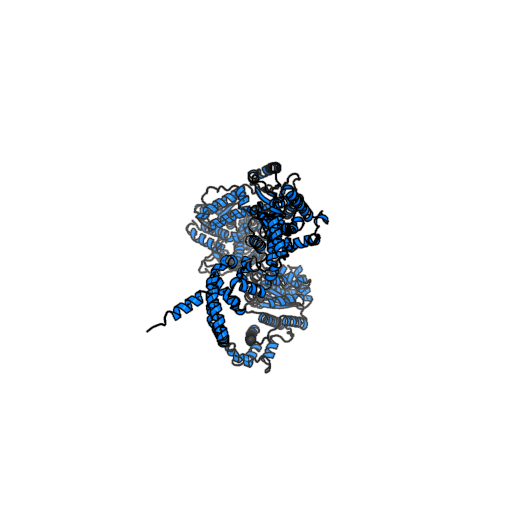1.00 53.31 391 ASN A O 1
ATOM 3154 N N . GLN A 1 392 ? -12.032 -5.866 30.387 1.00 55.16 392 GLN A N 1
ATOM 3155 C CA . GLN A 1 392 ? -13.406 -5.713 30.866 1.00 55.16 392 GLN A CA 1
ATOM 3156 C C . GLN A 1 392 ? -13.540 -5.996 32.376 1.00 55.16 392 GLN A C 1
ATOM 3158 O O . GLN A 1 392 ? -14.544 -5.625 32.981 1.00 55.16 392 GLN A O 1
ATOM 3163 N N . ARG A 1 393 ? -12.503 -6.556 33.024 1.00 59.62 393 ARG A N 1
ATOM 3164 C CA . ARG A 1 393 ? -12.401 -6.673 34.490 1.00 59.62 393 ARG A CA 1
ATOM 3165 C C . ARG A 1 393 ? -12.436 -5.317 35.189 1.00 59.62 393 ARG A C 1
ATOM 3167 O O . ARG A 1 393 ? -12.896 -5.254 36.325 1.00 59.62 393 ARG A O 1
ATOM 3174 N N . THR A 1 394 ? -11.984 -4.248 34.537 1.00 71.62 394 THR A N 1
ATOM 3175 C CA . THR A 1 394 ? -11.877 -2.923 35.161 1.00 71.62 394 THR A CA 1
ATOM 3176 C C . THR A 1 394 ? -13.248 -2.319 35.461 1.00 71.62 394 THR A C 1
ATOM 3178 O O . THR A 1 394 ? -13.428 -1.673 36.488 1.00 71.62 394 THR A O 1
ATOM 3181 N N . MET A 1 395 ? -14.254 -2.646 34.645 1.00 77.56 395 MET A N 1
ATOM 3182 C CA . MET A 1 395 ? -15.653 -2.312 34.914 1.00 77.56 395 MET A CA 1
ATOM 3183 C C . MET A 1 395 ? -16.158 -2.985 36.198 1.00 77.56 395 MET A C 1
ATOM 3185 O O . MET A 1 395 ? -16.789 -2.342 37.028 1.00 77.56 395 MET A O 1
ATOM 3189 N N . PHE A 1 396 ? -15.831 -4.264 36.411 1.00 75.75 396 PHE A N 1
ATOM 3190 C CA . PHE A 1 396 ? -16.196 -4.966 37.645 1.00 75.75 396 PHE A CA 1
ATOM 3191 C C . PHE A 1 396 ? -15.370 -4.506 38.844 1.00 75.75 396 PHE A C 1
ATOM 3193 O O . PHE A 1 396 ? -15.916 -4.399 39.930 1.00 75.75 396 PHE A O 1
ATOM 3200 N N . GLN A 1 397 ? -14.092 -4.161 38.668 1.00 77.19 397 GLN A N 1
ATOM 3201 C CA . GLN A 1 397 ? -13.280 -3.553 39.731 1.00 77.19 397 GLN A CA 1
ATOM 3202 C C . GLN A 1 397 ? -13.833 -2.193 40.170 1.00 77.19 397 GLN A C 1
ATOM 3204 O O . GLN A 1 397 ? -13.786 -1.872 41.356 1.00 77.19 397 GLN A O 1
ATOM 3209 N N . PHE A 1 398 ? -14.400 -1.422 39.240 1.00 85.50 398 PHE A N 1
ATOM 3210 C CA . PHE A 1 398 ? -15.133 -0.204 39.569 1.00 85.50 398 PHE A CA 1
ATOM 3211 C C . PHE A 1 398 ? -16.407 -0.494 40.385 1.00 85.50 398 PHE A C 1
ATOM 3213 O O . PHE A 1 398 ? -16.771 0.297 41.253 1.00 85.50 398 PHE A O 1
ATOM 3220 N N . LEU A 1 399 ? -17.076 -1.629 40.152 1.00 84.12 399 LEU A N 1
ATOM 3221 C CA . LEU A 1 399 ? -18.270 -2.019 40.909 1.00 84.12 399 LEU A CA 1
ATOM 3222 C C . LEU A 1 399 ? -17.950 -2.612 42.291 1.00 84.12 399 LEU A C 1
ATOM 3224 O O . LEU A 1 399 ? -18.514 -2.171 43.290 1.00 84.12 399 LEU A O 1
ATOM 3228 N N . SER A 1 400 ? -17.065 -3.610 42.351 1.00 75.50 400 SER A N 1
ATOM 3229 C CA . SER A 1 400 ? -16.844 -4.470 43.523 1.00 75.50 400 SER A CA 1
ATOM 3230 C C . SER A 1 400 ? -15.524 -4.236 44.262 1.00 75.50 400 SER A C 1
ATOM 3232 O O . SER A 1 400 ? -15.297 -4.862 45.299 1.00 75.50 400 SER A O 1
ATOM 3234 N N . GLY A 1 401 ? -14.658 -3.345 43.767 1.00 73.50 401 GLY A N 1
ATOM 3235 C CA . GLY A 1 401 ? -13.402 -2.995 44.432 1.00 73.50 401 GLY A CA 1
ATOM 3236 C C . GLY A 1 401 ? -13.611 -2.521 45.874 1.00 73.50 401 GLY A C 1
ATOM 3237 O O . GLY A 1 401 ? -14.660 -1.967 46.217 1.00 73.50 401 GLY A O 1
ATOM 3238 N N . ASP A 1 402 ? -12.611 -2.736 46.732 1.00 65.75 402 ASP A N 1
ATOM 3239 C CA . ASP A 1 402 ? -12.688 -2.307 48.130 1.00 65.75 402 ASP A CA 1
ATOM 3240 C C . ASP A 1 402 ? -12.968 -0.803 48.231 1.00 65.75 402 ASP A C 1
ATOM 3242 O O . ASP A 1 402 ? -12.417 -0.003 47.476 1.00 65.75 402 ASP A O 1
ATOM 3246 N N . SER A 1 403 ? -13.813 -0.407 49.189 1.00 53.84 403 SER A N 1
ATOM 3247 C CA . SER A 1 403 ? -14.172 0.997 49.446 1.00 53.84 403 SER A CA 1
ATOM 3248 C C . SER A 1 403 ? -13.049 1.807 50.113 1.00 53.84 403 SER A C 1
ATOM 3250 O O . SER A 1 403 ? -13.276 2.895 50.644 1.00 53.84 403 SER A O 1
ATOM 3252 N N . GLY A 1 404 ? -11.819 1.286 50.082 1.00 52.62 404 GLY A N 1
ATOM 3253 C CA . GLY A 1 404 ? -10.646 1.947 50.626 1.00 52.62 404 GLY A CA 1
ATOM 3254 C C . GLY A 1 404 ? -10.328 3.213 49.842 1.00 52.62 404 GLY A C 1
ATOM 3255 O O . GLY A 1 404 ? -10.212 3.179 48.619 1.00 52.62 404 GLY A O 1
ATOM 3256 N N . GLN A 1 405 ? -10.144 4.323 50.559 1.00 47.59 405 GLN A N 1
ATOM 3257 C CA . GLN A 1 405 ? -9.444 5.486 50.028 1.00 47.59 405 GLN A CA 1
ATOM 3258 C C . GLN A 1 405 ? -8.039 5.037 49.625 1.00 47.59 405 GLN A C 1
ATOM 3260 O O . GLN A 1 405 ? -7.120 4.992 50.444 1.00 47.59 405 GLN A O 1
ATOM 3265 N N . ASP A 1 406 ? -7.868 4.673 48.360 1.00 49.88 406 ASP A N 1
ATOM 3266 C CA . ASP A 1 406 ? -6.539 4.607 47.784 1.00 49.88 406 ASP A CA 1
ATOM 3267 C C . ASP A 1 406 ? -5.865 5.964 48.003 1.00 49.88 406 ASP A C 1
ATOM 3269 O O . ASP A 1 406 ? -6.536 7.001 48.007 1.00 49.88 406 ASP A O 1
ATOM 3273 N N . ARG A 1 407 ? -4.536 5.983 48.144 1.00 42.78 407 ARG A N 1
ATOM 3274 C CA . ARG A 1 407 ? -3.734 7.202 48.398 1.00 42.78 407 ARG A CA 1
ATOM 3275 C C . ARG A 1 407 ? -3.946 8.342 47.372 1.00 42.78 407 ARG A C 1
ATOM 3277 O O . ARG A 1 407 ? -3.368 9.408 47.538 1.00 42.78 407 ARG A O 1
ATOM 3284 N N . GLN A 1 408 ? -4.751 8.109 46.332 1.00 50.88 408 GLN A N 1
ATOM 3285 C CA . GLN A 1 408 ? -5.080 8.991 45.213 1.00 50.88 408 GLN A CA 1
ATOM 3286 C C . GLN A 1 408 ? -6.549 9.482 45.183 1.00 50.88 408 GLN A C 1
ATOM 3288 O O . GLN A 1 408 ? -6.916 10.165 44.236 1.00 50.88 408 GLN A O 1
ATOM 3293 N N . GLY A 1 409 ? -7.404 9.161 46.169 1.00 56.25 409 GLY A N 1
ATOM 3294 C CA . GLY A 1 409 ? -8.765 9.732 46.253 1.00 56.25 409 GLY A CA 1
ATOM 3295 C C . GLY A 1 409 ? -9.787 9.193 45.236 1.00 56.25 409 GLY A C 1
ATOM 3296 O O . GLY A 1 409 ? -10.728 9.894 44.883 1.00 56.25 409 GLY A O 1
ATOM 3297 N N . ARG A 1 410 ? -9.620 7.955 44.753 1.00 69.56 410 ARG A N 1
ATOM 3298 C CA . ARG A 1 410 ? -10.487 7.353 43.722 1.00 69.56 410 ARG A CA 1
ATOM 3299 C C . ARG A 1 410 ? -11.825 6.876 44.297 1.00 69.56 410 ARG A C 1
ATOM 3301 O O . ARG A 1 410 ? -11.846 6.110 45.259 1.00 69.56 410 ARG A O 1
ATOM 3308 N N . HIS A 1 411 ? -12.930 7.275 43.670 1.00 82.00 411 HIS A N 1
ATOM 3309 C CA . HIS A 1 411 ? -14.289 6.906 44.073 1.00 82.00 411 HIS A CA 1
ATOM 3310 C C . HIS A 1 411 ? -14.871 5.846 43.134 1.00 82.00 411 HIS A C 1
ATOM 3312 O O . HIS A 1 411 ? -15.007 6.072 41.935 1.00 82.00 411 HIS A O 1
ATOM 3318 N N . ASN A 1 412 ? -15.200 4.676 43.679 1.00 86.38 412 ASN A N 1
ATOM 3319 C CA . ASN A 1 412 ? -15.813 3.568 42.947 1.00 86.38 412 ASN A CA 1
ATOM 3320 C C . ASN A 1 412 ? -17.319 3.460 43.276 1.00 86.38 412 ASN A C 1
ATOM 3322 O O . ASN A 1 412 ? -17.826 4.186 44.137 1.00 86.38 412 ASN A O 1
ATOM 3326 N N . PHE A 1 413 ? -18.059 2.571 42.606 1.00 89.88 413 PHE A N 1
ATOM 3327 C CA . PHE A 1 413 ? -19.511 2.444 42.818 1.00 89.88 413 PHE A CA 1
ATOM 3328 C C . PHE A 1 413 ? -19.864 2.098 44.271 1.00 89.88 413 PHE A C 1
ATOM 3330 O O . PHE A 1 413 ? -20.818 2.636 44.830 1.00 89.88 413 PHE A O 1
ATOM 3337 N N . ARG A 1 414 ? -19.058 1.250 44.916 1.00 87.25 414 ARG A N 1
ATOM 3338 C CA . ARG A 1 414 ? -19.260 0.872 46.316 1.00 87.25 414 ARG A CA 1
ATOM 3339 C C . ARG A 1 414 ? -19.095 2.055 47.271 1.00 87.25 414 ARG A C 1
ATOM 3341 O O . ARG A 1 414 ? -19.927 2.258 48.150 1.00 87.25 414 ARG A O 1
ATOM 3348 N N . TRP A 1 415 ? -18.062 2.868 47.068 1.00 88.62 415 TRP A N 1
ATOM 3349 C CA . TRP A 1 415 ? -17.893 4.115 47.806 1.00 88.62 415 TRP A CA 1
ATOM 3350 C C . TRP A 1 415 ? -19.102 5.036 47.604 1.00 88.62 415 TRP A C 1
ATOM 3352 O O . TRP A 1 415 ? -19.598 5.620 48.563 1.00 88.62 415 TRP A O 1
ATOM 3362 N N . TYR A 1 416 ? -19.626 5.125 46.380 1.00 90.25 416 TYR A N 1
ATOM 3363 C CA . TYR A 1 416 ? -20.775 5.974 46.087 1.00 90.25 416 TYR A CA 1
ATOM 3364 C C . TYR A 1 416 ? -22.026 5.547 46.870 1.00 90.25 416 TYR A C 1
ATOM 3366 O O . TYR A 1 416 ? -22.624 6.385 47.549 1.00 90.25 416 TYR A O 1
ATOM 3374 N N . ILE A 1 417 ? -22.375 4.253 46.858 1.00 90.31 417 ILE A N 1
ATOM 3375 C CA . ILE A 1 417 ? -23.550 3.752 47.592 1.00 90.31 417 ILE A CA 1
ATOM 3376 C C . ILE A 1 417 ? -23.386 3.843 49.117 1.00 90.31 417 ILE A C 1
ATOM 3378 O O . ILE A 1 417 ? -24.375 3.945 49.844 1.00 90.31 417 ILE A O 1
ATOM 3382 N N . GLU A 1 418 ? -22.145 3.826 49.614 1.00 89.06 418 GLU A N 1
ATOM 3383 C CA . GLU A 1 418 ? -21.831 3.965 51.038 1.00 89.06 418 GLU A CA 1
ATOM 3384 C C . GLU A 1 418 ? -21.944 5.417 51.543 1.00 89.06 418 GLU A C 1
ATOM 3386 O O . GLU A 1 418 ? -22.095 5.606 52.752 1.00 89.06 418 GLU A O 1
ATOM 3391 N N . ASN A 1 419 ? -21.903 6.416 50.647 1.00 87.75 419 ASN A N 1
ATOM 3392 C CA . ASN A 1 419 ? -21.807 7.841 50.998 1.00 87.75 419 ASN A CA 1
ATOM 3393 C C . ASN A 1 419 ? -22.952 8.729 50.478 1.00 87.75 419 ASN A C 1
ATOM 3395 O O . ASN A 1 419 ? -23.030 9.875 50.905 1.00 87.75 419 ASN A O 1
ATOM 3399 N N . HIS A 1 420 ? -23.833 8.240 49.596 1.00 88.31 420 HIS A N 1
ATOM 3400 C CA . HIS A 1 420 ? -24.918 9.048 49.018 1.00 88.31 420 HIS A CA 1
ATOM 3401 C C . HIS A 1 420 ? -26.309 8.467 49.2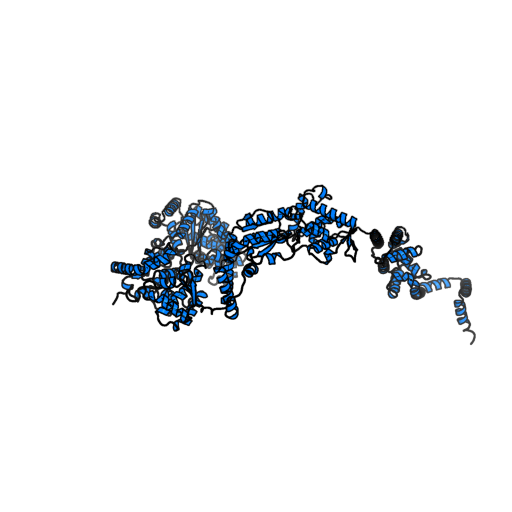96 1.00 88.31 420 HIS A C 1
ATOM 3403 O O . HIS A 1 420 ? -26.492 7.258 49.480 1.00 88.31 420 HIS A O 1
ATOM 3409 N N . SER A 1 421 ? -27.303 9.358 49.297 1.00 87.69 421 SER A N 1
ATOM 3410 C CA . SER A 1 421 ? -28.730 9.038 49.376 1.00 87.69 421 SER A CA 1
ATOM 3411 C C . SER A 1 421 ? -29.487 9.581 48.160 1.00 87.69 421 SER A C 1
ATOM 3413 O O . SER A 1 421 ? -28.987 10.440 47.433 1.00 87.69 421 SER A O 1
ATOM 3415 N N . VAL A 1 422 ? -30.731 9.130 47.982 1.00 81.19 422 VAL A N 1
ATOM 3416 C CA . VAL A 1 422 ? -31.631 9.574 46.899 1.00 81.19 422 VAL A CA 1
ATOM 3417 C C . VAL A 1 422 ? -31.884 11.092 46.922 1.00 81.19 422 VAL A C 1
ATOM 3419 O O . VAL A 1 422 ? -32.146 11.684 45.881 1.00 81.19 422 VAL A O 1
ATOM 3422 N N . ALA A 1 423 ? -31.811 11.729 48.097 1.00 75.06 423 ALA A N 1
ATOM 3423 C CA . ALA A 1 423 ? -32.195 13.129 48.290 1.00 75.06 423 ALA A CA 1
ATOM 3424 C C . ALA A 1 423 ? -31.060 14.147 48.072 1.00 75.06 423 ALA A C 1
ATOM 3426 O O . ALA A 1 423 ? -31.351 15.331 47.948 1.00 75.06 423 ALA A O 1
ATOM 3427 N N . GLU A 1 424 ? -29.794 13.719 48.073 1.00 71.62 424 GLU A N 1
ATOM 3428 C CA . GLU A 1 424 ? -28.638 14.629 47.982 1.00 71.62 424 GLU A CA 1
ATOM 3429 C C . GLU A 1 424 ? -28.062 14.685 46.567 1.00 71.62 424 GLU A C 1
ATOM 3431 O O . GLU A 1 424 ? -28.071 15.727 45.929 1.00 71.62 424 GLU A O 1
ATOM 3436 N N . TRP A 1 425 ? -27.560 13.555 46.069 1.00 80.88 425 TRP A N 1
ATOM 3437 C CA . TRP A 1 425 ? -27.015 13.423 44.722 1.00 80.88 425 TRP A CA 1
ATOM 3438 C C . TRP A 1 425 ? -27.448 12.059 44.213 1.00 80.88 425 TRP A C 1
ATOM 3440 O O . TRP A 1 425 ? -26.894 11.045 44.626 1.00 80.88 425 TRP A O 1
ATOM 3450 N N . CYS A 1 426 ? -28.501 12.026 43.399 1.00 85.94 426 CYS A N 1
ATOM 3451 C CA . CYS A 1 426 ? -29.244 10.797 43.129 1.00 85.94 426 CYS A CA 1
ATOM 3452 C C . CYS A 1 426 ? -28.543 9.825 42.165 1.00 85.94 426 CYS A C 1
ATOM 3454 O O . CYS A 1 426 ? -28.832 8.631 42.231 1.00 85.94 426 CYS A O 1
ATOM 3456 N N . TYR A 1 427 ? -27.611 10.299 41.328 1.00 93.12 427 TYR A N 1
ATOM 3457 C CA . TYR A 1 427 ? -26.927 9.479 40.324 1.00 93.12 427 TYR A CA 1
ATOM 3458 C C . TYR A 1 427 ? -25.403 9.505 40.415 1.00 93.12 427 TYR A C 1
ATOM 3460 O O . TYR A 1 427 ? -24.788 10.561 40.556 1.00 93.12 427 TYR A O 1
ATOM 3468 N N . LEU A 1 428 ? -24.773 8.349 40.192 1.00 93.44 428 LEU A N 1
ATOM 3469 C CA . LEU A 1 428 ? -23.350 8.281 39.867 1.00 93.44 428 LEU A CA 1
ATOM 3470 C C . LEU A 1 428 ? -23.181 8.641 38.383 1.00 93.44 428 LEU A C 1
ATOM 3472 O O . LEU A 1 428 ? -23.434 7.818 37.500 1.00 93.44 428 LEU A O 1
ATOM 3476 N N . THR A 1 429 ? -22.793 9.887 38.122 1.00 93.69 429 THR A N 1
ATOM 3477 C CA . THR A 1 429 ? -22.623 10.496 36.792 1.00 93.69 429 THR A CA 1
ATOM 3478 C C . THR A 1 429 ? -21.217 10.281 36.202 1.00 93.69 429 THR A C 1
ATOM 3480 O O . THR A 1 429 ? -20.315 9.745 36.848 1.00 93.69 429 THR A O 1
ATOM 3483 N N . SER A 1 430 ? -21.018 10.651 34.931 1.00 94.06 430 SER A N 1
ATOM 3484 C CA . SER A 1 430 ? -19.795 10.334 34.164 1.00 94.06 430 SER A CA 1
ATOM 3485 C C . SER A 1 430 ? -18.508 10.995 34.696 1.00 94.06 430 SER A C 1
ATOM 3487 O O . SER A 1 430 ? -17.410 10.551 34.372 1.00 94.06 430 SER A O 1
ATOM 3489 N N . ASP A 1 431 ? -18.615 12.027 35.528 1.00 92.38 431 ASP A N 1
ATOM 3490 C CA . ASP A 1 431 ? -17.499 12.671 36.232 1.00 92.38 431 ASP A CA 1
ATOM 3491 C C . ASP A 1 431 ? -16.833 11.747 37.267 1.00 92.38 431 ASP A C 1
ATOM 3493 O O . ASP A 1 431 ? -15.614 11.771 37.408 1.00 92.38 431 ASP A O 1
ATOM 3497 N N . TYR A 1 432 ? -17.578 10.849 37.917 1.00 91.12 432 TYR A N 1
ATOM 3498 C CA . TYR A 1 432 ? -16.973 9.830 38.787 1.00 91.12 432 TYR A CA 1
ATOM 3499 C C . TYR A 1 432 ? -16.171 8.793 37.986 1.00 91.12 432 TYR A C 1
ATOM 3501 O O . TYR A 1 432 ? -15.191 8.234 38.480 1.00 91.12 432 TYR A O 1
ATOM 3509 N N . ILE A 1 433 ? -16.559 8.550 36.727 1.00 91.50 433 ILE A N 1
ATOM 3510 C CA . ILE A 1 433 ? -15.793 7.691 35.816 1.00 91.50 433 ILE A CA 1
ATOM 3511 C C . ILE A 1 433 ? -14.472 8.374 35.443 1.00 91.50 433 ILE A C 1
ATOM 3513 O O . ILE A 1 433 ? -13.433 7.715 35.413 1.00 91.50 433 ILE A O 1
ATOM 3517 N N . TRP A 1 434 ? -14.477 9.694 35.228 1.00 90.44 434 TRP A N 1
ATOM 3518 C CA . TRP A 1 434 ? -13.242 10.468 35.074 1.00 90.44 434 TRP A CA 1
ATOM 3519 C C . TRP A 1 434 ? -12.325 10.286 36.291 1.00 90.44 434 TRP A C 1
ATOM 3521 O O . TRP A 1 434 ? -11.189 9.845 36.129 1.00 90.44 434 TRP A O 1
ATOM 3531 N N . ASP A 1 435 ? -12.831 10.523 37.503 1.00 88.38 435 ASP A N 1
ATOM 3532 C CA . ASP A 1 435 ? -12.025 10.471 38.734 1.00 88.38 435 ASP A CA 1
ATOM 3533 C C . ASP A 1 435 ? -11.387 9.098 38.994 1.00 88.38 435 ASP A C 1
ATOM 3535 O O . ASP A 1 435 ? -10.293 9.004 39.553 1.00 88.38 435 ASP A O 1
ATOM 3539 N N . TYR A 1 436 ? -12.039 8.016 38.566 1.00 86.56 436 TYR A N 1
ATOM 3540 C CA . TYR A 1 436 ? -11.496 6.671 38.724 1.00 86.56 436 TYR A CA 1
ATOM 3541 C C . TYR A 1 436 ? -10.409 6.330 37.692 1.00 86.56 436 TYR A C 1
ATOM 3543 O O . TYR A 1 436 ? -9.397 5.713 38.038 1.00 86.56 436 TYR A O 1
ATOM 3551 N N . PHE A 1 437 ? -10.606 6.706 36.423 1.00 84.50 437 PHE A N 1
ATOM 3552 C CA . PHE A 1 437 ? -9.763 6.248 35.311 1.00 84.50 437 PHE A CA 1
ATOM 3553 C C . PHE A 1 437 ? -8.666 7.245 34.888 1.00 84.50 437 PHE A C 1
ATOM 3555 O O . PHE A 1 437 ? -7.613 6.816 34.406 1.00 84.50 437 PHE A O 1
ATOM 3562 N N . PHE A 1 438 ? -8.882 8.554 35.055 1.00 84.56 438 PHE A N 1
ATOM 3563 C CA . PHE A 1 438 ? -8.075 9.621 34.449 1.00 84.56 438 PHE A CA 1
ATOM 3564 C C . PHE A 1 438 ? -7.106 10.258 35.460 1.00 84.56 438 PHE A C 1
ATOM 3566 O O . PHE A 1 438 ? -7.268 11.402 35.879 1.00 84.56 438 PHE A O 1
ATOM 3573 N N . TYR A 1 439 ? -6.045 9.528 35.817 1.00 81.00 439 TYR A N 1
ATOM 3574 C CA . TYR A 1 439 ? -4.956 10.014 36.678 1.00 81.00 439 TYR A CA 1
ATOM 3575 C C . TYR A 1 439 ? -3.579 9.835 36.014 1.00 81.00 439 TYR A C 1
ATOM 3577 O O . TYR A 1 439 ? -3.349 8.874 35.281 1.00 81.00 439 TYR A O 1
ATOM 3585 N N . LEU A 1 440 ? -2.645 10.767 36.256 1.00 72.81 440 LEU A N 1
ATOM 3586 C CA . LEU A 1 440 ? -1.366 10.869 35.520 1.00 72.81 440 LEU A CA 1
ATOM 3587 C C . LEU A 1 440 ? -0.475 9.617 35.613 1.00 72.81 440 LEU A C 1
ATOM 3589 O O . LEU A 1 440 ? 0.231 9.295 34.651 1.00 72.81 440 LEU A O 1
ATOM 3593 N N . ASP A 1 441 ? -0.534 8.911 36.743 1.00 69.31 441 ASP A N 1
ATOM 3594 C CA . ASP A 1 441 ? 0.273 7.716 37.021 1.00 69.31 441 ASP A CA 1
ATOM 3595 C C . ASP A 1 441 ? -0.307 6.427 36.418 1.00 69.31 441 ASP A C 1
ATOM 3597 O O . ASP A 1 441 ? 0.251 5.348 36.614 1.00 69.31 441 ASP A O 1
ATOM 3601 N N . ASN A 1 442 ? -1.427 6.500 35.694 1.00 72.31 442 ASN A N 1
ATOM 3602 C CA . ASN A 1 442 ? -2.006 5.334 35.043 1.00 72.31 442 ASN A CA 1
ATOM 3603 C C . ASN A 1 442 ? -1.170 4.958 33.793 1.00 72.31 442 ASN A C 1
ATOM 3605 O O . ASN A 1 442 ? -1.112 5.741 32.834 1.00 72.31 442 ASN A O 1
ATOM 3609 N N . PRO A 1 443 ? -0.492 3.790 33.778 1.00 67.56 443 PRO A N 1
ATOM 3610 C CA . PRO A 1 443 ? 0.369 3.389 32.663 1.00 67.56 443 PRO A CA 1
ATOM 3611 C C . PRO A 1 443 ? -0.422 3.110 31.381 1.00 67.56 443 PRO A C 1
ATOM 3613 O O . PRO A 1 443 ? 0.135 3.234 30.292 1.00 67.56 443 PRO A O 1
ATOM 3616 N N . ASP A 1 444 ? -1.714 2.807 31.511 1.00 68.00 444 ASP A N 1
ATOM 3617 C CA . ASP A 1 444 ? -2.589 2.383 30.421 1.00 68.00 444 ASP A CA 1
ATOM 3618 C C . ASP A 1 444 ? -3.133 3.564 29.583 1.00 68.00 444 ASP A C 1
ATOM 3620 O O . ASP A 1 444 ? -3.797 3.360 28.568 1.00 68.00 444 ASP A O 1
ATOM 3624 N N . LEU A 1 445 ? -2.861 4.819 29.976 1.00 75.44 445 LEU A N 1
ATOM 3625 C CA . LEU A 1 445 ? -3.369 6.007 29.275 1.00 75.44 445 LEU A CA 1
ATOM 3626 C C . LEU A 1 445 ? -2.514 6.405 28.068 1.00 75.44 445 LEU A C 1
ATOM 3628 O O . LEU A 1 445 ? -1.297 6.613 28.177 1.00 75.44 445 LEU A O 1
ATOM 3632 N N . ASP A 1 446 ? -3.189 6.632 26.941 1.00 75.44 446 ASP A N 1
ATOM 3633 C CA . ASP A 1 446 ? -2.599 7.149 25.709 1.00 75.44 446 ASP A CA 1
ATOM 3634 C C . ASP A 1 446 ? -2.268 8.657 25.774 1.00 75.44 446 ASP A C 1
ATOM 3636 O O . ASP A 1 446 ? -2.514 9.356 26.763 1.00 75.44 446 ASP A O 1
ATOM 3640 N N . LYS A 1 447 ? -1.647 9.175 24.706 1.00 73.69 447 LYS A N 1
ATOM 3641 C CA . LYS A 1 447 ? -1.206 10.579 24.639 1.00 73.69 447 LYS A CA 1
ATOM 3642 C C . LYS A 1 447 ? -2.369 11.572 24.699 1.00 73.69 447 LYS A C 1
ATOM 3644 O O . LYS A 1 447 ? -2.225 12.618 25.326 1.00 73.69 447 LYS A O 1
ATOM 3649 N N . ASP A 1 448 ? -3.492 11.255 24.060 1.00 69.69 448 ASP A N 1
ATOM 3650 C CA . ASP A 1 448 ? -4.652 12.146 23.987 1.00 69.69 448 ASP A CA 1
ATOM 3651 C C . ASP A 1 448 ? -5.364 12.224 25.345 1.00 69.69 448 ASP A C 1
ATOM 3653 O O . ASP A 1 448 ? -5.680 13.313 25.825 1.00 69.69 448 ASP A O 1
ATOM 3657 N N . THR A 1 449 ? -5.512 11.086 26.024 1.00 80.38 449 THR A N 1
ATOM 3658 C CA . THR A 1 449 ? -6.078 11.005 27.373 1.00 80.38 449 THR A CA 1
ATOM 3659 C C . THR A 1 449 ? -5.211 11.753 28.385 1.00 80.38 449 THR A C 1
ATOM 3661 O O . THR A 1 449 ? -5.719 12.527 29.198 1.00 80.38 449 THR A O 1
ATOM 3664 N N . ARG A 1 450 ? -3.880 11.618 28.287 1.00 80.12 450 ARG A N 1
ATOM 3665 C CA . ARG A 1 450 ? -2.938 12.422 29.087 1.00 80.12 450 ARG A CA 1
ATOM 3666 C C . ARG A 1 450 ? -3.080 13.919 28.805 1.00 80.12 450 ARG A C 1
ATOM 3668 O O . ARG A 1 450 ? -3.044 14.711 29.742 1.00 80.12 450 ARG A O 1
ATOM 3675 N N . SER A 1 451 ? -3.279 14.314 27.546 1.00 79.06 451 SER A N 1
ATOM 3676 C CA . SER A 1 451 ? -3.515 15.716 27.180 1.00 79.06 451 SER A CA 1
ATOM 3677 C C . SER A 1 451 ? -4.801 16.267 27.797 1.00 79.06 451 SER A C 1
ATOM 3679 O O . SER A 1 451 ? -4.803 17.407 28.253 1.00 79.06 451 SER A O 1
ATOM 3681 N N . ALA A 1 452 ? -5.876 15.474 27.845 1.00 85.38 452 ALA A N 1
ATOM 3682 C CA . ALA A 1 452 ? -7.128 15.872 28.485 1.00 85.38 452 ALA A CA 1
ATOM 3683 C C . ALA A 1 452 ? -6.948 16.097 29.999 1.00 85.38 452 ALA A C 1
ATOM 3685 O O . ALA A 1 452 ? -7.440 17.090 30.532 1.00 85.38 452 ALA A O 1
ATOM 3686 N N . ILE A 1 453 ? -6.184 15.236 30.682 1.00 85.06 453 ILE A N 1
ATOM 3687 C CA . ILE A 1 453 ? -5.859 15.394 32.114 1.00 85.06 453 ILE A CA 1
ATOM 3688 C C . ILE A 1 453 ? -5.029 16.656 32.359 1.00 85.06 453 ILE A C 1
ATOM 3690 O O . ILE A 1 453 ? -5.319 17.428 33.270 1.00 85.06 453 ILE A O 1
ATOM 3694 N N . ILE A 1 454 ? -4.004 16.891 31.535 1.00 79.44 454 ILE A N 1
ATOM 3695 C CA . ILE A 1 454 ? -3.176 18.101 31.629 1.00 79.44 454 ILE A CA 1
ATOM 3696 C C . ILE A 1 454 ? -4.040 19.351 31.431 1.00 79.44 454 ILE A C 1
ATOM 3698 O O . ILE A 1 454 ? -3.873 20.327 32.163 1.00 79.44 454 ILE A O 1
ATOM 3702 N N . HIS A 1 455 ? -4.989 19.310 30.489 1.00 83.06 455 HIS A N 1
ATOM 3703 C CA . HIS A 1 455 ? -5.937 20.400 30.261 1.00 83.06 455 HIS A CA 1
ATOM 3704 C C . HIS A 1 455 ? -6.801 20.651 31.499 1.00 83.06 455 HIS A C 1
ATOM 3706 O O . HIS A 1 455 ? -6.852 21.781 31.974 1.00 83.06 455 HIS A O 1
ATOM 3712 N N . TYR A 1 456 ? -7.400 19.607 32.084 1.00 88.69 456 TYR A N 1
ATOM 3713 C CA . TYR A 1 456 ? -8.178 19.732 33.322 1.00 88.69 456 TYR A CA 1
ATOM 3714 C C . TYR A 1 456 ? -7.354 20.376 34.445 1.00 88.69 456 TYR A C 1
ATOM 3716 O O . TYR A 1 456 ? -7.737 21.420 34.964 1.00 88.69 456 TYR A O 1
ATOM 3724 N N . ASN A 1 457 ? -6.173 19.827 34.746 1.00 84.88 457 ASN A N 1
ATOM 3725 C CA . ASN A 1 457 ? -5.309 20.319 35.826 1.00 84.88 457 ASN A CA 1
ATOM 3726 C C . ASN A 1 457 ? -4.858 21.777 35.611 1.00 84.88 457 ASN A C 1
ATOM 3728 O O . ASN A 1 457 ? -4.600 22.498 36.573 1.00 84.88 457 ASN A O 1
ATOM 3732 N N . SER A 1 458 ? -4.759 22.223 34.355 1.00 80.88 458 SER A N 1
ATOM 3733 C CA . SER A 1 458 ? -4.370 23.598 34.011 1.00 80.88 458 SER A CA 1
ATOM 3734 C C . SER A 1 458 ? -5.493 24.615 34.244 1.00 80.88 458 SER A C 1
ATOM 3736 O O . SER A 1 458 ? -5.214 25.782 34.526 1.00 80.88 458 SER A O 1
ATOM 3738 N N . PHE A 1 459 ? -6.755 24.187 34.135 1.00 84.50 459 PHE A N 1
ATOM 3739 C CA . PHE A 1 459 ? -7.926 25.070 34.163 1.00 84.50 459 PHE A CA 1
ATOM 3740 C C . PHE A 1 459 ? -8.888 24.819 35.335 1.00 84.50 459 PHE A C 1
ATOM 3742 O O . PHE A 1 459 ? -9.796 25.621 35.546 1.00 84.50 459 PHE A O 1
ATOM 3749 N N . GLU A 1 460 ? -8.679 23.780 36.149 1.00 85.00 460 GLU A N 1
ATOM 3750 C CA . GLU A 1 460 ? -9.515 23.464 37.318 1.00 85.00 460 GLU A CA 1
ATOM 3751 C C . GLU A 1 460 ? -9.641 24.656 38.280 1.00 85.00 460 GLU A C 1
ATOM 3753 O O . GLU A 1 460 ? -10.739 24.985 38.725 1.00 85.00 460 GLU A O 1
ATOM 3758 N N . ASN A 1 461 ? -8.539 25.371 38.528 1.00 83.44 461 ASN A N 1
ATOM 3759 C CA . ASN A 1 461 ? -8.518 26.548 39.406 1.00 83.44 461 ASN A CA 1
ATOM 3760 C C . ASN A 1 461 ? -9.301 27.758 38.852 1.00 83.44 461 ASN A C 1
ATOM 3762 O O . ASN A 1 461 ? -9.495 28.736 39.569 1.00 83.44 461 ASN A O 1
ATOM 3766 N N . GLN A 1 462 ? -9.719 27.725 37.581 1.00 83.50 462 GLN A N 1
ATOM 3767 C CA . GLN A 1 462 ? -10.506 28.780 36.925 1.00 83.50 462 GLN A CA 1
ATOM 3768 C C . GLN A 1 462 ? -12.017 28.461 36.896 1.00 83.50 462 GLN A C 1
ATOM 3770 O O . GLN A 1 462 ? -12.833 29.303 36.494 1.00 83.50 462 GLN A O 1
ATOM 3775 N N . CYS A 1 463 ? -12.405 27.258 37.334 1.00 85.50 463 CYS A N 1
ATOM 3776 C CA . CYS A 1 463 ? -13.801 26.869 37.526 1.00 85.50 463 CYS A CA 1
ATOM 3777 C C . CYS A 1 463 ? -14.367 27.555 38.782 1.00 85.50 463 CYS A C 1
ATOM 3779 O O . CYS A 1 463 ? -13.707 27.611 39.819 1.00 85.50 463 CYS A O 1
ATOM 3781 N N . GLY A 1 464 ? -15.572 28.117 38.679 1.00 79.38 464 GLY A N 1
ATOM 3782 C CA . GLY A 1 464 ? -16.195 28.935 39.724 1.00 79.38 464 GLY A CA 1
ATOM 3783 C C . GLY A 1 464 ? -16.880 28.135 40.832 1.00 79.38 464 GLY A C 1
ATOM 3784 O O . GLY A 1 464 ? -16.946 28.603 41.966 1.00 79.38 464 GLY A O 1
ATOM 3785 N N . ASP A 1 465 ? -17.364 26.935 40.519 1.00 87.75 465 ASP A N 1
ATOM 3786 C CA . ASP A 1 465 ? -18.034 26.040 41.459 1.00 87.75 465 ASP A CA 1
ATOM 3787 C C . ASP A 1 465 ? -17.767 24.563 41.113 1.00 87.75 465 ASP A C 1
ATOM 3789 O O . ASP A 1 465 ? -17.167 24.235 40.084 1.00 87.75 465 ASP A O 1
ATOM 3793 N N . GLU A 1 466 ? -18.185 23.656 42.000 1.00 86.88 466 GLU A N 1
ATOM 3794 C CA . GLU A 1 466 ? -18.043 22.208 41.791 1.00 86.88 466 GLU A CA 1
ATOM 3795 C C . GLU A 1 466 ? -18.875 21.693 40.604 1.00 86.88 466 GLU A C 1
ATOM 3797 O O . GLU A 1 466 ? -18.487 20.714 39.967 1.00 86.88 466 GLU A O 1
ATOM 3802 N N . GLY A 1 467 ? -19.976 22.360 40.247 1.00 87.81 467 GLY A N 1
ATOM 3803 C CA . GLY A 1 467 ? -20.760 22.037 39.057 1.00 87.81 467 GLY A CA 1
ATOM 3804 C C . GLY A 1 467 ? -19.977 22.295 37.766 1.00 87.81 467 GLY A C 1
ATOM 3805 O O . GLY A 1 467 ? -19.916 21.415 36.907 1.00 87.81 467 GLY A O 1
ATOM 3806 N N . GLU A 1 468 ? -19.300 23.445 37.653 1.00 91.31 468 GLU A N 1
ATOM 3807 C CA . GLU A 1 468 ? -18.411 23.766 36.524 1.00 91.31 468 GLU A CA 1
ATOM 3808 C C . GLU A 1 468 ? -17.286 22.729 36.387 1.00 91.31 468 GLU A C 1
ATOM 3810 O O . GLU A 1 468 ? -17.003 22.278 35.274 1.00 91.31 468 GLU A O 1
ATOM 3815 N N . LYS A 1 469 ? -16.690 22.287 37.505 1.00 92.12 469 LYS A N 1
ATOM 3816 C CA . LYS A 1 469 ? -15.651 21.243 37.487 1.00 92.12 469 LYS A CA 1
ATOM 3817 C C . LYS A 1 469 ? -16.188 19.906 36.984 1.00 92.12 469 LYS A C 1
ATOM 3819 O O . LYS A 1 469 ? -15.557 19.285 36.130 1.00 92.12 469 LYS A O 1
ATOM 3824 N N . ARG A 1 470 ? -17.352 19.466 37.476 1.00 92.50 470 ARG A N 1
ATOM 3825 C CA . ARG A 1 470 ? -17.989 18.210 37.040 1.00 92.50 470 ARG A CA 1
ATOM 3826 C C . ARG A 1 470 ? -18.309 18.233 35.549 1.00 92.50 470 ARG A C 1
ATOM 3828 O O . ARG A 1 470 ? -17.994 17.274 34.846 1.00 92.50 470 ARG A O 1
ATOM 3835 N N . VAL A 1 471 ? -18.859 19.340 35.046 1.00 94.44 471 VAL A N 1
ATOM 3836 C CA . VAL A 1 471 ? -19.130 19.504 33.611 1.00 94.44 471 VAL A CA 1
ATOM 3837 C C . VAL A 1 471 ? -17.829 19.463 32.806 1.00 94.44 471 VAL A C 1
ATOM 3839 O O . VAL A 1 471 ? -17.751 18.719 31.828 1.00 94.44 471 VAL A O 1
ATOM 3842 N N . LEU A 1 472 ? -16.777 20.168 33.239 1.00 93.50 472 LEU A N 1
ATOM 3843 C CA . LEU A 1 472 ? -15.477 20.150 32.560 1.00 93.50 472 LEU A CA 1
ATOM 3844 C C . LEU A 1 472 ? -14.864 18.739 32.501 1.00 93.50 472 LEU A C 1
ATOM 3846 O O . LEU A 1 472 ? -14.373 18.346 31.440 1.00 93.50 472 LEU A O 1
ATOM 3850 N N . LYS A 1 473 ? -14.939 17.953 33.588 1.00 93.94 473 LYS A N 1
ATOM 3851 C CA . LYS A 1 473 ? -14.502 16.542 33.603 1.00 93.94 473 LYS A CA 1
ATOM 3852 C C . LYS A 1 473 ? -15.214 15.730 32.522 1.00 93.94 473 LYS A C 1
ATOM 3854 O O . LYS A 1 473 ? -14.559 15.040 31.747 1.00 93.94 473 LYS A O 1
ATOM 3859 N N . VAL A 1 474 ? -16.540 15.845 32.420 1.00 94.50 474 VAL A N 1
ATOM 3860 C CA . VAL A 1 474 ? -17.333 15.106 31.419 1.00 94.50 474 VAL A CA 1
ATOM 3861 C C . VAL A 1 474 ? -17.026 15.556 29.990 1.00 94.50 474 VAL A C 1
ATOM 3863 O O . VAL A 1 474 ? -16.910 14.714 29.100 1.00 94.50 474 VAL A O 1
ATOM 3866 N N . VAL A 1 475 ? -16.828 16.854 29.748 1.00 93.44 475 VAL A N 1
ATOM 3867 C CA . VAL A 1 475 ? -16.426 17.354 28.421 1.00 93.44 475 VAL A CA 1
ATOM 3868 C C . VAL A 1 475 ? -15.087 16.753 28.005 1.00 93.44 475 VAL A C 1
ATOM 3870 O O . VAL A 1 475 ? -14.962 16.222 26.904 1.00 93.44 475 VAL A O 1
ATOM 3873 N N . LEU A 1 476 ? -14.088 16.802 28.887 1.00 91.38 476 LEU A N 1
ATOM 3874 C CA . LEU A 1 476 ? -12.745 16.300 28.600 1.00 91.38 476 LEU A CA 1
ATOM 3875 C C . LEU A 1 476 ? -12.707 14.772 28.484 1.00 91.38 476 LEU A C 1
ATOM 3877 O O . LEU A 1 476 ? -11.963 14.245 27.655 1.00 91.38 476 LEU A O 1
ATOM 3881 N N . LEU A 1 477 ? -13.550 14.068 29.245 1.00 91.31 477 LEU A N 1
ATOM 3882 C CA . LEU A 1 477 ? -13.793 12.632 29.099 1.00 91.31 477 LEU A CA 1
ATOM 3883 C C . LEU A 1 477 ? -14.260 12.313 27.670 1.00 91.31 477 LEU A C 1
ATOM 3885 O O . LEU A 1 477 ? -13.704 11.431 27.018 1.00 91.31 477 LEU A O 1
ATOM 3889 N N . LEU A 1 478 ? -15.240 13.060 27.151 1.00 90.44 478 LEU A N 1
ATOM 3890 C CA . LEU A 1 478 ? -15.744 12.889 25.785 1.00 90.44 478 LEU A CA 1
ATOM 3891 C C . LEU A 1 478 ? -14.701 13.292 24.728 1.00 90.44 478 LEU A C 1
ATOM 3893 O O . LEU A 1 478 ? -14.530 12.573 23.747 1.00 90.44 478 LEU A O 1
ATOM 3897 N N . VAL A 1 479 ? -13.941 14.374 24.941 1.00 86.44 479 VAL A N 1
ATOM 3898 C CA . VAL A 1 479 ? -12.829 14.771 24.051 1.00 86.44 479 VAL A CA 1
ATOM 3899 C C . VAL A 1 479 ? -11.796 13.647 23.926 1.00 86.44 479 VAL A C 1
ATOM 3901 O O . VAL A 1 479 ? -11.374 13.327 22.813 1.00 86.44 479 VAL A O 1
ATOM 3904 N N . ALA A 1 480 ? -11.416 13.016 25.041 1.00 83.81 480 ALA A N 1
ATOM 3905 C CA . ALA A 1 480 ? -10.480 11.895 25.032 1.00 83.81 480 ALA A CA 1
ATOM 3906 C C . ALA A 1 480 ? -11.054 10.672 24.293 1.00 83.81 480 ALA A C 1
ATOM 3908 O O . ALA A 1 480 ? -10.341 9.998 23.551 1.00 83.81 480 ALA A O 1
ATOM 3909 N N . MET A 1 481 ? -12.353 10.396 24.448 1.00 82.75 481 MET A N 1
ATOM 3910 C CA . MET A 1 481 ? -12.994 9.201 23.883 1.00 82.75 481 MET A CA 1
ATOM 3911 C C . MET A 1 481 ? -13.464 9.353 22.426 1.00 82.75 481 MET A C 1
ATOM 3913 O O . MET A 1 481 ? -13.691 8.345 21.752 1.00 82.75 481 MET A O 1
ATOM 3917 N N . GLN A 1 482 ? -13.556 10.572 21.886 1.00 75.44 482 GLN A N 1
ATOM 3918 C CA . GLN A 1 482 ? -14.073 10.835 20.535 1.00 75.44 482 GLN A CA 1
ATOM 3919 C C . GLN A 1 482 ? -13.329 10.065 19.422 1.00 75.44 482 GLN A C 1
ATOM 3921 O O . GLN A 1 482 ? -13.938 9.669 18.425 1.00 75.44 482 GLN A O 1
ATOM 3926 N N . ARG A 1 483 ? -12.016 9.827 19.564 1.00 63.69 483 ARG A N 1
ATOM 3927 C CA . ARG A 1 483 ? -11.197 9.139 18.541 1.00 63.69 483 ARG A CA 1
ATOM 3928 C C . ARG A 1 483 ? -11.388 7.623 18.514 1.00 63.69 483 ARG A C 1
ATOM 3930 O O . ARG A 1 483 ? -11.243 7.019 17.452 1.00 63.69 483 ARG A O 1
ATOM 3937 N N . VAL A 1 484 ? -11.781 7.028 19.640 1.00 58.19 484 VAL A N 1
ATOM 3938 C CA . VAL A 1 484 ? -12.077 5.589 19.762 1.00 58.19 484 VAL A CA 1
ATOM 3939 C C . VAL A 1 484 ? -13.254 5.199 18.862 1.00 58.19 484 VAL A C 1
ATOM 3941 O O . VAL A 1 484 ? -13.281 4.105 18.306 1.00 58.19 484 VAL A O 1
ATOM 3944 N N . GLY A 1 485 ? -14.198 6.121 18.649 1.00 49.28 485 GLY A N 1
ATOM 3945 C CA . GLY A 1 485 ? -15.381 5.914 17.813 1.00 49.28 485 GLY A CA 1
ATOM 3946 C C . GLY A 1 485 ? -15.118 5.806 16.305 1.00 49.28 485 GLY A C 1
ATOM 3947 O O . GLY A 1 485 ? -16.064 5.614 15.551 1.00 49.28 485 GLY A O 1
ATOM 3948 N N . GLY A 1 486 ? -13.873 5.927 15.831 1.00 41.03 486 GLY A N 1
ATOM 3949 C CA . GLY A 1 486 ? -13.545 5.683 14.426 1.00 41.03 486 GLY A CA 1
ATOM 3950 C C . GLY A 1 486 ? -14.218 6.652 13.450 1.00 41.03 486 GLY A C 1
ATOM 3951 O O . GLY A 1 486 ? -14.923 6.209 12.559 1.00 41.03 486 GLY A O 1
ATOM 3952 N N . GLY A 1 487 ? -13.994 7.964 13.601 1.00 37.00 487 GLY A N 1
ATOM 3953 C CA . GLY A 1 487 ? -14.009 8.980 12.526 1.00 37.00 487 GLY A CA 1
ATOM 3954 C C . GLY A 1 487 ? -15.226 9.123 11.588 1.00 37.00 487 GLY A C 1
ATOM 3955 O O . GLY A 1 487 ? -15.167 9.963 10.684 1.00 37.00 487 GLY A O 1
ATOM 3956 N N . ALA A 1 488 ? -16.299 8.352 11.764 1.00 34.12 488 ALA A N 1
ATOM 3957 C CA . ALA A 1 488 ? -17.479 8.318 10.913 1.00 34.12 488 ALA A CA 1
ATOM 3958 C C . ALA A 1 488 ? -18.709 8.822 11.678 1.00 34.12 488 ALA A C 1
ATOM 3960 O O . ALA A 1 488 ? -19.007 8.398 12.790 1.00 34.12 488 ALA A O 1
ATOM 3961 N N . THR A 1 489 ? -19.461 9.712 11.040 1.00 40.41 489 THR A N 1
ATOM 3962 C CA . THR A 1 489 ? -20.674 10.389 11.525 1.00 40.41 489 THR A CA 1
ATOM 3963 C C . THR A 1 489 ? -21.904 9.477 11.678 1.00 40.41 489 THR A C 1
ATOM 3965 O O . THR A 1 489 ? -23.032 9.966 11.676 1.00 40.41 489 THR A O 1
ATOM 3968 N N . ARG A 1 490 ? -21.744 8.149 11.800 1.00 42.88 490 ARG A N 1
ATOM 3969 C CA . ARG A 1 490 ? -22.868 7.214 11.993 1.00 42.88 490 ARG A CA 1
ATOM 3970 C C . ARG A 1 490 ? -22.529 6.088 12.973 1.00 42.88 490 ARG A C 1
ATOM 3972 O O . ARG A 1 490 ? -21.595 5.330 12.738 1.00 42.88 490 ARG A O 1
ATOM 3979 N N . GLY A 1 491 ? -23.351 5.948 14.019 1.00 57.44 491 GLY A N 1
ATOM 3980 C CA . GLY A 1 491 ? -23.326 4.840 14.987 1.00 57.44 491 GLY A CA 1
ATOM 3981 C C . GLY A 1 491 ? -22.807 5.220 16.381 1.00 57.44 491 GLY A C 1
ATOM 3982 O O . GLY A 1 491 ? -22.874 6.380 16.777 1.00 57.44 491 GLY A O 1
ATOM 3983 N N . VAL A 1 492 ? -22.270 4.224 17.099 1.00 53.97 492 VAL A N 1
ATOM 3984 C CA . VAL A 1 492 ? -21.699 4.255 18.472 1.00 53.97 492 VAL A CA 1
ATOM 3985 C C . VAL A 1 492 ? -20.787 5.467 18.739 1.00 53.97 492 VAL A C 1
ATOM 3987 O O . VAL A 1 492 ? -20.769 5.998 19.848 1.00 53.97 492 VAL A O 1
ATOM 3990 N N . ALA A 1 493 ? -20.081 5.949 17.712 1.00 60.75 493 ALA A N 1
ATOM 3991 C CA . ALA A 1 493 ? -19.218 7.129 17.757 1.00 60.75 493 ALA A CA 1
ATOM 3992 C C . ALA A 1 493 ? -19.953 8.430 18.113 1.00 60.75 493 ALA A C 1
ATOM 3994 O O . ALA A 1 493 ? -19.338 9.345 18.652 1.00 60.75 493 ALA A O 1
ATOM 3995 N N . SER A 1 494 ? -21.255 8.521 17.817 1.00 72.25 494 SER A N 1
ATOM 3996 C CA . SER A 1 494 ? -22.052 9.733 18.025 1.00 72.25 494 SER A CA 1
ATOM 3997 C C . SER A 1 494 ? -22.220 10.075 19.505 1.00 72.25 494 SER A C 1
ATOM 3999 O O . SER A 1 494 ? -22.200 11.252 19.839 1.00 72.25 494 SER A O 1
ATOM 4001 N N . LEU A 1 495 ? -22.319 9.071 20.387 1.00 79.62 495 LEU A N 1
ATOM 4002 C CA . LEU A 1 495 ? -22.447 9.248 21.845 1.00 79.62 495 LEU A CA 1
ATOM 4003 C C . LEU A 1 495 ? -21.117 9.609 22.527 1.00 79.62 495 LEU A C 1
ATOM 4005 O O . LEU A 1 495 ? -21.086 9.998 23.687 1.00 79.62 495 LEU A O 1
ATOM 4009 N N . LEU A 1 496 ? -19.994 9.464 21.826 1.00 83.88 496 LEU A N 1
ATOM 4010 C CA . LEU A 1 496 ? -18.666 9.752 22.376 1.00 83.88 496 LEU A CA 1
ATOM 4011 C C . LEU A 1 496 ? -18.175 11.153 22.003 1.00 83.88 496 LEU A C 1
ATOM 4013 O O . LEU A 1 496 ? -17.031 11.500 22.274 1.00 83.88 496 LEU A O 1
ATOM 4017 N N . ARG A 1 497 ? -19.017 11.959 21.349 1.00 85.56 497 ARG A N 1
ATOM 4018 C CA . ARG A 1 497 ? -18.651 13.306 20.908 1.00 85.56 497 ARG A CA 1
ATOM 4019 C C . ARG A 1 497 ? -18.925 14.328 22.012 1.00 85.56 497 ARG A C 1
ATOM 4021 O O . ARG A 1 497 ? -19.987 14.244 22.628 1.00 85.56 497 ARG A O 1
ATOM 4028 N N . PRO A 1 498 ? -18.046 15.322 22.219 1.00 89.81 498 PRO A N 1
ATOM 4029 C CA . PRO A 1 498 ? -18.259 16.403 23.181 1.00 89.81 498 PRO A CA 1
ATOM 4030 C C . PRO A 1 498 ? -19.243 17.449 22.627 1.00 89.81 498 PRO A C 1
ATOM 4032 O O . PRO A 1 498 ? -18.887 18.614 22.455 1.00 89.81 498 PRO A O 1
ATOM 4035 N N . THR A 1 499 ? -20.462 17.030 22.279 1.00 89.88 499 THR A N 1
ATOM 4036 C CA . THR A 1 499 ? -21.530 17.945 21.853 1.00 89.88 499 THR A CA 1
ATOM 4037 C C . THR A 1 499 ? -22.390 18.365 23.032 1.00 89.88 499 THR A C 1
ATOM 4039 O O . THR A 1 499 ? -22.473 17.637 24.025 1.00 89.88 499 THR A O 1
ATOM 4042 N N . LEU A 1 500 ? -23.057 19.516 22.928 1.00 91.25 500 LEU A N 1
ATOM 4043 C CA . LEU A 1 500 ? -23.961 19.988 23.973 1.00 91.25 500 LEU A CA 1
ATOM 4044 C C . LEU A 1 500 ? -25.025 18.937 24.301 1.00 91.25 500 LEU A C 1
ATOM 4046 O O . LEU A 1 500 ? -25.226 18.643 25.474 1.00 91.25 500 LEU A O 1
ATOM 4050 N N . SER A 1 501 ? -25.642 18.327 23.285 1.00 89.62 501 SER A N 1
ATOM 4051 C CA . SER A 1 501 ? -26.665 17.290 23.488 1.00 89.62 501 SER A CA 1
ATOM 4052 C C . SER A 1 501 ? -26.155 16.121 24.337 1.00 89.62 501 SER A C 1
ATOM 4054 O O . SER A 1 501 ? -26.832 15.681 25.263 1.00 89.62 501 SER A O 1
ATOM 4056 N N . ASN A 1 502 ? -24.941 15.637 24.059 1.00 90.44 502 ASN A N 1
ATOM 4057 C CA . ASN A 1 502 ? -24.334 14.521 24.785 1.00 90.44 502 ASN A CA 1
ATOM 4058 C C . ASN A 1 502 ? -23.910 14.906 26.207 1.00 90.44 502 ASN A C 1
ATOM 4060 O O . ASN A 1 502 ? -24.088 14.125 27.140 1.00 90.44 502 ASN A O 1
ATOM 4064 N N . ILE A 1 503 ? -23.359 16.110 26.386 1.00 93.50 503 ILE A N 1
ATOM 4065 C CA . ILE A 1 503 ? -22.966 16.616 27.706 1.00 93.50 503 ILE A CA 1
ATOM 4066 C C . ILE A 1 503 ? -24.214 16.806 28.578 1.00 93.50 503 ILE A C 1
ATOM 4068 O O . ILE A 1 503 ? -24.221 16.372 29.726 1.00 93.50 503 ILE A O 1
ATOM 4072 N N . SER A 1 504 ? -25.291 17.378 28.031 1.00 92.56 504 SER A N 1
ATOM 4073 C CA . SER A 1 504 ? -26.581 17.500 28.720 1.00 92.56 504 SER A CA 1
ATOM 4074 C C . SER A 1 504 ? -27.169 16.134 29.075 1.00 92.56 504 SER A C 1
ATOM 4076 O O . SER A 1 504 ? -27.583 15.934 30.218 1.00 92.56 504 SER A O 1
ATOM 4078 N N . ALA A 1 505 ? -27.123 15.175 28.145 1.00 91.56 505 ALA A N 1
ATOM 4079 C CA . ALA A 1 505 ? -27.584 13.807 28.375 1.00 91.56 505 ALA A CA 1
ATOM 4080 C C . ALA A 1 505 ? -26.787 13.085 29.474 1.00 91.56 505 ALA A C 1
ATOM 4082 O O . ALA A 1 505 ? -27.351 12.270 30.198 1.00 91.56 505 ALA A O 1
ATOM 4083 N N . ALA A 1 506 ? -25.495 13.384 29.645 1.00 93.56 506 ALA A N 1
ATOM 4084 C CA . ALA A 1 506 ? -24.665 12.792 30.696 1.00 93.56 506 ALA A CA 1
ATOM 4085 C C . ALA A 1 506 ? -25.060 13.220 32.123 1.00 93.56 506 ALA A C 1
ATOM 4087 O O . ALA A 1 506 ? -24.681 12.530 33.073 1.00 93.56 506 ALA A O 1
ATOM 4088 N N . PHE A 1 507 ? -25.814 14.315 32.256 1.00 94.06 507 PHE A N 1
ATOM 4089 C CA . PHE A 1 507 ? -26.298 14.872 33.522 1.00 94.06 507 PHE A CA 1
ATOM 4090 C C . PHE A 1 507 ? -27.828 14.840 33.661 1.00 94.06 507 PHE A C 1
ATOM 4092 O O . PHE A 1 507 ? -28.344 15.419 34.614 1.00 94.06 507 PHE A O 1
ATOM 4099 N N . GLU A 1 508 ? -28.558 14.196 32.746 1.00 92.75 508 GLU A N 1
ATOM 4100 C CA . GLU A 1 508 ? -30.026 14.102 32.789 1.00 92.75 508 GLU A CA 1
ATOM 4101 C C . GLU A 1 508 ? -30.543 13.657 34.169 1.00 92.75 508 GLU A C 1
ATOM 4103 O O . GLU A 1 508 ? -30.010 12.741 34.794 1.00 92.75 508 GLU A O 1
ATOM 4108 N N . GLY A 1 509 ? -31.587 14.319 34.670 1.00 87.06 509 GLY A N 1
ATOM 4109 C CA . GLY A 1 509 ? -32.193 13.984 35.961 1.00 87.06 509 GLY A CA 1
ATOM 4110 C C . GLY A 1 509 ? -31.354 14.344 37.197 1.00 87.06 509 GLY A C 1
ATOM 4111 O O . GLY A 1 509 ? -31.808 14.073 38.310 1.00 87.06 509 GLY A O 1
ATOM 4112 N N . SER A 1 510 ? -30.171 14.950 37.027 1.00 88.88 510 SER A N 1
ATOM 4113 C CA . SER A 1 510 ? -29.369 15.553 38.105 1.00 88.88 510 SER A CA 1
ATOM 4114 C C . SER A 1 510 ? -29.597 17.065 38.214 1.00 88.88 510 SER A C 1
ATOM 4116 O O . SER A 1 510 ? -29.996 17.709 37.244 1.00 88.88 510 SER A O 1
ATOM 4118 N N . ASP A 1 511 ? -29.240 17.658 39.356 1.00 86.12 511 ASP A N 1
ATOM 4119 C CA . ASP A 1 511 ? -29.396 19.102 39.616 1.00 86.12 511 ASP A CA 1
ATOM 4120 C C . ASP A 1 511 ? -28.545 20.002 38.693 1.00 86.12 511 ASP A C 1
ATOM 4122 O O . ASP A 1 511 ? -28.757 21.213 38.614 1.00 86.12 511 ASP A O 1
ATOM 4126 N N . ILE A 1 512 ? -27.563 19.428 37.987 1.00 88.06 512 ILE A N 1
ATOM 4127 C CA . ILE A 1 512 ? -26.707 20.158 37.039 1.00 88.06 512 ILE A CA 1
ATOM 4128 C C . ILE A 1 512 ? -27.371 20.289 35.662 1.00 88.06 512 ILE A C 1
ATOM 4130 O O . ILE A 1 512 ? -27.036 21.227 34.937 1.00 88.06 512 ILE A O 1
ATOM 4134 N N . HIS A 1 513 ? -28.305 19.396 35.305 1.00 88.94 513 HIS A N 1
ATOM 4135 C CA . HIS A 1 513 ? -28.852 19.263 33.949 1.00 88.94 513 HIS A CA 1
ATOM 4136 C C . HIS A 1 513 ? -29.285 20.604 33.334 1.00 88.94 513 HIS A C 1
ATOM 4138 O O . HIS A 1 513 ? -28.786 20.991 32.275 1.00 88.94 513 HIS A O 1
ATOM 4144 N N . ASP A 1 514 ? -30.130 21.353 34.048 1.00 87.25 514 ASP A N 1
ATOM 4145 C CA . ASP A 1 514 ? -30.703 22.621 33.578 1.00 87.25 514 ASP A CA 1
ATOM 4146 C C . ASP A 1 514 ? -29.645 23.715 33.356 1.00 87.25 514 ASP A C 1
ATOM 4148 O O . ASP A 1 514 ? -29.821 24.625 32.544 1.00 87.25 514 ASP A O 1
ATOM 4152 N N . ASN A 1 515 ? -28.511 23.617 34.056 1.00 89.94 515 ASN A N 1
ATOM 4153 C CA . ASN A 1 515 ? -27.437 24.604 34.019 1.00 89.94 515 ASN A CA 1
ATOM 4154 C C . ASN A 1 515 ? -26.303 24.238 33.055 1.00 89.94 515 ASN A C 1
ATOM 4156 O O . ASN A 1 515 ? -25.429 25.076 32.826 1.00 89.94 515 ASN A O 1
ATOM 4160 N N . VAL A 1 516 ? -26.303 23.040 32.450 1.00 92.12 516 VAL A N 1
ATOM 4161 C CA . VAL A 1 516 ? -25.214 22.582 31.564 1.00 92.12 516 VAL A CA 1
ATOM 4162 C C . VAL A 1 516 ? -24.926 23.600 30.462 1.00 92.12 516 VAL A C 1
ATOM 4164 O O . VAL A 1 516 ? -23.770 23.959 30.254 1.00 92.12 516 VAL A O 1
ATOM 4167 N N . ARG A 1 517 ? -25.961 24.124 29.791 1.00 90.75 517 ARG A N 1
ATOM 4168 C CA . ARG A 1 517 ? -25.794 25.116 28.716 1.00 90.75 517 ARG A CA 1
ATOM 4169 C C . ARG A 1 517 ? -25.066 26.370 29.202 1.00 90.75 517 ARG A C 1
ATOM 4171 O O . ARG A 1 517 ? -24.089 26.786 28.587 1.00 90.75 517 ARG A O 1
ATOM 4178 N N . ILE A 1 518 ? -25.533 26.935 30.314 1.00 91.12 518 ILE A N 1
ATOM 4179 C CA . ILE A 1 518 ? -24.980 28.157 30.910 1.00 91.12 518 ILE A CA 1
ATOM 4180 C C . ILE A 1 518 ? -23.524 27.922 31.324 1.00 91.12 518 ILE A C 1
ATOM 4182 O O . ILE A 1 518 ? -22.658 28.752 31.052 1.00 91.12 518 ILE A O 1
ATOM 4186 N N . THR A 1 519 ? -23.242 26.776 31.942 1.00 92.12 519 THR A N 1
ATOM 4187 C CA . THR A 1 519 ? -21.888 26.368 32.324 1.00 92.12 519 THR A CA 1
ATOM 4188 C C . THR A 1 519 ? -20.970 26.251 31.110 1.00 92.12 519 THR A C 1
ATOM 4190 O O . THR A 1 519 ? -19.859 26.777 31.133 1.00 92.12 519 THR A O 1
ATOM 4193 N N . MET A 1 520 ? -21.425 25.626 30.022 1.00 92.12 520 MET A N 1
ATOM 4194 C CA . MET A 1 520 ? -20.628 25.502 28.801 1.00 92.12 520 MET A CA 1
ATOM 4195 C C . MET A 1 520 ? -20.335 26.858 28.155 1.00 92.12 520 MET A C 1
ATOM 4197 O O . MET A 1 520 ? -19.197 27.098 27.751 1.00 92.12 520 MET A O 1
ATOM 4201 N N . ASP A 1 521 ? -21.322 27.756 28.100 1.00 88.81 521 ASP A N 1
ATOM 4202 C CA . ASP A 1 521 ? -21.130 29.112 27.575 1.00 88.81 521 ASP A CA 1
ATOM 4203 C C . ASP A 1 521 ? -20.084 29.880 28.421 1.00 88.81 521 ASP A C 1
ATOM 4205 O O . ASP A 1 521 ? -19.151 30.461 27.864 1.00 88.81 521 ASP A O 1
ATOM 4209 N N . ARG A 1 522 ? -20.122 29.767 29.760 1.00 88.75 522 ARG A N 1
ATOM 4210 C CA . ARG A 1 522 ? -19.096 30.347 30.657 1.00 88.75 522 ARG A CA 1
ATOM 4211 C C . ARG A 1 522 ? -17.701 29.756 30.452 1.00 88.75 522 ARG A C 1
ATOM 4213 O O . ARG A 1 522 ? -16.718 30.497 30.463 1.00 88.75 522 ARG A O 1
ATOM 4220 N N . LEU A 1 523 ? -17.582 28.437 30.287 1.00 89.25 523 LEU A N 1
ATOM 4221 C CA . LEU A 1 523 ? -16.288 27.782 30.042 1.00 89.25 523 LEU A CA 1
ATOM 4222 C C . LEU A 1 523 ? -15.664 28.249 28.715 1.00 89.25 523 LEU A C 1
ATOM 4224 O O . LEU A 1 523 ? -14.442 28.407 28.630 1.00 89.25 523 LEU A O 1
ATOM 4228 N N . VAL A 1 524 ? -16.492 28.523 27.701 1.00 85.56 524 VAL A N 1
ATOM 4229 C CA . VAL A 1 524 ? -16.051 29.107 26.425 1.00 85.56 524 VAL A CA 1
ATOM 4230 C C . VAL A 1 524 ? -15.645 30.575 26.589 1.00 85.56 524 VAL A C 1
ATOM 4232 O O . VAL A 1 524 ? -14.576 30.967 26.120 1.00 85.56 524 VAL A O 1
ATOM 4235 N N . GLU A 1 525 ? -16.431 31.383 27.305 1.00 84.38 525 GLU A N 1
ATOM 4236 C CA . GLU A 1 525 ? -16.103 32.790 27.597 1.00 84.38 525 GLU A CA 1
ATOM 4237 C C . GLU A 1 525 ? -14.776 32.937 28.355 1.00 84.38 525 GLU A C 1
ATOM 4239 O O . GLU A 1 525 ? -13.946 33.784 28.014 1.00 84.38 525 GLU A O 1
ATOM 4244 N N . LYS A 1 526 ? -14.530 32.060 29.338 1.00 82.62 526 LYS A N 1
ATOM 4245 C CA . LYS A 1 526 ? -13.268 31.981 30.094 1.00 82.62 526 LYS A CA 1
ATOM 4246 C C . LYS A 1 526 ? -12.088 31.453 29.263 1.00 82.62 526 LYS A C 1
ATOM 4248 O O . LYS A 1 526 ? -10.973 31.396 29.774 1.00 82.62 526 LYS A O 1
ATOM 4253 N N . ARG A 1 527 ? -12.303 31.077 27.994 1.00 76.94 527 ARG A N 1
ATOM 4254 C CA . ARG A 1 527 ? -11.312 30.455 27.093 1.00 76.94 527 ARG A CA 1
ATOM 4255 C C . ARG A 1 527 ? -10.730 29.140 27.623 1.00 76.94 527 ARG A C 1
ATOM 4257 O O . ARG A 1 527 ? -9.625 28.762 27.241 1.00 76.94 527 ARG A O 1
ATOM 4264 N N . ILE A 1 528 ? -11.476 28.441 28.479 1.00 81.06 528 ILE A N 1
ATOM 4265 C CA . ILE A 1 528 ? -11.128 27.092 28.948 1.00 81.06 528 ILE A CA 1
ATOM 4266 C C . ILE A 1 528 ? -11.418 26.072 27.836 1.00 81.06 528 ILE A C 1
ATOM 4268 O O . ILE A 1 528 ? -10.695 25.088 27.688 1.00 81.06 528 ILE A O 1
ATOM 4272 N N . LEU A 1 529 ? -12.459 26.324 27.035 1.00 83.88 529 LEU A N 1
ATOM 4273 C CA . LEU A 1 529 ? -12.864 25.522 25.879 1.00 83.88 529 LEU A CA 1
ATOM 4274 C C . LEU A 1 529 ? -13.131 26.422 24.659 1.00 83.88 529 LEU A C 1
ATOM 4276 O O . LEU A 1 529 ? -13.453 27.600 24.794 1.00 83.88 529 LEU A O 1
ATOM 4280 N N . GLY A 1 530 ? -13.030 25.856 23.460 1.00 79.00 530 GLY A N 1
ATOM 4281 C CA . GLY A 1 530 ? -13.575 26.410 22.221 1.00 79.00 530 GLY A CA 1
ATOM 4282 C C . GLY A 1 530 ? -14.910 25.757 21.858 1.00 79.00 530 GLY A C 1
ATOM 4283 O O . GLY A 1 530 ? -15.255 24.696 22.379 1.00 79.00 530 GLY A O 1
ATOM 4284 N N . SER A 1 531 ? -15.654 26.378 20.942 1.00 81.25 531 SER A N 1
ATOM 4285 C CA . SER A 1 531 ? -16.919 25.849 20.418 1.00 81.25 531 SER A CA 1
ATOM 4286 C C . SER A 1 531 ? -16.977 25.950 18.893 1.00 81.25 531 SER A C 1
ATOM 4288 O O . SER A 1 531 ? -16.462 26.900 18.305 1.00 81.25 531 SER A O 1
ATOM 4290 N N . ILE A 1 532 ? -17.584 24.948 18.257 1.00 77.44 532 ILE A N 1
ATOM 4291 C CA . ILE A 1 532 ? -17.767 24.833 16.807 1.00 77.44 532 ILE A CA 1
ATOM 4292 C C . ILE A 1 532 ? -19.239 24.462 16.555 1.00 77.44 532 ILE A C 1
ATOM 4294 O O . ILE A 1 532 ? -19.710 23.478 17.130 1.00 77.44 532 ILE A O 1
ATOM 4298 N N . PRO A 1 533 ? -19.985 25.204 15.717 1.00 75.50 533 PRO A N 1
ATOM 4299 C CA . PRO A 1 533 ? -21.349 24.829 15.349 1.00 75.50 533 PRO A CA 1
ATOM 4300 C C . PRO A 1 533 ? -21.389 23.469 14.640 1.00 75.50 533 PRO A C 1
ATOM 4302 O O . PRO A 1 533 ? -20.620 23.224 13.709 1.00 75.50 533 PRO A O 1
ATOM 4305 N N . GLU A 1 534 ? -22.302 22.588 15.050 1.00 64.06 534 GLU A N 1
ATOM 4306 C CA . GLU A 1 534 ? -22.441 21.244 14.494 1.00 64.06 534 GLU A CA 1
ATOM 4307 C C . GLU A 1 534 ? -23.896 20.940 14.095 1.00 64.06 534 GLU A C 1
ATOM 4309 O O . GLU A 1 534 ? -24.799 20.826 14.923 1.00 64.06 534 GLU A O 1
ATOM 4314 N N . GLY A 1 535 ? -24.128 20.773 12.788 1.00 63.88 535 GLY A N 1
ATOM 4315 C CA . GLY A 1 535 ? -25.464 20.530 12.242 1.00 63.88 535 GLY A CA 1
ATOM 4316 C C . GLY A 1 535 ? -26.389 21.747 12.362 1.00 63.88 535 GLY A C 1
ATOM 4317 O O . GLY A 1 535 ? -25.935 22.887 12.393 1.00 63.88 535 GLY A O 1
ATOM 4318 N N . HIS A 1 536 ? -27.705 21.508 12.381 1.00 50.09 536 HIS A N 1
ATOM 4319 C CA . HIS A 1 536 ? -28.703 22.584 12.406 1.00 50.09 536 HIS A CA 1
ATOM 4320 C C . HIS A 1 536 ? -29.022 23.126 13.811 1.00 50.09 536 HIS A C 1
ATOM 4322 O O . HIS A 1 536 ? -29.702 24.145 13.883 1.00 50.09 536 HIS A O 1
ATOM 4328 N N . ASN A 1 537 ? -28.577 22.483 14.906 1.00 68.38 537 ASN A N 1
ATOM 4329 C CA . ASN A 1 537 ? -28.907 22.950 16.264 1.00 68.38 537 ASN A CA 1
ATOM 4330 C C . ASN A 1 537 ? -28.018 22.416 17.418 1.00 68.38 537 ASN A C 1
ATOM 4332 O O . ASN A 1 537 ? -28.469 22.434 18.560 1.00 68.38 537 ASN A O 1
ATOM 4336 N N . ASP A 1 538 ? -26.797 21.921 17.166 1.00 81.31 538 ASP A N 1
ATOM 4337 C CA . ASP A 1 538 ? -25.891 21.423 18.222 1.00 81.31 538 ASP A CA 1
ATOM 4338 C C . ASP A 1 538 ? -24.537 22.165 18.202 1.00 81.31 538 ASP A C 1
ATOM 4340 O O . ASP A 1 538 ? -24.196 22.862 17.240 1.00 81.31 538 ASP A O 1
ATOM 4344 N N . ILE A 1 539 ? -23.770 22.056 19.287 1.00 82.69 539 ILE A N 1
ATOM 4345 C CA . ILE A 1 539 ? -22.458 22.695 19.450 1.00 82.69 539 ILE A CA 1
ATOM 4346 C C . ILE A 1 539 ? -21.439 21.645 19.867 1.00 82.69 539 ILE A C 1
ATOM 4348 O O . ILE A 1 539 ? -21.625 20.972 20.876 1.00 82.69 539 ILE A O 1
ATOM 4352 N N . LEU A 1 540 ? -20.343 21.550 19.117 1.00 85.44 540 LEU A N 1
ATOM 4353 C CA . LEU A 1 540 ? -19.184 20.725 19.436 1.00 85.44 540 LEU A CA 1
ATOM 4354 C C . LEU A 1 540 ? -18.160 21.543 20.230 1.00 85.44 540 LEU A C 1
ATOM 4356 O O . LEU A 1 540 ? -17.749 22.617 19.791 1.00 85.44 540 LEU A O 1
ATOM 4360 N N . TYR A 1 541 ? -17.699 21.018 21.362 1.00 86.50 541 TYR A N 1
ATOM 4361 C CA . TYR A 1 541 ? -16.701 21.674 22.206 1.00 86.50 541 TYR A CA 1
ATOM 4362 C C . TYR A 1 541 ? -15.310 21.061 22.026 1.00 86.50 541 TYR A C 1
ATOM 4364 O O . TYR A 1 541 ? -15.160 19.846 21.892 1.00 86.50 541 TYR A O 1
ATOM 4372 N N . VAL A 1 542 ? -14.278 21.907 22.025 1.00 82.88 542 VAL A N 1
ATOM 4373 C CA . VAL A 1 542 ? -12.876 21.514 21.800 1.00 82.88 542 VAL A CA 1
ATOM 4374 C C . VAL A 1 542 ? -11.951 22.147 22.840 1.00 82.88 542 VAL A C 1
ATOM 4376 O O . VAL A 1 542 ? -12.268 23.179 23.417 1.00 82.88 542 VAL A O 1
ATOM 4379 N N . THR A 1 543 ? -10.781 21.556 23.080 1.00 75.50 543 THR A N 1
ATOM 4380 C CA . THR A 1 543 ? -9.788 22.067 24.051 1.00 75.50 543 THR A CA 1
ATOM 4381 C C . THR A 1 543 ? -8.950 23.238 23.533 1.00 75.50 543 THR A C 1
ATOM 4383 O O . THR A 1 543 ? -8.123 23.776 24.262 1.00 75.50 543 THR A O 1
ATOM 4386 N N . GLN A 1 544 ? -9.139 23.648 22.278 1.00 63.34 544 GLN A N 1
ATOM 4387 C CA . GLN A 1 544 ? -8.402 24.756 21.674 1.00 63.34 544 GLN A CA 1
ATOM 4388 C C . GLN A 1 544 ? -9.218 26.049 21.748 1.00 63.34 544 GLN A C 1
ATOM 4390 O O . GLN A 1 544 ? -10.429 25.998 21.530 1.00 63.34 544 GLN A O 1
ATOM 4395 N N . PRO A 1 545 ? -8.586 27.207 22.017 1.00 51.25 545 PRO A N 1
ATOM 4396 C CA . PRO A 1 545 ? -9.278 28.489 21.981 1.00 51.25 545 PRO A CA 1
ATOM 4397 C C . PRO A 1 545 ? -9.863 28.752 20.581 1.00 51.25 545 PRO A C 1
ATOM 4399 O O . PRO A 1 545 ? -9.303 28.276 19.588 1.00 51.25 545 PRO A O 1
ATOM 4402 N N . PRO A 1 546 ? -10.966 29.518 20.474 1.00 50.50 546 PRO A N 1
ATOM 4403 C CA . PRO A 1 546 ? -11.522 29.894 19.182 1.00 50.50 546 PRO A CA 1
ATOM 4404 C C . PRO A 1 546 ? -10.457 30.615 18.355 1.00 50.50 546 PRO A C 1
ATOM 4406 O O . PRO A 1 546 ? -9.789 31.536 18.835 1.00 50.50 546 PRO A O 1
ATOM 4409 N N . ILE A 1 547 ? -10.291 30.171 17.112 1.00 55.75 547 ILE A N 1
ATOM 4410 C CA . ILE A 1 547 ? -9.354 30.780 16.175 1.00 55.75 547 ILE A CA 1
ATOM 4411 C C . ILE A 1 547 ? -9.845 32.211 15.925 1.00 55.75 547 ILE A C 1
ATOM 4413 O O . ILE A 1 547 ? -11.021 32.395 15.601 1.00 55.75 547 ILE A O 1
ATOM 4417 N N . PRO A 1 548 ? -9.002 33.243 16.108 1.00 58.47 548 PRO A N 1
ATOM 4418 C CA . PRO A 1 548 ? -9.408 34.612 15.820 1.00 58.47 548 PRO A CA 1
ATOM 4419 C C . PRO A 1 548 ? -9.830 34.719 14.355 1.00 58.47 548 PRO A C 1
ATOM 4421 O O . PRO A 1 548 ? -9.126 34.195 13.494 1.00 58.47 548 PRO A O 1
ATOM 4424 N N . THR A 1 549 ? -10.943 35.405 14.071 1.00 60.41 549 THR A N 1
ATOM 4425 C CA . THR A 1 549 ? -11.484 35.563 12.713 1.00 60.41 549 THR A CA 1
ATOM 4426 C C . THR A 1 549 ? -10.386 36.026 11.756 1.00 60.41 549 THR A C 1
ATOM 4428 O O . THR A 1 549 ? -9.885 37.145 11.867 1.00 60.41 549 THR A O 1
ATOM 4431 N N . GLN A 1 550 ? -9.985 35.144 10.843 1.00 68.19 550 GLN A N 1
ATOM 4432 C CA . GLN A 1 550 ? -8.980 35.432 9.826 1.00 68.19 550 GLN A CA 1
ATOM 4433 C C . GLN A 1 550 ? -9.657 35.877 8.533 1.00 68.19 550 GLN A C 1
ATOM 4435 O O . GLN A 1 550 ? -10.790 35.494 8.240 1.00 68.19 550 GLN A O 1
ATOM 4440 N N . THR A 1 551 ? -8.939 36.655 7.728 1.00 77.88 551 THR A N 1
ATOM 4441 C CA . THR A 1 551 ? -9.353 36.910 6.349 1.00 77.88 551 THR A CA 1
ATOM 4442 C C . THR A 1 551 ? -9.318 35.586 5.578 1.00 77.88 551 THR A C 1
ATOM 4444 O O . THR A 1 551 ? -8.264 34.946 5.570 1.00 77.88 551 THR A O 1
ATOM 4447 N N . PRO A 1 552 ? -10.422 35.169 4.930 1.00 81.56 552 PRO A N 1
ATOM 4448 C CA . PRO A 1 552 ? -10.446 33.944 4.144 1.00 81.56 552 PRO A CA 1
ATOM 4449 C C . PRO A 1 552 ? -9.352 33.940 3.079 1.00 81.56 552 PRO A C 1
ATOM 4451 O O . PRO A 1 552 ? -9.127 34.943 2.396 1.00 81.56 552 PRO A O 1
ATOM 4454 N N . VAL A 1 553 ? -8.680 32.804 2.930 1.00 83.81 553 VAL A N 1
ATOM 4455 C CA . VAL A 1 553 ? -7.678 32.608 1.883 1.00 83.81 553 VAL A CA 1
ATOM 4456 C C . VAL A 1 553 ? -8.364 32.653 0.521 1.00 83.81 553 VAL A C 1
ATOM 4458 O O . VAL A 1 553 ? -9.311 31.910 0.266 1.00 83.81 553 VAL A O 1
ATOM 4461 N N . ASP A 1 554 ? -7.856 33.498 -0.373 1.00 86.44 554 ASP A N 1
ATOM 4462 C CA . ASP A 1 554 ? -8.306 33.535 -1.762 1.00 86.44 554 ASP A CA 1
ATOM 4463 C C . ASP A 1 554 ? -7.757 32.317 -2.523 1.00 86.44 554 ASP A C 1
ATOM 4465 O O . ASP A 1 554 ? -6.595 32.281 -2.947 1.00 86.44 554 ASP A O 1
ATOM 4469 N N . PHE A 1 555 ? -8.588 31.280 -2.648 1.00 88.19 555 PHE A N 1
ATOM 4470 C CA . PHE A 1 555 ? -8.244 30.045 -3.345 1.00 88.19 555 PHE A CA 1
ATOM 4471 C C . PHE A 1 555 ? -9.334 29.669 -4.365 1.00 88.19 555 PHE A C 1
ATOM 4473 O O . PHE A 1 555 ? -10.384 29.146 -3.988 1.00 88.19 555 PHE A O 1
ATOM 4480 N N . PRO A 1 556 ? -9.120 29.916 -5.672 1.00 89.81 556 PRO A N 1
ATOM 4481 C CA . PRO A 1 556 ? -10.120 29.619 -6.694 1.00 89.81 556 PRO A CA 1
ATOM 4482 C C . PRO A 1 556 ? -10.333 28.110 -6.870 1.00 89.81 556 PRO A C 1
ATOM 4484 O O . PRO A 1 556 ? -9.406 27.308 -6.737 1.00 89.81 556 PRO A O 1
ATOM 4487 N N . PHE A 1 557 ? -11.554 27.717 -7.241 1.00 90.69 557 PHE A N 1
ATOM 4488 C CA . PHE A 1 557 ? -11.925 26.312 -7.447 1.00 90.69 557 PHE A CA 1
ATOM 4489 C C . PHE A 1 557 ? -11.094 25.640 -8.552 1.00 90.69 557 PHE A C 1
ATOM 4491 O O . PHE A 1 557 ? -10.734 24.468 -8.441 1.00 90.69 557 PHE A O 1
ATOM 4498 N N . GLU A 1 558 ? -10.691 26.397 -9.574 1.00 90.19 558 GLU A N 1
ATOM 4499 C CA . GLU A 1 558 ? -9.814 25.939 -10.655 1.00 90.19 558 GLU A CA 1
ATOM 4500 C C . GLU A 1 558 ? -8.448 25.460 -10.149 1.00 90.19 558 GLU A C 1
ATOM 4502 O O . GLU A 1 558 ? -7.848 24.588 -10.776 1.00 90.19 558 GLU A O 1
ATOM 4507 N N . LYS A 1 559 ? -7.956 26.001 -9.024 1.00 89.38 559 LYS A N 1
ATOM 4508 C CA . LYS A 1 559 ? -6.729 25.507 -8.385 1.00 89.38 559 LYS A CA 1
ATOM 4509 C C . LYS A 1 559 ? -6.967 24.221 -7.607 1.00 89.38 559 LYS A C 1
ATOM 4511 O O . LYS A 1 559 ? -6.092 23.369 -7.579 1.00 89.38 559 LYS A O 1
ATOM 4516 N N . ILE A 1 560 ? -8.153 24.025 -7.026 1.00 89.38 560 ILE A N 1
ATOM 4517 C CA . ILE A 1 560 ? -8.477 22.780 -6.310 1.00 89.38 560 ILE A CA 1
ATOM 4518 C C . ILE A 1 560 ? -8.403 21.597 -7.279 1.00 89.38 560 ILE A C 1
ATOM 4520 O O . ILE A 1 560 ? -7.760 20.592 -6.987 1.00 89.38 560 ILE A O 1
ATOM 4524 N N . ILE A 1 561 ? -9.001 21.732 -8.467 1.00 89.31 561 ILE A N 1
ATOM 4525 C CA . ILE A 1 561 ? -9.013 20.656 -9.469 1.00 89.31 561 ILE A CA 1
ATOM 4526 C C . ILE A 1 561 ? -7.621 20.326 -10.033 1.00 89.31 561 ILE A C 1
ATOM 4528 O O . ILE A 1 561 ? -7.413 19.194 -10.478 1.00 89.31 561 ILE A O 1
ATOM 4532 N N . THR A 1 562 ? -6.683 21.284 -10.036 1.00 84.75 562 THR A N 1
ATOM 4533 C CA . THR A 1 562 ? -5.306 21.076 -10.513 1.00 84.75 562 THR A CA 1
ATOM 4534 C C . THR A 1 562 ? -4.375 20.592 -9.412 1.00 84.75 562 THR A C 1
ATOM 4536 O O . THR A 1 562 ? -3.683 19.598 -9.609 1.00 84.75 562 THR A O 1
ATOM 4539 N N . ASP A 1 563 ? -4.371 21.258 -8.260 1.00 87.31 563 ASP A N 1
ATOM 4540 C CA . ASP A 1 563 ? -3.358 21.074 -7.216 1.00 87.31 563 ASP A CA 1
ATOM 4541 C C . ASP A 1 563 ? -3.595 19.781 -6.423 1.00 87.31 563 ASP A C 1
ATOM 4543 O O . ASP A 1 563 ? -2.644 19.158 -5.953 1.00 87.31 563 ASP A O 1
ATOM 4547 N N . TYR A 1 564 ? -4.854 19.332 -6.328 1.00 87.56 564 TYR A N 1
ATOM 4548 C CA . TYR A 1 564 ? -5.230 18.084 -5.650 1.00 87.56 564 TYR A CA 1
ATOM 4549 C C . TYR A 1 564 ? -5.373 16.881 -6.589 1.00 87.56 564 TYR A C 1
ATOM 4551 O O . TYR A 1 564 ? -5.726 15.791 -6.136 1.00 87.56 564 TYR A O 1
ATOM 4559 N N . ASP A 1 565 ? -5.092 17.056 -7.882 1.00 85.62 565 ASP A N 1
ATOM 4560 C CA . ASP A 1 565 ? -5.125 15.982 -8.877 1.00 85.62 565 ASP A CA 1
ATOM 4561 C C . ASP A 1 565 ? -6.449 15.186 -8.865 1.00 85.62 565 ASP A C 1
ATOM 4563 O O . ASP A 1 565 ? -6.486 13.957 -8.780 1.00 85.62 565 ASP A O 1
ATOM 4567 N N . VAL A 1 566 ? -7.581 15.899 -8.924 1.00 86.94 566 VAL A N 1
ATOM 4568 C CA . VAL A 1 566 ? -8.933 15.326 -8.731 1.00 86.94 566 VAL A CA 1
ATOM 4569 C C . VAL A 1 566 ? -9.253 14.208 -9.738 1.00 86.94 566 VAL A C 1
ATOM 4571 O O . VAL A 1 566 ? -10.034 13.301 -9.456 1.00 86.94 566 VAL A O 1
ATOM 4574 N N . HIS A 1 567 ? -8.596 14.205 -10.899 1.00 83.75 567 HIS A N 1
ATOM 4575 C CA . HIS A 1 567 ? -8.763 13.179 -11.927 1.00 83.75 567 HIS A CA 1
ATOM 4576 C C . HIS A 1 567 ? -7.964 11.880 -11.674 1.00 83.75 567 HIS A C 1
ATOM 4578 O O . HIS A 1 567 ? -8.095 10.939 -12.462 1.00 83.75 567 HIS A O 1
ATOM 4584 N N . ARG A 1 568 ? -7.156 11.777 -10.601 1.00 83.19 568 ARG A N 1
ATOM 4585 C CA . ARG A 1 568 ? -6.208 10.659 -10.366 1.00 83.19 568 ARG A CA 1
ATOM 4586 C C . ARG A 1 568 ? -6.852 9.267 -10.347 1.00 83.19 568 ARG A C 1
ATOM 4588 O O . ARG A 1 568 ? -6.216 8.273 -10.706 1.00 83.19 568 ARG A O 1
ATOM 4595 N N . HIS A 1 569 ? -8.124 9.163 -9.963 1.00 76.69 569 HIS A N 1
ATOM 4596 C CA . HIS A 1 569 ? -8.841 7.884 -9.979 1.00 76.69 569 HIS A CA 1
ATOM 4597 C C . HIS A 1 569 ? -9.179 7.423 -11.412 1.00 76.69 569 HIS A C 1
ATOM 4599 O O . HIS A 1 569 ? -9.253 6.222 -11.667 1.00 76.69 569 HIS A O 1
ATOM 4605 N N . PHE A 1 570 ? -9.241 8.335 -12.390 1.00 79.38 570 PHE A N 1
ATOM 4606 C CA . PHE A 1 570 ? -9.485 8.064 -13.817 1.00 79.38 570 PHE A CA 1
ATOM 4607 C C . PHE A 1 570 ? -8.196 7.987 -14.651 1.00 79.38 570 PHE A C 1
ATOM 4609 O O . PHE A 1 570 ? -8.200 8.203 -15.865 1.00 79.38 570 PHE A O 1
ATOM 4616 N N . THR A 1 571 ? -7.075 7.645 -14.013 1.00 80.81 571 THR A N 1
ATOM 4617 C CA . THR A 1 571 ? -5.776 7.494 -14.681 1.00 80.81 571 THR A CA 1
ATOM 4618 C C . THR A 1 571 ? -5.823 6.487 -15.829 1.00 80.81 571 THR A C 1
ATOM 4620 O O . THR A 1 571 ? -6.404 5.398 -15.728 1.00 80.81 571 THR A O 1
ATOM 4623 N N . LEU A 1 572 ? -5.176 6.863 -16.931 1.00 87.00 572 LEU A N 1
ATOM 4624 C CA . LEU A 1 572 ? -4.977 6.027 -18.110 1.00 87.00 572 LEU A CA 1
ATOM 4625 C C . LEU A 1 572 ? -3.661 5.248 -17.992 1.00 87.00 572 LEU A C 1
ATOM 4627 O O . LEU A 1 572 ? -2.705 5.709 -17.366 1.00 87.00 572 LEU A O 1
ATOM 4631 N N . SER A 1 573 ? -3.597 4.078 -18.626 1.00 85.75 573 SER A N 1
ATOM 4632 C CA . SER A 1 573 ? -2.405 3.222 -18.660 1.00 85.75 573 SER A CA 1
ATOM 4633 C C . SER A 1 573 ? -2.003 2.865 -20.094 1.00 85.75 573 SER A C 1
ATOM 4635 O O . SER A 1 573 ? -2.756 3.111 -21.045 1.00 85.75 573 SER A O 1
ATOM 4637 N N . GLY A 1 574 ? -0.794 2.324 -20.250 1.00 86.50 574 GLY A N 1
ATOM 4638 C CA . GLY A 1 574 ? -0.233 1.917 -21.539 1.00 86.50 574 GLY A CA 1
ATOM 4639 C C . GLY A 1 574 ? -0.307 2.989 -22.624 1.00 86.50 574 GLY A C 1
ATOM 4640 O O . GLY A 1 574 ? -0.001 4.160 -22.389 1.00 86.50 574 GLY A O 1
ATOM 4641 N N . TYR A 1 575 ? -0.744 2.589 -23.820 1.00 88.62 575 TYR A N 1
ATOM 4642 C CA . TYR A 1 575 ? -0.851 3.485 -24.974 1.00 88.62 575 TYR A CA 1
ATOM 4643 C C . TYR A 1 575 ? -1.816 4.653 -24.750 1.00 88.62 575 TYR A C 1
ATOM 4645 O O . TYR A 1 575 ? -1.578 5.743 -25.261 1.00 88.62 575 TYR A O 1
ATOM 4653 N N . ALA A 1 576 ? -2.879 4.468 -23.959 1.00 89.25 576 ALA A N 1
ATOM 4654 C CA . ALA A 1 576 ? -3.838 5.536 -23.691 1.00 89.25 576 ALA A CA 1
ATOM 4655 C C . ALA A 1 576 ? -3.181 6.677 -22.897 1.00 89.25 576 ALA A C 1
ATOM 4657 O O . ALA A 1 576 ? -3.443 7.844 -23.167 1.00 89.25 576 ALA A O 1
ATOM 4658 N N . LYS A 1 577 ? -2.253 6.366 -21.985 1.00 89.06 577 LYS A N 1
ATOM 4659 C CA . LYS A 1 577 ? -1.484 7.391 -21.266 1.00 89.06 577 LYS A CA 1
ATOM 4660 C C . LYS A 1 577 ? -0.586 8.210 -22.200 1.00 89.06 577 LYS A C 1
ATOM 4662 O O . LYS A 1 577 ? -0.500 9.421 -22.050 1.00 89.06 577 LYS A O 1
ATOM 4667 N N . ALA A 1 578 ? 0.073 7.561 -23.159 1.00 86.25 578 ALA A N 1
ATOM 4668 C CA . ALA A 1 578 ? 0.939 8.243 -24.125 1.00 86.25 578 ALA A CA 1
ATOM 4669 C C . ALA A 1 578 ? 0.133 9.057 -25.162 1.00 86.25 578 ALA A C 1
ATOM 4671 O O . ALA A 1 578 ? 0.574 10.119 -25.616 1.00 86.25 578 ALA A O 1
ATOM 4672 N N . ARG A 1 579 ? -1.068 8.575 -25.514 1.00 89.81 579 ARG A N 1
ATOM 4673 C CA . ARG A 1 579 ? -1.956 9.184 -26.509 1.00 89.81 579 ARG A CA 1
ATOM 4674 C C . ARG A 1 579 ? -2.720 10.399 -25.992 1.00 89.81 579 ARG A C 1
ATOM 4676 O O . ARG A 1 579 ? -2.864 11.378 -26.729 1.00 89.81 579 ARG A O 1
ATOM 4683 N N . PHE A 1 580 ? -3.281 10.307 -24.791 1.00 89.88 580 PHE A N 1
ATOM 4684 C CA . PHE A 1 580 ? -4.213 11.303 -24.276 1.00 89.88 580 PHE A CA 1
ATOM 4685 C C . PHE A 1 580 ? -3.497 12.313 -23.380 1.00 89.88 580 PHE A C 1
ATOM 4687 O O . PHE A 1 580 ? -2.855 11.950 -22.398 1.00 89.88 580 PHE A O 1
ATOM 4694 N N . THR A 1 581 ? -3.650 13.596 -23.701 1.00 88.44 581 THR A N 1
ATOM 4695 C CA . THR A 1 581 ? -3.251 14.691 -22.814 1.00 88.44 581 THR A CA 1
ATOM 4696 C C . THR A 1 581 ? -4.435 15.029 -21.926 1.00 88.44 581 THR A C 1
ATOM 4698 O O . THR A 1 581 ? -5.455 15.521 -22.412 1.00 88.44 581 THR A O 1
ATOM 4701 N N . ILE A 1 582 ? -4.302 14.740 -20.634 1.00 88.88 582 ILE A N 1
ATOM 4702 C CA . ILE A 1 582 ? -5.357 14.986 -19.654 1.00 88.88 582 ILE A CA 1
ATOM 4703 C C . ILE A 1 582 ? -5.308 16.443 -19.195 1.00 88.88 582 ILE A C 1
ATOM 4705 O O . ILE A 1 582 ? -4.237 17.009 -18.975 1.00 88.88 582 ILE A O 1
ATOM 4709 N N . THR A 1 583 ? -6.470 17.072 -19.063 1.00 89.38 583 THR A N 1
ATOM 4710 C CA . THR A 1 583 ? -6.607 18.419 -18.507 1.00 89.38 583 THR A CA 1
ATOM 4711 C C . THR A 1 583 ? -7.907 18.516 -17.717 1.00 89.38 583 THR A C 1
ATOM 4713 O O . THR A 1 583 ? -8.960 18.142 -18.218 1.00 89.38 583 THR A O 1
ATOM 4716 N N . CYS A 1 584 ? -7.855 19.032 -16.492 1.00 90.56 584 CYS A N 1
ATOM 4717 C CA . CYS A 1 584 ? -9.055 19.373 -15.726 1.00 90.56 584 CYS A CA 1
ATOM 4718 C C . CYS A 1 584 ? -9.482 20.799 -16.072 1.00 90.56 584 CYS A C 1
ATOM 4720 O O . CYS A 1 584 ? -8.618 21.675 -16.147 1.00 90.56 584 CYS A O 1
ATOM 4722 N N . ALA A 1 585 ? -10.772 21.057 -16.244 1.00 91.44 585 ALA A N 1
ATOM 4723 C CA . ALA A 1 585 ? -11.300 22.386 -16.531 1.00 91.44 585 ALA A CA 1
ATOM 4724 C C . ALA A 1 585 ? -12.662 22.617 -15.862 1.00 91.44 585 ALA A C 1
ATOM 4726 O O . ALA A 1 585 ? -13.335 21.681 -15.426 1.00 91.44 585 ALA A O 1
ATOM 4727 N N . THR A 1 586 ? -13.048 23.884 -15.797 1.00 91.88 586 THR A N 1
ATOM 4728 C CA . THR A 1 586 ? -14.381 24.351 -15.424 1.00 91.88 586 THR A CA 1
ATOM 4729 C C . THR A 1 586 ? -15.009 25.069 -16.614 1.00 91.88 586 THR A C 1
ATOM 4731 O O . THR A 1 586 ? -14.373 25.322 -17.645 1.00 91.88 586 THR A O 1
ATOM 4734 N N . HIS A 1 587 ? -16.278 25.437 -16.472 1.00 89.06 587 HIS A N 1
ATOM 4735 C CA . HIS A 1 587 ? -16.986 26.225 -17.473 1.00 89.06 587 HIS A CA 1
ATOM 4736 C C . HIS A 1 587 ? -16.311 27.597 -17.739 1.00 89.06 587 HIS A C 1
ATOM 4738 O O . HIS A 1 587 ? -16.430 28.141 -18.835 1.00 89.06 587 HIS A O 1
ATOM 4744 N N . LEU A 1 588 ? -15.540 28.132 -16.782 1.00 87.88 588 LEU A N 1
ATOM 4745 C CA . LEU A 1 588 ? -14.865 29.430 -16.895 1.00 87.88 588 LEU A CA 1
ATOM 4746 C C . LEU A 1 588 ? -13.536 29.362 -17.663 1.00 87.88 588 LEU A C 1
ATOM 4748 O O . LEU A 1 588 ? -13.194 30.300 -18.387 1.00 87.88 588 LEU A O 1
ATOM 4752 N N . ASP A 1 589 ? -12.767 28.279 -17.507 1.00 89.69 589 ASP A N 1
ATOM 4753 C CA . ASP A 1 589 ? -11.357 28.241 -17.923 1.00 89.69 589 ASP A CA 1
ATOM 4754 C C . ASP A 1 589 ? -11.035 27.274 -19.074 1.00 89.69 589 ASP A C 1
ATOM 4756 O O . ASP A 1 589 ? -9.937 27.348 -19.641 1.00 89.69 589 ASP A O 1
ATOM 4760 N N . ILE A 1 590 ? -11.988 26.430 -19.491 1.00 88.56 590 ILE A N 1
ATOM 4761 C CA . ILE A 1 590 ? -11.800 25.453 -20.575 1.00 88.56 590 ILE A CA 1
ATOM 4762 C C . ILE A 1 590 ? -11.251 26.097 -21.854 1.00 88.56 590 ILE A C 1
ATOM 4764 O O . ILE A 1 590 ? -10.285 25.598 -22.429 1.00 88.56 590 ILE A O 1
ATOM 4768 N N . LYS A 1 591 ? -11.784 27.253 -22.266 1.00 86.81 591 LYS A N 1
ATOM 4769 C CA . LYS A 1 591 ? -11.337 27.955 -23.481 1.00 86.81 591 LYS A CA 1
ATOM 4770 C C . LYS A 1 591 ? -9.860 28.356 -23.403 1.00 86.81 591 LYS A C 1
ATOM 4772 O O . LYS A 1 591 ? -9.118 28.203 -24.370 1.00 86.81 591 LYS A O 1
ATOM 4777 N N . LYS A 1 592 ? -9.419 28.838 -22.236 1.00 86.25 592 LYS A N 1
ATOM 4778 C CA . LYS A 1 592 ? -8.020 29.218 -21.984 1.00 86.25 592 LYS A CA 1
ATOM 4779 C C . LYS A 1 592 ? -7.109 27.989 -21.934 1.00 86.25 592 LYS A C 1
ATOM 4781 O O . LYS A 1 592 ? -5.985 28.030 -22.426 1.00 86.25 592 LYS A O 1
ATOM 4786 N N . LYS A 1 593 ? -7.585 26.875 -21.376 1.00 84.31 593 LYS A N 1
ATOM 4787 C CA . LYS A 1 593 ? -6.826 25.614 -21.329 1.00 84.31 593 LYS A CA 1
ATOM 4788 C C . LYS A 1 593 ? -6.685 24.962 -22.709 1.00 84.31 593 LYS A C 1
ATOM 4790 O O . LYS A 1 593 ? -5.651 24.362 -22.994 1.00 84.31 593 LYS A O 1
ATOM 4795 N N . LEU A 1 594 ? -7.669 25.156 -23.587 1.00 81.38 594 LEU A N 1
ATOM 4796 C CA . LEU A 1 594 ? -7.658 24.670 -24.970 1.00 81.38 594 LEU A CA 1
ATOM 4797 C C . LEU A 1 594 ? -6.916 25.584 -25.960 1.00 81.38 594 LEU A C 1
ATOM 4799 O O . LEU A 1 594 ? -6.614 25.137 -27.064 1.00 81.38 594 LEU A O 1
ATOM 4803 N N . SER A 1 595 ? -6.578 26.829 -25.592 1.00 73.12 595 SER A N 1
ATOM 4804 C CA . SER A 1 595 ? -5.848 27.750 -26.483 1.00 73.12 595 SER A CA 1
ATOM 4805 C C . SER A 1 595 ? -4.365 27.405 -26.686 1.00 73.12 595 SER A C 1
ATOM 4807 O O . SER A 1 595 ? -3.706 28.011 -27.530 1.00 73.12 595 SER A O 1
ATOM 4809 N N . ASN A 1 596 ? -3.833 26.426 -25.947 1.00 58.12 596 ASN A N 1
ATOM 4810 C CA . ASN A 1 596 ? -2.470 25.936 -26.141 1.00 58.12 596 ASN A CA 1
ATOM 4811 C C . ASN A 1 596 ? -2.381 25.082 -27.420 1.00 58.12 596 ASN A C 1
ATOM 4813 O O . ASN A 1 596 ? -3.199 24.195 -27.651 1.00 58.12 596 ASN A O 1
ATOM 4817 N N . SER A 1 597 ? -1.383 25.401 -28.250 1.00 53.12 597 SER A N 1
ATOM 4818 C CA . SER A 1 597 ? -1.112 24.898 -29.607 1.00 53.12 597 SER A CA 1
ATOM 4819 C C . SER A 1 597 ? -1.520 23.446 -29.885 1.00 53.12 597 SER A C 1
ATOM 4821 O O . SER A 1 597 ? -1.230 22.552 -29.091 1.00 53.12 597 SER A O 1
ATOM 4823 N N . HIS A 1 598 ? -2.090 23.210 -31.073 1.00 58.53 598 HIS A N 1
ATOM 4824 C CA . HIS A 1 598 ? -2.410 21.887 -31.614 1.00 58.53 598 HIS A CA 1
ATOM 4825 C C . HIS A 1 598 ? -1.329 20.840 -31.314 1.00 58.53 598 HIS A C 1
ATOM 4827 O O . HIS A 1 598 ? -0.214 20.910 -31.830 1.00 58.53 598 HIS A O 1
ATOM 4833 N N . LEU A 1 599 ? -1.681 19.837 -30.507 1.00 63.72 599 LEU A N 1
ATOM 4834 C CA . LEU A 1 599 ? -0.820 18.688 -30.262 1.00 63.72 599 LEU A CA 1
ATOM 4835 C C . LEU A 1 599 ? -0.986 17.696 -31.414 1.00 63.72 599 LEU A C 1
ATOM 4837 O O . LEU A 1 599 ? -1.958 16.939 -31.467 1.00 63.72 599 LEU A O 1
ATOM 4841 N N . ALA A 1 600 ? -0.038 17.699 -32.350 1.00 66.50 600 ALA A N 1
ATOM 4842 C CA . ALA A 1 600 ? 0.028 16.670 -33.378 1.00 66.50 600 ALA A CA 1
ATOM 4843 C C . ALA A 1 600 ? 0.099 15.284 -32.713 1.00 66.50 600 ALA A C 1
ATOM 4845 O O . ALA A 1 600 ? 0.867 15.081 -31.770 1.00 66.50 600 ALA A O 1
ATOM 4846 N N . ASN A 1 601 ? -0.707 14.334 -33.198 1.00 76.88 601 ASN A N 1
ATOM 4847 C CA . ASN A 1 601 ? -0.679 12.931 -32.766 1.00 76.88 601 ASN A CA 1
ATOM 4848 C C . ASN A 1 601 ? -1.050 12.664 -31.279 1.00 76.88 601 ASN A C 1
ATOM 4850 O O . ASN A 1 601 ? -0.827 11.566 -30.763 1.00 76.88 601 ASN A O 1
ATOM 4854 N N . LYS A 1 602 ? -1.674 13.627 -30.585 1.00 85.62 602 LYS A N 1
ATOM 4855 C CA . LYS A 1 602 ? -2.313 13.421 -29.269 1.00 85.62 602 LYS A CA 1
ATOM 4856 C C . LYS A 1 602 ? -3.810 13.735 -29.317 1.00 85.62 602 LYS A C 1
ATOM 4858 O O . LYS A 1 602 ? -4.300 14.361 -30.258 1.00 85.62 602 LYS A O 1
ATOM 4863 N N . ILE A 1 603 ? -4.546 13.253 -28.319 1.00 88.31 603 ILE A N 1
ATOM 4864 C CA . ILE A 1 603 ? -5.974 13.541 -28.130 1.00 88.31 603 ILE A CA 1
ATOM 4865 C C . ILE A 1 603 ? -6.129 14.292 -26.809 1.00 88.31 603 ILE A C 1
ATOM 4867 O O . ILE A 1 603 ? -5.614 13.840 -25.788 1.00 88.31 603 ILE A O 1
ATOM 4871 N N . TYR A 1 604 ? -6.830 15.424 -26.809 1.00 88.69 604 TYR A N 1
ATOM 4872 C CA . TYR A 1 604 ? -7.159 16.103 -25.555 1.00 88.69 604 TYR A CA 1
ATOM 4873 C C . TYR A 1 604 ? -8.289 15.363 -24.846 1.00 88.69 604 TYR A C 1
ATOM 4875 O O . TYR A 1 604 ? -9.338 15.132 -25.444 1.00 88.69 604 TYR A O 1
ATOM 4883 N N . LEU A 1 605 ? -8.073 15.007 -23.582 1.00 91.25 605 LEU A N 1
ATOM 4884 C CA . LEU A 1 605 ? -9.103 14.497 -22.685 1.00 91.25 605 LEU A CA 1
ATOM 4885 C C . LEU A 1 605 ? -9.343 15.535 -21.592 1.00 91.25 605 LEU A C 1
ATOM 4887 O O . LEU A 1 605 ? -8.507 15.712 -20.704 1.00 91.25 605 LEU A O 1
ATOM 4891 N N . VAL A 1 606 ? -10.471 16.234 -21.682 1.00 91.31 606 VAL A N 1
ATOM 4892 C CA . VAL A 1 606 ? -10.839 17.283 -20.731 1.00 91.31 606 VAL A CA 1
ATOM 4893 C C . VAL A 1 606 ? -11.809 16.716 -19.706 1.00 91.31 606 VAL A C 1
ATOM 4895 O O . VAL A 1 606 ? -12.896 16.292 -20.082 1.00 91.31 606 VAL A O 1
ATOM 4898 N N . PHE A 1 607 ? -11.440 16.724 -18.428 1.00 91.94 607 PHE A N 1
ATOM 4899 C CA . PHE A 1 607 ? -12.375 16.453 -17.336 1.00 91.94 607 PHE A CA 1
ATOM 4900 C C . PHE A 1 607 ? -13.030 17.759 -16.896 1.00 91.94 607 PHE A C 1
ATOM 4902 O O . PHE A 1 607 ? -12.329 18.688 -16.489 1.00 91.94 607 PHE A O 1
ATOM 4909 N N . MET A 1 608 ? -14.355 17.826 -16.995 1.00 91.81 608 MET A N 1
ATOM 4910 C CA . MET A 1 608 ? -15.138 18.994 -16.593 1.00 91.81 608 MET A CA 1
ATOM 4911 C C . MET A 1 608 ? -15.696 18.807 -15.187 1.00 91.81 608 MET A C 1
ATOM 4913 O O . MET A 1 608 ? -16.363 17.810 -14.911 1.00 91.81 608 MET A O 1
ATOM 4917 N N . PHE A 1 609 ? -15.446 19.787 -14.321 1.00 92.94 609 PHE A N 1
ATOM 4918 C CA . PHE A 1 609 ? -15.932 19.819 -12.942 1.00 92.94 609 PHE A CA 1
ATOM 4919 C C . PHE A 1 609 ? -16.713 21.107 -12.666 1.00 92.94 609 PHE A C 1
ATOM 4921 O O . PHE A 1 609 ? -16.451 22.148 -13.271 1.00 92.94 609 PHE A O 1
ATOM 4928 N N . ALA A 1 610 ? -17.636 21.041 -11.707 1.00 92.38 610 ALA A N 1
ATOM 4929 C CA . ALA A 1 610 ? -18.430 22.179 -11.257 1.00 92.38 610 ALA A CA 1
ATOM 4930 C C . ALA A 1 610 ? -18.262 22.412 -9.751 1.00 92.38 610 ALA A C 1
ATOM 4932 O O . ALA A 1 610 ? -18.184 21.461 -8.965 1.00 92.38 610 ALA A O 1
ATOM 4933 N N . LYS A 1 611 ? -18.220 23.688 -9.349 1.00 92.69 611 LYS A N 1
ATOM 4934 C CA . LYS A 1 611 ? -18.162 24.079 -7.937 1.00 92.69 611 LYS A CA 1
ATOM 4935 C C . LYS A 1 611 ? -19.512 23.850 -7.257 1.00 92.69 611 LYS A C 1
ATOM 4937 O O . LYS A 1 611 ? -19.556 23.278 -6.170 1.00 92.69 611 LYS A O 1
ATOM 4942 N N . ASN A 1 612 ? -20.593 24.282 -7.900 1.00 91.56 612 ASN A N 1
ATOM 4943 C CA . ASN A 1 612 ? -21.969 24.222 -7.408 1.00 91.56 612 ASN A CA 1
ATOM 4944 C C . ASN A 1 612 ? -22.943 23.813 -8.531 1.00 91.56 612 ASN A C 1
ATOM 4946 O O . ASN A 1 612 ? -22.546 23.574 -9.674 1.00 91.56 612 ASN A O 1
ATOM 4950 N N . GLU A 1 613 ? -24.223 23.713 -8.193 1.00 90.12 613 GLU A N 1
ATOM 4951 C CA . GLU A 1 613 ? -25.294 23.322 -9.108 1.00 90.12 613 GLU A CA 1
ATOM 4952 C C . GLU A 1 613 ? -25.479 24.333 -10.254 1.00 90.12 613 GLU A C 1
ATOM 4954 O O . GLU A 1 613 ? -25.758 23.933 -11.383 1.00 90.12 613 GLU A O 1
ATOM 4959 N N . GLU A 1 614 ? -25.266 25.629 -10.006 1.00 89.06 614 GLU A N 1
ATOM 4960 C CA . GLU A 1 614 ? -25.375 26.673 -11.035 1.00 89.06 614 GLU A CA 1
ATOM 4961 C C . GLU A 1 614 ? -24.297 26.526 -12.122 1.00 89.06 614 GLU A C 1
ATOM 4963 O O . GLU A 1 614 ? -24.584 26.625 -13.317 1.00 89.06 614 GLU A O 1
ATOM 4968 N N . ASP A 1 615 ? -23.061 26.229 -11.721 1.00 89.69 615 ASP A N 1
ATOM 4969 C CA . ASP A 1 615 ? -21.945 25.971 -12.633 1.00 89.69 615 ASP A CA 1
ATOM 4970 C C . ASP A 1 615 ? -22.153 24.687 -13.448 1.00 89.69 615 ASP A C 1
ATOM 4972 O O . ASP A 1 615 ? -21.737 24.602 -14.609 1.00 89.69 615 ASP A O 1
ATOM 4976 N N . SER A 1 616 ? -22.816 23.683 -12.862 1.00 88.12 616 SER A N 1
ATOM 4977 C CA . SER A 1 616 ? -23.153 22.442 -13.564 1.00 88.12 616 SER A CA 1
ATOM 4978 C C . SER A 1 616 ? -24.113 22.707 -14.726 1.00 88.12 616 SER A C 1
ATOM 4980 O O . SER A 1 616 ? -23.855 22.247 -15.837 1.00 88.12 616 SER A O 1
ATOM 4982 N N . LEU A 1 617 ? -25.139 23.543 -14.528 1.00 88.06 617 LEU A N 1
ATOM 4983 C CA . LEU A 1 617 ? -26.109 23.888 -15.579 1.00 88.06 617 LEU A CA 1
ATOM 4984 C C . LEU A 1 617 ? -25.476 24.597 -16.788 1.00 88.06 617 LEU A C 1
ATOM 4986 O O . LEU A 1 617 ? -25.960 24.459 -17.909 1.00 88.06 617 LEU A O 1
ATOM 4990 N N . LYS A 1 618 ? -24.386 25.343 -16.578 1.00 89.69 618 LYS A N 1
ATOM 4991 C CA . LYS A 1 618 ? -23.666 26.068 -17.642 1.00 89.69 618 LYS A CA 1
ATOM 4992 C C . LYS A 1 618 ? -22.707 25.174 -18.437 1.00 89.69 618 LYS A C 1
ATOM 4994 O O . LYS A 1 618 ? -22.249 25.567 -19.510 1.00 89.69 618 LYS A O 1
ATOM 4999 N N . SER A 1 619 ? -22.370 23.991 -17.919 1.00 87.25 619 SER A N 1
ATOM 5000 C CA . SER A 1 619 ? -21.309 23.150 -18.483 1.00 87.25 619 SER A CA 1
ATOM 5001 C C . SER A 1 619 ? -21.678 22.584 -19.859 1.00 87.25 619 SER A C 1
ATOM 5003 O O . SER A 1 619 ? -20.853 22.646 -20.769 1.00 87.25 619 SER A O 1
ATOM 5005 N N . ASP A 1 620 ? -22.918 22.131 -20.065 1.00 85.69 620 ASP A N 1
ATOM 5006 C CA . ASP A 1 620 ? -23.348 21.503 -21.325 1.00 85.69 620 ASP A CA 1
ATOM 5007 C C . ASP A 1 620 ? -23.206 22.427 -22.551 1.00 85.69 620 ASP A C 1
ATOM 5009 O O . ASP A 1 620 ? -22.629 22.034 -23.570 1.00 85.69 620 ASP A O 1
ATOM 5013 N N . GLU A 1 621 ? -23.675 23.677 -22.456 1.00 87.19 621 GLU A N 1
ATOM 5014 C CA . GLU A 1 621 ? -23.598 24.652 -23.557 1.00 87.19 621 GLU A CA 1
ATOM 5015 C C . GLU A 1 621 ? -22.139 24.943 -23.944 1.00 87.19 621 GLU A C 1
ATOM 5017 O O . GLU A 1 621 ? -21.773 24.977 -25.125 1.00 87.19 621 GLU A O 1
ATOM 5022 N N . ILE A 1 622 ? -21.279 25.101 -22.937 1.00 89.50 622 ILE A N 1
ATOM 5023 C CA . ILE A 1 622 ? -19.862 25.410 -23.127 1.00 89.50 622 ILE A CA 1
ATOM 5024 C C . ILE A 1 622 ? -19.119 24.218 -23.734 1.00 89.50 622 ILE A C 1
ATOM 5026 O O . ILE A 1 622 ? -18.305 24.413 -24.641 1.00 89.50 622 ILE A O 1
ATOM 5030 N N . ILE A 1 623 ? -19.422 22.991 -23.303 1.00 89.62 623 ILE A N 1
ATOM 5031 C CA . ILE A 1 623 ? -18.835 21.770 -23.866 1.00 89.62 623 ILE A CA 1
ATOM 5032 C C . ILE A 1 623 ? -19.161 21.663 -25.359 1.00 89.62 623 ILE A C 1
ATOM 5034 O O . ILE A 1 623 ? -18.247 21.502 -26.173 1.00 89.62 623 ILE A O 1
ATOM 5038 N N . ILE A 1 624 ? -20.434 21.817 -25.741 1.00 87.75 624 ILE A N 1
ATOM 5039 C CA . ILE A 1 624 ? -20.867 21.745 -27.146 1.00 87.75 624 ILE A CA 1
ATOM 5040 C C . ILE A 1 624 ? -20.146 22.802 -27.990 1.00 87.75 624 ILE A C 1
ATOM 5042 O O . ILE A 1 624 ? -19.621 22.487 -29.063 1.00 87.75 624 ILE A O 1
ATOM 5046 N N . LYS A 1 625 ? -20.051 24.036 -27.487 1.00 88.88 625 LYS A N 1
ATOM 5047 C CA . LYS A 1 625 ? -19.341 25.126 -28.163 1.00 88.88 625 LYS A CA 1
ATOM 5048 C C . LYS A 1 625 ? -17.858 24.808 -28.380 1.00 88.88 625 LYS A C 1
ATOM 5050 O O . LYS A 1 625 ? -17.348 24.985 -29.486 1.00 88.88 625 LYS A O 1
ATOM 5055 N N . GLN A 1 626 ? -17.158 24.301 -27.362 1.00 87.81 626 GLN A N 1
ATOM 5056 C CA . GLN A 1 626 ? -15.726 23.992 -27.477 1.00 87.81 626 GLN A CA 1
ATOM 5057 C C . GLN A 1 626 ? -15.438 22.798 -28.400 1.00 87.81 626 GLN A C 1
ATOM 5059 O O . GLN A 1 626 ? -14.430 22.805 -29.108 1.00 87.81 626 GLN A O 1
ATOM 5064 N N . LEU A 1 627 ? -16.330 21.807 -28.472 1.00 86.50 627 LEU A N 1
ATOM 5065 C CA . LEU A 1 627 ? -16.210 20.697 -29.429 1.00 86.50 627 LEU A CA 1
ATOM 5066 C C . LEU A 1 627 ? -16.301 21.160 -30.893 1.00 86.50 627 LEU A C 1
ATOM 5068 O O . LEU A 1 627 ? -15.689 20.547 -31.775 1.00 86.50 627 LEU A O 1
ATOM 5072 N N . GLN A 1 628 ? -17.057 22.230 -31.157 1.00 84.50 628 GLN A N 1
ATOM 5073 C CA . GLN A 1 628 ? -17.185 22.830 -32.487 1.00 84.50 628 GLN A CA 1
ATOM 5074 C C . GLN A 1 628 ? -15.989 23.730 -32.828 1.00 84.50 628 GLN A C 1
ATOM 5076 O O . GLN A 1 628 ? -15.436 23.604 -33.921 1.00 84.50 628 GLN A O 1
ATOM 5081 N N . GLU A 1 629 ? -15.570 24.592 -31.895 1.00 85.50 629 GLU A N 1
ATOM 5082 C CA . GLU A 1 629 ? -14.487 25.571 -32.092 1.00 85.50 629 GLU A CA 1
ATOM 5083 C C . GLU A 1 629 ? -13.085 24.928 -32.163 1.00 85.50 629 GLU A C 1
ATOM 5085 O O . GLU A 1 629 ? -12.191 25.463 -32.819 1.00 85.50 629 GLU A O 1
ATOM 5090 N N . TYR A 1 630 ? -12.862 23.779 -31.513 1.00 83.44 630 TYR A N 1
ATOM 5091 C CA . TYR A 1 630 ? -11.550 23.130 -31.496 1.00 83.44 630 TYR A CA 1
ATOM 5092 C C . TYR A 1 630 ? -11.261 22.352 -32.798 1.00 83.44 630 TYR A C 1
ATOM 5094 O O . TYR A 1 630 ? -11.993 21.433 -33.188 1.00 83.44 630 TYR A O 1
ATOM 5102 N N . ASN A 1 631 ? -10.146 22.683 -33.467 1.00 78.69 631 ASN A N 1
ATOM 5103 C CA . ASN A 1 631 ? -9.766 22.057 -34.747 1.00 78.69 631 ASN A CA 1
ATOM 5104 C C . ASN A 1 631 ? -9.125 20.655 -34.605 1.00 78.69 631 ASN A C 1
ATOM 5106 O O . ASN A 1 631 ? -9.022 19.939 -35.598 1.00 78.69 631 ASN A O 1
ATOM 5110 N N . GLY A 1 632 ? -8.689 20.241 -33.406 1.00 79.12 632 GLY A N 1
ATOM 5111 C CA . GLY A 1 632 ? -8.051 18.934 -33.161 1.00 79.12 632 GLY A CA 1
ATOM 5112 C C . GLY A 1 632 ? -9.003 17.835 -32.660 1.00 79.12 632 GLY A C 1
ATOM 5113 O O . GLY A 1 632 ? -10.211 18.038 -32.555 1.00 79.12 632 GLY A O 1
ATOM 5114 N N . ASN A 1 633 ? -8.457 16.659 -32.312 1.00 85.44 633 ASN A N 1
ATOM 5115 C CA . ASN A 1 633 ? -9.239 15.603 -31.651 1.00 85.44 633 ASN A CA 1
ATOM 5116 C C . ASN A 1 633 ? -9.376 15.925 -30.156 1.00 85.44 633 ASN A C 1
ATOM 5118 O O . ASN A 1 633 ? -8.370 16.030 -29.448 1.00 85.44 633 ASN A O 1
ATOM 5122 N N . ILE A 1 634 ? -10.614 16.036 -29.685 1.00 88.62 634 ILE A N 1
ATOM 5123 C CA . ILE A 1 634 ? -10.954 16.338 -28.295 1.00 88.62 634 ILE A CA 1
ATOM 5124 C C . ILE A 1 634 ? -12.044 15.382 -27.806 1.00 88.62 634 ILE A C 1
ATOM 5126 O O . ILE A 1 634 ? -12.979 15.046 -28.537 1.00 88.62 634 ILE A O 1
ATOM 5130 N N . VAL A 1 635 ? -11.893 14.943 -26.563 1.00 91.31 635 VAL A N 1
ATOM 5131 C CA . VAL A 1 635 ? -12.864 14.173 -25.793 1.00 91.31 635 VAL A CA 1
ATOM 5132 C C . VAL A 1 635 ? -13.116 14.950 -24.510 1.00 91.31 635 VAL A C 1
ATOM 5134 O O . VAL A 1 635 ? -12.168 15.284 -23.799 1.00 91.31 635 VAL A O 1
ATOM 5137 N N . VAL A 1 636 ? -14.376 15.241 -24.209 1.00 92.31 636 VAL A N 1
ATOM 5138 C CA . VAL A 1 636 ? -14.756 15.890 -22.952 1.00 92.31 636 VAL A CA 1
ATOM 5139 C C . VAL A 1 636 ? -15.489 14.878 -22.085 1.00 92.31 636 VAL A C 1
ATOM 5141 O O . VAL A 1 636 ? -16.497 14.313 -22.501 1.00 92.31 636 VAL A O 1
ATOM 5144 N N . ALA A 1 637 ? -14.945 14.623 -20.902 1.00 91.81 637 ALA A N 1
ATOM 5145 C CA . ALA A 1 637 ? -15.532 13.803 -19.860 1.00 91.81 637 ALA A CA 1
ATOM 5146 C C . ALA A 1 637 ? -16.186 14.721 -18.831 1.00 91.81 637 ALA A C 1
ATOM 5148 O O . ALA A 1 637 ? -15.515 15.325 -17.994 1.00 91.81 637 ALA A O 1
ATOM 5149 N N . ASP A 1 638 ? -17.501 14.844 -18.925 1.00 91.19 638 ASP A N 1
ATOM 5150 C CA . ASP A 1 638 ? -18.278 15.673 -18.027 1.00 91.19 638 ASP A CA 1
ATOM 5151 C C . ASP A 1 638 ? -18.599 14.939 -16.724 1.00 91.19 638 ASP A C 1
ATOM 5153 O O . ASP A 1 638 ? -19.259 13.894 -16.712 1.00 91.19 638 ASP A O 1
ATOM 5157 N N . MET A 1 639 ? -18.088 15.510 -15.633 1.00 89.50 639 MET A N 1
ATOM 5158 C CA . MET A 1 639 ? -18.313 15.094 -14.250 1.00 89.50 639 MET A CA 1
ATOM 5159 C C . MET A 1 639 ? -19.022 16.190 -13.442 1.00 89.50 639 MET A C 1
ATOM 5161 O O . MET A 1 639 ? -19.155 16.075 -12.223 1.00 89.50 639 MET A O 1
ATOM 5165 N N . SER A 1 640 ? -19.510 17.246 -14.102 1.00 88.44 640 SER A N 1
ATOM 5166 C CA . SER A 1 640 ? -20.166 18.382 -13.450 1.00 88.44 640 SER A CA 1
ATOM 5167 C C . SER A 1 640 ? -21.464 18.003 -12.730 1.00 88.44 640 SER A C 1
ATOM 5169 O O . SER A 1 640 ? -21.863 18.712 -11.814 1.00 88.44 640 SER A O 1
ATOM 5171 N N . SER A 1 641 ? -22.075 16.860 -13.074 1.00 85.50 641 SER A N 1
ATOM 5172 C CA . SER A 1 641 ? -23.296 16.337 -12.438 1.00 85.50 641 SER A CA 1
ATOM 5173 C C . SER A 1 641 ? -23.174 16.066 -10.931 1.00 85.50 641 SER A C 1
ATOM 5175 O O . SER A 1 641 ? -24.186 15.878 -10.256 1.00 85.50 641 SER A O 1
ATOM 5177 N N . GLN A 1 642 ? -21.952 16.021 -10.394 1.00 88.31 642 GLN A N 1
ATOM 5178 C CA . GLN A 1 642 ? -21.676 15.860 -8.965 1.00 88.31 642 GLN A CA 1
ATOM 5179 C C . GLN A 1 642 ? -20.729 16.968 -8.492 1.00 88.31 642 GLN A C 1
ATOM 5181 O O . GLN A 1 642 ? -19.529 16.728 -8.295 1.00 88.31 642 GLN A O 1
ATOM 5186 N N . PRO A 1 643 ? -21.253 18.197 -8.322 1.00 91.19 643 PRO A N 1
ATOM 5187 C CA . PRO A 1 643 ? -20.447 19.328 -7.894 1.00 91.19 643 PRO A CA 1
ATOM 5188 C C . PRO A 1 643 ? -19.894 19.120 -6.477 1.00 91.19 643 PRO A C 1
ATOM 5190 O O . PRO A 1 643 ? -20.400 18.315 -5.683 1.00 91.19 643 PRO A O 1
ATOM 5193 N N . LEU A 1 644 ? -18.839 19.866 -6.135 1.00 91.62 644 LEU A N 1
ATOM 5194 C CA . LEU A 1 644 ? -18.296 19.863 -4.772 1.00 91.62 644 LEU A CA 1
ATOM 5195 C C . LEU A 1 644 ? -19.370 20.305 -3.761 1.00 91.62 644 LEU A C 1
ATOM 5197 O O . LEU A 1 644 ? -19.552 19.644 -2.731 1.00 91.62 644 LEU A O 1
ATOM 5201 N N . GLY A 1 645 ? -20.109 21.358 -4.116 1.00 89.38 645 GLY A N 1
ATOM 5202 C CA . GLY A 1 645 ? -21.128 22.021 -3.311 1.00 89.38 645 GLY A CA 1
ATOM 5203 C C . GLY A 1 645 ? -20.568 23.274 -2.638 1.00 89.38 645 GLY A C 1
ATOM 5204 O O . GLY A 1 645 ? -19.446 23.267 -2.127 1.00 89.38 645 GLY A O 1
ATOM 5205 N N . GLU A 1 646 ? -21.355 24.350 -2.608 1.00 88.69 646 GLU A N 1
ATOM 5206 C CA . GLU A 1 646 ? -20.918 25.653 -2.086 1.00 88.69 646 GLU A CA 1
ATOM 5207 C C . GLU A 1 646 ? -20.501 25.585 -0.611 1.00 88.69 646 GLU A C 1
ATOM 5209 O O . GLU A 1 646 ? -19.437 26.077 -0.244 1.00 88.69 646 GLU A O 1
ATOM 5214 N N . GLN A 1 647 ? -21.269 24.873 0.216 1.00 84.69 647 GLN A N 1
ATOM 5215 C CA . GLN A 1 647 ? -20.942 24.673 1.627 1.00 84.69 647 GLN A CA 1
ATOM 5216 C C . GLN A 1 647 ? -19.609 23.933 1.815 1.00 84.69 647 GLN A C 1
ATOM 5218 O O . GLN A 1 647 ? -18.774 24.351 2.610 1.00 84.69 647 GLN A O 1
ATOM 5223 N N . LYS A 1 648 ? -19.371 22.850 1.062 1.00 87.12 648 LYS A N 1
ATOM 5224 C CA . LYS A 1 648 ? -18.118 22.085 1.164 1.00 87.12 648 LYS A CA 1
ATOM 5225 C C . LYS A 1 648 ? -16.918 22.885 0.667 1.00 87.12 648 LYS A C 1
ATOM 5227 O O . LYS A 1 648 ? -15.844 22.783 1.252 1.00 87.12 648 LYS A O 1
ATOM 5232 N N . PHE A 1 649 ? -17.102 23.687 -0.382 1.00 90.31 649 PHE A N 1
ATOM 5233 C CA . PHE A 1 649 ? -16.081 24.621 -0.843 1.00 90.31 649 PHE A CA 1
ATOM 5234 C C . PHE A 1 649 ? -15.746 25.654 0.240 1.00 90.31 649 PHE A C 1
ATOM 5236 O O . PHE A 1 649 ? -14.575 25.849 0.540 1.00 90.31 649 PHE A O 1
ATOM 5243 N N . ASN A 1 650 ? -16.751 26.253 0.882 1.00 87.38 650 ASN A N 1
ATOM 5244 C CA . ASN A 1 650 ? -16.527 27.222 1.957 1.00 87.38 650 ASN A CA 1
ATOM 5245 C C . ASN A 1 650 ? -15.798 26.591 3.155 1.00 87.38 650 ASN A C 1
ATOM 5247 O O . ASN A 1 650 ? -14.828 27.171 3.636 1.00 87.38 650 ASN A O 1
ATOM 5251 N N . ASN A 1 651 ? -16.170 25.371 3.558 1.00 83.69 651 ASN A N 1
ATOM 5252 C CA . ASN A 1 651 ? -15.460 24.630 4.608 1.00 83.69 651 ASN A CA 1
ATOM 5253 C C . ASN A 1 651 ? -13.992 24.362 4.232 1.00 83.69 651 ASN A C 1
ATOM 5255 O O . ASN A 1 651 ? -13.104 24.454 5.074 1.00 83.69 651 ASN A O 1
ATOM 5259 N N . PHE A 1 652 ? -13.716 24.036 2.964 1.00 89.94 652 PHE A N 1
ATOM 5260 C CA . PHE A 1 652 ? -12.345 23.868 2.479 1.00 89.94 652 PHE A CA 1
ATOM 5261 C C . PHE A 1 652 ? -11.541 25.171 2.597 1.00 89.94 652 PHE A C 1
ATOM 5263 O O . PHE A 1 652 ? -10.419 25.149 3.102 1.00 89.94 652 PHE A O 1
ATOM 5270 N N . ILE A 1 653 ? -12.116 26.308 2.186 1.00 90.12 653 ILE A N 1
ATOM 5271 C CA . ILE A 1 653 ? -11.477 27.626 2.326 1.00 90.12 653 ILE A CA 1
ATOM 5272 C C . ILE A 1 653 ? -11.213 27.955 3.796 1.00 90.12 653 ILE A C 1
ATOM 5274 O O . ILE A 1 653 ? -10.134 28.443 4.131 1.00 90.12 653 ILE A O 1
ATOM 5278 N N . GLU A 1 654 ? -12.158 27.657 4.683 1.00 83.94 654 GLU A N 1
ATOM 5279 C CA . GLU A 1 654 ? -12.001 27.850 6.123 1.00 83.94 654 GLU A CA 1
ATOM 5280 C C . GLU A 1 654 ? -10.839 27.013 6.682 1.00 83.94 654 GLU A C 1
ATOM 5282 O O . GLU A 1 654 ? -9.959 27.554 7.353 1.00 83.94 654 GLU A O 1
ATOM 5287 N N . PHE A 1 655 ? -10.751 25.725 6.332 1.00 83.62 655 PHE A N 1
ATOM 5288 C CA . PHE A 1 655 ? -9.635 24.874 6.754 1.00 83.62 655 PHE A CA 1
ATOM 5289 C C . PHE A 1 655 ? -8.282 25.348 6.211 1.00 83.62 655 PHE A C 1
ATOM 5291 O O . PHE A 1 655 ? -7.325 25.400 6.979 1.00 83.62 655 PHE A O 1
ATOM 5298 N N . MET A 1 656 ? -8.199 25.769 4.945 1.00 86.12 656 MET A N 1
ATOM 5299 C CA . MET A 1 656 ? -6.976 26.364 4.375 1.00 86.12 656 MET A CA 1
ATOM 5300 C C . MET A 1 656 ? -6.590 27.675 5.076 1.00 86.12 656 MET A C 1
ATOM 5302 O O . MET A 1 656 ? -5.412 27.984 5.259 1.00 86.12 656 MET A O 1
ATOM 5306 N N . THR A 1 657 ? -7.586 28.464 5.479 1.00 84.31 657 THR A N 1
ATOM 5307 C CA . THR A 1 657 ? -7.374 29.708 6.228 1.00 84.31 657 THR A CA 1
ATOM 5308 C C . THR A 1 657 ? -6.796 29.420 7.608 1.00 84.31 657 THR A C 1
ATOM 5310 O O . THR A 1 657 ? -5.834 30.067 8.025 1.00 84.31 657 THR A O 1
ATOM 5313 N N . HIS A 1 658 ? -7.316 28.401 8.289 1.00 78.12 658 HIS A N 1
ATOM 5314 C CA . HIS A 1 658 ? -6.785 27.947 9.569 1.00 78.12 658 HIS A CA 1
ATOM 5315 C C . HIS A 1 658 ? -5.397 27.306 9.435 1.00 78.12 658 HIS A C 1
ATOM 5317 O O . HIS A 1 658 ? -4.528 27.595 10.253 1.00 78.12 658 HIS A O 1
ATOM 5323 N N . GLU A 1 659 ? -5.137 26.517 8.390 1.00 80.56 659 GLU A N 1
ATOM 5324 C CA . GLU A 1 659 ? -3.803 25.973 8.099 1.00 80.56 659 GLU A CA 1
ATOM 5325 C C . GLU A 1 659 ? -2.755 27.092 7.980 1.00 80.56 659 GLU A C 1
ATOM 5327 O O . GLU A 1 659 ? -1.730 27.049 8.662 1.00 80.56 659 GLU A O 1
ATOM 5332 N N . ASN A 1 660 ? -3.037 28.122 7.174 1.00 83.50 660 ASN A N 1
ATOM 5333 C CA . ASN A 1 660 ? -2.141 29.268 6.988 1.00 83.50 660 ASN A CA 1
ATOM 5334 C C . ASN A 1 660 ? -1.931 30.078 8.271 1.00 83.50 660 ASN A C 1
ATOM 5336 O O . ASN A 1 660 ? -0.844 30.601 8.506 1.00 83.50 660 ASN A O 1
ATOM 5340 N N . TYR A 1 661 ? -2.954 30.191 9.116 1.00 80.44 661 TYR A N 1
ATOM 5341 C CA . TYR A 1 661 ? -2.801 30.825 10.423 1.00 80.44 661 TYR A CA 1
ATOM 5342 C C . TYR A 1 661 ? -1.867 30.010 11.329 1.00 80.44 661 TYR A C 1
ATOM 5344 O O . TYR A 1 661 ? -0.914 30.539 11.908 1.00 80.44 661 TYR A O 1
ATOM 5352 N N . PHE A 1 662 ? -2.098 28.699 11.420 1.00 72.44 662 PHE A N 1
ATOM 5353 C CA . PHE A 1 662 ? -1.325 27.820 12.290 1.00 72.44 662 PHE A CA 1
ATOM 5354 C C . PHE A 1 662 ? 0.069 27.487 11.765 1.00 72.44 662 PHE A C 1
ATOM 5356 O O . PHE A 1 662 ? 0.905 27.067 12.560 1.00 72.44 662 PHE A O 1
ATOM 5363 N N . SER A 1 663 ? 0.384 27.743 10.493 1.00 78.44 663 SER A N 1
ATOM 5364 C CA . SER A 1 663 ? 1.734 27.516 9.959 1.00 78.44 663 SER A CA 1
ATOM 5365 C C . SER A 1 663 ? 2.818 28.329 10.674 1.00 78.44 663 SER A C 1
ATOM 5367 O O . SER A 1 663 ? 3.987 27.952 10.638 1.00 78.44 663 SER A O 1
ATOM 5369 N N . ILE A 1 664 ? 2.435 29.443 11.310 1.00 71.62 664 ILE A N 1
ATOM 5370 C CA . ILE A 1 664 ? 3.323 30.314 12.093 1.00 71.62 664 ILE A CA 1
ATOM 5371 C C . ILE A 1 664 ? 3.189 30.036 13.602 1.00 71.62 664 ILE A C 1
ATOM 5373 O O . ILE A 1 664 ? 4.147 30.226 14.348 1.00 71.62 664 ILE A O 1
ATOM 5377 N N . VAL A 1 665 ? 2.010 29.596 14.055 1.00 68.12 665 VAL A N 1
ATOM 5378 C CA . VAL A 1 665 ? 1.663 29.477 15.482 1.00 68.12 665 VAL A CA 1
ATOM 5379 C C . VAL A 1 665 ? 1.933 28.075 16.039 1.00 68.12 665 VAL A C 1
ATOM 5381 O O . VAL A 1 665 ? 2.563 27.951 17.086 1.00 68.12 665 VAL A O 1
ATOM 5384 N N . ASP A 1 666 ? 1.458 27.022 15.366 1.00 61.78 666 ASP A N 1
ATOM 5385 C CA . ASP A 1 666 ? 1.566 25.628 15.816 1.00 61.78 666 ASP A CA 1
ATOM 5386 C C . ASP A 1 666 ? 1.548 24.644 14.629 1.00 61.78 666 ASP A C 1
ATOM 5388 O O . ASP A 1 666 ? 0.520 24.401 13.991 1.00 61.78 666 ASP A O 1
ATOM 5392 N N . HIS A 1 667 ? 2.688 23.992 14.388 1.00 65.38 667 HIS A N 1
ATOM 5393 C CA . HIS A 1 667 ? 2.853 23.011 13.313 1.00 65.38 667 HIS A CA 1
ATOM 5394 C C . HIS A 1 667 ? 1.983 21.751 13.452 1.00 65.38 667 HIS A C 1
ATOM 5396 O O . HIS A 1 667 ? 1.675 21.109 12.444 1.00 65.38 667 HIS A O 1
ATOM 5402 N N . ASN A 1 668 ? 1.580 21.360 14.664 1.00 58.12 668 ASN A N 1
ATOM 5403 C CA . ASN A 1 668 ? 0.695 20.209 14.846 1.00 58.12 668 ASN A CA 1
ATOM 5404 C C . ASN A 1 668 ? -0.739 20.548 14.423 1.00 58.12 668 ASN A C 1
ATOM 5406 O O . ASN A 1 668 ? -1.387 19.728 13.771 1.00 58.12 668 ASN A O 1
ATOM 5410 N N . GLN A 1 669 ? -1.208 21.764 14.727 1.00 62.94 669 GLN A N 1
ATOM 5411 C CA . GLN A 1 669 ? -2.508 22.253 14.253 1.00 62.94 669 GLN A CA 1
ATOM 5412 C C . GLN A 1 669 ? -2.510 22.507 12.755 1.00 62.94 669 GLN A C 1
ATOM 5414 O O . GLN A 1 669 ? -3.470 22.142 12.081 1.00 62.94 669 GLN A O 1
ATOM 5419 N N . GLN A 1 670 ? -1.418 23.055 12.219 1.00 72.25 670 GLN A N 1
ATOM 5420 C CA . GLN A 1 670 ? -1.239 23.205 10.778 1.00 72.25 670 GLN A CA 1
ATOM 5421 C C . GLN A 1 670 ? -1.493 21.869 10.064 1.00 72.25 670 GLN A C 1
ATOM 5423 O O . GLN A 1 670 ? -2.366 21.784 9.205 1.00 72.25 670 GLN A O 1
ATOM 5428 N N . ARG A 1 671 ? -0.811 20.795 10.490 1.00 69.19 671 ARG A N 1
ATOM 5429 C CA . ARG A 1 671 ? -1.006 19.450 9.922 1.00 69.19 671 ARG A CA 1
ATOM 5430 C C . ARG A 1 671 ? -2.427 18.924 10.107 1.00 69.19 671 ARG A C 1
ATOM 5432 O O . ARG A 1 671 ? -2.910 18.163 9.273 1.00 69.19 671 ARG A O 1
ATOM 5439 N N . TYR A 1 672 ? -3.098 19.261 11.206 1.00 71.94 672 TYR A N 1
ATOM 5440 C CA . TYR A 1 672 ? -4.488 18.861 11.413 1.00 71.94 672 TYR A CA 1
ATOM 5441 C C . TYR A 1 672 ? -5.411 19.507 10.373 1.00 71.94 672 TYR A C 1
ATOM 5443 O O . TYR A 1 672 ? -6.146 18.786 9.697 1.00 71.94 672 TYR A O 1
ATOM 5451 N N . TYR A 1 673 ? -5.338 20.829 10.198 1.00 75.94 673 TYR A N 1
ATOM 5452 C CA . TYR A 1 673 ? -6.172 21.552 9.233 1.00 75.94 673 TYR A CA 1
ATOM 5453 C C . TYR A 1 673 ? -5.828 21.213 7.779 1.00 75.94 673 TYR A C 1
ATOM 5455 O O . TYR A 1 673 ? -6.749 21.027 6.986 1.00 75.94 673 TYR A O 1
ATOM 5463 N N . GLU A 1 674 ? -4.548 20.991 7.462 1.00 83.31 674 GLU A N 1
ATOM 5464 C CA . GLU A 1 674 ? -4.106 20.450 6.166 1.00 83.31 674 GLU A CA 1
ATOM 5465 C C . GLU A 1 674 ? -4.805 19.107 5.866 1.00 83.31 674 GLU A C 1
ATOM 5467 O O . GLU A 1 674 ? -5.380 18.897 4.793 1.00 83.31 674 GLU A O 1
ATOM 5472 N N . ASN A 1 675 ? -4.831 18.194 6.846 1.00 77.19 675 ASN A N 1
ATOM 5473 C CA . ASN A 1 675 ? -5.496 16.900 6.698 1.00 77.19 675 ASN A CA 1
ATOM 5474 C C . ASN A 1 675 ? -7.023 17.029 6.566 1.00 77.19 675 ASN A C 1
ATOM 5476 O O . ASN A 1 675 ? -7.626 16.269 5.806 1.00 77.19 675 ASN A O 1
ATOM 5480 N N . GLN A 1 676 ? -7.662 17.974 7.265 1.00 76.94 676 GLN A N 1
ATOM 5481 C CA . GLN A 1 676 ? -9.106 18.219 7.130 1.00 76.94 676 GLN A CA 1
ATOM 5482 C C . GLN A 1 676 ? -9.460 18.810 5.760 1.00 76.94 676 GLN A C 1
ATOM 5484 O O . GLN A 1 676 ? -10.395 18.329 5.117 1.00 76.94 676 GLN A O 1
ATOM 5489 N N . ALA A 1 677 ? -8.687 19.785 5.269 1.00 85.00 677 ALA A N 1
ATOM 5490 C CA . ALA A 1 677 ? -8.849 20.337 3.925 1.00 85.00 677 ALA A CA 1
ATOM 5491 C C . ALA A 1 677 ? -8.720 19.233 2.863 1.00 85.00 677 ALA A C 1
ATOM 5493 O O . ALA A 1 677 ? -9.592 19.086 2.002 1.00 85.00 677 ALA A O 1
ATOM 5494 N N . ARG A 1 678 ? -7.697 18.373 2.982 1.00 89.75 678 ARG A N 1
ATOM 5495 C CA . ARG A 1 678 ? -7.517 17.216 2.093 1.00 89.75 678 ARG A CA 1
ATOM 5496 C C . ARG A 1 678 ? -8.684 16.226 2.176 1.00 89.75 678 ARG A C 1
ATOM 5498 O O . ARG A 1 678 ? -9.147 15.758 1.137 1.00 89.75 678 ARG A O 1
ATOM 5505 N N . ARG A 1 679 ? -9.211 15.957 3.375 1.00 85.75 679 ARG A N 1
ATOM 5506 C CA . ARG A 1 679 ? -10.352 15.049 3.576 1.00 85.75 679 ARG A CA 1
ATOM 5507 C C . ARG A 1 679 ? -11.607 15.509 2.832 1.00 85.75 679 ARG A C 1
ATOM 5509 O O . ARG A 1 679 ? -12.285 14.671 2.242 1.00 85.75 679 ARG A O 1
ATOM 5516 N N . VAL A 1 680 ? -11.902 16.813 2.805 1.00 88.50 680 VAL A N 1
ATOM 5517 C CA . VAL A 1 680 ? -13.048 17.356 2.045 1.00 88.50 680 VAL A CA 1
ATOM 5518 C C . VAL A 1 680 ? -12.941 17.001 0.558 1.00 88.50 680 VAL A C 1
ATOM 5520 O O . VAL A 1 680 ? -13.933 16.597 -0.058 1.00 88.50 680 VAL A O 1
ATOM 5523 N N . ILE A 1 681 ? -11.737 17.116 -0.010 1.00 91.88 681 ILE A N 1
ATOM 5524 C CA . ILE A 1 681 ? -11.478 16.792 -1.416 1.00 91.88 681 ILE A CA 1
ATOM 5525 C C . ILE A 1 681 ? -11.536 15.281 -1.652 1.00 91.88 681 ILE A C 1
ATOM 5527 O O . ILE A 1 681 ? -12.200 14.844 -2.591 1.00 91.88 681 ILE A O 1
ATOM 5531 N N . ASP A 1 682 ? -10.931 14.474 -0.779 1.00 89.12 682 ASP A N 1
ATOM 5532 C CA . ASP A 1 682 ? -10.958 13.011 -0.892 1.00 89.12 682 ASP A CA 1
ATOM 5533 C C . ASP A 1 682 ? -12.393 12.453 -0.824 1.00 89.12 682 ASP A C 1
ATOM 5535 O O . ASP A 1 682 ? -12.759 11.580 -1.614 1.00 89.12 682 ASP A O 1
ATOM 5539 N N . GLU A 1 683 ? -13.246 12.989 0.055 1.00 88.75 683 GLU A N 1
ATOM 5540 C CA . GLU A 1 683 ? -14.668 12.623 0.125 1.00 88.75 683 GLU A CA 1
ATOM 5541 C C . GLU A 1 683 ? -15.434 13.013 -1.148 1.00 88.75 683 GLU A C 1
ATOM 5543 O O . GLU A 1 683 ? -16.338 12.297 -1.587 1.00 88.75 683 GLU A O 1
ATOM 5548 N N . TRP A 1 684 ? -15.102 14.149 -1.768 1.00 90.94 684 TRP A N 1
ATOM 5549 C CA . TRP A 1 684 ? -15.684 14.517 -3.058 1.00 90.94 684 TRP A CA 1
ATOM 5550 C C . TRP A 1 684 ? -15.225 13.577 -4.174 1.00 90.94 684 TRP A C 1
ATOM 5552 O O . TRP A 1 684 ? -16.064 13.095 -4.933 1.00 90.94 684 TRP A O 1
ATOM 5562 N N . MET A 1 685 ? -13.943 13.226 -4.218 1.00 88.69 685 MET A N 1
ATOM 5563 C CA . MET A 1 685 ? -13.398 12.276 -5.190 1.00 88.69 685 MET A CA 1
ATOM 5564 C C . MET A 1 685 ? -14.020 10.882 -5.078 1.00 88.69 685 MET A C 1
ATOM 5566 O O . MET A 1 685 ? -14.345 10.278 -6.096 1.00 88.69 685 MET A O 1
ATOM 5570 N N . GLN A 1 686 ? -14.265 10.395 -3.860 1.00 86.31 686 GLN A N 1
ATOM 5571 C CA . GLN A 1 686 ? -14.984 9.132 -3.655 1.00 86.31 686 GLN A CA 1
ATOM 5572 C C . GLN A 1 686 ? -16.406 9.176 -4.222 1.00 86.31 686 GLN A C 1
ATOM 5574 O O . GLN A 1 686 ? -16.885 8.179 -4.761 1.00 86.31 686 GLN A O 1
ATOM 5579 N N . ARG A 1 687 ? -17.089 10.328 -4.141 1.00 85.75 687 ARG A N 1
ATOM 5580 C CA . ARG A 1 687 ? -18.395 10.493 -4.795 1.00 85.75 687 ARG A CA 1
ATOM 5581 C C . ARG A 1 687 ? -18.256 10.428 -6.309 1.00 85.75 687 ARG A C 1
ATOM 5583 O O . ARG A 1 687 ? -19.066 9.737 -6.918 1.00 85.75 687 ARG A O 1
ATOM 5590 N N . LEU A 1 688 ? -17.234 11.079 -6.883 1.00 83.94 688 LEU A N 1
ATOM 5591 C CA . LEU A 1 688 ? -16.944 11.088 -8.325 1.00 83.94 688 LEU A CA 1
ATOM 5592 C C . LEU A 1 688 ? -16.757 9.672 -8.909 1.00 83.94 688 LEU A C 1
ATOM 5594 O O . LEU A 1 688 ? -17.177 9.424 -10.040 1.00 83.94 688 LEU A O 1
ATOM 5598 N N . ASP A 1 689 ? -16.230 8.719 -8.138 1.00 74.19 689 ASP A N 1
ATOM 5599 C CA . ASP A 1 689 ? -16.028 7.331 -8.589 1.00 74.19 689 ASP A CA 1
ATOM 5600 C C . ASP A 1 689 ? -17.331 6.561 -8.875 1.00 74.19 689 ASP A C 1
ATOM 5602 O O . ASP A 1 689 ? -17.352 5.656 -9.715 1.00 74.19 689 ASP A O 1
ATOM 5606 N N . VAL A 1 690 ? -18.428 6.920 -8.202 1.00 73.25 690 VAL A N 1
ATOM 5607 C CA . VAL A 1 690 ? -19.746 6.268 -8.346 1.00 73.25 690 VAL A CA 1
ATOM 5608 C C . VAL A 1 690 ? -20.609 6.978 -9.406 1.00 73.25 690 VAL A C 1
ATOM 5610 O O . VAL A 1 690 ? -21.742 6.583 -9.682 1.00 73.25 690 VAL A O 1
ATOM 5613 N N . THR A 1 691 ? -20.088 8.037 -10.028 1.00 72.75 691 THR A N 1
ATOM 5614 C CA . THR A 1 691 ? -20.863 8.910 -10.919 1.00 72.75 691 THR A CA 1
ATOM 5615 C C . THR A 1 691 ? -20.991 8.369 -12.329 1.00 72.75 691 THR A C 1
ATOM 5617 O O . THR A 1 691 ? -20.185 7.572 -12.817 1.00 72.75 691 THR A O 1
ATOM 5620 N N . THR A 1 692 ? -22.046 8.827 -13.001 1.00 82.88 692 THR A N 1
ATOM 5621 C CA . THR A 1 692 ? -22.190 8.616 -14.438 1.00 82.88 692 THR A CA 1
ATOM 5622 C C . THR A 1 692 ? -21.375 9.681 -15.162 1.00 82.88 692 THR A C 1
ATOM 5624 O O . THR A 1 692 ? -21.695 10.862 -15.074 1.00 82.88 692 THR A O 1
ATOM 5627 N N . VAL A 1 693 ? -20.341 9.257 -15.884 1.00 87.94 693 VAL A N 1
ATOM 5628 C CA . VAL A 1 693 ? -19.511 10.131 -16.718 1.00 87.94 693 VAL A CA 1
ATOM 5629 C C . VAL A 1 693 ? -20.184 10.304 -18.075 1.00 87.94 693 VAL A C 1
ATOM 5631 O O . VAL A 1 693 ? -20.454 9.321 -18.774 1.00 87.94 693 VAL A O 1
ATOM 5634 N N . CYS A 1 694 ? -20.434 11.552 -18.460 1.00 89.62 694 CYS A N 1
ATOM 5635 C CA . CYS A 1 694 ? -20.963 11.919 -19.769 1.00 89.62 694 CYS A CA 1
ATOM 5636 C C . CYS A 1 694 ? -19.796 12.210 -20.725 1.00 89.62 694 CYS A C 1
ATOM 5638 O O . CYS A 1 694 ? -19.077 13.191 -20.564 1.00 89.62 694 CYS A O 1
ATOM 5640 N N . LEU A 1 695 ? -19.571 11.340 -21.711 1.00 91.62 695 LEU A N 1
ATOM 5641 C CA . LEU A 1 695 ? -18.536 11.525 -22.725 1.00 91.62 695 LEU A CA 1
ATOM 5642 C C . LEU A 1 695 ? -19.092 12.230 -23.957 1.00 91.62 695 LEU A C 1
ATOM 5644 O O . LEU A 1 695 ? -19.992 11.718 -24.629 1.00 91.62 695 LEU A O 1
ATOM 5648 N N . TYR A 1 696 ? -18.458 13.344 -24.302 1.00 90.25 696 TYR A N 1
ATOM 5649 C CA . TYR A 1 696 ? -18.701 14.085 -25.524 1.00 90.25 696 TYR A CA 1
ATOM 5650 C C . TYR A 1 696 ? -17.499 13.975 -26.462 1.00 90.25 696 TYR A C 1
ATOM 5652 O O . TYR A 1 696 ? -16.350 14.195 -26.069 1.00 90.25 696 TYR A O 1
ATOM 5660 N N . THR A 1 697 ? -17.765 13.658 -27.726 1.00 87.75 697 THR A N 1
ATOM 5661 C CA . THR A 1 697 ? -16.756 13.640 -28.789 1.00 87.75 697 THR A CA 1
ATOM 5662 C C . THR A 1 697 ? -17.317 14.287 -30.046 1.00 87.75 697 THR A C 1
ATOM 5664 O O . THR A 1 697 ? -18.531 14.401 -30.221 1.00 87.75 697 THR A O 1
ATOM 5667 N N . LYS A 1 698 ? -16.432 14.765 -30.921 1.00 82.94 698 LYS A N 1
ATOM 5668 C CA . LYS A 1 698 ? -16.844 15.452 -32.146 1.00 82.94 698 LYS A CA 1
ATOM 5669 C C . LYS A 1 698 ? -17.594 14.482 -33.065 1.00 82.94 698 LYS A C 1
ATOM 5671 O O . LYS A 1 698 ? -17.041 13.456 -33.448 1.00 82.94 698 LYS A O 1
ATOM 5676 N N . ASN A 1 699 ? -18.812 14.848 -33.460 1.00 76.56 699 ASN A N 1
ATOM 5677 C CA . ASN A 1 699 ? -19.661 14.099 -34.395 1.00 76.56 699 ASN A CA 1
ATOM 5678 C C . ASN A 1 699 ? -20.104 12.692 -33.928 1.00 76.56 699 ASN A C 1
ATOM 5680 O O . ASN A 1 699 ? -20.554 11.907 -34.761 1.00 76.56 699 ASN A O 1
ATOM 5684 N N . GLU A 1 700 ? -20.026 12.364 -32.632 1.00 80.94 700 GLU A N 1
ATOM 5685 C CA . GLU A 1 700 ? -20.674 11.168 -32.065 1.00 80.94 700 GLU A CA 1
ATOM 5686 C C . GLU A 1 700 ? -21.793 11.573 -31.088 1.00 80.94 700 GLU A C 1
ATOM 5688 O O . GLU A 1 700 ? -21.720 12.647 -30.483 1.00 80.94 700 GLU A O 1
ATOM 5693 N N . PRO A 1 701 ? -22.839 10.741 -30.911 1.00 82.25 701 PRO A N 1
ATOM 5694 C CA . PRO A 1 701 ? -23.857 10.987 -29.893 1.00 82.25 701 PRO A CA 1
ATOM 5695 C C . PRO A 1 701 ? -23.262 10.945 -28.477 1.00 82.25 701 PRO A C 1
ATOM 5697 O O . PRO A 1 701 ? -22.269 10.262 -28.237 1.00 82.25 701 PRO A O 1
ATOM 5700 N N . LEU A 1 702 ? -23.907 11.639 -27.533 1.00 85.19 702 LEU A N 1
ATOM 5701 C CA . LEU A 1 702 ? -23.555 11.620 -26.109 1.00 85.19 702 LEU A CA 1
ATOM 5702 C C . LEU A 1 702 ? -23.574 10.190 -25.552 1.00 85.19 702 LEU A C 1
ATOM 5704 O O . LEU A 1 702 ? -24.540 9.449 -25.745 1.00 85.19 702 LEU A O 1
ATOM 5708 N N . ILE A 1 703 ? -22.534 9.830 -24.798 1.00 88.44 703 ILE A N 1
ATOM 5709 C CA . ILE A 1 703 ? -22.386 8.499 -24.204 1.00 88.44 703 ILE A CA 1
ATOM 5710 C C . ILE A 1 703 ? -22.322 8.623 -22.689 1.00 88.44 703 ILE A C 1
ATOM 5712 O O . ILE A 1 703 ? -21.493 9.351 -22.153 1.00 88.44 703 ILE A O 1
ATOM 5716 N N . ARG A 1 704 ? -23.177 7.876 -21.991 1.00 89.81 704 ARG A N 1
ATOM 5717 C CA . ARG A 1 704 ? -23.210 7.822 -20.526 1.00 89.81 704 ARG A CA 1
ATOM 5718 C C . ARG A 1 704 ? -22.535 6.547 -20.047 1.00 89.81 704 ARG A C 1
ATOM 5720 O O . ARG A 1 704 ? -22.929 5.457 -20.455 1.00 89.81 704 ARG A O 1
ATOM 5727 N N . LEU A 1 705 ? -21.525 6.681 -19.196 1.00 87.56 705 LEU A N 1
ATOM 5728 C CA . LEU A 1 705 ? -20.735 5.563 -18.687 1.00 87.56 705 LEU A CA 1
ATOM 5729 C C . LEU A 1 705 ? -20.793 5.520 -17.166 1.00 87.56 705 LEU A C 1
ATOM 5731 O O . LEU A 1 705 ? -20.631 6.546 -16.517 1.00 87.56 705 LEU A O 1
ATOM 5735 N N . GLN A 1 706 ? -20.968 4.328 -16.599 1.00 81.94 706 GLN A N 1
ATOM 5736 C CA . GLN A 1 706 ? -20.824 4.116 -15.161 1.00 81.94 706 GLN A CA 1
ATOM 5737 C C . GLN A 1 706 ? -19.523 3.384 -14.848 1.00 81.94 706 GLN A C 1
ATOM 5739 O O . GLN A 1 706 ? -19.223 2.334 -15.431 1.00 81.94 706 GLN A O 1
ATOM 5744 N N . GLY A 1 707 ? -18.766 3.957 -13.913 1.00 76.88 707 GLY A N 1
ATOM 5745 C CA . GLY A 1 707 ? -17.521 3.402 -13.404 1.00 76.88 707 GLY A CA 1
ATOM 5746 C C . GLY A 1 707 ? -16.313 3.538 -14.340 1.00 76.88 707 GLY A C 1
ATOM 5747 O O . GLY A 1 707 ? -16.404 3.686 -15.562 1.00 76.88 707 GLY A O 1
ATOM 5748 N N . ASN A 1 708 ? -15.133 3.432 -13.732 1.00 81.38 708 ASN A N 1
ATOM 5749 C CA . ASN A 1 708 ? -13.837 3.629 -14.382 1.00 81.38 708 ASN A CA 1
ATOM 5750 C C . ASN A 1 708 ? -13.519 2.572 -15.463 1.00 81.38 708 ASN A C 1
ATOM 5752 O O . ASN A 1 708 ? -12.908 2.874 -16.488 1.00 81.38 708 ASN A O 1
ATOM 5756 N N . THR A 1 709 ? -13.961 1.323 -15.288 1.00 82.88 709 THR A N 1
ATOM 5757 C CA . THR A 1 709 ? -13.712 0.247 -16.266 1.00 82.88 709 THR A CA 1
ATOM 5758 C C . THR A 1 709 ? -14.371 0.542 -17.615 1.00 82.88 709 THR A C 1
ATOM 5760 O O . THR A 1 709 ? -13.713 0.462 -18.655 1.00 82.88 709 THR A O 1
ATOM 5763 N N . SER A 1 710 ? -15.645 0.945 -17.595 1.00 86.31 710 SER A N 1
ATOM 5764 C CA . SER A 1 710 ? -16.414 1.320 -18.788 1.00 86.31 710 SER A CA 1
ATOM 5765 C C . SER A 1 710 ? -15.814 2.550 -19.472 1.00 86.31 710 SER A C 1
ATOM 5767 O O . SER A 1 710 ? -15.667 2.574 -20.694 1.00 86.31 710 SER A O 1
ATOM 5769 N N . PHE A 1 711 ? -15.391 3.539 -18.675 1.00 88.69 711 PHE A N 1
ATOM 5770 C CA . PHE A 1 711 ? -14.663 4.718 -19.147 1.00 88.69 711 PHE A CA 1
ATOM 5771 C C . PHE A 1 711 ? -13.387 4.338 -19.908 1.00 88.69 711 PHE A C 1
ATOM 5773 O O . PHE A 1 711 ? -13.233 4.686 -21.079 1.00 88.69 711 PHE A O 1
ATOM 5780 N N . ARG A 1 712 ? -12.503 3.544 -19.294 1.00 87.94 712 ARG A N 1
ATOM 5781 C CA . ARG A 1 712 ? -11.242 3.105 -19.916 1.00 87.94 712 ARG A CA 1
ATOM 5782 C C . ARG A 1 712 ? -11.469 2.312 -21.200 1.00 87.94 712 ARG A C 1
ATOM 5784 O O . ARG A 1 712 ? -10.742 2.518 -22.169 1.00 87.94 712 ARG A O 1
ATOM 5791 N N . ALA A 1 713 ? -12.463 1.424 -21.228 1.00 88.06 713 ALA A N 1
ATOM 5792 C CA . ALA A 1 713 ? -12.809 0.669 -22.431 1.00 88.06 713 ALA A CA 1
ATOM 5793 C C . ALA A 1 713 ? -13.235 1.601 -23.575 1.00 88.06 713 ALA A C 1
ATOM 5795 O O . ALA A 1 713 ? -12.777 1.441 -24.708 1.00 88.06 713 ALA A O 1
ATOM 5796 N N . LYS A 1 714 ? -14.043 2.623 -23.275 1.00 90.38 714 LYS A N 1
ATOM 5797 C CA . LYS A 1 714 ? -14.514 3.559 -24.295 1.00 90.38 714 LYS A CA 1
ATOM 5798 C C . LYS A 1 714 ? -13.423 4.504 -24.802 1.00 90.38 714 LYS A C 1
ATOM 5800 O O . LYS A 1 714 ? -13.358 4.762 -26.000 1.00 90.38 714 LYS A O 1
ATOM 5805 N N . ILE A 1 715 ? -12.527 4.963 -23.929 1.00 90.69 715 ILE A N 1
ATOM 5806 C CA . ILE A 1 715 ? -11.343 5.743 -24.328 1.00 90.69 715 ILE A CA 1
ATOM 5807 C C . ILE A 1 715 ? -10.472 4.954 -25.321 1.00 90.69 715 ILE A C 1
ATOM 5809 O O . ILE A 1 715 ? -9.989 5.512 -26.308 1.00 90.69 715 ILE A O 1
ATOM 5813 N N . LYS A 1 716 ? -10.320 3.641 -25.108 1.00 90.12 716 LYS A N 1
ATOM 5814 C CA . LYS A 1 716 ? -9.606 2.749 -26.035 1.00 90.12 716 LYS A CA 1
ATOM 5815 C C . LYS A 1 716 ? -10.320 2.599 -27.384 1.00 90.12 716 LYS A C 1
ATOM 5817 O O . LYS A 1 716 ? -9.656 2.668 -28.414 1.00 90.12 716 LYS A O 1
ATOM 5822 N N . ASP A 1 717 ? -11.647 2.462 -27.388 1.00 90.00 717 ASP A N 1
ATOM 5823 C CA . ASP A 1 717 ? -12.469 2.420 -28.613 1.00 90.00 717 ASP A CA 1
ATOM 5824 C C . ASP A 1 717 ? -12.334 3.710 -29.443 1.00 90.00 717 ASP A C 1
ATOM 5826 O O . ASP A 1 717 ? -12.086 3.656 -30.646 1.00 90.00 717 ASP A O 1
ATOM 5830 N N . ILE A 1 718 ? -12.386 4.880 -28.794 1.00 89.44 718 ILE A N 1
ATOM 5831 C CA . ILE A 1 718 ? -12.180 6.176 -29.463 1.00 89.44 718 ILE A CA 1
ATOM 5832 C C . ILE A 1 718 ? -10.796 6.233 -30.126 1.00 89.44 718 ILE A C 1
ATOM 5834 O O . ILE A 1 718 ? -10.676 6.652 -31.278 1.00 89.44 718 ILE A O 1
ATOM 5838 N N . ASN A 1 719 ? -9.746 5.784 -29.430 1.00 91.00 719 ASN A N 1
ATOM 5839 C CA . ASN A 1 719 ? -8.409 5.713 -30.016 1.00 91.00 719 ASN A CA 1
ATOM 5840 C C . ASN A 1 719 ? -8.360 4.759 -31.224 1.00 91.00 719 ASN A C 1
ATOM 5842 O O . ASN A 1 719 ? -7.805 5.135 -32.253 1.00 91.00 719 ASN A O 1
ATOM 5846 N N . ALA A 1 720 ? -8.975 3.576 -31.131 1.00 90.06 720 ALA A N 1
ATOM 5847 C CA . ALA A 1 720 ? -8.991 2.585 -32.210 1.00 90.06 720 ALA A CA 1
ATOM 5848 C C . ALA A 1 720 ? -9.684 3.094 -33.487 1.00 90.06 720 ALA A C 1
ATOM 5850 O O . ALA A 1 720 ? -9.240 2.785 -34.589 1.00 90.06 720 ALA A O 1
ATOM 5851 N N . LYS A 1 721 ? -10.726 3.928 -33.363 1.00 89.50 721 LYS A N 1
ATOM 5852 C CA . LYS A 1 721 ? -11.365 4.582 -34.520 1.00 89.50 721 LYS A CA 1
ATOM 5853 C C . LYS A 1 721 ? -10.462 5.616 -35.196 1.00 89.50 721 LYS A C 1
ATOM 5855 O O . LYS A 1 721 ? -10.525 5.793 -36.409 1.00 89.50 721 LYS A O 1
ATOM 5860 N N . LEU A 1 722 ? -9.655 6.334 -34.414 1.00 88.69 722 LEU A N 1
ATOM 5861 C CA . LEU A 1 722 ? -8.783 7.399 -34.917 1.00 88.69 722 LEU A CA 1
ATOM 5862 C C . LEU A 1 722 ? -7.473 6.859 -35.502 1.00 88.69 722 LEU A C 1
ATOM 5864 O O . LEU A 1 722 ? -6.974 7.427 -36.475 1.00 88.69 722 LEU A O 1
ATOM 5868 N N . TYR A 1 723 ? -6.941 5.785 -34.917 1.00 91.62 723 TYR A N 1
ATOM 5869 C CA . TYR A 1 723 ? -5.676 5.152 -35.291 1.00 91.62 723 TYR A CA 1
ATOM 5870 C C . TYR A 1 723 ? -5.865 3.641 -35.510 1.00 91.62 723 TYR A C 1
ATOM 5872 O O . TYR A 1 723 ? -5.339 2.825 -34.749 1.00 91.62 723 TYR A O 1
ATOM 5880 N N . PRO A 1 724 ? -6.635 3.243 -36.540 1.00 92.75 724 PRO A N 1
ATOM 5881 C CA . PRO A 1 724 ? -6.975 1.840 -36.774 1.00 92.75 724 PRO A CA 1
ATOM 5882 C C . PRO A 1 724 ? -5.773 0.975 -37.169 1.00 92.75 724 PRO A C 1
ATOM 5884 O O . PRO A 1 724 ? -5.857 -0.243 -37.073 1.00 92.75 724 PRO A O 1
ATOM 5887 N N . ASP A 1 725 ? -4.664 1.589 -37.593 1.00 93.81 725 ASP A N 1
ATOM 5888 C CA . ASP A 1 725 ? -3.425 0.910 -37.978 1.00 93.81 725 ASP A CA 1
ATOM 5889 C C . ASP A 1 725 ? -2.268 1.265 -37.020 1.00 93.81 725 ASP A C 1
ATOM 5891 O O . ASP A 1 725 ? -1.102 1.244 -37.410 1.00 93.81 725 ASP A O 1
ATOM 5895 N N . GLY A 1 726 ? -2.568 1.633 -35.769 1.00 92.19 726 GLY A N 1
ATOM 5896 C CA . GLY A 1 726 ? -1.556 2.016 -34.783 1.00 92.19 726 GLY A CA 1
ATOM 5897 C C . GLY A 1 726 ? -0.772 0.858 -34.169 1.00 92.19 726 GLY A C 1
ATOM 5898 O O . GLY A 1 726 ? -1.118 -0.314 -34.313 1.00 92.19 726 GLY A O 1
ATOM 5899 N N . LEU A 1 727 ? 0.299 1.184 -33.440 1.00 92.06 727 LEU A N 1
ATOM 5900 C CA . LEU A 1 727 ? 1.158 0.206 -32.754 1.00 92.06 727 LEU A CA 1
ATOM 5901 C C . LEU A 1 727 ? 0.372 -0.670 -31.758 1.00 92.06 727 LEU A C 1
ATOM 5903 O O . LEU A 1 727 ? 0.651 -1.858 -31.600 1.00 92.06 727 LEU A O 1
ATOM 5907 N N . GLU A 1 728 ? -0.636 -0.088 -31.116 1.00 91.62 728 GLU A N 1
ATOM 5908 C CA . GLU A 1 728 ? -1.560 -0.719 -30.172 1.00 91.62 728 GLU A CA 1
ATOM 5909 C C . GLU A 1 728 ? -2.370 -1.882 -30.762 1.00 91.62 728 GLU A C 1
ATOM 5911 O O . GLU A 1 728 ? -2.870 -2.716 -30.008 1.00 91.62 728 GLU A O 1
ATOM 5916 N N . THR A 1 729 ? -2.462 -1.980 -32.092 1.00 90.94 729 THR A N 1
ATOM 5917 C CA . THR A 1 729 ? -3.108 -3.108 -32.782 1.00 90.94 729 THR A CA 1
ATOM 5918 C C . THR A 1 729 ? -2.269 -4.385 -32.723 1.00 90.94 729 THR A C 1
ATOM 5920 O O . THR A 1 729 ? -2.816 -5.485 -32.751 1.00 90.94 729 THR A O 1
ATOM 5923 N N . LEU A 1 730 ? -0.944 -4.255 -32.591 1.00 88.31 730 LEU A N 1
ATOM 5924 C CA . LEU A 1 730 ? -0.028 -5.390 -32.464 1.00 88.31 730 LEU A CA 1
ATOM 5925 C C . LEU A 1 730 ? 0.006 -5.913 -31.029 1.00 88.31 730 LEU A C 1
ATOM 5927 O O . LEU A 1 730 ? 0.113 -7.116 -30.790 1.00 88.31 730 LEU A O 1
ATOM 5931 N N . THR A 1 731 ? -0.023 -4.998 -30.059 1.00 87.56 731 THR A N 1
ATOM 5932 C CA . THR A 1 731 ? 0.103 -5.319 -28.639 1.00 87.56 731 THR A CA 1
ATOM 5933 C C . THR A 1 731 ? -0.338 -4.156 -27.761 1.00 87.56 731 THR A C 1
ATOM 5935 O O . THR A 1 731 ? -0.094 -2.992 -28.064 1.00 87.56 731 THR A O 1
ATOM 5938 N N . ILE A 1 732 ? -0.943 -4.488 -26.621 1.00 86.38 732 ILE A N 1
ATOM 5939 C CA . ILE A 1 732 ? -1.409 -3.528 -25.611 1.00 86.38 732 ILE A CA 1
ATOM 5940 C C . ILE A 1 732 ? -0.479 -3.444 -24.393 1.00 86.38 732 ILE A C 1
ATOM 5942 O O . ILE A 1 732 ? -0.863 -2.881 -23.375 1.00 86.38 732 ILE A O 1
ATOM 5946 N N . MET A 1 733 ? 0.721 -4.030 -24.462 1.00 88.62 733 MET A N 1
ATOM 5947 C CA . MET A 1 733 ? 1.635 -4.101 -23.320 1.00 88.62 733 MET A CA 1
ATOM 5948 C C . MET A 1 733 ? 2.243 -2.739 -22.960 1.00 88.62 733 MET A C 1
ATOM 5950 O O . MET A 1 733 ? 3.009 -2.165 -23.733 1.00 88.62 733 MET A O 1
ATOM 5954 N N . ASP A 1 734 ? 1.976 -2.281 -21.738 1.00 88.50 734 ASP A N 1
ATOM 5955 C CA . ASP A 1 734 ? 2.319 -0.942 -21.248 1.00 88.50 734 ASP A CA 1
ATOM 5956 C C . ASP A 1 734 ? 3.803 -0.570 -21.387 1.00 88.50 734 ASP A C 1
ATOM 5958 O O . ASP A 1 734 ? 4.114 0.556 -21.777 1.00 88.50 734 ASP A O 1
ATOM 5962 N N . SER A 1 735 ? 4.728 -1.507 -21.145 1.00 88.25 735 SER A N 1
ATOM 5963 C CA . SER A 1 735 ? 6.178 -1.258 -21.232 1.00 88.25 735 SER A CA 1
ATOM 5964 C C . SER A 1 735 ? 6.645 -0.812 -22.623 1.00 88.25 735 SER A C 1
ATOM 5966 O O . SER A 1 735 ? 7.650 -0.116 -22.734 1.00 88.25 735 SER A O 1
ATOM 5968 N N . LEU A 1 736 ? 5.913 -1.164 -23.686 1.00 89.44 736 LEU A N 1
ATOM 5969 C CA . LEU A 1 736 ? 6.225 -0.728 -25.052 1.00 89.44 736 LEU A CA 1
ATOM 5970 C C . LEU A 1 736 ? 5.817 0.724 -25.313 1.00 89.44 736 LEU A C 1
ATOM 5972 O O . LEU A 1 736 ? 6.381 1.370 -26.194 1.00 89.44 736 LEU A O 1
ATOM 5976 N N . PHE A 1 737 ? 4.871 1.252 -24.541 1.00 91.31 737 PHE A N 1
ATOM 5977 C CA . PHE A 1 737 ? 4.358 2.615 -24.678 1.00 91.31 737 PHE A CA 1
ATOM 5978 C C . PHE A 1 737 ? 5.018 3.603 -23.713 1.00 91.31 737 PHE A C 1
ATOM 5980 O O . PHE A 1 737 ? 4.628 4.767 -23.669 1.00 91.31 737 PHE A O 1
ATOM 5987 N N . ALA A 1 738 ? 6.039 3.169 -22.970 1.00 87.50 738 ALA A N 1
ATOM 5988 C CA . ALA A 1 738 ? 6.808 4.043 -22.098 1.00 87.50 738 ALA A CA 1
ATOM 5989 C C . ALA A 1 738 ? 7.520 5.147 -22.900 1.00 87.50 738 ALA A C 1
ATOM 5991 O O . ALA A 1 738 ? 8.215 4.867 -23.880 1.00 87.50 738 ALA A O 1
ATOM 5992 N N . GLU A 1 739 ? 7.389 6.397 -22.442 1.00 83.19 739 GLU A N 1
ATOM 5993 C CA . GLU A 1 739 ? 8.096 7.566 -22.993 1.00 83.19 739 GLU A CA 1
ATOM 5994 C C . GLU A 1 739 ? 9.572 7.640 -22.534 1.00 83.19 739 GLU A C 1
ATOM 5996 O O . GLU A 1 739 ? 10.286 8.596 -22.830 1.00 83.19 739 GLU A O 1
ATOM 6001 N N . THR A 1 740 ? 10.059 6.618 -21.826 1.00 80.12 740 THR A N 1
ATOM 6002 C CA . THR A 1 740 ? 11.449 6.479 -21.377 1.00 80.12 740 THR A CA 1
ATOM 6003 C C . THR A 1 740 ? 12.016 5.127 -21.820 1.00 80.12 740 THR A C 1
ATOM 6005 O O . THR A 1 740 ? 11.296 4.138 -21.919 1.00 80.12 740 THR A O 1
ATOM 6008 N N . GLY A 1 741 ? 13.321 5.069 -22.115 1.00 74.50 741 GLY A N 1
ATOM 6009 C CA . GLY A 1 741 ? 14.022 3.812 -22.427 1.00 74.50 741 GLY A CA 1
ATOM 6010 C C . GLY A 1 741 ? 14.221 3.474 -23.913 1.00 74.50 741 GLY A C 1
ATOM 6011 O O . GLY A 1 741 ? 14.903 2.493 -24.210 1.00 74.50 741 GLY A O 1
ATOM 6012 N N . PHE A 1 742 ? 13.726 4.279 -24.862 1.00 75.12 742 PHE A N 1
ATOM 6013 C CA . PHE A 1 742 ? 14.132 4.146 -26.270 1.00 75.12 742 PHE A CA 1
ATOM 6014 C C . PHE A 1 742 ? 15.609 4.558 -26.427 1.00 75.12 742 PHE A C 1
ATOM 6016 O O . PHE A 1 742 ? 16.015 5.693 -26.152 1.00 75.12 742 PHE A O 1
ATOM 6023 N N . SER A 1 743 ? 16.431 3.596 -26.833 1.00 87.94 743 SER A N 1
ATOM 6024 C CA . SER A 1 743 ? 17.873 3.731 -27.058 1.00 87.94 743 SER A CA 1
ATOM 6025 C C . SER A 1 743 ? 18.241 3.082 -28.383 1.00 87.94 743 SER A C 1
ATOM 6027 O O . SER A 1 743 ? 17.465 2.283 -28.907 1.00 87.94 743 SER A O 1
ATOM 6029 N N . ASP A 1 744 ? 19.428 3.383 -28.902 1.00 90.31 744 ASP A N 1
ATOM 6030 C CA . ASP A 1 744 ? 19.881 2.880 -30.205 1.00 90.31 744 ASP A CA 1
ATOM 6031 C C . ASP A 1 744 ? 19.856 1.341 -30.234 1.00 90.31 744 ASP A C 1
ATOM 6033 O O . ASP A 1 744 ? 19.436 0.727 -31.213 1.00 90.31 744 ASP A O 1
ATOM 6037 N N . LYS A 1 745 ? 20.146 0.710 -29.086 1.00 91.50 745 LYS A N 1
ATOM 6038 C CA . LYS A 1 745 ? 20.029 -0.740 -28.873 1.00 91.50 745 LYS A CA 1
ATOM 6039 C C . LYS A 1 745 ? 18.633 -1.287 -29.187 1.00 91.50 745 LYS A C 1
ATOM 6041 O O . LYS A 1 745 ? 18.531 -2.377 -29.735 1.00 91.50 745 LYS A O 1
ATOM 6046 N N . VAL A 1 746 ? 17.565 -0.557 -28.858 1.00 92.25 746 VAL A N 1
ATOM 6047 C CA . VAL A 1 746 ? 16.176 -0.982 -29.118 1.00 92.25 746 VAL A CA 1
ATOM 6048 C C . VAL A 1 746 ? 15.895 -1.005 -30.620 1.00 92.25 746 VAL A C 1
ATOM 6050 O O . VAL A 1 746 ? 15.325 -1.975 -31.118 1.00 92.25 746 VAL A O 1
ATOM 6053 N N . SER A 1 747 ? 16.340 0.017 -31.353 1.00 94.25 747 SER A N 1
ATOM 6054 C CA . SER A 1 747 ? 16.217 0.058 -32.814 1.00 94.25 747 SER A CA 1
ATOM 6055 C C . SER A 1 747 ? 17.038 -1.057 -33.474 1.00 94.25 747 SER A C 1
ATOM 6057 O O . SER A 1 747 ? 16.529 -1.740 -34.358 1.00 94.25 747 SER A O 1
ATOM 6059 N N . LEU A 1 748 ? 18.261 -1.319 -32.992 1.00 93.31 748 LEU A N 1
ATOM 6060 C CA . LEU A 1 748 ? 19.108 -2.429 -33.462 1.00 93.31 748 LEU A CA 1
ATOM 6061 C C . LEU A 1 748 ? 18.473 -3.810 -33.218 1.00 93.31 748 LEU A C 1
ATOM 6063 O O . LEU A 1 748 ? 18.594 -4.707 -34.056 1.00 93.31 748 LEU A O 1
ATOM 6067 N N . MET A 1 749 ? 17.771 -3.990 -32.093 1.00 93.75 749 MET A N 1
ATOM 6068 C CA . MET A 1 749 ? 16.975 -5.198 -31.833 1.00 93.75 749 MET A CA 1
ATOM 6069 C C . MET A 1 749 ? 15.806 -5.319 -32.820 1.00 93.75 749 MET A C 1
ATOM 6071 O O . MET A 1 749 ? 15.553 -6.415 -33.321 1.00 93.75 749 MET A O 1
ATOM 6075 N N . GLY A 1 750 ? 15.138 -4.206 -33.146 1.00 91.94 750 GLY A N 1
ATOM 6076 C CA . GLY A 1 750 ? 14.084 -4.135 -34.167 1.00 91.94 750 GLY A CA 1
ATOM 6077 C C . GLY A 1 750 ? 14.572 -4.469 -35.580 1.00 91.94 750 GLY A C 1
ATOM 6078 O O . GLY A 1 750 ? 13.865 -5.124 -36.340 1.00 91.94 750 GLY A O 1
ATOM 6079 N N . MET A 1 751 ? 15.817 -4.113 -35.905 1.00 93.81 751 MET A N 1
ATOM 6080 C CA . MET A 1 751 ? 16.491 -4.496 -37.156 1.00 93.81 751 MET A CA 1
ATOM 6081 C C . MET A 1 751 ? 16.967 -5.961 -37.169 1.00 93.81 751 MET A C 1
ATOM 6083 O O . MET A 1 751 ? 17.424 -6.454 -38.199 1.00 93.81 751 MET A O 1
ATOM 6087 N N . GLY A 1 752 ? 16.912 -6.663 -36.032 1.00 90.75 752 GLY A N 1
ATOM 6088 C CA . GLY A 1 752 ? 17.426 -8.026 -35.892 1.00 90.75 752 GLY A CA 1
ATOM 6089 C C . GLY A 1 752 ? 18.955 -8.132 -35.836 1.00 90.75 752 GLY A C 1
ATOM 6090 O O . GLY A 1 752 ? 19.485 -9.213 -36.080 1.00 90.75 752 GLY A O 1
ATOM 6091 N N . LYS A 1 753 ? 19.669 -7.041 -35.524 1.00 91.25 753 LYS A N 1
ATOM 6092 C CA . LYS A 1 753 ? 21.144 -7.013 -35.424 1.00 91.25 753 LYS A CA 1
ATOM 6093 C C . LYS A 1 753 ? 21.681 -7.175 -34.007 1.00 91.25 753 LYS A C 1
ATOM 6095 O O . LYS A 1 753 ? 22.854 -7.484 -33.831 1.00 91.25 753 LYS A O 1
ATOM 6100 N N . LEU A 1 754 ? 20.826 -7.001 -33.004 1.00 91.12 754 LEU A N 1
ATOM 6101 C CA . LEU A 1 754 ? 21.159 -7.215 -31.602 1.00 91.12 754 LEU A CA 1
ATOM 6102 C C . LEU A 1 754 ? 20.147 -8.172 -30.965 1.00 91.12 754 LEU A C 1
ATOM 6104 O O . LEU A 1 754 ? 18.941 -8.051 -31.185 1.00 91.12 754 LEU A O 1
ATOM 6108 N N . ASN A 1 755 ? 20.630 -9.112 -30.153 1.00 89.25 755 ASN A N 1
ATOM 6109 C CA . ASN A 1 755 ? 19.756 -9.984 -29.372 1.00 89.25 755 ASN A CA 1
ATOM 6110 C C . ASN A 1 755 ? 19.028 -9.188 -28.284 1.00 89.25 755 ASN A C 1
ATOM 6112 O O . ASN A 1 755 ? 19.592 -8.275 -27.678 1.00 89.25 755 ASN A O 1
ATOM 6116 N N . ILE A 1 756 ? 17.773 -9.553 -28.018 1.00 88.12 756 ILE A N 1
ATOM 6117 C CA . ILE A 1 756 ? 16.975 -8.917 -26.967 1.00 88.12 756 ILE A CA 1
ATOM 6118 C C . ILE A 1 756 ? 17.573 -9.303 -25.611 1.00 88.12 756 ILE A C 1
ATOM 6120 O O . ILE A 1 756 ? 17.636 -10.480 -25.262 1.00 88.12 756 ILE A O 1
ATOM 6124 N N . ALA A 1 757 ? 18.037 -8.306 -24.859 1.00 82.69 757 ALA A N 1
ATOM 6125 C CA . ALA A 1 757 ? 18.617 -8.505 -23.536 1.00 82.69 757 ALA A CA 1
ATOM 6126 C C . ALA A 1 757 ? 17.550 -8.912 -22.503 1.00 82.69 757 ALA A C 1
ATOM 6128 O O . ALA A 1 757 ? 16.384 -8.531 -22.618 1.00 82.69 757 ALA A O 1
ATOM 6129 N N . THR A 1 758 ? 17.950 -9.628 -21.446 1.00 79.38 758 THR A N 1
ATOM 6130 C CA . THR A 1 758 ? 17.041 -10.166 -20.414 1.00 79.38 758 THR A CA 1
ATOM 6131 C C . THR A 1 758 ? 16.178 -9.088 -19.747 1.00 79.38 758 THR A C 1
ATOM 6133 O O . THR A 1 758 ? 15.002 -9.311 -19.473 1.00 79.38 758 THR A O 1
ATOM 6136 N N . ASN A 1 759 ? 16.724 -7.886 -19.540 1.00 81.38 759 ASN A N 1
ATOM 6137 C CA . ASN A 1 759 ? 16.018 -6.738 -18.959 1.00 81.38 759 ASN A CA 1
ATOM 6138 C C . ASN A 1 759 ? 15.036 -6.042 -19.925 1.00 81.38 759 ASN A C 1
ATOM 6140 O O . ASN A 1 759 ? 14.269 -5.180 -19.502 1.00 81.38 759 ASN A O 1
ATOM 6144 N N . LEU A 1 760 ? 15.053 -6.399 -21.212 1.00 84.62 760 LEU A N 1
ATOM 6145 C CA . LEU A 1 760 ? 14.175 -5.872 -22.260 1.00 84.62 760 LEU A CA 1
ATOM 6146 C C . LEU A 1 760 ? 13.316 -6.975 -22.895 1.00 84.62 760 LEU A C 1
ATOM 6148 O O . LEU A 1 760 ? 12.810 -6.806 -24.001 1.00 84.62 760 LEU A O 1
ATOM 6152 N N . ASN A 1 761 ? 13.113 -8.099 -22.197 1.00 87.38 761 ASN A N 1
ATOM 6153 C CA . ASN A 1 761 ? 12.407 -9.270 -22.729 1.00 87.38 761 ASN A CA 1
ATOM 6154 C C . ASN A 1 761 ? 10.947 -8.985 -23.149 1.00 87.38 761 ASN A C 1
ATOM 6156 O O . ASN A 1 761 ? 10.355 -9.724 -23.929 1.00 87.38 761 ASN A O 1
ATOM 6160 N N . TYR A 1 762 ? 10.360 -7.877 -22.694 1.00 87.75 762 TYR A N 1
ATOM 6161 C CA . TYR A 1 762 ? 9.060 -7.412 -23.177 1.00 87.75 762 TYR A CA 1
ATOM 6162 C C . TYR A 1 762 ? 9.082 -7.043 -24.682 1.00 87.75 762 TYR A C 1
ATOM 6164 O O . TYR A 1 762 ? 8.067 -7.155 -25.364 1.00 87.75 762 TYR A O 1
ATOM 6172 N N . LEU A 1 763 ? 10.231 -6.689 -25.269 1.00 90.81 763 LEU A N 1
ATOM 6173 C CA . LEU A 1 763 ? 10.358 -6.479 -26.721 1.00 90.81 763 LEU A CA 1
ATOM 6174 C C . LEU A 1 763 ? 10.132 -7.767 -27.531 1.00 90.81 763 LEU A C 1
ATOM 6176 O O . LEU A 1 763 ? 9.779 -7.714 -28.709 1.00 90.81 763 LEU A O 1
ATOM 6180 N N . THR A 1 764 ? 10.272 -8.937 -26.907 1.00 90.75 764 THR A N 1
ATOM 6181 C CA . THR A 1 764 ? 10.033 -10.223 -27.568 1.00 90.75 764 THR A CA 1
ATOM 6182 C C . THR A 1 764 ? 8.564 -10.373 -27.975 1.00 90.75 764 THR A C 1
ATOM 6184 O O . THR A 1 764 ? 8.274 -11.011 -28.980 1.00 90.75 764 THR A O 1
ATOM 6187 N N . VAL A 1 765 ? 7.631 -9.715 -27.276 1.00 91.06 765 VAL A N 1
ATOM 6188 C CA . VAL A 1 765 ? 6.196 -9.749 -27.609 1.00 91.06 765 VAL A CA 1
ATOM 6189 C C . VAL A 1 765 ? 5.919 -9.117 -28.972 1.00 91.06 765 VAL A C 1
ATOM 6191 O O . VAL A 1 765 ? 5.240 -9.729 -29.794 1.00 91.06 765 VAL A O 1
ATOM 6194 N N . ILE A 1 766 ? 6.462 -7.922 -29.243 1.00 92.31 766 ILE A N 1
ATOM 6195 C CA . ILE A 1 766 ? 6.281 -7.274 -30.551 1.00 92.31 766 ILE A CA 1
ATOM 6196 C C . ILE A 1 766 ? 7.001 -8.061 -31.652 1.00 92.31 766 ILE A C 1
ATOM 6198 O O . ILE A 1 766 ? 6.429 -8.275 -32.716 1.00 92.31 766 ILE A O 1
ATOM 6202 N N . LYS A 1 767 ? 8.204 -8.586 -31.377 1.00 93.06 767 LYS A N 1
ATOM 6203 C CA . LYS A 1 767 ? 8.934 -9.449 -32.318 1.00 93.06 767 LYS A CA 1
ATOM 6204 C C . LYS A 1 767 ? 8.135 -10.703 -32.685 1.00 93.06 767 LYS A C 1
ATOM 6206 O O . LYS A 1 767 ? 7.995 -11.007 -33.864 1.00 93.06 767 LYS A O 1
ATOM 6211 N N . ASN A 1 768 ? 7.572 -11.399 -31.698 1.00 93.00 768 ASN A N 1
ATOM 6212 C CA . ASN A 1 768 ? 6.777 -12.606 -31.920 1.00 93.00 768 ASN A CA 1
ATOM 6213 C C . ASN A 1 768 ? 5.511 -12.309 -32.724 1.00 93.00 768 ASN A C 1
ATOM 6215 O O . ASN A 1 768 ? 5.197 -13.068 -33.629 1.00 93.00 768 ASN A O 1
ATOM 6219 N N . LYS A 1 769 ? 4.841 -11.175 -32.483 1.00 92.75 769 LYS A N 1
ATOM 6220 C CA . LYS A 1 769 ? 3.688 -10.747 -33.293 1.00 92.75 769 LYS A CA 1
ATOM 6221 C C . LYS A 1 769 ? 4.048 -10.536 -34.765 1.00 92.75 769 LYS A C 1
ATOM 6223 O O . LYS A 1 769 ? 3.292 -10.936 -35.644 1.00 92.75 769 LYS A O 1
ATOM 6228 N N . LEU A 1 770 ? 5.224 -9.970 -35.042 1.00 93.62 770 LEU A N 1
ATOM 6229 C CA . LEU A 1 770 ? 5.733 -9.824 -36.410 1.00 93.62 770 LEU A CA 1
ATOM 6230 C C . LEU A 1 770 ? 6.110 -11.176 -37.044 1.00 93.62 770 LEU A C 1
ATOM 6232 O O . LEU A 1 770 ? 5.965 -11.337 -38.255 1.00 93.62 770 LEU A O 1
ATOM 6236 N N . ILE A 1 771 ? 6.591 -12.141 -36.252 1.00 93.00 771 ILE A N 1
ATOM 6237 C CA . ILE A 1 771 ? 6.877 -13.511 -36.711 1.00 93.00 771 ILE A CA 1
ATOM 6238 C C . ILE A 1 771 ? 5.573 -14.267 -37.004 1.00 93.00 771 ILE A C 1
ATOM 6240 O O . ILE A 1 771 ? 5.445 -14.828 -38.086 1.00 93.00 771 ILE A O 1
ATOM 6244 N N . GLU A 1 772 ? 4.593 -14.232 -36.094 1.00 91.38 772 GLU A N 1
ATOM 6245 C CA . GLU A 1 772 ? 3.260 -14.843 -36.247 1.00 91.38 772 GLU A CA 1
ATOM 6246 C C . GLU A 1 772 ? 2.545 -14.345 -37.513 1.00 91.38 772 GLU A C 1
ATOM 6248 O O . GLU A 1 772 ? 1.897 -15.120 -38.210 1.00 91.38 772 GLU A O 1
ATOM 6253 N N . ALA A 1 773 ? 2.702 -13.059 -37.841 1.00 89.94 773 ALA A N 1
ATOM 6254 C CA . ALA A 1 773 ? 2.148 -12.449 -39.048 1.00 89.94 773 ALA A CA 1
ATOM 6255 C C . ALA A 1 773 ? 2.978 -12.707 -40.328 1.00 89.94 773 ALA A C 1
ATOM 6257 O O . ALA A 1 773 ? 2.667 -12.138 -41.376 1.00 89.94 773 ALA A O 1
ATOM 6258 N N . ASN A 1 774 ? 4.030 -13.537 -40.258 1.00 89.88 774 ASN A N 1
ATOM 6259 C CA . ASN A 1 774 ? 4.983 -13.828 -41.338 1.00 89.88 774 ASN A CA 1
ATOM 6260 C C . ASN A 1 774 ? 5.683 -12.587 -41.928 1.00 89.88 774 ASN A C 1
ATOM 6262 O O . ASN A 1 774 ? 6.075 -12.582 -43.094 1.00 89.88 774 ASN A O 1
ATOM 6266 N N . LEU A 1 775 ? 5.879 -11.534 -41.131 1.00 92.50 775 LEU A N 1
ATOM 6267 C CA . LEU A 1 775 ? 6.522 -10.291 -41.579 1.00 92.50 775 LEU A CA 1
ATOM 6268 C C . LEU A 1 775 ? 8.024 -10.291 -41.304 1.00 92.50 775 LEU A C 1
ATOM 6270 O O . LEU A 1 775 ? 8.802 -9.739 -42.073 1.00 92.50 775 LEU A O 1
ATOM 6274 N N . TRP A 1 776 ? 8.452 -10.904 -40.198 1.00 91.62 776 TRP A N 1
ATOM 6275 C CA . TRP A 1 776 ? 9.828 -10.754 -39.722 1.00 91.62 776 TRP A CA 1
ATOM 6276 C C . TRP A 1 776 ? 10.885 -11.360 -40.660 1.00 91.62 776 TRP A C 1
ATOM 6278 O O . TRP A 1 776 ? 11.942 -10.760 -40.869 1.00 91.62 776 TRP A O 1
ATOM 6288 N N . HIS A 1 777 ? 10.592 -12.541 -41.210 1.00 87.44 777 HIS A N 1
ATOM 6289 C CA . HIS A 1 777 ? 11.509 -13.329 -42.043 1.00 87.44 777 HIS A CA 1
ATOM 6290 C C . HIS A 1 777 ? 11.266 -13.178 -43.553 1.00 87.44 777 HIS A C 1
ATOM 6292 O O . HIS A 1 777 ? 12.078 -13.645 -44.347 1.00 87.44 777 HIS A O 1
ATOM 6298 N N . THR A 1 778 ? 10.173 -12.531 -43.953 1.00 84.75 778 THR A N 1
ATOM 6299 C CA . THR A 1 778 ? 9.805 -12.339 -45.361 1.00 84.75 778 THR A CA 1
ATOM 6300 C C . THR A 1 778 ? 10.393 -11.024 -45.859 1.00 84.75 778 THR A C 1
ATOM 6302 O O . THR A 1 778 ? 10.232 -10.009 -45.194 1.00 84.75 778 THR A O 1
ATOM 6305 N N . HIS A 1 779 ? 11.062 -11.014 -47.015 1.00 77.81 779 HIS A N 1
ATOM 6306 C CA . HIS A 1 779 ? 11.654 -9.786 -47.564 1.00 77.81 779 HIS A CA 1
ATOM 6307 C C . HIS A 1 779 ? 10.576 -8.817 -48.091 1.00 77.81 779 HIS A C 1
ATOM 6309 O O . HIS A 1 779 ? 10.503 -7.681 -47.636 1.00 77.81 779 HIS A O 1
ATOM 6315 N N . ASN A 1 780 ? 9.645 -9.300 -48.923 1.00 84.50 780 ASN A N 1
ATOM 6316 C CA . ASN A 1 780 ? 8.550 -8.499 -49.499 1.00 84.50 780 ASN A CA 1
ATOM 6317 C C . ASN A 1 780 ? 7.241 -8.636 -48.705 1.00 84.50 780 ASN A C 1
ATOM 6319 O O . ASN A 1 780 ? 6.169 -8.899 -49.254 1.00 84.50 780 ASN A O 1
ATOM 6323 N N . TYR A 1 781 ? 7.312 -8.504 -47.381 1.00 89.69 781 TYR A N 1
ATOM 6324 C CA . TYR A 1 781 ? 6.151 -8.714 -46.510 1.00 89.69 781 TYR A CA 1
ATOM 6325 C C . TYR A 1 781 ? 5.004 -7.714 -46.755 1.00 89.69 781 TYR A C 1
ATOM 6327 O O . TYR A 1 781 ? 3.840 -8.013 -46.481 1.00 89.69 781 TYR A O 1
ATOM 6335 N N . ALA A 1 782 ? 5.324 -6.527 -47.281 1.00 88.12 782 ALA A N 1
ATOM 6336 C CA . ALA A 1 782 ? 4.333 -5.510 -47.617 1.00 88.12 782 ALA A CA 1
ATOM 6337 C C . ALA A 1 782 ? 3.421 -5.949 -48.778 1.00 88.12 782 ALA A C 1
ATOM 6339 O O . ALA A 1 782 ? 2.230 -5.646 -48.772 1.00 88.12 782 ALA A O 1
ATOM 6340 N N . GLU A 1 783 ? 3.961 -6.717 -49.728 1.00 88.50 783 GLU A N 1
ATOM 6341 C CA . GLU A 1 783 ? 3.224 -7.268 -50.871 1.00 88.50 783 GLU A CA 1
ATOM 6342 C C . GLU A 1 783 ? 2.449 -8.535 -50.495 1.00 88.50 783 GLU A C 1
ATOM 6344 O O . GLU A 1 783 ? 1.323 -8.733 -50.948 1.00 88.50 783 GLU A O 1
ATOM 6349 N N . SER A 1 784 ? 3.033 -9.392 -49.649 1.00 86.56 784 SER A N 1
ATOM 6350 C CA . SER A 1 784 ? 2.416 -10.665 -49.257 1.00 86.56 784 SER A CA 1
ATOM 6351 C C . SER A 1 784 ? 1.305 -10.511 -48.217 1.00 86.56 784 SER A C 1
ATOM 6353 O O . SER A 1 784 ? 0.388 -11.331 -48.174 1.00 86.56 784 SER A O 1
ATOM 6355 N N . ASN A 1 785 ? 1.358 -9.466 -47.387 1.00 90.38 785 ASN A N 1
ATOM 6356 C CA . ASN A 1 785 ? 0.336 -9.173 -46.385 1.00 90.38 785 ASN A CA 1
ATOM 6357 C C . ASN A 1 785 ? -0.027 -7.675 -46.359 1.00 90.38 785 ASN A C 1
ATOM 6359 O O . ASN A 1 785 ? 0.234 -6.996 -45.365 1.00 90.38 785 ASN A O 1
ATOM 6363 N N . PRO A 1 786 ? -0.641 -7.131 -47.426 1.00 90.81 786 PRO A N 1
ATOM 6364 C CA . PRO A 1 786 ? -0.857 -5.689 -47.589 1.00 90.81 786 PRO A CA 1
ATOM 6365 C C . PRO A 1 786 ? -1.904 -5.107 -46.628 1.00 90.81 786 PRO A C 1
ATOM 6367 O O . PRO A 1 786 ? -1.917 -3.906 -46.368 1.00 90.81 786 PRO A O 1
ATOM 6370 N N . ALA A 1 787 ? -2.790 -5.945 -46.082 1.00 90.50 787 ALA A N 1
ATOM 6371 C CA . ALA A 1 787 ? -3.823 -5.515 -45.142 1.00 90.50 787 ALA A CA 1
ATOM 6372 C C . ALA A 1 787 ? -3.282 -5.265 -43.722 1.00 90.50 787 ALA A C 1
ATOM 6374 O O . ALA A 1 787 ? -3.931 -4.567 -42.941 1.00 90.50 787 ALA A O 1
ATOM 6375 N N . HIS A 1 788 ? -2.112 -5.815 -43.378 1.00 94.31 788 HIS A N 1
ATOM 6376 C CA . HIS A 1 788 ? -1.554 -5.713 -42.034 1.00 94.31 788 HIS A CA 1
ATOM 6377 C C . HIS A 1 788 ? -1.053 -4.284 -41.725 1.00 94.31 788 HIS A C 1
ATOM 6379 O O . HIS A 1 788 ? -0.383 -3.687 -42.573 1.00 94.31 788 HIS A O 1
ATOM 6385 N N . PRO A 1 789 ? -1.278 -3.736 -40.511 1.00 93.69 789 PRO A N 1
ATOM 6386 C CA . PRO A 1 789 ? -0.882 -2.368 -40.151 1.00 93.69 789 PRO A CA 1
ATOM 6387 C C . PRO A 1 789 ? 0.587 -2.033 -40.457 1.00 93.69 789 PRO A C 1
ATOM 6389 O O . PRO A 1 789 ? 0.891 -1.006 -41.057 1.00 93.69 789 PRO A O 1
ATOM 6392 N N . VAL A 1 790 ? 1.507 -2.941 -40.119 1.00 95.44 790 VAL A N 1
ATOM 6393 C CA . VAL A 1 790 ? 2.954 -2.777 -40.375 1.00 95.44 790 VAL A CA 1
ATOM 6394 C C . VAL A 1 790 ? 3.293 -2.785 -41.868 1.00 95.44 790 VAL A C 1
ATOM 6396 O O . VAL A 1 790 ? 4.161 -2.030 -42.295 1.00 95.44 790 VAL A O 1
ATOM 6399 N N . SER A 1 791 ? 2.591 -3.580 -42.678 1.00 94.88 791 SER A N 1
ATOM 6400 C CA . SER A 1 791 ? 2.769 -3.578 -44.132 1.00 94.88 791 SER A CA 1
ATOM 6401 C C . SER A 1 791 ? 2.299 -2.262 -44.739 1.00 94.88 791 SER A C 1
ATOM 6403 O O . SER A 1 791 ? 3.016 -1.666 -45.535 1.00 94.88 791 SER A O 1
ATOM 6405 N N . LYS A 1 792 ? 1.155 -1.735 -44.281 1.00 95.62 792 LYS A N 1
ATOM 6406 C CA . LYS A 1 792 ? 0.676 -0.408 -44.692 1.00 95.62 792 LYS A CA 1
ATOM 6407 C C . LYS A 1 792 ? 1.669 0.697 -44.323 1.00 95.62 792 LYS A C 1
ATOM 6409 O O . LYS A 1 792 ? 1.914 1.583 -45.142 1.00 95.62 792 LYS A O 1
ATOM 6414 N N . MET A 1 793 ? 2.259 0.642 -43.121 1.00 96.06 793 MET A N 1
ATOM 6415 C CA . MET A 1 793 ? 3.325 1.571 -42.721 1.00 96.06 793 MET A CA 1
ATOM 6416 C C . MET A 1 793 ? 4.516 1.473 -43.677 1.00 96.06 793 MET A C 1
ATOM 6418 O O . MET A 1 793 ? 4.972 2.499 -44.179 1.00 96.06 793 MET A O 1
ATOM 6422 N N . LYS A 1 794 ? 4.982 0.252 -43.979 1.00 95.31 794 LYS A N 1
ATOM 6423 C CA . LYS A 1 794 ? 6.103 0.020 -44.898 1.00 95.31 794 LYS A CA 1
ATOM 6424 C C . LYS A 1 794 ? 5.833 0.604 -46.286 1.00 95.31 794 LYS A C 1
ATOM 6426 O O . LYS A 1 794 ? 6.658 1.370 -46.769 1.00 95.31 794 LYS A O 1
ATOM 6431 N N . THR A 1 795 ? 4.657 0.359 -46.862 1.00 95.00 795 THR A N 1
ATOM 6432 C CA . THR A 1 795 ? 4.271 0.907 -48.173 1.00 95.00 795 THR A CA 1
ATOM 6433 C C . THR A 1 795 ? 4.262 2.439 -48.195 1.00 95.00 795 THR A C 1
ATOM 6435 O O . THR A 1 795 ? 4.655 3.048 -49.188 1.00 95.00 795 THR A O 1
ATOM 6438 N N . VAL A 1 796 ? 3.811 3.097 -47.120 1.00 95.56 796 VAL A N 1
ATOM 6439 C CA . VAL A 1 796 ? 3.853 4.569 -47.030 1.00 95.56 796 VAL A CA 1
ATOM 6440 C C . VAL A 1 796 ? 5.292 5.071 -46.934 1.00 95.56 796 VAL A C 1
ATOM 6442 O O . VAL A 1 796 ? 5.634 6.051 -47.593 1.00 95.56 796 VAL A O 1
ATOM 6445 N N . ILE A 1 797 ? 6.136 4.395 -46.151 1.00 95.00 797 ILE A N 1
ATOM 6446 C CA . ILE A 1 797 ? 7.559 4.726 -46.025 1.00 95.00 797 ILE A CA 1
ATOM 6447 C C . ILE A 1 797 ? 8.271 4.585 -47.373 1.00 95.00 797 ILE A C 1
ATOM 6449 O O . ILE A 1 797 ? 8.955 5.517 -47.778 1.00 95.00 797 ILE A O 1
ATOM 6453 N N . GLU A 1 798 ? 8.088 3.474 -48.086 1.00 93.00 798 GLU A N 1
ATOM 6454 C CA . GLU A 1 798 ? 8.691 3.246 -49.408 1.00 93.00 798 GLU A CA 1
ATOM 6455 C C . GLU A 1 798 ? 8.297 4.345 -50.396 1.00 93.00 798 GLU A C 1
ATOM 6457 O O . GLU A 1 798 ? 9.168 4.993 -50.964 1.00 93.00 798 GLU A O 1
ATOM 6462 N N . ARG A 1 799 ? 7.002 4.677 -50.487 1.00 93.62 799 ARG A N 1
ATOM 6463 C CA . ARG A 1 799 ? 6.529 5.777 -51.346 1.00 93.62 799 ARG A CA 1
ATOM 6464 C C . ARG A 1 799 ? 7.160 7.125 -50.999 1.00 93.62 799 ARG A C 1
ATOM 6466 O O . ARG A 1 799 ? 7.460 7.901 -51.902 1.00 93.62 799 ARG A O 1
ATOM 6473 N N . LEU A 1 800 ? 7.327 7.434 -49.710 1.00 93.19 800 LEU A N 1
ATOM 6474 C CA . LEU A 1 800 ? 7.965 8.681 -49.272 1.00 93.19 800 LEU A CA 1
ATOM 6475 C C . LEU A 1 800 ? 9.445 8.721 -49.639 1.00 93.19 800 LEU A C 1
ATOM 6477 O O . LEU A 1 800 ? 9.954 9.766 -50.040 1.00 93.19 800 LEU A O 1
ATOM 6481 N N . ILE A 1 801 ? 10.125 7.590 -49.490 1.00 90.62 801 ILE A N 1
ATOM 6482 C CA . ILE A 1 801 ? 11.542 7.455 -49.793 1.00 90.62 801 ILE A CA 1
ATOM 6483 C C . ILE A 1 801 ? 11.771 7.548 -51.306 1.00 90.62 801 ILE A C 1
ATOM 6485 O O . ILE A 1 801 ? 12.619 8.331 -51.735 1.00 90.62 801 ILE A O 1
ATOM 6489 N N . ASP A 1 802 ? 10.978 6.841 -52.111 1.00 89.81 802 ASP A N 1
ATOM 6490 C CA . ASP A 1 802 ? 11.055 6.885 -53.574 1.00 89.81 802 ASP A CA 1
ATOM 6491 C C . ASP A 1 802 ? 10.772 8.291 -54.107 1.00 89.81 802 ASP A C 1
ATOM 6493 O O . ASP A 1 802 ? 11.599 8.852 -54.826 1.00 89.81 802 ASP A O 1
ATOM 6497 N N . ALA A 1 803 ? 9.681 8.926 -53.664 1.00 90.19 803 ALA A N 1
ATOM 6498 C CA . ALA A 1 803 ? 9.357 10.297 -54.058 1.00 90.19 803 ALA A CA 1
ATOM 6499 C C . ALA A 1 803 ? 10.426 11.311 -53.606 1.00 90.19 803 ALA A C 1
ATOM 6501 O O . ALA A 1 803 ? 10.721 12.274 -54.319 1.00 90.19 803 ALA A O 1
ATOM 6502 N N . GLY A 1 804 ? 11.019 11.110 -52.423 1.00 88.12 804 GLY A N 1
ATOM 6503 C CA . GLY A 1 804 ? 12.123 11.929 -51.923 1.00 88.12 804 GLY A CA 1
ATOM 6504 C C . GLY A 1 804 ? 13.366 11.816 -52.806 1.00 88.12 804 GLY A C 1
ATOM 6505 O O . GLY A 1 804 ? 13.954 12.833 -53.188 1.00 88.12 804 GLY A O 1
ATOM 6506 N N . PHE A 1 805 ? 13.727 10.593 -53.199 1.00 85.62 805 PHE A N 1
ATOM 6507 C CA . PHE A 1 805 ? 14.852 10.353 -54.097 1.00 85.62 805 PHE A CA 1
ATOM 6508 C C . PHE A 1 805 ? 14.607 10.884 -55.509 1.00 85.62 805 PHE A C 1
ATOM 6510 O O . PHE A 1 805 ? 15.497 11.533 -56.045 1.00 85.62 805 PHE A O 1
ATOM 6517 N N . GLU A 1 806 ? 13.419 10.695 -56.082 1.00 85.31 806 GLU A N 1
ATOM 6518 C CA . GLU A 1 806 ? 13.082 11.224 -57.411 1.00 85.31 806 GLU A CA 1
ATOM 6519 C C . GLU A 1 806 ? 13.114 12.756 -57.460 1.00 85.31 806 GLU A C 1
ATOM 6521 O O . GLU A 1 806 ? 13.567 13.342 -58.442 1.00 85.31 806 GLU A O 1
ATOM 6526 N N . LYS A 1 807 ? 12.637 13.419 -56.400 1.00 84.06 807 LYS A N 1
ATOM 6527 C CA . LYS A 1 807 ? 12.495 14.879 -56.379 1.00 84.06 807 LYS A CA 1
ATOM 6528 C C . LYS A 1 807 ? 13.760 15.610 -55.936 1.00 84.06 807 LYS A C 1
ATOM 6530 O O . LYS A 1 807 ? 14.101 16.642 -56.507 1.00 84.06 807 LYS A O 1
ATOM 6535 N N . ASN A 1 808 ? 14.406 15.126 -54.877 1.00 79.44 808 ASN A N 1
ATOM 6536 C CA . ASN A 1 808 ? 15.457 15.856 -54.167 1.00 79.44 808 ASN A CA 1
ATOM 6537 C C . ASN A 1 808 ? 16.770 15.065 -54.040 1.00 79.44 808 ASN A C 1
ATOM 6539 O O . ASN A 1 808 ? 17.715 15.582 -53.451 1.00 79.44 808 ASN A O 1
ATOM 6543 N N . ASN A 1 809 ? 16.844 13.825 -54.544 1.00 82.69 809 ASN A N 1
ATOM 6544 C CA . ASN A 1 809 ? 17.933 12.868 -54.288 1.00 82.69 809 ASN A CA 1
ATOM 6545 C C . ASN A 1 809 ? 18.141 12.509 -52.801 1.00 82.69 809 ASN A C 1
ATOM 6547 O O . ASN A 1 809 ? 19.136 11.871 -52.450 1.00 82.69 809 ASN A O 1
ATOM 6551 N N . TYR A 1 810 ? 17.201 12.869 -51.921 1.00 87.88 810 TYR A N 1
ATOM 6552 C CA . TYR A 1 810 ? 17.254 12.557 -50.495 1.00 87.88 810 TYR A CA 1
ATOM 6553 C C . TYR A 1 810 ? 15.863 12.527 -49.860 1.00 87.88 810 TYR A C 1
ATOM 6555 O O . TYR A 1 810 ? 14.916 13.132 -50.361 1.00 87.88 810 TYR A O 1
ATOM 6563 N N . VAL A 1 811 ? 15.765 11.890 -48.697 1.00 91.88 811 VAL A N 1
ATOM 6564 C CA . VAL A 1 811 ? 14.570 11.899 -47.840 1.00 91.88 811 VAL A CA 1
ATOM 6565 C C . VAL A 1 811 ? 14.959 12.283 -46.415 1.00 91.88 811 VAL A C 1
ATOM 6567 O O . VAL A 1 811 ? 15.977 11.818 -45.896 1.00 91.88 811 VAL A O 1
ATOM 6570 N N . MET A 1 812 ? 14.187 13.162 -45.770 1.00 91.81 812 MET A N 1
ATOM 6571 C CA . MET A 1 812 ? 14.446 13.522 -44.374 1.00 91.81 812 MET A CA 1
ATOM 6572 C C . MET A 1 812 ? 13.826 12.485 -43.440 1.00 91.81 812 MET A C 1
ATOM 6574 O O . MET A 1 812 ? 12.664 12.105 -43.592 1.00 91.81 812 MET A O 1
ATOM 6578 N N . ILE A 1 813 ? 14.562 12.081 -42.400 1.00 93.50 813 ILE A N 1
ATOM 6579 C CA . ILE A 1 813 ? 14.017 11.166 -41.381 1.00 93.50 813 ILE A CA 1
ATOM 6580 C C . ILE A 1 813 ? 12.813 11.787 -40.645 1.00 93.50 813 ILE A C 1
ATOM 6582 O O . ILE A 1 813 ? 11.922 11.077 -40.178 1.00 93.50 813 ILE A O 1
ATOM 6586 N N . ALA A 1 814 ? 12.760 13.122 -40.586 1.00 92.75 814 ALA A N 1
ATOM 6587 C CA . ALA A 1 814 ? 11.648 13.882 -40.030 1.00 92.75 814 ALA A CA 1
ATOM 6588 C C . ALA A 1 814 ? 10.343 13.712 -40.825 1.00 92.75 814 ALA A C 1
ATOM 6590 O O . ALA A 1 814 ? 9.279 13.636 -40.209 1.00 92.75 814 ALA A O 1
ATOM 6591 N N . ASP A 1 815 ? 10.413 13.604 -42.155 1.00 93.06 815 ASP A N 1
ATOM 6592 C CA . ASP A 1 815 ? 9.234 13.422 -43.011 1.00 93.06 815 ASP A CA 1
ATOM 6593 C C . ASP A 1 815 ? 8.637 12.027 -42.809 1.00 93.06 815 ASP A C 1
ATOM 6595 O O . ASP A 1 815 ? 7.428 11.878 -42.621 1.00 93.06 815 ASP A O 1
ATOM 6599 N N . ILE A 1 816 ? 9.506 11.012 -42.740 1.00 94.75 816 ILE A N 1
ATOM 6600 C CA . ILE A 1 816 ? 9.130 9.626 -42.432 1.00 94.75 816 ILE A CA 1
ATOM 6601 C C . ILE A 1 816 ? 8.448 9.567 -41.061 1.00 94.75 816 ILE A C 1
ATOM 6603 O O . ILE A 1 816 ? 7.354 9.018 -40.928 1.00 94.75 816 ILE A O 1
ATOM 6607 N N . TRP A 1 817 ? 9.065 10.163 -40.037 1.00 94.00 817 TRP A N 1
ATOM 6608 C CA . TRP A 1 817 ? 8.494 10.177 -38.694 1.00 94.00 817 TRP A CA 1
ATOM 6609 C C . TRP A 1 817 ? 7.149 10.912 -38.646 1.00 94.00 817 TRP A C 1
ATOM 6611 O O . TRP A 1 817 ? 6.187 10.379 -38.098 1.00 94.00 817 TRP A O 1
ATOM 6621 N N . SER A 1 818 ? 7.042 12.082 -39.280 1.00 92.19 818 SER A N 1
ATOM 6622 C CA . SER A 1 818 ? 5.797 12.862 -39.334 1.00 92.19 818 SER A CA 1
ATOM 6623 C C . SER A 1 818 ? 4.659 12.087 -40.005 1.00 92.19 818 SER A C 1
ATOM 6625 O O . SER A 1 818 ? 3.526 12.115 -39.524 1.00 92.19 818 SER A O 1
ATOM 6627 N N . ALA A 1 819 ? 4.954 11.331 -41.068 1.00 93.19 819 ALA A N 1
ATOM 6628 C CA . ALA A 1 819 ? 3.979 10.460 -41.716 1.00 93.19 819 ALA A CA 1
ATOM 6629 C C . ALA A 1 819 ? 3.531 9.304 -40.810 1.00 93.19 819 ALA A C 1
ATOM 6631 O O . ALA A 1 819 ? 2.342 8.993 -40.751 1.00 93.19 819 ALA A O 1
ATOM 6632 N N . MET A 1 820 ? 4.452 8.700 -40.053 1.00 94.81 820 MET A N 1
ATOM 6633 C CA . MET A 1 820 ? 4.114 7.647 -39.088 1.00 94.81 820 MET A CA 1
ATOM 6634 C C . MET A 1 820 ? 3.324 8.170 -37.881 1.00 94.81 820 MET A C 1
ATOM 6636 O O . MET A 1 820 ? 2.577 7.416 -37.260 1.00 94.81 820 MET A O 1
ATOM 6640 N N . GLN A 1 821 ? 3.447 9.456 -37.549 1.00 91.44 821 GLN A N 1
ATOM 6641 C CA . GLN A 1 821 ? 2.633 10.122 -36.530 1.00 91.44 821 GLN A CA 1
ATOM 6642 C C . GLN A 1 821 ? 1.231 10.510 -37.027 1.00 91.44 821 GLN A C 1
ATOM 6644 O O . GLN A 1 821 ? 0.344 10.776 -36.216 1.00 91.44 821 GLN A O 1
ATOM 6649 N N . ALA A 1 822 ? 1.006 10.568 -38.339 1.00 90.19 822 ALA A N 1
ATOM 6650 C CA . ALA A 1 822 ? -0.296 10.899 -38.899 1.00 90.19 822 ALA A CA 1
ATOM 6651 C C . ALA A 1 822 ? -1.277 9.712 -38.811 1.00 90.19 822 ALA A C 1
ATOM 6653 O O . ALA A 1 822 ? -0.888 8.549 -38.665 1.00 90.19 822 ALA A O 1
ATOM 6654 N N . LYS A 1 823 ? -2.582 10.000 -38.907 1.00 89.75 823 LYS A N 1
ATOM 6655 C CA . LYS A 1 823 ? -3.611 8.959 -39.069 1.00 89.75 823 LYS A CA 1
ATOM 6656 C C . LYS A 1 823 ? -3.383 8.242 -40.411 1.00 89.75 823 LYS A C 1
ATOM 6658 O O . LYS A 1 823 ? -3.111 8.934 -41.393 1.00 89.75 823 LYS A O 1
ATOM 6663 N N . PRO A 1 824 ? -3.512 6.904 -40.485 1.00 92.94 824 PRO A N 1
ATOM 6664 C CA . PRO A 1 824 ? -4.116 5.999 -39.494 1.00 92.94 824 PRO A CA 1
ATOM 6665 C C . PRO A 1 824 ? -3.147 5.363 -38.472 1.00 92.94 824 PRO A C 1
ATOM 6667 O O . PRO A 1 824 ? -3.594 4.552 -37.663 1.00 92.94 824 PRO A O 1
ATOM 6670 N N . PHE A 1 825 ? -1.853 5.701 -38.487 1.00 93.31 825 PHE A N 1
ATOM 6671 C CA . PHE A 1 825 ? -0.808 5.003 -37.718 1.00 93.31 825 PHE A CA 1
ATOM 6672 C C . PHE A 1 825 ? -0.565 5.592 -36.323 1.00 93.31 825 PHE A C 1
ATOM 6674 O O . PHE A 1 825 ? -0.514 4.880 -35.325 1.00 93.31 825 PHE A O 1
ATOM 6681 N N . GLY A 1 826 ? -0.392 6.907 -36.229 1.00 91.44 826 GLY A N 1
ATOM 6682 C CA . GLY A 1 826 ? -0.253 7.597 -34.950 1.00 91.44 826 GLY A CA 1
ATOM 6683 C C . GLY A 1 826 ? 0.909 7.156 -34.049 1.00 91.44 826 GLY A C 1
ATOM 6684 O O . GLY A 1 826 ? 0.751 7.176 -32.829 1.00 91.44 826 GLY A O 1
ATOM 6685 N N . LEU A 1 827 ? 2.072 6.749 -34.564 1.00 92.19 827 LEU A N 1
ATOM 6686 C CA . LEU A 1 827 ? 3.182 6.268 -33.724 1.00 92.19 827 LEU A CA 1
ATOM 6687 C C . LEU A 1 827 ? 3.586 7.283 -32.643 1.00 92.19 827 LEU A C 1
ATOM 6689 O O . LEU A 1 827 ? 3.848 8.449 -32.922 1.00 92.19 827 LEU A O 1
ATOM 6693 N N . MET A 1 828 ? 3.636 6.848 -31.385 1.00 90.75 828 MET A N 1
ATOM 6694 C CA . MET A 1 828 ? 3.917 7.716 -30.232 1.00 90.75 828 MET A CA 1
ATOM 6695 C C . MET A 1 828 ? 5.413 7.758 -29.907 1.00 90.75 828 MET A C 1
ATOM 6697 O O . MET A 1 828 ? 6.183 6.913 -30.363 1.00 90.75 828 MET A O 1
ATOM 6701 N N . LYS A 1 829 ? 5.837 8.721 -29.082 1.00 90.62 829 LYS A N 1
ATOM 6702 C CA . LYS A 1 829 ? 7.219 8.812 -28.588 1.00 90.62 829 LYS A CA 1
ATOM 6703 C C . LYS A 1 829 ? 7.496 7.725 -27.536 1.00 90.62 829 LYS A C 1
ATOM 6705 O O . LYS A 1 829 ? 7.531 8.016 -26.348 1.00 90.62 829 LYS A O 1
ATOM 6710 N N . CYS A 1 830 ? 7.645 6.468 -27.957 1.00 91.31 830 CYS A N 1
ATOM 6711 C CA . CYS A 1 830 ? 7.797 5.328 -27.051 1.00 91.31 830 CYS A CA 1
ATOM 6712 C C . CYS A 1 830 ? 8.792 4.259 -27.533 1.00 91.31 830 CYS A C 1
ATOM 6714 O O . CYS A 1 830 ? 9.240 4.261 -28.682 1.00 91.31 830 CYS A O 1
ATOM 6716 N N . VAL A 1 831 ? 9.127 3.323 -26.636 1.00 92.25 831 VAL A N 1
ATOM 6717 C CA . VAL A 1 831 ? 10.065 2.210 -26.888 1.00 92.25 831 VAL A CA 1
ATOM 6718 C C . VAL A 1 831 ? 9.637 1.351 -28.082 1.00 92.25 831 VAL A C 1
ATOM 6720 O O . VAL A 1 831 ? 10.458 1.028 -28.940 1.00 92.25 831 VAL A O 1
ATOM 6723 N N . GLY A 1 832 ? 8.350 1.010 -28.167 1.00 92.81 832 GLY A N 1
ATOM 6724 C CA . GLY A 1 832 ? 7.803 0.191 -29.245 1.00 92.81 832 GLY A CA 1
ATOM 6725 C C . GLY A 1 832 ? 7.895 0.869 -30.611 1.00 92.81 832 GLY A C 1
ATOM 6726 O O . GLY A 1 832 ? 8.204 0.197 -31.590 1.00 92.81 832 GLY A O 1
ATOM 6727 N N . SER A 1 833 ? 7.733 2.195 -30.681 1.00 93.50 833 SER A N 1
ATOM 6728 C CA . SER A 1 833 ? 7.938 2.948 -31.925 1.00 93.50 833 SER A CA 1
ATOM 6729 C C . SER A 1 833 ? 9.394 2.912 -32.384 1.00 93.50 833 SER A C 1
ATOM 6731 O O . SER A 1 833 ? 9.637 2.759 -33.573 1.00 93.50 833 SER A O 1
ATOM 6733 N N . ALA A 1 834 ? 10.371 2.993 -31.471 1.00 94.69 834 ALA A N 1
ATOM 6734 C CA . ALA A 1 834 ? 11.788 2.872 -31.832 1.00 94.69 834 ALA A CA 1
ATOM 6735 C C . ALA A 1 834 ? 12.117 1.475 -32.382 1.00 94.69 834 ALA A C 1
ATOM 6737 O O . ALA A 1 834 ? 12.777 1.349 -33.414 1.00 94.69 834 ALA A O 1
ATOM 6738 N N . PHE A 1 835 ? 11.589 0.431 -31.738 1.00 95.50 835 PHE A N 1
ATOM 6739 C CA . PHE A 1 835 ? 11.719 -0.945 -32.215 1.00 95.50 835 PHE A CA 1
ATOM 6740 C C . PHE A 1 835 ? 11.083 -1.122 -33.604 1.00 95.50 835 PHE A C 1
ATOM 6742 O O . PHE A 1 835 ? 11.713 -1.662 -34.512 1.00 95.50 835 PHE A O 1
ATOM 6749 N N . LEU A 1 836 ? 9.849 -0.637 -33.784 1.00 95.56 836 LEU A N 1
ATOM 6750 C CA . LEU A 1 836 ? 9.106 -0.779 -35.034 1.00 95.56 836 LEU A CA 1
ATOM 6751 C C . LEU A 1 836 ? 9.733 0.029 -36.177 1.00 95.56 836 LEU A C 1
ATOM 6753 O O . LEU A 1 836 ? 9.860 -0.487 -37.281 1.00 95.56 836 LEU A O 1
ATOM 6757 N N . MET A 1 837 ? 10.189 1.255 -35.916 1.00 95.88 837 MET A N 1
ATOM 6758 C CA . MET A 1 837 ? 10.934 2.059 -36.891 1.00 95.88 837 MET A CA 1
ATOM 6759 C C . MET A 1 837 ? 12.239 1.374 -37.307 1.00 95.88 837 MET A C 1
ATOM 6761 O O . MET A 1 837 ? 12.581 1.384 -38.486 1.00 95.88 837 MET A O 1
ATOM 6765 N N . GLY A 1 838 ? 12.940 0.730 -36.364 1.00 95.25 838 GLY A N 1
ATOM 6766 C CA . GLY A 1 838 ? 14.103 -0.101 -36.674 1.00 95.25 838 GLY A CA 1
ATOM 6767 C C . GLY A 1 838 ? 13.749 -1.243 -37.626 1.00 95.25 838 GLY A C 1
ATOM 6768 O O . GLY A 1 838 ? 14.438 -1.446 -38.618 1.00 95.25 838 GLY A O 1
ATOM 6769 N N . PHE A 1 839 ? 12.639 -1.941 -37.377 1.00 95.56 839 PHE A N 1
ATOM 6770 C CA . PHE A 1 839 ? 12.152 -3.003 -38.259 1.00 95.56 839 PHE A CA 1
ATOM 6771 C C . PHE A 1 839 ? 11.758 -2.499 -39.659 1.00 95.56 839 PHE A C 1
ATOM 6773 O O . PHE A 1 839 ? 12.096 -3.141 -40.648 1.00 95.56 839 PHE A O 1
ATOM 6780 N N . LEU A 1 840 ? 11.065 -1.358 -39.746 1.00 95.31 840 LEU A N 1
ATOM 6781 C CA . LEU A 1 840 ? 10.548 -0.786 -40.997 1.00 95.31 840 LEU A CA 1
ATOM 6782 C C . LEU A 1 840 ? 11.638 -0.205 -41.911 1.00 95.31 840 LEU A C 1
ATOM 6784 O O . LEU A 1 840 ? 11.443 -0.138 -43.128 1.00 95.31 840 LEU A O 1
ATOM 6788 N N . LEU A 1 841 ? 12.752 0.253 -41.332 1.00 94.38 841 LEU A N 1
ATOM 6789 C CA . LEU A 1 841 ? 13.839 0.918 -42.056 1.00 94.38 841 LEU A CA 1
ATOM 6790 C C . LEU A 1 841 ? 15.096 0.054 -42.224 1.00 94.38 841 LEU A C 1
ATOM 6792 O O . LEU A 1 841 ? 16.056 0.520 -42.832 1.00 94.38 841 LEU A O 1
ATOM 6796 N N . LYS A 1 842 ? 15.118 -1.180 -41.702 1.00 91.12 842 LYS A N 1
ATOM 6797 C CA . LYS A 1 842 ? 16.315 -2.041 -41.680 1.00 91.12 842 LYS A CA 1
ATOM 6798 C C . LYS A 1 842 ? 16.947 -2.256 -43.060 1.00 91.12 842 LYS A C 1
ATOM 6800 O O . LYS A 1 842 ? 18.158 -2.416 -43.138 1.00 91.12 842 LYS A O 1
ATOM 6805 N N . GLU A 1 843 ? 16.152 -2.246 -44.131 1.00 87.31 843 GLU A N 1
ATOM 6806 C CA . GLU A 1 843 ? 16.632 -2.441 -45.504 1.00 87.31 843 GLU A CA 1
ATOM 6807 C C . GLU A 1 843 ? 17.462 -1.257 -46.021 1.00 87.31 843 GLU A C 1
ATOM 6809 O O . GLU A 1 843 ? 18.286 -1.440 -46.903 1.00 87.31 843 GLU A O 1
ATOM 6814 N N . TYR A 1 844 ? 17.313 -0.064 -45.439 1.00 87.56 844 TYR A N 1
ATOM 6815 C CA . TYR A 1 844 ? 18.099 1.116 -45.820 1.00 87.56 844 TYR A CA 1
ATOM 6816 C C . TYR A 1 844 ? 19.453 1.190 -45.107 1.00 87.56 844 TYR A C 1
ATOM 6818 O O . TYR A 1 844 ? 20.236 2.090 -45.381 1.00 87.56 844 TYR A O 1
ATOM 6826 N N . ALA A 1 845 ? 19.738 0.260 -44.190 1.00 85.25 845 ALA A N 1
ATOM 6827 C CA . ALA A 1 845 ? 21.055 0.098 -43.581 1.00 85.25 845 ALA A CA 1
ATOM 6828 C C . ALA A 1 845 ? 21.916 -0.931 -44.339 1.00 85.25 845 ALA A C 1
ATOM 6830 O O . ALA A 1 845 ? 22.669 -1.703 -43.735 1.00 85.25 845 ALA A O 1
ATOM 6831 N N . ASP A 1 846 ? 21.771 -0.972 -45.664 1.00 70.75 846 ASP A N 1
ATOM 6832 C CA . ASP A 1 846 ? 22.683 -1.644 -46.578 1.00 70.75 846 ASP A CA 1
ATOM 6833 C C . ASP A 1 846 ? 23.630 -0.599 -47.196 1.00 70.75 846 ASP A C 1
ATOM 6835 O O . ASP A 1 846 ? 23.329 0.593 -47.221 1.00 70.75 846 ASP A O 1
ATOM 6839 N N . ASN A 1 847 ? 24.829 -0.998 -47.619 1.00 67.88 847 ASN A N 1
ATOM 6840 C CA . ASN A 1 847 ? 25.924 -0.076 -47.971 1.00 67.88 847 ASN A CA 1
ATOM 6841 C C . ASN A 1 847 ? 25.630 0.883 -49.155 1.00 67.88 847 ASN A C 1
ATOM 6843 O O . ASN A 1 847 ? 26.518 1.622 -49.571 1.00 67.88 847 ASN A O 1
ATOM 6847 N N . ASN A 1 848 ? 24.405 0.893 -49.690 1.00 75.81 848 ASN A N 1
ATOM 6848 C CA . ASN A 1 848 ? 23.957 1.740 -50.791 1.00 75.81 848 ASN A CA 1
ATOM 6849 C C . ASN A 1 848 ? 23.450 3.122 -50.333 1.00 75.81 848 ASN A C 1
ATOM 6851 O O . ASN A 1 848 ? 23.271 4.026 -51.161 1.00 75.81 848 ASN A O 1
ATOM 6855 N N . TYR A 1 849 ? 23.215 3.303 -49.028 1.00 85.12 849 TYR A N 1
ATOM 6856 C CA . TYR A 1 849 ? 22.675 4.536 -48.455 1.00 85.12 849 TYR A CA 1
ATOM 6857 C C . TYR A 1 849 ? 23.649 5.211 -47.489 1.00 85.12 849 TYR A C 1
ATOM 6859 O O . TYR A 1 849 ? 24.460 4.574 -46.816 1.00 85.12 849 TYR A O 1
ATOM 6867 N N . TYR A 1 850 ? 23.545 6.536 -47.399 1.00 85.44 850 TYR A N 1
ATOM 6868 C CA . TYR A 1 850 ? 24.371 7.372 -46.534 1.00 85.44 850 TYR A CA 1
ATOM 6869 C C . TYR A 1 850 ? 23.502 8.309 -45.695 1.00 85.44 850 TYR A C 1
ATOM 6871 O O . TYR A 1 850 ? 22.430 8.752 -46.116 1.00 85.44 850 TYR A O 1
ATOM 6879 N N . ARG A 1 851 ? 23.989 8.632 -44.498 1.00 87.75 851 ARG A N 1
ATOM 6880 C CA . ARG A 1 851 ? 23.502 9.749 -43.694 1.00 87.75 851 ARG A CA 1
ATOM 6881 C C . ARG A 1 851 ? 24.201 11.021 -44.163 1.00 87.75 851 ARG A C 1
ATOM 6883 O O . ARG A 1 851 ? 25.427 11.084 -44.127 1.00 87.75 851 ARG A O 1
ATOM 6890 N N . ASP A 1 852 ? 23.417 12.038 -44.494 1.00 82.44 852 ASP A N 1
ATOM 6891 C CA . ASP A 1 852 ? 23.876 13.410 -44.722 1.00 82.44 852 ASP A CA 1
ATOM 6892 C C . ASP A 1 852 ? 23.281 14.337 -43.652 1.00 82.44 852 ASP A C 1
ATOM 6894 O O . ASP A 1 852 ? 22.074 14.321 -43.393 1.00 82.44 852 ASP A O 1
ATOM 6898 N N . ASP A 1 853 ? 24.129 15.129 -42.999 1.00 79.19 853 ASP A N 1
ATOM 6899 C CA . ASP A 1 853 ? 23.713 16.188 -42.071 1.00 79.19 853 ASP A CA 1
ATOM 6900 C C . ASP A 1 853 ? 23.934 17.609 -42.616 1.00 79.19 853 ASP A C 1
ATOM 6902 O O . ASP A 1 853 ? 23.728 18.588 -41.896 1.00 79.19 853 ASP A O 1
ATOM 6906 N N . GLY A 1 854 ? 24.302 17.725 -43.895 1.00 69.69 854 GLY A N 1
ATOM 6907 C CA . GLY A 1 854 ? 24.609 18.971 -44.590 1.00 69.69 854 GLY A CA 1
ATOM 6908 C C . GLY A 1 854 ? 26.076 19.394 -44.492 1.00 69.69 854 GLY A C 1
ATOM 6909 O O . GLY A 1 854 ? 26.453 20.382 -45.117 1.00 69.69 854 GLY A O 1
ATOM 6910 N N . SER A 1 855 ? 26.907 18.690 -43.716 1.00 67.31 855 SER A N 1
ATOM 6911 C CA . SER A 1 855 ? 28.350 18.961 -43.582 1.00 67.31 855 SER A CA 1
ATOM 6912 C C . SER A 1 855 ? 29.216 17.711 -43.733 1.00 67.31 855 SER A C 1
ATOM 6914 O O . SER A 1 855 ? 30.356 17.814 -44.177 1.00 67.31 855 SER A O 1
ATOM 6916 N N . SER A 1 856 ? 28.694 16.538 -43.380 1.00 68.56 856 SER A N 1
ATOM 6917 C CA . SER A 1 856 ? 29.388 15.259 -43.496 1.00 68.56 856 SER A CA 1
ATOM 6918 C C . SER A 1 856 ? 28.468 14.181 -44.062 1.00 68.56 856 SER A C 1
ATOM 6920 O O . SER A 1 856 ? 27.265 14.158 -43.791 1.00 68.56 856 SER A O 1
ATOM 6922 N N . THR A 1 857 ? 29.047 13.270 -44.844 1.00 74.44 857 THR A N 1
ATOM 6923 C CA . THR A 1 857 ? 28.340 12.122 -45.415 1.00 74.44 857 THR A CA 1
ATOM 6924 C C . THR A 1 857 ? 28.991 10.842 -44.910 1.00 74.44 857 THR A C 1
ATOM 6926 O O . THR A 1 857 ? 30.175 10.605 -45.140 1.00 74.44 857 THR A O 1
ATOM 6929 N N . VAL A 1 858 ? 28.229 10.022 -44.188 1.00 78.56 858 VAL A N 1
ATOM 6930 C CA . VAL A 1 858 ? 28.717 8.781 -43.561 1.00 78.56 858 VAL A CA 1
ATOM 6931 C C . VAL A 1 858 ? 27.834 7.625 -44.004 1.00 78.56 858 VAL A C 1
ATOM 6933 O O . VAL A 1 858 ? 26.625 7.803 -44.135 1.00 78.56 858 VAL A O 1
ATOM 6936 N N . ALA A 1 859 ? 28.422 6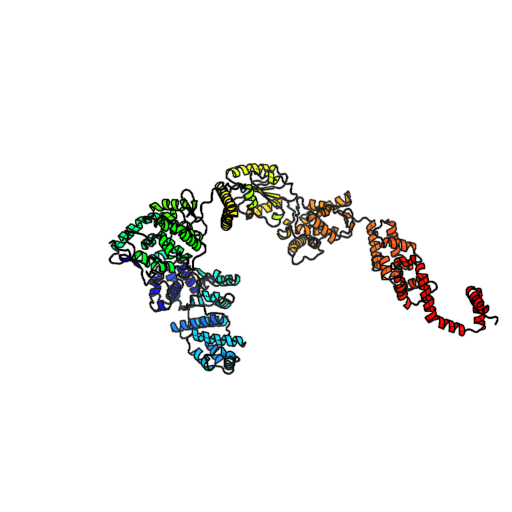.451 -44.248 1.00 80.38 859 ALA A N 1
ATOM 6937 C CA . ALA A 1 859 ? 27.661 5.260 -44.622 1.00 80.38 859 ALA A CA 1
ATOM 6938 C C . ALA A 1 859 ? 26.543 5.000 -43.602 1.00 80.38 859 ALA A C 1
ATOM 6940 O O . ALA A 1 859 ? 26.759 5.108 -42.388 1.00 80.38 859 ALA A O 1
ATOM 6941 N N . LEU A 1 860 ? 25.343 4.684 -44.089 1.00 87.12 860 LEU A N 1
ATOM 6942 C CA . LEU A 1 860 ? 24.181 4.451 -43.243 1.00 87.12 860 LEU A CA 1
ATOM 6943 C C . LEU A 1 860 ? 24.260 3.046 -42.639 1.00 87.12 860 LEU A C 1
ATOM 6945 O O . LEU A 1 860 ? 23.548 2.131 -43.030 1.00 87.12 860 LEU A O 1
ATOM 6949 N N . SER A 1 861 ? 25.159 2.860 -41.673 1.00 88.94 861 SER A N 1
ATOM 6950 C CA . SER A 1 861 ? 25.225 1.614 -40.914 1.00 88.94 861 SER A CA 1
ATOM 6951 C C . SER A 1 861 ? 23.988 1.445 -40.024 1.00 88.94 861 SER A C 1
ATOM 6953 O O . SER A 1 861 ? 23.263 2.400 -39.729 1.00 88.94 861 SER A O 1
ATOM 6955 N N . HIS A 1 862 ? 23.778 0.225 -39.529 1.00 91.56 862 HIS A N 1
ATOM 6956 C CA . HIS A 1 862 ? 22.690 -0.081 -38.599 1.00 91.56 862 HIS A CA 1
ATOM 6957 C C . HIS A 1 862 ? 22.743 0.802 -37.338 1.00 91.56 862 HIS A C 1
ATOM 6959 O O . HIS A 1 862 ? 21.703 1.277 -36.882 1.00 91.56 862 HIS A O 1
ATOM 6965 N N . ASP A 1 863 ? 23.939 1.088 -36.811 1.00 90.31 863 ASP A N 1
ATOM 6966 C CA . ASP A 1 863 ? 24.134 1.982 -35.662 1.00 90.31 863 ASP A CA 1
ATOM 6967 C C . ASP A 1 863 ? 23.793 3.441 -35.994 1.00 90.31 863 ASP A C 1
ATOM 6969 O O . ASP A 1 863 ? 23.129 4.123 -35.210 1.00 90.31 863 ASP A O 1
ATOM 6973 N N . VAL A 1 864 ? 24.193 3.922 -37.177 1.00 90.06 864 VAL A N 1
ATOM 6974 C CA . VAL A 1 864 ? 23.896 5.292 -37.626 1.00 90.06 864 VAL A CA 1
ATOM 6975 C C . VAL A 1 864 ? 22.392 5.476 -37.835 1.00 90.06 864 VAL A C 1
ATOM 6977 O O . VAL A 1 864 ? 21.827 6.478 -37.388 1.00 90.06 864 VAL A O 1
ATOM 6980 N N . LEU A 1 865 ? 21.719 4.499 -38.447 1.00 93.38 865 LEU A N 1
ATOM 6981 C CA . LEU A 1 865 ? 20.269 4.519 -38.622 1.00 93.38 865 LEU A CA 1
ATOM 6982 C C . LEU A 1 865 ? 19.534 4.441 -37.274 1.00 93.38 865 LEU A C 1
ATOM 6984 O O . LEU A 1 865 ? 18.574 5.180 -37.048 1.00 93.38 865 LEU A O 1
ATOM 6988 N N . ALA A 1 866 ? 19.998 3.593 -36.351 1.00 93.88 866 ALA A N 1
ATOM 6989 C CA . ALA A 1 866 ? 19.440 3.500 -35.004 1.00 93.88 866 ALA A CA 1
ATOM 6990 C C . ALA A 1 866 ? 19.521 4.843 -34.260 1.00 93.88 866 ALA A C 1
ATOM 6992 O O . ALA A 1 866 ? 18.518 5.280 -33.686 1.00 93.88 866 ALA A O 1
ATOM 6993 N N . TYR A 1 867 ? 20.666 5.526 -34.348 1.00 92.69 867 TYR A N 1
ATOM 6994 C CA . TYR A 1 867 ? 20.861 6.873 -33.812 1.00 92.69 867 TYR A CA 1
ATOM 6995 C C . TYR A 1 867 ? 19.894 7.894 -34.434 1.00 92.69 867 TYR A C 1
ATOM 6997 O O . TYR A 1 867 ? 19.282 8.686 -33.712 1.00 92.69 867 TYR A O 1
ATOM 7005 N N . MET A 1 868 ? 19.700 7.863 -35.759 1.00 93.56 868 MET A N 1
ATOM 7006 C CA . MET A 1 868 ? 18.755 8.748 -36.458 1.00 93.56 868 MET A CA 1
ATOM 7007 C C . MET A 1 868 ? 17.315 8.551 -35.967 1.00 93.56 868 MET A C 1
ATOM 7009 O O . MET A 1 868 ? 16.633 9.528 -35.647 1.00 93.56 868 MET A O 1
ATOM 7013 N N . ILE A 1 869 ? 16.873 7.294 -35.854 1.00 94.81 869 ILE A N 1
ATOM 7014 C CA . ILE A 1 869 ? 15.532 6.922 -35.378 1.00 94.81 869 ILE A CA 1
ATOM 7015 C C . ILE A 1 869 ? 15.311 7.411 -33.943 1.00 94.81 869 ILE A C 1
ATOM 7017 O O . ILE A 1 869 ? 14.314 8.067 -33.641 1.00 94.81 869 ILE A O 1
ATOM 7021 N N . VAL A 1 870 ? 16.244 7.120 -33.039 1.00 93.31 870 VAL A N 1
ATOM 7022 C CA . VAL A 1 870 ? 16.116 7.520 -31.632 1.00 93.31 870 VAL A CA 1
ATOM 7023 C C . VAL A 1 870 ? 16.179 9.038 -31.492 1.00 93.31 870 VAL A C 1
ATOM 7025 O O . VAL A 1 870 ? 15.426 9.610 -30.702 1.00 93.31 870 VAL A O 1
ATOM 7028 N N . GLY A 1 871 ? 17.031 9.699 -32.278 1.00 91.12 871 GLY A N 1
ATOM 7029 C CA . GLY A 1 871 ? 17.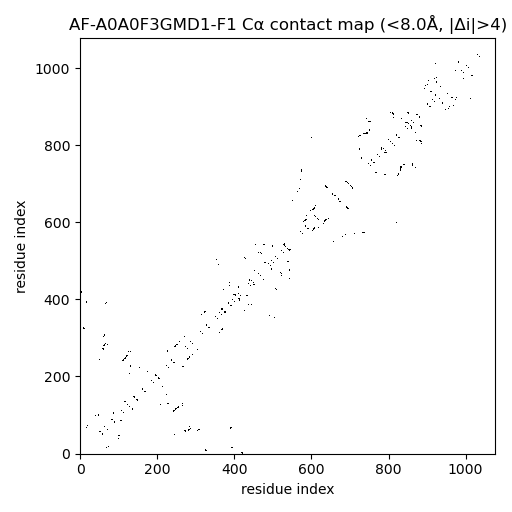146 11.151 -32.327 1.00 91.12 871 GLY A CA 1
ATOM 7030 C C . GLY A 1 871 ? 15.842 11.839 -32.735 1.00 91.12 871 GLY A C 1
ATOM 7031 O O . GLY A 1 871 ? 15.444 12.804 -32.077 1.00 91.12 871 GLY A O 1
ATOM 7032 N N . ILE A 1 872 ? 15.155 11.339 -33.771 1.00 92.44 872 ILE A N 1
ATOM 7033 C CA . ILE A 1 872 ? 13.901 11.947 -34.238 1.00 92.44 872 ILE A CA 1
ATOM 7034 C C . ILE A 1 872 ? 12.730 11.658 -33.292 1.00 92.44 872 ILE A C 1
ATOM 7036 O O . ILE A 1 872 ? 11.944 12.560 -33.005 1.00 92.44 872 ILE A O 1
ATOM 7040 N N . ILE A 1 873 ? 12.661 10.456 -32.705 1.00 90.75 873 ILE A N 1
ATOM 7041 C CA . ILE A 1 873 ? 11.651 10.112 -31.687 1.00 90.75 873 ILE A CA 1
ATOM 7042 C C . ILE A 1 873 ? 11.816 10.993 -30.437 1.00 90.75 873 ILE A C 1
ATOM 7044 O O . ILE A 1 873 ? 10.825 11.443 -29.858 1.00 90.75 873 ILE A O 1
ATOM 7048 N N . LYS A 1 874 ? 13.067 11.307 -30.063 1.00 88.06 874 LYS A N 1
ATOM 7049 C CA . LYS A 1 874 ? 13.423 12.267 -29.001 1.00 88.06 874 LYS A CA 1
ATOM 7050 C C . LYS A 1 874 ? 13.121 13.723 -29.338 1.00 88.06 874 LYS A C 1
ATOM 7052 O O . LYS A 1 874 ? 13.298 14.570 -28.469 1.00 88.06 874 LYS A O 1
ATOM 7057 N N . ASP A 1 875 ? 12.680 14.019 -30.561 1.00 85.25 875 ASP A N 1
ATOM 7058 C CA . ASP A 1 875 ? 12.442 15.384 -31.039 1.00 85.25 875 ASP A CA 1
ATOM 7059 C C . ASP A 1 875 ? 13.716 16.253 -31.002 1.00 85.25 875 ASP A C 1
ATOM 7061 O O . ASP A 1 875 ? 13.666 17.467 -30.798 1.00 85.25 875 ASP A O 1
ATOM 7065 N N . SER A 1 876 ? 14.888 15.626 -31.172 1.00 86.31 876 SER A N 1
ATOM 7066 C CA . SER A 1 876 ? 16.171 16.328 -31.137 1.00 86.31 876 SER A CA 1
ATOM 7067 C C . SER A 1 876 ? 16.284 17.296 -32.321 1.00 86.31 876 SER A C 1
ATOM 7069 O O . SER A 1 876 ? 16.130 16.857 -33.465 1.00 86.31 876 SER A O 1
ATOM 7071 N N . PRO A 1 877 ? 16.633 18.582 -32.107 1.00 83.62 877 PRO A N 1
ATOM 7072 C CA . PRO A 1 877 ? 16.800 19.546 -33.196 1.00 83.62 877 PRO A CA 1
ATOM 7073 C C . PRO A 1 877 ? 17.786 19.075 -34.271 1.00 83.62 877 PRO A C 1
ATOM 7075 O O . PRO A 1 877 ? 17.530 19.252 -35.456 1.00 83.62 877 PRO A O 1
ATOM 7078 N N . LYS A 1 878 ? 18.870 18.400 -33.860 1.00 82.19 878 LYS A N 1
ATOM 7079 C CA . LYS A 1 878 ? 19.891 17.857 -34.771 1.00 82.19 878 LYS A CA 1
ATOM 7080 C C . LYS A 1 878 ? 19.370 16.714 -35.639 1.00 82.19 878 LYS A C 1
ATOM 7082 O O . LYS A 1 878 ? 19.876 16.517 -36.732 1.00 82.19 878 LYS A O 1
ATOM 7087 N N . ALA A 1 879 ? 18.381 15.956 -35.163 1.00 83.25 879 ALA A N 1
ATOM 7088 C CA . ALA A 1 879 ? 17.810 14.843 -35.915 1.00 83.25 879 ALA A CA 1
ATOM 7089 C C . ALA A 1 879 ? 16.862 15.313 -37.028 1.00 83.25 879 ALA A C 1
ATOM 7091 O O . ALA A 1 879 ? 16.718 14.627 -38.036 1.00 83.25 879 ALA A O 1
ATOM 7092 N N . LYS A 1 880 ? 16.247 16.495 -36.874 1.00 85.62 880 LYS A N 1
ATOM 7093 C CA . LYS A 1 880 ? 15.292 17.052 -37.848 1.00 85.62 880 LYS A CA 1
ATOM 7094 C C . LYS A 1 880 ? 15.931 17.393 -39.192 1.00 85.62 880 LYS A C 1
ATOM 7096 O O . LYS A 1 880 ? 15.232 17.422 -40.195 1.00 85.62 880 LYS A O 1
ATOM 7101 N N . THR A 1 881 ? 17.239 17.635 -39.209 1.00 85.75 881 THR A N 1
ATOM 7102 C CA . THR A 1 881 ? 17.997 17.975 -40.419 1.00 85.75 881 THR A CA 1
ATOM 7103 C C . THR A 1 881 ? 18.679 16.769 -41.063 1.00 85.75 881 THR A C 1
ATOM 7105 O O . THR A 1 881 ? 19.318 16.936 -42.098 1.00 85.75 881 THR A O 1
ATOM 7108 N N . LEU A 1 882 ? 18.575 15.569 -40.475 1.00 90.31 882 LEU A N 1
ATOM 7109 C CA . LEU A 1 882 ? 19.256 14.378 -40.985 1.00 90.31 882 LEU A CA 1
ATOM 7110 C C . LEU A 1 882 ? 18.538 13.811 -42.209 1.00 90.31 882 LEU A C 1
ATOM 7112 O O . LEU A 1 882 ? 17.323 13.579 -42.199 1.00 90.31 882 LEU A O 1
ATOM 7116 N N . ARG A 1 883 ? 19.327 13.545 -43.247 1.00 90.50 883 ARG A N 1
ATOM 7117 C CA . ARG A 1 883 ? 18.879 13.054 -44.547 1.00 90.50 883 ARG A CA 1
ATOM 7118 C C . ARG A 1 883 ? 19.432 11.663 -44.805 1.00 90.50 883 ARG A C 1
ATOM 7120 O O . ARG A 1 883 ? 20.567 11.360 -44.437 1.00 90.50 883 ARG A O 1
ATOM 7127 N N . ILE A 1 884 ? 18.628 10.844 -45.467 1.00 90.06 884 ILE A N 1
ATOM 7128 C CA . ILE A 1 884 ? 19.060 9.598 -46.094 1.00 90.06 884 ILE A CA 1
ATOM 7129 C C . ILE A 1 884 ? 19.273 9.909 -47.579 1.00 90.06 884 ILE A C 1
ATOM 7131 O O . ILE A 1 884 ? 18.352 10.391 -48.242 1.00 90.06 884 ILE A O 1
ATOM 7135 N N . VAL A 1 885 ? 20.482 9.663 -48.084 1.00 86.69 885 VAL A N 1
ATOM 7136 C CA . VAL A 1 885 ? 20.892 9.911 -49.479 1.00 86.69 885 VAL A CA 1
ATOM 7137 C C . VAL A 1 885 ? 21.360 8.609 -50.135 1.00 86.69 885 VAL A C 1
ATOM 7139 O O . VAL A 1 885 ? 21.888 7.729 -49.453 1.00 86.69 885 VAL A O 1
ATOM 7142 N N . ARG A 1 886 ? 21.185 8.478 -51.456 1.00 77.06 886 ARG A N 1
ATOM 7143 C CA . ARG A 1 886 ? 21.829 7.409 -52.245 1.00 77.06 886 ARG A CA 1
ATOM 7144 C C . ARG A 1 886 ? 23.284 7.786 -52.528 1.00 77.06 886 ARG A C 1
ATOM 7146 O O . ARG A 1 886 ? 23.599 8.968 -52.668 1.00 77.06 886 ARG A O 1
ATOM 7153 N N . MET A 1 887 ? 24.162 6.792 -52.603 1.00 64.31 887 MET A N 1
ATOM 7154 C CA . MET A 1 887 ? 25.595 6.995 -52.810 1.00 64.31 887 MET A CA 1
ATOM 7155 C C . MET A 1 887 ? 25.926 7.816 -54.079 1.00 64.31 887 MET A C 1
ATOM 7157 O O . MET A 1 887 ? 25.498 7.444 -55.173 1.00 64.31 887 MET A O 1
ATOM 7161 N N . PRO A 1 888 ? 26.729 8.897 -53.983 1.00 57.38 888 PRO A N 1
ATOM 7162 C CA . PRO A 1 888 ? 27.344 9.530 -55.148 1.00 57.38 888 PRO A CA 1
ATOM 7163 C C . PRO A 1 888 ? 28.484 8.649 -55.688 1.00 57.38 888 PRO A C 1
ATOM 7165 O O . PRO A 1 888 ? 29.387 8.278 -54.938 1.00 57.38 888 PRO A O 1
ATOM 7168 N N . SER A 1 889 ? 28.502 8.375 -56.995 1.00 57.34 889 SER A N 1
ATOM 7169 C CA . SER A 1 889 ? 29.432 7.430 -57.651 1.00 57.34 889 SER A CA 1
ATOM 7170 C C . SER A 1 889 ? 30.936 7.699 -57.445 1.00 57.34 889 SER A C 1
ATOM 7172 O O . SER A 1 889 ? 31.754 6.798 -57.616 1.00 57.34 889 SER A O 1
ATOM 7174 N N . GLY A 1 890 ? 31.332 8.924 -57.076 1.00 60.72 890 GLY A N 1
ATOM 7175 C CA . GLY A 1 890 ? 32.736 9.283 -56.834 1.00 60.72 890 GLY A CA 1
ATOM 7176 C C . GLY A 1 890 ? 33.307 8.799 -55.496 1.00 60.72 890 GLY A C 1
ATOM 7177 O O . GLY A 1 890 ? 34.460 8.375 -55.440 1.00 60.72 890 GLY A O 1
ATOM 7178 N N . GLN A 1 891 ? 32.503 8.790 -54.427 1.00 65.44 891 GLN A N 1
ATOM 7179 C CA . GLN A 1 891 ? 32.959 8.357 -53.096 1.00 65.44 891 GLN A CA 1
ATOM 7180 C C . GLN A 1 891 ? 33.125 6.829 -53.018 1.00 65.44 891 GLN A C 1
ATOM 7182 O O . GLN A 1 891 ? 33.937 6.320 -52.248 1.00 65.44 891 GLN A O 1
ATOM 7187 N N . GLU A 1 892 ? 32.382 6.096 -53.848 1.00 64.06 892 GLU A N 1
ATOM 7188 C CA . GLU A 1 892 ? 32.390 4.627 -53.912 1.00 64.06 892 GLU A CA 1
ATOM 7189 C C . GLU A 1 892 ? 33.744 4.117 -54.364 1.00 64.06 892 GLU A C 1
ATOM 7191 O O . GLU A 1 892 ? 34.359 3.251 -53.742 1.00 64.06 892 GLU A O 1
ATOM 7196 N N . ARG A 1 893 ? 34.256 4.760 -55.407 1.00 69.00 893 ARG A N 1
ATOM 7197 C CA . ARG A 1 893 ? 35.550 4.451 -55.993 1.00 69.00 893 ARG A CA 1
ATOM 7198 C C . ARG A 1 893 ? 36.690 4.817 -55.051 1.00 69.00 893 ARG A C 1
ATOM 7200 O O . ARG A 1 893 ? 37.661 4.072 -54.969 1.00 69.00 893 ARG A O 1
ATOM 7207 N N . LEU A 1 894 ? 36.568 5.915 -54.299 1.00 78.06 894 LEU A N 1
ATOM 7208 C CA . LEU A 1 894 ? 37.577 6.281 -53.304 1.00 78.06 894 LEU A CA 1
ATOM 7209 C C . LEU A 1 894 ? 37.659 5.235 -52.184 1.00 78.06 894 LEU A C 1
ATOM 7211 O O . LEU A 1 894 ? 38.754 4.805 -51.834 1.00 78.06 894 LEU A O 1
ATOM 7215 N N . ASN A 1 895 ? 36.516 4.775 -51.669 1.00 77.19 895 ASN A N 1
ATOM 7216 C CA . ASN A 1 895 ? 36.488 3.737 -50.636 1.00 77.19 895 ASN A CA 1
ATOM 7217 C C . ASN A 1 895 ? 37.071 2.409 -51.143 1.00 77.19 895 ASN A C 1
ATOM 7219 O O . ASN A 1 895 ? 37.870 1.796 -50.438 1.00 77.19 895 ASN A O 1
ATOM 7223 N N . LEU A 1 896 ? 36.751 2.010 -52.379 1.00 79.38 896 LEU A N 1
ATOM 7224 C CA . LEU A 1 896 ? 37.322 0.816 -53.010 1.00 79.38 896 LEU A CA 1
ATOM 7225 C C . LEU A 1 896 ? 38.853 0.899 -53.135 1.00 79.38 896 LEU A C 1
ATOM 7227 O O . LEU A 1 896 ? 39.549 -0.086 -52.895 1.00 79.38 896 LEU A O 1
ATOM 7231 N N . LEU A 1 897 ? 39.392 2.071 -53.492 1.00 84.00 897 LEU A N 1
ATOM 7232 C CA . LEU A 1 897 ? 40.838 2.307 -53.557 1.00 84.00 897 LEU A CA 1
ATOM 7233 C C . LEU A 1 897 ? 41.510 2.125 -52.185 1.00 84.00 897 LEU A C 1
ATOM 7235 O O . LEU A 1 897 ? 42.557 1.481 -52.094 1.00 84.00 897 LEU A O 1
ATOM 7239 N N . LEU A 1 898 ? 40.910 2.676 -51.123 1.00 84.94 898 LEU A N 1
ATOM 7240 C CA . LEU A 1 898 ? 41.426 2.565 -49.754 1.00 84.94 898 LEU A CA 1
ATOM 7241 C C . LEU A 1 898 ? 41.361 1.124 -49.230 1.00 84.94 898 LEU A C 1
ATOM 7243 O O . LEU A 1 898 ? 42.314 0.651 -48.612 1.00 84.94 898 LEU A O 1
ATOM 7247 N N . GLU A 1 899 ? 40.265 0.413 -49.503 1.00 83.06 899 GLU A N 1
ATOM 7248 C CA . GLU A 1 899 ? 40.098 -0.991 -49.118 1.00 83.06 899 GLU A CA 1
ATOM 7249 C C . GLU A 1 899 ? 41.136 -1.882 -49.807 1.00 83.06 899 GLU A C 1
ATOM 7251 O O . GLU A 1 899 ? 41.841 -2.627 -49.129 1.00 83.06 899 GLU A O 1
ATOM 7256 N N . LYS A 1 900 ? 41.350 -1.707 -51.118 1.00 83.75 900 LYS A N 1
ATOM 7257 C CA . LYS A 1 900 ? 42.395 -2.428 -51.864 1.00 83.75 900 LYS A CA 1
ATOM 7258 C C . LYS A 1 900 ? 43.791 -2.209 -51.284 1.00 83.75 900 LYS A C 1
ATOM 7260 O O . LYS A 1 900 ? 44.554 -3.163 -51.157 1.00 83.75 900 LYS A O 1
ATOM 7265 N N . TRP A 1 901 ? 44.139 -0.975 -50.913 1.00 89.38 901 TRP A N 1
ATOM 7266 C CA . TRP A 1 901 ? 45.420 -0.699 -50.256 1.00 89.38 901 TRP A CA 1
ATOM 7267 C C . TRP A 1 901 ? 45.545 -1.437 -48.914 1.00 89.38 901 TRP A C 1
ATOM 7269 O O . TRP A 1 901 ? 46.586 -2.042 -48.626 1.00 89.38 901 TRP A O 1
ATOM 7279 N N . ARG A 1 902 ? 44.479 -1.415 -48.105 1.00 86.62 902 ARG A N 1
ATOM 7280 C CA . ARG A 1 902 ? 44.447 -2.085 -46.802 1.00 86.62 902 ARG A CA 1
ATOM 7281 C C . ARG A 1 902 ? 44.567 -3.600 -46.943 1.00 86.62 902 ARG A C 1
ATOM 7283 O O . ARG A 1 902 ? 45.300 -4.207 -46.170 1.00 86.62 902 ARG A O 1
ATOM 7290 N N . ASP A 1 903 ? 43.916 -4.193 -47.935 1.00 84.19 903 ASP A N 1
ATOM 7291 C CA . ASP A 1 903 ? 43.985 -5.633 -48.193 1.00 84.19 903 ASP A CA 1
ATOM 7292 C C . ASP A 1 903 ? 45.387 -6.072 -48.638 1.00 84.19 903 ASP A C 1
ATOM 7294 O O . ASP A 1 903 ? 45.858 -7.139 -48.252 1.00 84.19 903 ASP A O 1
ATOM 7298 N N . LEU A 1 904 ? 46.085 -5.228 -49.403 1.00 83.44 904 LEU A N 1
ATOM 7299 C CA . LEU A 1 904 ? 47.443 -5.508 -49.876 1.00 83.44 904 LEU A CA 1
ATOM 7300 C C . LEU A 1 904 ? 48.505 -5.394 -48.776 1.00 83.44 904 LEU A C 1
ATOM 7302 O O . LEU A 1 904 ? 49.502 -6.112 -48.808 1.00 83.44 904 LEU A O 1
ATOM 7306 N N . THR A 1 905 ? 48.334 -4.462 -47.835 1.00 86.69 905 THR A N 1
ATOM 7307 C CA . THR A 1 905 ? 49.429 -4.032 -46.944 1.00 86.69 905 THR A CA 1
ATOM 7308 C C . THR A 1 905 ? 49.125 -4.134 -45.452 1.00 86.69 905 THR A C 1
ATOM 7310 O O . THR A 1 905 ? 50.036 -4.022 -44.631 1.00 86.69 905 THR A O 1
ATOM 7313 N N . GLY A 1 906 ? 47.858 -4.319 -45.078 1.00 83.69 906 GLY A N 1
ATOM 7314 C CA . GLY A 1 906 ? 47.394 -4.308 -43.692 1.00 83.69 906 GLY A CA 1
ATOM 7315 C C . GLY A 1 906 ? 47.443 -2.934 -43.011 1.00 83.69 906 GLY A C 1
ATOM 7316 O O . GLY A 1 906 ? 47.196 -2.851 -41.808 1.00 83.69 906 GLY A O 1
ATOM 7317 N N . THR A 1 907 ? 47.767 -1.851 -43.729 1.00 87.81 907 THR A N 1
ATOM 7318 C CA . THR A 1 907 ? 47.848 -0.492 -43.170 1.00 87.81 907 THR A CA 1
ATOM 7319 C C . THR A 1 907 ? 46.889 0.470 -43.855 1.00 87.81 907 THR A C 1
ATOM 7321 O O . THR A 1 907 ? 46.542 0.305 -45.018 1.00 87.81 907 THR A O 1
ATOM 7324 N N . ASP A 1 908 ? 46.496 1.526 -43.138 1.00 85.38 908 ASP A N 1
ATOM 7325 C CA . ASP A 1 908 ? 45.528 2.508 -43.648 1.00 85.38 908 ASP A CA 1
ATOM 7326 C C . ASP A 1 908 ? 46.110 3.410 -44.749 1.00 85.38 908 ASP A C 1
ATOM 7328 O O . ASP A 1 908 ? 45.376 3.888 -45.606 1.00 85.38 908 ASP A O 1
ATOM 7332 N N . THR A 1 909 ? 47.426 3.663 -44.729 1.00 90.69 909 THR A N 1
ATOM 7333 C CA . THR A 1 909 ? 48.095 4.531 -45.710 1.00 90.69 909 THR A CA 1
ATOM 7334 C C . THR A 1 909 ? 49.508 4.048 -46.074 1.00 90.69 909 THR A C 1
ATOM 7336 O O . THR A 1 909 ? 50.156 3.377 -45.255 1.00 90.69 909 THR A O 1
ATOM 7339 N N . PRO A 1 910 ? 50.035 4.433 -47.258 1.00 91.69 910 PRO A N 1
ATOM 7340 C CA . PRO A 1 910 ? 51.432 4.229 -47.645 1.00 91.69 910 PRO A CA 1
ATOM 7341 C C . PRO A 1 910 ? 52.434 4.863 -46.682 1.00 91.69 910 PRO A C 1
ATOM 7343 O O . PRO A 1 910 ? 53.489 4.287 -46.424 1.00 91.69 910 PRO A O 1
ATOM 7346 N N . GLY A 1 911 ? 52.101 6.018 -46.097 1.00 89.12 911 GLY A N 1
ATOM 7347 C CA . GLY A 1 911 ? 52.919 6.642 -45.057 1.00 89.12 911 GLY A CA 1
ATOM 7348 C C . GLY A 1 911 ? 53.033 5.767 -43.806 1.00 89.12 911 GLY A C 1
ATOM 7349 O O . GLY A 1 911 ? 54.134 5.541 -43.308 1.00 89.12 911 GLY A O 1
ATOM 7350 N N . LYS A 1 912 ? 51.911 5.205 -43.340 1.00 90.19 912 LYS A N 1
ATOM 7351 C CA . LYS A 1 912 ? 51.882 4.301 -42.180 1.00 90.19 912 LYS A CA 1
ATOM 7352 C C . LYS A 1 912 ? 52.614 2.989 -42.466 1.00 90.19 912 LYS A C 1
ATOM 7354 O O . LYS A 1 912 ? 53.350 2.510 -41.607 1.00 90.19 912 LYS A O 1
ATOM 7359 N N . TRP A 1 913 ? 52.480 2.451 -43.680 1.00 93.31 913 TRP A N 1
ATOM 7360 C CA . TRP A 1 913 ? 53.265 1.298 -44.129 1.00 93.31 913 TRP A CA 1
ATOM 7361 C C . TRP A 1 913 ? 54.769 1.584 -44.077 1.00 93.31 913 TRP A C 1
ATOM 7363 O O . TRP A 1 913 ? 55.522 0.824 -43.469 1.00 93.31 913 TRP A O 1
ATOM 7373 N N . ALA A 1 914 ? 55.199 2.720 -44.640 1.00 91.94 914 ALA A N 1
ATOM 7374 C CA . ALA A 1 914 ? 56.603 3.121 -44.664 1.00 91.94 914 ALA A CA 1
ATOM 7375 C C . ALA A 1 914 ? 57.179 3.261 -43.247 1.00 91.94 914 ALA A C 1
ATOM 7377 O O . ALA A 1 914 ? 58.273 2.768 -42.973 1.00 91.94 914 ALA A O 1
ATOM 7378 N N . SER A 1 915 ? 56.427 3.866 -42.324 1.00 90.00 915 SER A N 1
ATOM 7379 C CA . SER A 1 915 ? 56.811 3.967 -40.912 1.00 90.00 915 SER A CA 1
ATOM 7380 C C . SER A 1 915 ? 56.928 2.602 -40.229 1.00 90.00 915 SER A C 1
ATOM 7382 O O . SER A 1 915 ? 57.914 2.365 -39.532 1.00 90.00 915 SER A O 1
ATOM 7384 N N . ASN A 1 916 ? 55.969 1.696 -40.451 1.00 90.50 916 ASN A N 1
ATOM 7385 C CA . ASN A 1 916 ? 55.975 0.358 -39.852 1.00 90.50 916 ASN A CA 1
ATOM 7386 C C . ASN A 1 916 ? 57.159 -0.485 -40.346 1.00 90.50 916 ASN A C 1
ATOM 7388 O O . ASN A 1 916 ? 57.847 -1.120 -39.550 1.00 90.50 916 ASN A O 1
ATOM 7392 N N . MET A 1 917 ? 57.419 -0.463 -41.655 1.00 87.94 917 MET A N 1
ATOM 7393 C CA . MET A 1 917 ? 58.473 -1.267 -42.286 1.00 87.94 917 MET A CA 1
ATOM 7394 C C . MET A 1 917 ? 59.861 -0.619 -42.204 1.00 87.94 917 MET A C 1
ATOM 7396 O O . MET A 1 917 ? 60.876 -1.279 -42.458 1.00 87.94 917 MET A O 1
ATOM 7400 N N . ARG A 1 918 ? 59.910 0.675 -41.858 1.00 90.62 918 ARG A N 1
ATOM 7401 C CA . ARG A 1 918 ? 61.087 1.553 -41.933 1.00 90.62 918 ARG A CA 1
ATOM 7402 C C . ARG A 1 918 ? 61.767 1.515 -43.304 1.00 90.62 918 ARG A C 1
ATOM 7404 O O . ARG A 1 918 ? 62.986 1.407 -43.405 1.00 90.62 918 ARG A O 1
ATOM 7411 N N . ILE A 1 919 ? 60.950 1.565 -44.353 1.00 92.50 919 ILE A N 1
ATOM 7412 C CA . ILE A 1 919 ? 61.370 1.615 -45.757 1.00 92.50 919 ILE A CA 1
ATOM 7413 C C . ILE A 1 919 ? 60.563 2.718 -46.454 1.00 92.50 919 ILE A C 1
ATOM 7415 O O . ILE A 1 919 ? 59.335 2.714 -46.337 1.00 92.50 919 ILE A O 1
ATOM 7419 N N . PRO A 1 920 ? 61.188 3.651 -47.195 1.00 92.56 920 PRO A N 1
ATOM 7420 C CA . PRO A 1 920 ? 60.447 4.584 -48.034 1.00 92.56 920 PRO A CA 1
ATOM 7421 C C . PRO A 1 920 ? 59.735 3.828 -49.157 1.00 92.56 920 PRO A C 1
ATOM 7423 O O . PRO A 1 920 ? 60.371 3.404 -50.114 1.00 92.56 920 PRO A O 1
ATOM 7426 N N . VAL A 1 921 ? 58.410 3.689 -49.067 1.00 92.19 921 VAL A N 1
ATOM 7427 C CA . VAL A 1 921 ? 57.603 2.872 -49.996 1.00 92.19 921 VAL A CA 1
ATOM 7428 C C . VAL A 1 921 ? 57.854 3.176 -51.479 1.00 92.19 921 VAL A C 1
ATOM 7430 O O . VAL A 1 921 ? 57.847 2.264 -52.296 1.00 92.19 921 VAL A O 1
ATOM 7433 N N . LEU A 1 922 ? 58.156 4.432 -51.827 1.00 92.38 922 LEU A N 1
ATOM 7434 C CA . LEU A 1 922 ? 58.441 4.854 -53.202 1.00 92.38 922 LEU A CA 1
ATOM 7435 C C . LEU A 1 922 ? 59.723 4.243 -53.792 1.00 92.38 922 LEU A C 1
ATOM 7437 O O . LEU A 1 922 ? 59.805 4.115 -55.010 1.00 92.38 922 LEU A O 1
ATOM 7441 N N . CYS A 1 923 ? 60.695 3.814 -52.973 1.00 90.50 923 CYS A N 1
ATOM 7442 C CA . CYS A 1 923 ? 61.919 3.189 -53.492 1.00 90.50 923 CYS A CA 1
ATOM 7443 C C . CYS A 1 923 ? 61.661 1.829 -54.151 1.00 90.50 923 CYS A C 1
ATOM 7445 O O . CYS A 1 923 ? 62.503 1.341 -54.893 1.00 90.50 923 CYS A O 1
ATOM 7447 N N . LEU A 1 924 ? 60.499 1.223 -53.899 1.00 90.38 924 LEU A N 1
ATOM 7448 C CA . LEU A 1 924 ? 60.106 -0.057 -54.485 1.00 90.38 924 LEU A CA 1
ATOM 7449 C C . LEU A 1 924 ? 59.552 0.080 -55.913 1.00 90.38 924 LEU A C 1
ATOM 7451 O O . LEU A 1 924 ? 59.306 -0.931 -56.563 1.00 90.38 924 LEU A O 1
ATOM 7455 N N . PHE A 1 925 ? 59.349 1.310 -56.397 1.00 91.38 925 PHE A N 1
ATOM 7456 C CA . PHE A 1 925 ? 58.646 1.612 -57.648 1.00 91.38 925 PHE A CA 1
ATOM 7457 C C . PHE A 1 925 ? 59.506 2.425 -58.630 1.00 91.38 925 PHE A C 1
ATOM 7459 O O . PHE A 1 925 ? 58.988 3.279 -59.341 1.00 91.38 925 PHE A O 1
ATOM 7466 N N . GLU A 1 926 ? 60.819 2.183 -58.696 1.00 79.69 926 GLU A N 1
ATOM 7467 C CA . GLU A 1 926 ? 61.757 2.967 -59.527 1.00 79.69 926 GLU A CA 1
ATOM 7468 C C . GLU A 1 926 ? 61.359 3.026 -61.022 1.00 79.69 926 GLU A C 1
ATOM 7470 O O . GLU A 1 926 ? 61.561 4.049 -61.673 1.00 79.69 926 GLU A O 1
ATOM 7475 N N . GLY A 1 927 ? 60.696 1.985 -61.546 1.00 78.56 927 GLY A N 1
ATOM 7476 C CA . GLY A 1 927 ? 60.158 1.941 -62.917 1.00 78.56 927 GLY A CA 1
ATOM 7477 C C . GLY A 1 927 ? 58.741 2.509 -63.113 1.00 78.56 927 GLY A C 1
ATOM 7478 O O . GLY A 1 927 ? 58.312 2.662 -64.251 1.00 78.56 927 GLY A O 1
ATOM 7479 N N . GLU A 1 928 ? 58.016 2.829 -62.035 1.00 87.94 928 GLU A N 1
ATOM 7480 C CA . GLU A 1 928 ? 56.600 3.260 -62.044 1.00 87.94 928 GLU A CA 1
ATOM 7481 C C . GLU A 1 928 ? 56.366 4.458 -61.090 1.00 87.94 928 GLU A C 1
ATOM 7483 O O . GLU A 1 928 ? 55.281 4.671 -60.545 1.00 87.94 928 GLU A O 1
ATOM 7488 N N . LEU A 1 929 ? 57.411 5.260 -60.855 1.00 86.88 929 LEU A N 1
ATOM 7489 C CA . LEU A 1 929 ? 57.470 6.222 -59.751 1.00 86.88 929 LEU A CA 1
ATOM 7490 C C . LEU A 1 929 ? 56.352 7.269 -59.780 1.00 86.88 929 LEU A C 1
ATOM 7492 O O . LEU A 1 929 ? 55.817 7.636 -58.736 1.00 86.88 929 LEU A O 1
ATOM 7496 N N . LYS A 1 930 ? 56.021 7.781 -60.969 1.00 85.94 930 LYS A N 1
ATOM 7497 C CA . LYS A 1 930 ? 55.009 8.832 -61.128 1.00 85.94 930 LYS A CA 1
ATOM 7498 C C . LYS A 1 930 ? 53.619 8.321 -60.744 1.00 85.94 930 LYS A C 1
ATOM 7500 O O . LYS A 1 930 ? 52.920 8.969 -59.975 1.00 85.94 930 LYS A O 1
ATOM 7505 N N . GLU A 1 931 ? 53.258 7.139 -61.230 1.00 86.75 931 GLU A N 1
ATOM 7506 C CA . GLU A 1 931 ? 51.959 6.507 -60.985 1.00 86.75 931 GLU A CA 1
ATOM 7507 C C . GLU A 1 931 ? 51.820 6.080 -59.518 1.00 86.75 931 GLU A C 1
ATOM 7509 O O . GLU A 1 931 ? 50.766 6.287 -58.909 1.00 86.75 931 GLU A O 1
ATOM 7514 N N . ALA A 1 932 ? 52.910 5.587 -58.920 1.00 89.12 932 ALA A N 1
ATOM 7515 C CA . ALA A 1 932 ? 52.987 5.293 -57.493 1.00 89.12 932 ALA A CA 1
ATOM 7516 C C . ALA A 1 932 ? 52.827 6.560 -56.638 1.00 89.12 932 ALA A C 1
ATOM 7518 O O . ALA A 1 932 ? 52.030 6.575 -55.702 1.00 89.12 932 ALA A O 1
ATOM 7519 N N . ALA A 1 933 ? 53.536 7.645 -56.965 1.00 89.06 933 ALA A N 1
ATOM 7520 C CA . ALA A 1 933 ? 53.459 8.903 -56.225 1.00 89.06 933 ALA A CA 1
ATOM 7521 C C . ALA A 1 933 ? 52.064 9.542 -56.308 1.00 89.06 933 ALA A C 1
ATOM 7523 O O . ALA A 1 933 ? 51.530 9.964 -55.279 1.00 89.06 933 ALA A O 1
ATOM 7524 N N . ASP A 1 934 ? 51.454 9.557 -57.497 1.00 88.19 934 ASP A N 1
ATOM 7525 C CA . ASP A 1 934 ? 50.099 10.071 -57.705 1.00 88.19 934 ASP A CA 1
ATOM 7526 C C . ASP A 1 934 ? 49.081 9.238 -56.906 1.00 88.19 934 ASP A C 1
ATOM 7528 O O . ASP A 1 934 ? 48.308 9.795 -56.123 1.00 88.19 934 ASP A O 1
ATOM 7532 N N . THR A 1 935 ? 49.152 7.906 -56.994 1.00 90.19 935 THR A N 1
ATOM 7533 C CA . THR A 1 935 ? 48.278 6.986 -56.245 1.00 90.19 935 THR A CA 1
ATOM 7534 C C . THR A 1 935 ? 48.442 7.138 -54.732 1.00 90.19 935 THR A C 1
ATOM 7536 O O . THR A 1 935 ? 47.462 7.289 -54.000 1.00 90.19 935 THR A O 1
ATOM 7539 N N . PHE A 1 936 ? 49.678 7.159 -54.231 1.00 92.75 936 PHE A N 1
ATOM 7540 C CA . PHE A 1 936 ? 49.943 7.269 -52.796 1.00 92.75 936 PHE A CA 1
ATOM 7541 C C . PHE A 1 936 ? 49.605 8.653 -52.246 1.00 92.75 936 PHE A C 1
ATOM 7543 O O . PHE A 1 936 ? 49.265 8.766 -51.069 1.00 92.75 936 PHE A O 1
ATOM 7550 N N . SER A 1 937 ? 49.649 9.707 -53.067 1.00 87.94 937 SER A N 1
ATOM 7551 C CA . SER A 1 937 ? 49.197 11.041 -52.658 1.00 87.94 937 SER A CA 1
ATOM 7552 C C . SER A 1 937 ? 47.694 11.075 -52.366 1.00 87.94 937 SER A C 1
ATOM 7554 O O . SER A 1 937 ? 47.290 11.694 -51.379 1.00 87.94 937 SER A O 1
ATOM 7556 N N . ILE A 1 938 ? 46.897 10.347 -53.162 1.00 88.75 938 ILE A N 1
ATOM 7557 C CA . ILE A 1 938 ? 45.449 10.198 -52.979 1.00 88.75 938 ILE A CA 1
ATOM 7558 C C . ILE A 1 938 ? 45.174 9.414 -51.690 1.00 88.75 938 ILE A C 1
ATOM 7560 O O . ILE A 1 938 ? 44.402 9.866 -50.850 1.00 88.75 938 ILE A O 1
ATOM 7564 N N . ILE A 1 939 ? 45.863 8.288 -51.478 1.00 89.81 939 ILE A N 1
ATOM 7565 C CA . ILE A 1 939 ? 45.637 7.424 -50.305 1.00 89.81 939 ILE A CA 1
ATOM 7566 C C . ILE A 1 939 ? 46.129 8.079 -49.001 1.00 89.81 939 ILE A C 1
ATOM 7568 O O . ILE A 1 939 ? 45.500 7.935 -47.958 1.00 89.81 939 ILE A O 1
ATOM 7572 N N . ASN A 1 940 ? 47.239 8.825 -49.028 1.00 88.31 940 ASN A N 1
ATOM 7573 C CA . ASN A 1 940 ? 47.749 9.525 -47.841 1.00 88.31 940 ASN A CA 1
ATOM 7574 C C . ASN A 1 940 ? 46.889 10.740 -47.438 1.00 88.31 940 ASN A C 1
ATOM 7576 O O . ASN A 1 940 ? 47.001 11.196 -46.299 1.00 88.31 940 ASN A O 1
ATOM 7580 N N . LYS A 1 941 ? 46.088 11.299 -48.358 1.00 85.31 941 LYS A N 1
ATOM 7581 C CA . LYS A 1 941 ? 45.238 12.483 -48.133 1.00 85.31 941 LYS A CA 1
ATOM 7582 C C . LYS A 1 941 ? 43.852 12.300 -48.778 1.00 85.31 941 LYS A C 1
ATOM 7584 O O . LYS A 1 941 ? 43.527 13.031 -49.718 1.00 85.31 941 LYS A O 1
ATOM 7589 N N . PRO A 1 942 ? 43.032 11.361 -48.272 1.00 73.81 942 PRO A N 1
ATOM 7590 C CA . PRO A 1 942 ? 41.740 11.025 -48.873 1.00 73.81 942 PRO A CA 1
ATOM 7591 C C . PRO A 1 942 ? 40.710 12.164 -48.785 1.00 73.81 942 PRO A C 1
ATOM 7593 O O . PRO A 1 942 ? 39.763 12.181 -49.562 1.00 73.81 942 PRO A O 1
ATOM 7596 N N . ASP A 1 943 ? 40.912 13.138 -47.891 1.00 70.44 943 ASP A N 1
ATOM 7597 C CA . ASP A 1 943 ? 39.997 1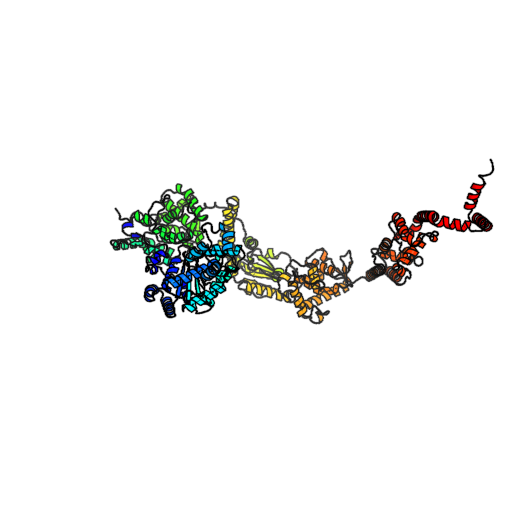4.272 -47.680 1.00 70.44 943 ASP A CA 1
ATOM 7598 C C . ASP A 1 943 ? 40.111 15.377 -48.748 1.00 70.44 943 ASP A C 1
ATOM 7600 O O . ASP A 1 943 ? 39.315 16.319 -48.767 1.00 70.44 943 ASP A O 1
ATOM 7604 N N . ASN A 1 944 ? 41.105 15.306 -49.639 1.00 72.62 944 ASN A N 1
ATOM 7605 C CA . ASN A 1 944 ? 41.248 16.285 -50.712 1.00 72.62 944 ASN A CA 1
ATOM 7606 C C . ASN A 1 944 ? 40.279 15.974 -51.870 1.00 72.62 944 ASN A C 1
ATOM 7608 O O . ASN A 1 944 ? 40.159 14.816 -52.267 1.00 72.62 944 ASN A O 1
ATOM 7612 N N . PRO A 1 945 ? 39.644 16.987 -52.490 1.00 61.84 945 PRO A N 1
ATOM 7613 C CA . PRO A 1 945 ? 38.747 16.770 -53.621 1.00 61.84 945 PRO A CA 1
ATOM 7614 C C . PRO A 1 945 ? 39.512 16.215 -54.833 1.00 61.84 945 PRO A C 1
ATOM 7616 O O . PRO A 1 945 ? 40.437 16.855 -55.337 1.00 61.84 945 PRO A O 1
ATOM 7619 N N . MET A 1 946 ? 39.104 15.037 -55.315 1.00 74.44 946 MET A N 1
ATOM 7620 C CA . MET A 1 946 ? 39.718 14.329 -56.448 1.00 74.44 946 MET A CA 1
ATOM 7621 C C . MET A 1 946 ? 38.698 14.068 -57.557 1.00 74.44 946 MET A C 1
ATOM 7623 O O . MET A 1 946 ? 37.511 13.874 -57.298 1.00 74.44 946 MET A O 1
ATOM 7627 N N . ARG A 1 947 ? 39.159 14.030 -58.812 1.00 76.81 947 ARG A N 1
ATOM 7628 C CA . ARG A 1 947 ? 38.317 13.623 -59.948 1.00 76.81 947 ARG A CA 1
ATOM 7629 C C . ARG A 1 947 ? 38.211 12.099 -60.014 1.00 76.81 947 ARG A C 1
ATOM 7631 O O . ARG A 1 947 ? 39.206 11.408 -59.806 1.00 76.81 947 ARG A O 1
ATOM 7638 N N . ASN A 1 948 ? 37.047 11.581 -60.412 1.00 73.62 948 ASN A N 1
ATOM 7639 C CA . ASN A 1 948 ? 36.810 10.135 -60.556 1.00 73.62 948 ASN A CA 1
ATOM 7640 C C . ASN A 1 948 ? 37.849 9.443 -61.459 1.00 73.62 948 ASN A C 1
ATOM 7642 O O . ASN A 1 948 ? 38.288 8.342 -61.152 1.00 73.62 948 ASN A O 1
ATOM 7646 N N . GLU A 1 949 ? 38.314 10.115 -62.516 1.00 77.38 949 GLU A N 1
ATOM 7647 C CA . GLU A 1 949 ? 39.364 9.609 -63.415 1.00 77.38 949 GLU A CA 1
ATOM 7648 C C . GLU A 1 949 ? 40.702 9.355 -62.698 1.00 77.38 949 GLU A C 1
ATOM 7650 O O . GLU A 1 949 ? 41.412 8.401 -63.018 1.00 77.38 949 GLU A O 1
ATOM 7655 N N . GLN A 1 950 ? 41.047 10.194 -61.713 1.00 79.94 950 GLN A N 1
ATOM 7656 C CA . GLN A 1 950 ? 42.280 10.059 -60.931 1.00 79.94 950 GLN A CA 1
ATOM 7657 C C . GLN A 1 950 ? 42.189 8.861 -59.981 1.00 79.94 950 GLN A C 1
ATOM 7659 O O . GLN A 1 950 ? 43.153 8.112 -59.842 1.00 79.94 950 GLN A O 1
ATOM 7664 N N . ILE A 1 951 ? 41.011 8.642 -59.389 1.00 80.88 951 ILE A N 1
ATOM 7665 C CA . ILE A 1 951 ? 40.735 7.498 -58.512 1.00 80.88 951 ILE A CA 1
ATOM 7666 C C . ILE A 1 951 ? 40.754 6.189 -59.319 1.00 80.88 951 ILE A C 1
ATOM 7668 O O . ILE A 1 951 ? 41.399 5.228 -58.909 1.00 80.88 951 ILE A O 1
ATOM 7672 N N . ASP A 1 952 ? 40.146 6.160 -60.507 1.00 81.50 952 ASP A N 1
ATOM 7673 C CA . ASP A 1 952 ? 40.180 4.985 -61.393 1.00 81.50 952 ASP A CA 1
ATOM 7674 C C . ASP A 1 952 ? 41.596 4.641 -61.863 1.00 81.50 952 ASP A C 1
ATOM 7676 O O . ASP A 1 952 ? 41.940 3.472 -62.046 1.00 81.50 952 ASP A O 1
ATOM 7680 N N . SER A 1 953 ? 42.421 5.659 -62.120 1.00 85.00 953 SER A N 1
ATOM 7681 C CA . SER A 1 953 ? 43.825 5.458 -62.478 1.00 85.00 953 SER A CA 1
ATOM 7682 C C . SER A 1 953 ? 44.609 4.852 -61.313 1.00 85.00 953 SER A C 1
ATOM 7684 O O . SER A 1 953 ? 45.390 3.928 -61.525 1.00 85.00 953 SER A O 1
ATOM 7686 N N . ALA A 1 954 ? 44.355 5.320 -60.090 1.00 88.12 954 ALA A N 1
ATOM 7687 C CA . ALA A 1 954 ? 44.978 4.796 -58.879 1.00 88.12 954 ALA A CA 1
ATOM 7688 C C . ALA A 1 954 ? 44.563 3.343 -58.580 1.00 88.12 954 ALA A C 1
ATOM 7690 O O . ALA A 1 954 ? 45.407 2.522 -58.224 1.00 88.12 954 ALA A O 1
ATOM 7691 N N . ILE A 1 955 ? 43.288 2.987 -58.788 1.00 85.88 955 ILE A N 1
ATOM 7692 C CA . ILE A 1 955 ? 42.814 1.599 -58.638 1.00 85.88 955 ILE A CA 1
ATOM 7693 C C . ILE A 1 955 ? 43.512 0.691 -59.652 1.00 85.88 955 ILE A C 1
ATOM 7695 O O . ILE A 1 955 ? 44.067 -0.340 -59.275 1.00 85.88 955 ILE A O 1
ATOM 7699 N N . ARG A 1 956 ? 43.548 1.100 -60.929 1.00 87.81 956 ARG A N 1
ATOM 7700 C CA . ARG A 1 956 ? 44.227 0.333 -61.985 1.00 87.81 956 ARG A CA 1
ATOM 7701 C C . ARG A 1 956 ? 45.715 0.149 -61.708 1.00 87.81 956 ARG A C 1
ATOM 7703 O O . ARG A 1 956 ? 46.254 -0.901 -62.049 1.00 87.81 956 ARG A O 1
ATOM 7710 N N . PHE A 1 957 ? 46.368 1.138 -61.101 1.00 90.88 957 PHE A N 1
ATOM 7711 C CA . PHE A 1 957 ? 47.763 1.024 -60.691 1.00 90.88 957 PHE A CA 1
ATOM 7712 C C 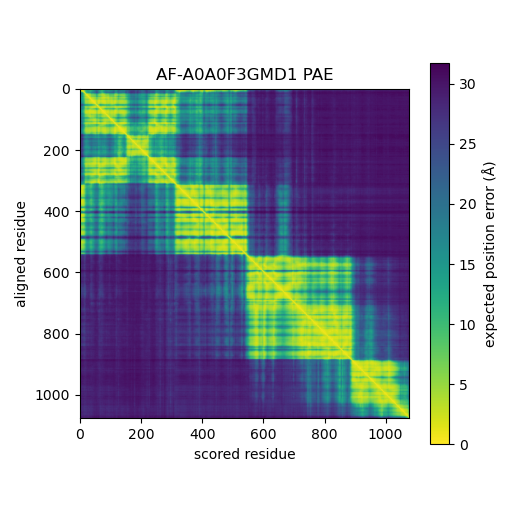. PHE A 1 957 ? 47.952 -0.067 -59.623 1.00 90.88 957 PHE A C 1
ATOM 7714 O O . PHE A 1 957 ? 48.792 -0.949 -59.809 1.00 90.88 957 PHE A O 1
ATOM 7721 N N . LEU A 1 958 ? 47.133 -0.074 -58.560 1.00 88.31 958 LEU A N 1
ATOM 7722 C CA . LEU A 1 958 ? 47.212 -1.105 -57.513 1.00 88.31 958 LEU A CA 1
ATOM 7723 C C . LEU A 1 958 ? 46.924 -2.523 -58.035 1.00 88.31 958 LEU A C 1
ATOM 7725 O O . LEU A 1 958 ? 47.452 -3.489 -57.493 1.00 88.31 958 LEU A O 1
ATOM 7729 N N . GLU A 1 959 ? 46.102 -2.660 -59.075 1.00 85.69 959 GLU A N 1
ATOM 7730 C CA . GLU A 1 959 ? 45.750 -3.963 -59.654 1.00 85.69 959 GLU A CA 1
ATOM 7731 C C . GLU A 1 959 ? 46.804 -4.514 -60.623 1.00 85.69 959 GLU A C 1
ATOM 7733 O O . GLU A 1 959 ? 47.000 -5.729 -60.684 1.00 85.69 959 GLU A O 1
ATOM 7738 N N . ASN A 1 960 ? 47.474 -3.646 -61.388 1.00 83.62 960 ASN A N 1
ATOM 7739 C CA . ASN A 1 960 ? 48.302 -4.071 -62.523 1.00 83.62 960 ASN A CA 1
ATOM 7740 C C . ASN A 1 960 ? 49.814 -3.948 -62.293 1.00 83.62 960 ASN A C 1
ATOM 7742 O O . ASN A 1 960 ? 50.581 -4.593 -63.012 1.00 83.62 960 ASN A O 1
ATOM 7746 N N . SER A 1 961 ? 50.260 -3.151 -61.318 1.00 85.00 961 SER A N 1
ATOM 7747 C CA . SER A 1 961 ? 51.691 -2.975 -61.050 1.00 85.00 961 SER A CA 1
ATOM 7748 C C . SER A 1 961 ? 52.327 -4.278 -60.550 1.00 85.00 961 SER A C 1
ATOM 7750 O O . SER A 1 961 ? 51.877 -4.907 -59.587 1.00 85.00 961 SER A O 1
ATOM 7752 N N . GLN A 1 962 ? 53.433 -4.676 -61.183 1.00 75.56 962 GLN A N 1
ATOM 7753 C CA . GLN A 1 962 ? 54.227 -5.834 -60.752 1.00 75.56 962 GLN A CA 1
ATOM 7754 C C . GLN A 1 962 ? 54.937 -5.559 -59.416 1.00 75.56 962 GLN A C 1
ATOM 7756 O O . GLN A 1 962 ? 55.122 -6.477 -58.616 1.00 75.56 962 GLN A O 1
ATOM 7761 N N . ASN A 1 963 ? 55.273 -4.293 -59.143 1.00 83.56 963 ASN A N 1
ATOM 7762 C CA . ASN A 1 963 ? 55.970 -3.867 -57.929 1.00 83.56 963 ASN A CA 1
ATOM 7763 C C . ASN A 1 963 ? 55.058 -3.840 -56.692 1.00 83.56 963 ASN A C 1
ATOM 7765 O O . ASN A 1 963 ? 55.547 -3.970 -55.571 1.00 83.56 963 ASN A O 1
ATOM 7769 N N . VAL A 1 964 ? 53.734 -3.750 -56.871 1.00 84.06 964 VAL A N 1
ATOM 7770 C CA . VAL A 1 964 ? 52.766 -3.853 -55.762 1.00 84.06 964 VAL A CA 1
ATOM 7771 C C . VAL A 1 964 ? 52.853 -5.215 -55.070 1.00 84.06 964 VAL A C 1
ATOM 7773 O O . VAL A 1 964 ? 52.771 -5.280 -53.845 1.00 84.06 964 VAL A O 1
ATOM 7776 N N . LYS A 1 965 ? 53.110 -6.302 -55.811 1.00 79.50 965 LYS A N 1
ATOM 7777 C CA . LYS A 1 965 ? 53.289 -7.645 -55.222 1.00 79.50 965 LYS A CA 1
ATOM 7778 C C . LYS A 1 965 ? 54.496 -7.709 -54.287 1.00 79.50 965 LYS A C 1
ATOM 7780 O O . LYS A 1 965 ? 54.454 -8.415 -53.280 1.00 79.50 965 LYS A O 1
ATOM 7785 N N . THR A 1 966 ? 55.535 -6.926 -54.577 1.00 83.62 966 THR A N 1
ATOM 7786 C CA . THR A 1 966 ? 56.749 -6.836 -53.759 1.00 83.62 966 THR A CA 1
ATOM 7787 C C . THR A 1 966 ? 56.455 -6.345 -52.343 1.00 83.62 966 THR A C 1
ATOM 7789 O O . THR A 1 966 ? 57.155 -6.754 -51.428 1.00 83.62 966 THR A O 1
ATOM 7792 N N . LEU A 1 967 ? 55.390 -5.559 -52.122 1.00 85.75 967 LEU A N 1
ATOM 7793 C CA . LEU A 1 967 ? 55.003 -5.064 -50.788 1.00 85.75 967 LEU A CA 1
ATOM 7794 C C . LEU A 1 967 ? 54.714 -6.187 -49.778 1.00 85.75 967 LEU A C 1
ATOM 7796 O O . LEU A 1 967 ? 54.812 -5.959 -48.572 1.00 85.75 967 LEU A O 1
ATOM 7800 N N . SER A 1 968 ? 54.375 -7.385 -50.265 1.00 82.81 968 SER A N 1
ATOM 7801 C CA . SER A 1 968 ? 54.137 -8.573 -49.438 1.00 82.81 968 SER A CA 1
ATOM 7802 C C . SER A 1 968 ? 55.403 -9.400 -49.148 1.00 82.81 968 SER A C 1
ATOM 7804 O O . SER A 1 968 ? 55.398 -10.212 -48.224 1.00 82.81 968 SER A O 1
ATOM 7806 N N . ASP A 1 969 ? 56.506 -9.170 -49.874 1.00 88.00 969 ASP A N 1
ATOM 7807 C CA . ASP A 1 969 ? 57.793 -9.851 -49.687 1.00 88.00 969 ASP A CA 1
ATOM 7808 C C . ASP A 1 969 ? 58.785 -8.943 -48.947 1.00 88.00 969 ASP A C 1
ATOM 7810 O O . ASP A 1 969 ? 59.538 -8.154 -49.525 1.00 88.00 969 ASP A O 1
ATOM 7814 N N . ILE A 1 970 ? 58.803 -9.091 -47.623 1.00 85.38 970 ILE A N 1
ATOM 7815 C CA . ILE A 1 970 ? 59.628 -8.280 -46.722 1.00 85.38 970 ILE A CA 1
ATOM 7816 C C . ILE A 1 970 ? 61.126 -8.434 -47.027 1.00 85.38 970 ILE A C 1
ATOM 7818 O O . ILE A 1 970 ? 61.877 -7.460 -46.921 1.00 85.38 970 ILE A O 1
ATOM 7822 N N . ALA A 1 971 ? 61.578 -9.634 -47.405 1.00 85.56 971 ALA A N 1
ATOM 7823 C CA . ALA A 1 971 ? 62.984 -9.881 -47.712 1.00 85.56 971 ALA A CA 1
ATOM 7824 C C . ALA A 1 971 ? 63.389 -9.132 -48.985 1.00 85.56 971 ALA A C 1
ATOM 7826 O O . ALA A 1 971 ? 64.407 -8.436 -48.996 1.00 85.56 971 ALA A O 1
ATOM 7827 N N . ARG A 1 972 ? 62.543 -9.178 -50.020 1.00 88.19 972 ARG A N 1
ATOM 7828 C CA . ARG A 1 972 ? 62.771 -8.427 -51.256 1.00 88.19 972 ARG A CA 1
ATOM 7829 C C . ARG A 1 972 ? 62.702 -6.915 -51.042 1.00 88.19 972 ARG A C 1
ATOM 7831 O O . ARG A 1 972 ? 63.560 -6.205 -51.563 1.00 88.19 972 ARG A O 1
ATOM 7838 N N . CYS A 1 973 ? 61.757 -6.420 -50.238 1.00 90.19 973 CYS A N 1
ATOM 7839 C CA . CYS A 1 973 ? 61.698 -5.004 -49.858 1.00 90.19 973 CYS A CA 1
ATOM 7840 C C . CYS A 1 973 ? 62.988 -4.531 -49.177 1.00 90.19 973 CYS A C 1
ATOM 7842 O O . CYS A 1 973 ? 63.473 -3.438 -49.466 1.00 90.19 973 CYS A O 1
ATOM 7844 N N . ASN A 1 974 ? 63.545 -5.341 -48.273 1.00 89.44 974 ASN A N 1
ATOM 7845 C CA . ASN A 1 974 ? 64.781 -5.025 -47.560 1.00 89.44 974 ASN A CA 1
ATOM 7846 C C . ASN A 1 974 ? 65.996 -4.953 -48.491 1.00 89.44 974 ASN A C 1
ATOM 7848 O O . ASN A 1 974 ? 66.811 -4.045 -48.340 1.00 89.44 974 ASN A O 1
ATOM 7852 N N . GLU A 1 975 ? 66.104 -5.863 -49.459 1.00 87.81 975 GLU A N 1
ATOM 7853 C CA . GLU A 1 975 ? 67.190 -5.840 -50.445 1.00 87.81 975 GLU A CA 1
ATOM 7854 C C . GLU A 1 975 ? 67.115 -4.603 -51.348 1.00 87.81 975 GLU A C 1
ATOM 7856 O O . GLU A 1 975 ? 68.107 -3.889 -51.480 1.00 87.81 975 GLU A O 1
ATOM 7861 N N . ILE A 1 976 ? 65.927 -4.279 -51.874 1.00 89.94 976 ILE A N 1
ATOM 7862 C CA . ILE A 1 976 ? 65.728 -3.071 -52.695 1.00 89.94 976 ILE A CA 1
ATOM 7863 C C . ILE A 1 976 ? 66.029 -1.810 -51.876 1.00 89.94 976 ILE A C 1
ATOM 7865 O O . ILE A 1 976 ? 66.689 -0.891 -52.355 1.00 89.94 976 ILE A O 1
ATOM 7869 N N . PHE A 1 977 ? 65.595 -1.766 -50.612 1.00 92.19 977 PHE A N 1
ATOM 7870 C CA . PHE A 1 977 ? 65.923 -0.666 -49.708 1.00 92.19 977 PHE A CA 1
ATOM 7871 C C . PHE A 1 977 ? 67.434 -0.520 -49.493 1.00 92.19 977 PHE A C 1
ATOM 7873 O O . PHE A 1 977 ? 67.944 0.600 -49.528 1.00 92.19 977 PHE A O 1
ATOM 7880 N N . LYS A 1 978 ? 68.146 -1.634 -49.275 1.00 90.06 978 LYS A N 1
ATOM 7881 C CA . LYS A 1 978 ? 69.600 -1.646 -49.094 1.00 90.06 978 LYS A CA 1
ATOM 7882 C C . LYS A 1 978 ? 70.282 -1.062 -50.325 1.00 90.06 978 LYS A C 1
ATOM 7884 O O . LYS A 1 978 ? 70.995 -0.076 -50.190 1.00 90.06 978 LYS A O 1
ATOM 7889 N N . GLU A 1 979 ? 69.999 -1.599 -51.510 1.00 87.75 979 GLU A N 1
ATOM 7890 C CA . GLU A 1 979 ? 70.551 -1.106 -52.780 1.00 87.75 979 GLU A CA 1
ATOM 7891 C C . GLU A 1 979 ? 70.264 0.389 -52.979 1.00 87.75 979 GLU A C 1
ATOM 7893 O O . GLU A 1 979 ? 71.176 1.173 -53.262 1.00 87.75 979 GLU A O 1
ATOM 7898 N N . PHE A 1 980 ? 69.019 0.805 -52.723 1.00 90.00 980 PHE A N 1
ATOM 7899 C CA . PHE A 1 980 ? 68.602 2.198 -52.818 1.00 90.00 980 PHE A CA 1
ATOM 7900 C C . PHE A 1 980 ? 69.405 3.111 -51.887 1.00 90.00 980 PHE A C 1
ATOM 7902 O O . PHE A 1 980 ? 69.846 4.177 -52.323 1.00 90.00 980 PHE A O 1
ATOM 7909 N N . ILE A 1 981 ? 69.587 2.734 -50.619 1.00 88.31 981 ILE A N 1
ATOM 7910 C CA . ILE A 1 981 ? 70.147 3.630 -49.602 1.00 88.31 981 ILE A CA 1
ATOM 7911 C C . ILE A 1 981 ? 71.676 3.600 -49.542 1.00 88.31 981 ILE A C 1
ATOM 7913 O O . ILE A 1 981 ? 72.284 4.624 -49.243 1.00 88.31 981 ILE A O 1
ATOM 7917 N N . THR A 1 982 ? 72.309 2.461 -49.836 1.00 86.44 982 THR A N 1
ATOM 7918 C CA . THR A 1 982 ? 73.770 2.319 -49.740 1.00 86.44 982 THR A CA 1
ATOM 7919 C C . THR A 1 982 ? 74.502 2.735 -51.012 1.00 86.44 982 THR A C 1
ATOM 7921 O O . THR A 1 982 ? 75.690 3.050 -50.947 1.00 86.44 982 THR A O 1
ATOM 7924 N N . GLY A 1 983 ? 73.817 2.733 -52.164 1.00 85.12 983 GLY A N 1
ATOM 7925 C CA . GLY A 1 983 ? 74.403 3.096 -53.455 1.00 85.12 983 GLY A CA 1
ATOM 7926 C C . GLY A 1 983 ? 75.690 2.318 -53.748 1.00 85.12 983 GLY A C 1
ATOM 7927 O O . GLY A 1 983 ? 75.739 1.099 -53.589 1.00 85.12 983 GLY A O 1
ATOM 7928 N N . GLU A 1 984 ? 76.752 3.036 -54.116 1.00 80.25 984 GLU A N 1
ATOM 7929 C CA . GLU A 1 984 ? 78.067 2.472 -54.470 1.00 80.25 984 GLU A CA 1
ATOM 7930 C C . GLU A 1 984 ? 78.738 1.685 -53.329 1.00 80.25 984 GLU A C 1
ATOM 7932 O O . GLU A 1 984 ? 79.572 0.818 -53.580 1.00 80.25 984 GLU A O 1
ATOM 7937 N N . TYR A 1 985 ? 78.351 1.927 -52.071 1.00 85.19 985 TYR A N 1
ATOM 7938 C CA . TYR A 1 985 ? 78.880 1.204 -50.911 1.00 85.19 985 TYR A CA 1
ATOM 7939 C C . TYR A 1 985 ? 78.166 -0.127 -50.641 1.00 85.19 985 TYR A C 1
ATOM 7941 O O . TYR A 1 985 ? 78.500 -0.809 -49.672 1.00 85.19 985 TYR A O 1
ATOM 7949 N N . GLY A 1 986 ? 77.186 -0.513 -51.465 1.00 81.19 986 GLY A N 1
ATOM 7950 C CA . GLY A 1 986 ? 76.302 -1.651 -51.197 1.00 81.19 986 GLY A CA 1
ATOM 7951 C C . GLY A 1 986 ? 77.008 -2.985 -50.979 1.00 81.19 986 GLY A C 1
ATOM 7952 O O . GLY A 1 986 ? 76.548 -3.776 -50.162 1.00 81.19 986 GLY A O 1
ATOM 7953 N N . ILE A 1 987 ? 78.166 -3.205 -51.610 1.00 81.00 987 ILE A N 1
ATOM 7954 C CA . ILE A 1 987 ? 78.952 -4.436 -51.434 1.00 81.00 987 ILE A CA 1
ATOM 7955 C C . ILE A 1 987 ? 79.476 -4.623 -49.999 1.00 81.00 987 ILE A C 1
ATOM 7957 O O . ILE A 1 987 ? 79.742 -5.745 -49.581 1.00 81.00 987 ILE A O 1
ATOM 7961 N N . LEU A 1 988 ? 79.594 -3.540 -49.224 1.00 82.19 988 LEU A N 1
ATOM 7962 C CA . LEU A 1 988 ? 80.089 -3.573 -47.844 1.00 82.19 988 LEU A CA 1
ATOM 7963 C C . LEU A 1 988 ? 78.991 -3.936 -46.830 1.00 82.19 988 LEU A C 1
ATOM 7965 O O . LEU A 1 988 ? 79.289 -4.290 -45.683 1.00 82.19 988 LEU A O 1
ATOM 7969 N N . PHE A 1 989 ? 77.719 -3.862 -47.230 1.00 84.31 989 PHE A N 1
ATOM 7970 C CA . PHE A 1 989 ? 76.567 -4.116 -46.369 1.00 84.31 989 PHE A CA 1
ATOM 7971 C C . PHE A 1 989 ? 75.877 -5.433 -46.748 1.00 84.31 989 PHE A C 1
ATOM 7973 O O . PHE A 1 989 ? 75.438 -5.648 -47.876 1.00 84.31 989 PHE A O 1
ATOM 7980 N N . THR A 1 990 ? 75.755 -6.324 -45.771 1.00 82.56 990 THR A N 1
ATOM 7981 C CA . THR A 1 990 ? 75.072 -7.616 -45.889 1.00 82.56 990 THR A CA 1
ATOM 7982 C C . THR A 1 990 ? 73.631 -7.509 -45.386 1.00 82.56 990 THR A C 1
ATOM 7984 O O . THR A 1 990 ? 73.246 -6.515 -44.767 1.00 82.56 990 THR A O 1
ATOM 7987 N N . GLY A 1 991 ? 72.823 -8.554 -45.593 1.00 75.69 991 GLY A N 1
ATOM 7988 C CA . GLY A 1 991 ? 71.446 -8.603 -45.083 1.00 75.69 991 GLY A CA 1
ATOM 7989 C C . GLY A 1 991 ? 71.331 -8.402 -43.562 1.00 75.69 991 GLY A C 1
ATOM 7990 O O . GLY A 1 991 ? 70.347 -7.837 -43.088 1.00 75.69 991 GLY A O 1
ATOM 7991 N N . ALA A 1 992 ? 72.361 -8.780 -42.793 1.00 79.56 992 ALA A N 1
ATOM 7992 C CA . ALA A 1 992 ? 72.400 -8.597 -41.340 1.00 79.56 992 ALA A CA 1
ATOM 7993 C C . ALA A 1 992 ? 72.509 -7.119 -40.911 1.00 79.56 992 ALA A C 1
ATOM 7995 O O . ALA A 1 992 ? 72.120 -6.766 -39.799 1.00 79.56 992 ALA A O 1
ATOM 7996 N N . ASP A 1 993 ? 72.991 -6.239 -41.792 1.00 83.44 993 ASP A N 1
ATOM 7997 C CA . ASP A 1 993 ? 73.214 -4.822 -41.487 1.00 83.44 993 ASP A CA 1
ATOM 7998 C C . ASP A 1 993 ? 71.969 -3.954 -41.697 1.00 83.44 993 ASP A C 1
ATOM 8000 O O . ASP A 1 993 ? 71.906 -2.825 -41.208 1.00 83.44 993 ASP A O 1
ATOM 8004 N N . ILE A 1 994 ? 70.965 -4.471 -42.412 1.00 85.75 994 ILE A N 1
ATOM 8005 C CA . ILE A 1 994 ? 69.800 -3.703 -42.871 1.00 85.75 994 ILE A CA 1
ATOM 8006 C C . ILE A 1 994 ? 69.021 -3.102 -41.696 1.00 85.75 994 ILE A C 1
ATOM 8008 O O . ILE A 1 994 ? 68.631 -1.936 -41.749 1.00 85.75 994 ILE A O 1
ATOM 8012 N N . ASN A 1 995 ? 68.815 -3.856 -40.613 1.00 87.38 995 ASN A N 1
ATOM 8013 C CA . ASN A 1 995 ? 68.075 -3.356 -39.449 1.00 87.38 995 ASN A CA 1
ATOM 8014 C C . ASN A 1 995 ? 68.828 -2.228 -38.730 1.00 87.38 995 ASN A C 1
ATOM 8016 O O . ASN A 1 995 ? 68.227 -1.206 -38.404 1.00 87.38 995 ASN A O 1
ATOM 8020 N N . ASN A 1 996 ? 70.148 -2.363 -38.573 1.00 87.12 996 ASN A N 1
ATOM 8021 C CA . ASN A 1 996 ? 70.981 -1.317 -37.982 1.00 87.12 996 ASN A CA 1
ATOM 8022 C C . ASN A 1 996 ? 70.993 -0.051 -38.861 1.00 87.12 996 ASN A C 1
ATOM 8024 O O . ASN A 1 996 ? 70.835 1.063 -38.361 1.00 87.12 996 ASN A O 1
ATOM 8028 N N . LEU A 1 997 ? 71.079 -0.215 -40.188 1.00 87.19 997 LEU A N 1
ATOM 8029 C CA . LEU A 1 997 ? 70.945 0.895 -41.134 1.00 87.19 997 LEU A CA 1
ATOM 8030 C C . LEU A 1 997 ? 69.604 1.618 -40.952 1.00 87.19 997 LEU A C 1
ATOM 8032 O O . LEU A 1 997 ? 69.585 2.837 -40.788 1.00 87.19 997 LEU A O 1
ATOM 8036 N N . LYS A 1 998 ? 68.486 0.886 -40.891 1.00 90.94 998 LYS A N 1
ATOM 8037 C CA . LYS A 1 998 ? 67.157 1.470 -40.640 1.00 90.94 998 LYS A CA 1
ATOM 8038 C C . LYS A 1 998 ? 67.093 2.241 -39.319 1.00 90.94 998 LYS A C 1
ATOM 8040 O O . LYS A 1 998 ? 66.516 3.327 -39.286 1.00 90.94 998 LYS A O 1
ATOM 8045 N N . ASP A 1 999 ? 67.672 1.708 -38.243 1.00 88.94 999 ASP A N 1
ATOM 8046 C CA . ASP A 1 999 ? 67.713 2.363 -36.927 1.00 88.94 999 ASP A CA 1
ATOM 8047 C C . ASP A 1 999 ? 68.495 3.682 -36.955 1.00 88.94 999 ASP A C 1
ATOM 8049 O O . ASP A 1 999 ? 68.034 4.697 -36.423 1.00 88.94 999 ASP A O 1
ATOM 8053 N N . ILE A 1 1000 ? 69.672 3.689 -37.583 1.00 87.38 1000 ILE A N 1
ATOM 8054 C CA . ILE A 1 1000 ? 70.534 4.875 -37.662 1.00 87.38 1000 ILE A CA 1
ATOM 8055 C C . ILE A 1 1000 ? 69.879 5.968 -38.511 1.00 87.38 1000 ILE A C 1
ATOM 8057 O O . ILE A 1 1000 ? 69.883 7.139 -38.124 1.00 87.38 1000 ILE A O 1
ATOM 8061 N N . LEU A 1 1001 ? 69.283 5.596 -39.644 1.00 88.25 1001 LEU A N 1
ATOM 8062 C CA . LEU A 1 1001 ? 68.632 6.540 -40.554 1.00 88.25 1001 LEU A CA 1
ATOM 8063 C C . LEU A 1 1001 ? 67.365 7.140 -39.934 1.00 88.25 1001 LEU A C 1
ATOM 8065 O O . LEU A 1 1001 ? 67.161 8.353 -40.004 1.00 88.25 1001 LEU A O 1
ATOM 8069 N N . HIS A 1 1002 ? 66.580 6.330 -39.219 1.00 88.44 1002 HIS A N 1
ATOM 8070 C CA . HIS A 1 1002 ? 65.387 6.791 -38.506 1.00 88.44 1002 HIS A CA 1
ATOM 8071 C C . HIS A 1 1002 ? 65.683 7.774 -37.373 1.00 88.44 1002 HIS A C 1
ATOM 8073 O O . HIS A 1 1002 ? 64.864 8.645 -37.085 1.00 88.44 1002 HIS A O 1
ATOM 8079 N N . LYS A 1 1003 ? 66.863 7.701 -36.746 1.00 86.50 1003 LYS A N 1
ATOM 8080 C CA . LYS A 1 1003 ? 67.292 8.726 -35.779 1.00 86.50 1003 LYS A CA 1
ATOM 8081 C C . LYS A 1 1003 ? 67.538 10.093 -36.427 1.00 86.50 1003 LYS A C 1
ATOM 8083 O O . LYS A 1 1003 ? 67.480 11.096 -35.722 1.00 86.50 1003 LYS A O 1
ATOM 8088 N N . ARG A 1 1004 ? 67.828 10.149 -37.733 1.00 83.38 1004 ARG A N 1
ATOM 8089 C CA . ARG A 1 1004 ? 68.109 11.399 -38.461 1.00 83.38 1004 ARG A CA 1
ATOM 8090 C C . ARG A 1 1004 ? 66.869 12.008 -39.118 1.00 83.38 1004 ARG A C 1
ATOM 8092 O O . ARG A 1 1004 ? 66.769 13.227 -39.176 1.00 83.38 1004 ARG A O 1
ATOM 8099 N N . GLU A 1 1005 ? 65.941 11.185 -39.596 1.00 84.31 1005 GLU A N 1
ATOM 8100 C CA . GLU A 1 1005 ? 64.668 11.629 -40.175 1.00 84.31 1005 GLU A CA 1
ATOM 8101 C C . GLU A 1 1005 ? 63.559 10.656 -39.771 1.00 84.31 1005 GLU A C 1
ATOM 8103 O O . GLU A 1 1005 ? 63.587 9.480 -40.135 1.00 84.31 1005 GLU A O 1
ATOM 8108 N N . THR A 1 1006 ? 62.569 11.144 -39.028 1.00 85.56 1006 THR A N 1
ATOM 8109 C CA . THR A 1 1006 ? 61.492 10.304 -38.487 1.00 85.56 1006 THR A CA 1
ATOM 8110 C C . THR A 1 1006 ? 60.405 10.020 -39.519 1.00 85.56 1006 THR A C 1
ATOM 8112 O O . THR A 1 1006 ? 59.725 8.995 -39.428 1.00 85.56 1006 THR A O 1
ATOM 8115 N N . ASN A 1 1007 ? 60.241 10.876 -40.534 1.00 88.06 1007 ASN A N 1
ATOM 8116 C CA . ASN A 1 1007 ? 59.281 10.631 -41.603 1.00 88.06 1007 ASN A CA 1
ATOM 8117 C C . ASN A 1 1007 ? 59.886 9.726 -42.685 1.00 88.06 1007 ASN A C 1
ATOM 8119 O O . ASN A 1 1007 ? 60.453 10.192 -43.675 1.00 88.06 1007 ASN A O 1
ATOM 8123 N N . VAL A 1 1008 ? 59.717 8.415 -42.497 1.00 90.12 1008 VAL A N 1
ATOM 8124 C CA . VAL A 1 1008 ? 60.256 7.379 -43.392 1.00 90.12 1008 VAL A CA 1
ATOM 8125 C C . VAL A 1 1008 ? 59.756 7.513 -44.830 1.00 90.12 1008 VAL A C 1
ATOM 8127 O O . VAL A 1 1008 ? 60.523 7.301 -45.765 1.00 90.12 1008 VAL A O 1
ATOM 8130 N N . TYR A 1 1009 ? 58.499 7.918 -45.037 1.00 89.75 1009 TYR A N 1
ATOM 8131 C CA . TYR A 1 1009 ? 57.953 8.114 -46.385 1.00 89.75 1009 TYR A CA 1
ATOM 8132 C C . TYR A 1 1009 ? 58.773 9.143 -47.183 1.00 89.75 1009 TYR A C 1
ATOM 8134 O O . TYR A 1 1009 ? 59.016 8.965 -48.376 1.00 89.75 1009 TYR A O 1
ATOM 8142 N N . ASN A 1 1010 ? 59.280 10.179 -46.508 1.00 88.19 1010 ASN A N 1
ATOM 8143 C CA . ASN A 1 1010 ? 60.068 11.237 -47.135 1.00 88.19 1010 ASN A CA 1
ATOM 8144 C C . ASN A 1 1010 ? 61.523 10.849 -47.430 1.00 88.19 1010 ASN A C 1
ATOM 8146 O O . ASN A 1 1010 ? 62.183 11.587 -48.164 1.00 88.19 1010 ASN A O 1
ATOM 8150 N N . TRP A 1 1011 ? 62.030 9.716 -46.923 1.00 90.94 1011 TRP A N 1
ATOM 8151 C CA . TRP A 1 1011 ? 63.424 9.302 -47.148 1.00 90.94 1011 TRP A CA 1
ATOM 8152 C C . TRP A 1 1011 ? 63.765 9.136 -48.626 1.00 90.94 1011 TRP A C 1
ATOM 8154 O O . TRP A 1 1011 ? 64.912 9.343 -49.010 1.00 90.94 1011 TRP A O 1
ATOM 8164 N N . TYR A 1 1012 ? 62.776 8.809 -49.462 1.00 89.31 1012 TYR A N 1
ATOM 8165 C CA . TYR A 1 1012 ? 62.971 8.741 -50.906 1.00 89.31 1012 TYR A CA 1
ATOM 8166 C C . TYR A 1 1012 ? 63.448 10.085 -51.476 1.00 89.31 1012 TYR A C 1
ATOM 8168 O O . TYR A 1 1012 ? 64.454 10.156 -52.177 1.00 89.31 1012 TYR A O 1
ATOM 8176 N N . TYR A 1 1013 ? 62.759 11.171 -51.115 1.00 86.81 1013 TYR A N 1
ATOM 8177 C CA . TYR A 1 1013 ? 63.074 12.523 -51.582 1.00 86.81 1013 TYR A CA 1
ATOM 8178 C C . TYR A 1 1013 ? 64.296 13.121 -50.881 1.00 86.81 1013 TYR A C 1
ATOM 8180 O O . TYR A 1 1013 ? 64.970 13.985 -51.438 1.00 86.81 1013 TYR A O 1
ATOM 8188 N N . SER A 1 1014 ? 64.588 12.680 -49.656 1.00 85.50 1014 SER A N 1
ATOM 8189 C CA . SER A 1 1014 ? 65.701 13.184 -48.851 1.00 85.50 1014 SER A CA 1
ATOM 8190 C C . SER A 1 1014 ? 66.940 12.286 -48.858 1.00 85.50 1014 SER A C 1
ATOM 8192 O O . SER A 1 1014 ? 67.840 12.527 -48.053 1.00 85.50 1014 SER A O 1
ATOM 8194 N N . LYS A 1 1015 ? 67.041 11.317 -49.786 1.00 85.06 1015 LYS A N 1
ATOM 8195 C CA . LYS A 1 1015 ? 68.144 10.340 -49.872 1.00 85.06 1015 LYS A CA 1
ATOM 8196 C C . LYS A 1 1015 ? 69.530 10.969 -49.690 1.00 85.06 1015 LYS A C 1
ATOM 8198 O O . LYS A 1 1015 ? 70.301 10.502 -48.860 1.00 85.06 1015 LYS A O 1
ATOM 8203 N N . ALA A 1 1016 ? 69.800 12.080 -50.379 1.00 83.75 1016 ALA A N 1
ATOM 8204 C CA . ALA A 1 1016 ? 71.091 12.776 -50.336 1.00 83.75 1016 ALA A CA 1
ATOM 8205 C C . ALA A 1 1016 ? 71.536 13.207 -48.921 1.00 83.75 1016 ALA A C 1
ATOM 8207 O O . ALA A 1 1016 ? 72.723 13.392 -48.657 1.00 83.75 1016 ALA A O 1
ATOM 8208 N N . ARG A 1 1017 ? 70.600 13.364 -47.972 1.00 83.81 1017 ARG A N 1
ATOM 8209 C CA . ARG A 1 1017 ? 70.920 13.687 -46.570 1.00 83.81 1017 ARG A CA 1
ATOM 8210 C C . ARG A 1 1017 ? 71.560 12.517 -45.825 1.00 83.81 1017 ARG A C 1
ATOM 8212 O O . ARG A 1 1017 ? 72.210 12.729 -44.801 1.00 83.81 1017 ARG A O 1
ATOM 8219 N N . PHE A 1 1018 ? 71.368 11.295 -46.312 1.00 86.81 1018 PHE A N 1
ATOM 8220 C CA . PHE A 1 1018 ? 71.898 10.091 -45.691 1.00 86.81 1018 PHE A CA 1
ATOM 8221 C C . PHE A 1 1018 ? 73.296 9.732 -46.197 1.00 86.81 1018 PHE A C 1
ATOM 8223 O O . PHE A 1 1018 ? 74.042 9.122 -45.431 1.00 86.81 1018 PHE A O 1
ATOM 8230 N N . ASP A 1 1019 ? 73.694 10.190 -47.389 1.00 85.19 1019 ASP A N 1
ATOM 8231 C CA . ASP A 1 1019 ? 74.983 9.871 -48.024 1.00 85.19 1019 ASP A CA 1
ATOM 8232 C C . ASP A 1 1019 ? 76.209 10.075 -47.108 1.00 85.19 1019 ASP A C 1
ATOM 8234 O O . ASP A 1 1019 ? 77.045 9.171 -47.046 1.00 85.19 1019 ASP A O 1
ATOM 8238 N N . PRO A 1 1020 ? 76.336 11.170 -46.318 1.00 85.62 1020 PRO A N 1
ATOM 8239 C CA . PRO A 1 1020 ? 77.467 11.324 -45.397 1.00 85.62 1020 PRO A CA 1
ATOM 8240 C C . PRO A 1 1020 ? 77.506 10.239 -44.312 1.00 85.62 1020 PRO A C 1
ATOM 8242 O O . PRO A 1 1020 ? 78.574 9.746 -43.969 1.00 85.62 1020 PRO A O 1
ATOM 8245 N N . THR A 1 1021 ? 76.333 9.843 -43.807 1.00 86.31 1021 THR A N 1
ATOM 8246 C CA . THR A 1 1021 ? 76.172 8.784 -42.792 1.00 86.31 1021 THR A CA 1
ATOM 8247 C C . THR A 1 1021 ? 76.565 7.430 -43.352 1.00 86.31 1021 THR A C 1
ATOM 8249 O O . THR A 1 1021 ? 77.283 6.671 -42.712 1.00 86.31 1021 THR A O 1
ATOM 8252 N N . ILE A 1 1022 ? 76.084 7.125 -44.558 1.00 88.19 1022 ILE A N 1
ATOM 8253 C CA . ILE A 1 1022 ? 76.364 5.860 -45.231 1.00 88.19 1022 ILE A CA 1
ATOM 8254 C C . ILE A 1 1022 ? 77.853 5.766 -45.545 1.00 88.19 1022 ILE A C 1
ATOM 8256 O O . ILE A 1 1022 ? 78.458 4.731 -45.288 1.00 88.19 1022 ILE A O 1
ATOM 8260 N N . LYS A 1 1023 ? 78.466 6.858 -46.015 1.00 86.56 1023 LYS A N 1
ATOM 8261 C CA . LYS A 1 1023 ? 79.907 6.931 -46.267 1.00 86.56 1023 LYS A CA 1
ATOM 8262 C C . LYS A 1 1023 ? 80.733 6.718 -44.997 1.00 86.56 1023 LYS A C 1
ATOM 8264 O O . LYS A 1 1023 ? 81.737 6.011 -45.047 1.00 86.56 1023 LYS A O 1
ATOM 8269 N N . GLU A 1 1024 ? 80.329 7.309 -43.875 1.00 86.19 1024 GLU A N 1
ATOM 8270 C CA . GLU A 1 1024 ? 80.983 7.122 -42.574 1.00 86.19 1024 GLU A CA 1
ATOM 8271 C C . GLU A 1 1024 ? 80.914 5.655 -42.122 1.00 86.19 1024 GLU A C 1
ATOM 8273 O O . GLU A 1 1024 ? 81.952 5.045 -41.863 1.00 86.19 1024 GLU A O 1
ATOM 8278 N N . LEU A 1 1025 ? 79.718 5.055 -42.145 1.00 85.56 1025 LEU A N 1
ATOM 8279 C CA . LEU A 1 1025 ? 79.505 3.646 -41.793 1.00 85.56 1025 LEU A CA 1
ATOM 8280 C C . LEU A 1 1025 ? 80.259 2.691 -42.725 1.00 85.56 1025 LEU A C 1
ATOM 8282 O O . LEU A 1 1025 ? 80.874 1.730 -42.268 1.00 85.56 1025 LEU A O 1
ATOM 8286 N N . ALA A 1 1026 ? 80.245 2.967 -44.029 1.00 85.00 1026 ALA A N 1
ATOM 8287 C CA . ALA A 1 1026 ? 80.973 2.195 -45.027 1.00 85.00 1026 ALA A CA 1
ATOM 8288 C C . ALA A 1 1026 ? 82.488 2.274 -44.799 1.00 85.00 1026 ALA A C 1
ATOM 8290 O O . ALA A 1 1026 ? 83.170 1.256 -44.866 1.00 85.00 1026 ALA A O 1
ATOM 8291 N N . SER A 1 1027 ? 83.011 3.464 -44.483 1.00 83.50 1027 SER A N 1
ATOM 8292 C CA . SER A 1 1027 ? 84.441 3.672 -44.215 1.00 83.50 1027 SER A CA 1
ATOM 8293 C C . SER A 1 1027 ? 84.888 2.946 -42.948 1.00 83.50 1027 SER A C 1
ATOM 8295 O O . SER A 1 1027 ? 85.937 2.301 -42.951 1.00 83.50 1027 SER A O 1
ATOM 8297 N N . GLN A 1 1028 ? 84.079 3.006 -41.886 1.00 84.19 1028 GLN A N 1
ATOM 8298 C CA . GLN A 1 1028 ? 84.332 2.275 -40.646 1.00 84.19 1028 GLN A CA 1
ATOM 8299 C C . GLN A 1 1028 ? 84.352 0.764 -40.901 1.00 84.19 1028 GLN A C 1
ATOM 8301 O O . GLN A 1 1028 ? 85.322 0.086 -40.565 1.00 84.19 1028 GLN A O 1
ATOM 8306 N N . LYS A 1 1029 ? 83.321 0.248 -41.572 1.00 82.38 1029 LYS A N 1
ATOM 8307 C CA . LYS A 1 1029 ? 83.185 -1.183 -41.842 1.00 82.38 1029 LYS A CA 1
ATOM 8308 C C . LYS A 1 1029 ? 84.261 -1.719 -42.786 1.00 82.38 1029 LYS A C 1
ATOM 8310 O O . LYS A 1 1029 ? 84.784 -2.813 -42.581 1.00 82.38 1029 LYS A O 1
ATOM 8315 N N . TYR A 1 1030 ? 84.635 -0.933 -43.795 1.00 81.62 1030 TYR A N 1
ATOM 8316 C CA . TYR A 1 1030 ? 85.770 -1.242 -44.659 1.00 81.62 1030 TYR A CA 1
ATOM 8317 C C . TYR A 1 1030 ? 87.067 -1.350 -43.849 1.00 81.62 1030 TYR A C 1
ATOM 8319 O O . TYR A 1 1030 ? 87.809 -2.315 -44.016 1.00 81.62 1030 TYR A O 1
ATOM 8327 N N . GLY A 1 1031 ? 87.313 -0.408 -42.931 1.00 78.25 1031 GLY A N 1
ATOM 8328 C CA . GLY A 1 1031 ? 88.483 -0.413 -42.050 1.00 78.25 1031 GLY A CA 1
ATOM 8329 C C . GLY A 1 1031 ? 88.548 -1.616 -41.104 1.00 78.25 1031 GLY A C 1
ATOM 8330 O O . GLY A 1 1031 ? 89.614 -2.206 -40.955 1.00 78.25 1031 GLY A O 1
ATOM 8331 N N . GLU A 1 1032 ? 87.422 -1.987 -40.494 1.00 77.31 1032 GLU A N 1
ATOM 8332 C CA . GLU A 1 1032 ? 87.345 -3.051 -39.483 1.00 77.31 1032 GLU A CA 1
ATOM 8333 C C . GLU A 1 1032 ? 87.397 -4.468 -40.073 1.00 77.31 1032 GLU A C 1
ATOM 8335 O O . GLU A 1 1032 ? 88.009 -5.349 -39.473 1.00 77.31 1032 GLU A O 1
ATOM 8340 N N . SER A 1 1033 ? 86.753 -4.708 -41.221 1.00 72.88 1033 SER A N 1
ATOM 8341 C CA . SER A 1 1033 ? 86.521 -6.077 -41.718 1.00 72.88 1033 SER A CA 1
ATOM 8342 C C . SER A 1 1033 ? 87.153 -6.388 -43.073 1.00 72.88 1033 SER A C 1
ATOM 8344 O O . SER A 1 1033 ? 87.507 -7.535 -43.309 1.00 72.88 1033 SER A O 1
ATOM 8346 N N . TYR A 1 1034 ? 87.340 -5.400 -43.952 1.00 74.50 1034 TYR A N 1
ATOM 8347 C CA . TYR A 1 1034 ? 87.761 -5.655 -45.341 1.00 74.50 1034 TYR A CA 1
ATOM 8348 C C . TYR A 1 1034 ? 89.186 -5.175 -45.647 1.00 74.50 1034 TYR A C 1
ATOM 8350 O O . TYR A 1 1034 ? 89.846 -5.707 -46.535 1.00 74.50 1034 TYR A O 1
ATOM 8358 N N . CYS A 1 1035 ? 89.707 -4.205 -44.892 1.00 74.81 1035 CYS A N 1
ATOM 8359 C CA . CYS A 1 1035 ? 91.036 -3.628 -45.099 1.00 74.81 1035 CYS A CA 1
ATOM 8360 C C . CYS A 1 1035 ? 92.153 -4.687 -45.010 1.00 74.81 1035 CYS A C 1
ATOM 8362 O O . CYS A 1 1035 ? 93.047 -4.720 -45.853 1.00 74.81 1035 CYS A O 1
ATOM 8364 N N . GLY A 1 1036 ? 92.066 -5.597 -44.033 1.00 72.50 1036 GLY A N 1
ATOM 8365 C CA . GLY A 1 1036 ? 93.026 -6.694 -43.867 1.00 72.50 1036 GLY A CA 1
ATOM 8366 C C . GLY A 1 1036 ? 92.981 -7.728 -44.998 1.00 72.50 1036 GLY A C 1
ATOM 8367 O O . GLY A 1 1036 ? 94.032 -8.152 -45.476 1.00 72.50 1036 GLY A O 1
ATOM 8368 N N . GLU A 1 1037 ? 91.782 -8.089 -45.468 1.00 75.06 1037 GLU A N 1
ATOM 8369 C CA . GLU A 1 1037 ? 91.598 -9.017 -46.595 1.00 75.06 1037 GLU A CA 1
ATOM 8370 C C . GLU A 1 1037 ? 92.141 -8.426 -47.900 1.00 75.06 1037 GLU A C 1
ATOM 8372 O O . GLU A 1 1037 ? 92.842 -9.102 -48.654 1.00 75.06 1037 GLU A O 1
ATOM 8377 N N . ILE A 1 1038 ? 91.889 -7.136 -48.140 1.00 78.69 1038 ILE A N 1
ATOM 8378 C CA . ILE A 1 1038 ? 92.417 -6.426 -49.306 1.00 78.69 1038 ILE A CA 1
ATOM 8379 C C . ILE A 1 1038 ? 93.942 -6.295 -49.226 1.00 78.69 1038 ILE A C 1
ATOM 8381 O O . ILE A 1 1038 ? 94.608 -6.470 -50.244 1.00 78.69 1038 ILE A O 1
ATOM 8385 N N . PHE A 1 1039 ? 94.527 -6.059 -48.046 1.00 76.44 1039 PHE A N 1
ATOM 8386 C CA . PHE A 1 1039 ? 95.986 -6.069 -47.903 1.00 76.44 1039 PHE A CA 1
ATOM 8387 C C . PHE A 1 1039 ? 96.593 -7.443 -48.193 1.00 76.44 1039 PHE A C 1
ATOM 8389 O O . PHE A 1 1039 ? 97.550 -7.507 -48.955 1.00 76.44 1039 PHE A O 1
ATOM 8396 N N . GLN A 1 1040 ? 96.002 -8.541 -47.714 1.00 75.00 1040 GLN A N 1
ATOM 8397 C CA . GLN A 1 1040 ? 96.447 -9.887 -48.103 1.00 75.00 1040 GLN A CA 1
ATOM 8398 C C . GLN A 1 1040 ? 96.303 -10.146 -49.609 1.00 75.00 1040 GLN A C 1
ATOM 8400 O O . GLN A 1 1040 ? 97.184 -10.751 -50.228 1.00 75.00 1040 GLN A O 1
ATOM 8405 N N . ALA A 1 1041 ? 95.214 -9.678 -50.222 1.00 76.06 1041 ALA A N 1
ATOM 8406 C CA . ALA A 1 1041 ? 95.017 -9.775 -51.665 1.00 76.06 1041 ALA A CA 1
ATOM 8407 C C . ALA A 1 1041 ? 96.068 -8.966 -52.445 1.00 76.06 1041 ALA A C 1
ATOM 8409 O O . ALA A 1 1041 ? 96.490 -9.391 -53.515 1.00 76.06 1041 ALA A O 1
ATOM 8410 N N . ILE A 1 1042 ? 96.532 -7.834 -51.908 1.00 76.62 1042 ILE A N 1
ATOM 8411 C CA . ILE A 1 1042 ? 97.620 -7.039 -52.494 1.00 76.62 1042 ILE A CA 1
ATOM 8412 C C . ILE A 1 1042 ? 98.981 -7.717 -52.274 1.00 76.62 1042 ILE A C 1
ATOM 8414 O O . ILE A 1 1042 ? 99.761 -7.818 -53.220 1.00 76.62 1042 ILE A O 1
ATOM 8418 N N . ASP A 1 1043 ? 99.261 -8.217 -51.070 1.00 76.62 1043 ASP A N 1
ATOM 8419 C CA . ASP A 1 1043 ? 100.540 -8.846 -50.703 1.00 76.62 1043 ASP A CA 1
ATOM 8420 C C . ASP A 1 1043 ? 100.785 -10.175 -51.437 1.00 76.62 1043 ASP A C 1
ATOM 8422 O O . ASP A 1 1043 ? 101.929 -10.574 -51.659 1.00 76.62 1043 ASP A O 1
ATOM 8426 N N . SER A 1 1044 ? 99.716 -10.860 -51.848 1.00 76.94 1044 SER A N 1
ATOM 8427 C CA . SER A 1 1044 ? 99.782 -12.096 -52.640 1.00 76.94 1044 SER A CA 1
ATOM 8428 C C . SER A 1 1044 ? 99.999 -11.863 -54.142 1.00 76.94 1044 SER A C 1
ATOM 8430 O O . SER A 1 1044 ? 100.235 -12.821 -54.886 1.00 76.94 1044 SER A O 1
ATOM 8432 N N . LEU A 1 1045 ? 99.965 -10.611 -54.614 1.00 78.38 1045 LEU A N 1
ATOM 8433 C CA . LEU A 1 1045 ? 100.234 -10.284 -56.013 1.00 78.38 1045 LEU A CA 1
ATOM 8434 C C . LEU A 1 1045 ? 101.744 -10.174 -56.294 1.00 78.38 1045 LEU A C 1
ATOM 8436 O O . LEU A 1 1045 ? 102.503 -9.645 -55.481 1.00 78.38 1045 LEU A O 1
ATOM 8440 N N . PRO A 1 1046 ? 102.210 -10.588 -57.489 1.00 78.88 1046 PRO A N 1
ATOM 8441 C CA . PRO A 1 1046 ? 103.598 -10.388 -57.890 1.00 78.88 1046 PRO A CA 1
ATOM 8442 C C . PRO A 1 1046 ? 103.980 -8.895 -57.873 1.00 78.88 1046 PRO A C 1
ATOM 8444 O O . PRO A 1 1046 ? 103.200 -8.078 -58.378 1.00 78.88 1046 PRO A O 1
ATOM 8447 N N . PRO A 1 1047 ? 105.190 -8.518 -57.411 1.00 76.50 1047 PRO A N 1
ATOM 8448 C CA . PRO A 1 1047 ? 105.592 -7.115 -57.259 1.00 76.50 1047 PRO A CA 1
ATOM 8449 C C . PRO A 1 1047 ? 105.439 -6.268 -58.529 1.00 76.50 1047 PRO A C 1
ATOM 8451 O O . PRO A 1 1047 ? 105.125 -5.082 -58.4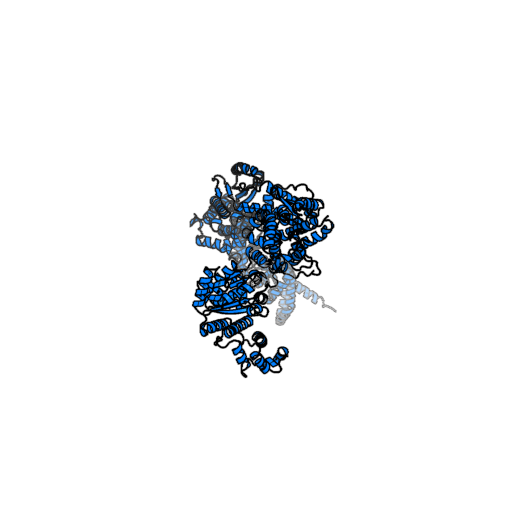51 1.00 76.50 1047 PRO A O 1
ATOM 8454 N N . GLU A 1 1048 ? 105.622 -6.869 -59.708 1.00 77.88 1048 GLU A N 1
ATOM 8455 C CA . GLU A 1 1048 ? 105.451 -6.180 -60.992 1.00 77.88 1048 GLU A CA 1
ATOM 8456 C C . GLU A 1 1048 ? 103.978 -5.857 -61.292 1.00 77.88 1048 GLU A C 1
ATOM 8458 O O . GLU A 1 1048 ? 103.671 -4.744 -61.713 1.00 77.88 1048 GLU A O 1
ATOM 8463 N N . LYS A 1 1049 ? 103.040 -6.754 -60.950 1.00 77.88 1049 LYS A N 1
ATOM 8464 C CA . LYS A 1 1049 ? 101.601 -6.484 -61.096 1.00 77.88 1049 LYS A CA 1
ATOM 8465 C C . LYS A 1 1049 ? 101.107 -5.422 -60.115 1.00 77.88 1049 LYS A C 1
ATOM 8467 O O . LYS A 1 1049 ? 100.264 -4.613 -60.487 1.00 77.88 1049 LYS A O 1
ATOM 8472 N N . VAL A 1 1050 ? 101.656 -5.377 -58.898 1.00 78.69 1050 VAL A N 1
ATOM 8473 C CA . VAL A 1 1050 ? 101.324 -4.329 -57.916 1.00 78.69 1050 VAL A CA 1
ATOM 8474 C C . VAL A 1 1050 ? 101.831 -2.964 -58.382 1.00 78.69 1050 VAL A C 1
ATOM 8476 O O . VAL A 1 1050 ? 101.102 -1.978 -58.296 1.00 78.69 1050 VAL A O 1
ATOM 8479 N N . LYS A 1 1051 ? 103.053 -2.889 -58.928 1.00 78.75 1051 LYS A N 1
ATOM 8480 C CA . LYS A 1 1051 ? 103.586 -1.643 -59.502 1.00 78.75 1051 LYS A CA 1
ATOM 8481 C C . LYS A 1 1051 ? 102.759 -1.163 -60.689 1.00 78.75 1051 LYS A C 1
ATOM 8483 O O . LYS A 1 1051 ? 102.515 0.036 -60.791 1.00 78.75 1051 LYS A O 1
ATOM 8488 N N . ASP A 1 1052 ? 102.348 -2.061 -61.578 1.00 82.81 1052 ASP A N 1
ATOM 8489 C CA . ASP A 1 1052 ? 101.548 -1.686 -62.744 1.00 82.81 1052 ASP A CA 1
ATOM 8490 C C . ASP A 1 1052 ? 100.137 -1.254 -62.346 1.00 82.81 1052 ASP A C 1
ATOM 8492 O O . ASP A 1 1052 ? 99.672 -0.220 -62.823 1.00 82.81 1052 ASP A O 1
ATOM 8496 N N . TYR A 1 1053 ? 99.523 -1.936 -61.376 1.00 81.06 1053 TYR A N 1
ATOM 8497 C CA . TYR A 1 1053 ? 98.263 -1.500 -60.781 1.00 81.06 1053 TYR A CA 1
ATOM 8498 C C . TYR A 1 1053 ? 98.393 -0.134 -60.094 1.00 81.06 1053 TYR A C 1
ATOM 8500 O O . TYR A 1 1053 ? 97.548 0.727 -60.293 1.00 81.06 1053 TYR A O 1
ATOM 8508 N N . LEU A 1 1054 ? 99.478 0.131 -59.354 1.00 77.50 1054 LEU A N 1
ATOM 8509 C CA . LEU A 1 1054 ? 99.711 1.437 -58.726 1.00 77.50 1054 LEU A CA 1
ATOM 8510 C C . LEU A 1 1054 ? 99.929 2.548 -59.770 1.00 77.50 1054 LEU A C 1
ATOM 8512 O O . LEU A 1 1054 ? 99.456 3.665 -59.579 1.00 77.50 1054 LEU A O 1
ATOM 8516 N N . LYS A 1 1055 ? 100.622 2.264 -60.882 1.00 81.81 1055 LYS A N 1
ATOM 8517 C CA . LYS A 1 1055 ? 100.786 3.219 -61.996 1.00 81.81 1055 LYS A CA 1
ATOM 8518 C C . LYS A 1 1055 ? 99.456 3.504 -62.696 1.00 81.81 1055 LYS A C 1
ATOM 8520 O O . LYS A 1 1055 ? 99.209 4.656 -63.038 1.00 81.81 1055 LYS A O 1
ATOM 8525 N N . GLU A 1 1056 ? 98.627 2.483 -62.912 1.00 80.31 1056 GLU A N 1
ATOM 8526 C CA . GLU A 1 1056 ? 97.251 2.627 -63.410 1.00 80.31 1056 GLU A CA 1
ATOM 8527 C C . GLU A 1 1056 ? 96.420 3.478 -62.444 1.00 80.31 1056 GLU A C 1
ATOM 8529 O O . GLU A 1 1056 ? 95.842 4.473 -62.870 1.00 80.31 1056 GLU A O 1
ATOM 8534 N N . LEU A 1 1057 ? 96.475 3.189 -61.138 1.00 78.50 1057 LEU A N 1
ATOM 8535 C CA . LEU A 1 1057 ? 95.757 3.934 -60.101 1.00 78.50 1057 LEU A CA 1
ATOM 8536 C C . LEU A 1 1057 ? 96.179 5.409 -60.041 1.00 78.50 1057 LEU A C 1
ATOM 8538 O O . LEU A 1 1057 ? 95.343 6.282 -59.858 1.00 78.50 1057 LEU A O 1
ATOM 8542 N N . VAL A 1 1058 ? 97.470 5.705 -60.222 1.00 78.12 1058 VAL A N 1
ATOM 8543 C CA . VAL A 1 1058 ? 97.995 7.082 -60.277 1.00 78.12 1058 VAL A CA 1
ATOM 8544 C C . VAL A 1 1058 ? 97.559 7.814 -61.550 1.00 78.12 1058 VAL A C 1
ATOM 8546 O O . VAL A 1 1058 ? 97.419 9.037 -61.527 1.00 78.12 1058 VAL A O 1
ATOM 8549 N N . LYS A 1 1059 ? 97.342 7.095 -62.660 1.00 75.69 1059 LYS A N 1
ATOM 8550 C CA . LYS A 1 1059 ? 96.793 7.670 -63.898 1.00 75.69 1059 LYS A CA 1
ATOM 8551 C C . LYS A 1 1059 ? 95.286 7.912 -63.800 1.00 75.69 1059 LYS A C 1
ATOM 8553 O O . LYS A 1 1059 ? 94.818 8.911 -64.338 1.00 75.69 1059 LYS A O 1
ATOM 8558 N N . SER A 1 1060 ? 94.543 7.011 -63.156 1.00 75.00 1060 SER A N 1
ATOM 8559 C CA . SER A 1 1060 ? 93.081 7.073 -63.054 1.00 75.00 1060 SER A CA 1
ATOM 8560 C C . SER A 1 1060 ? 92.583 7.926 -61.883 1.00 75.00 1060 SER A C 1
ATOM 8562 O O . SER A 1 1060 ? 91.522 8.530 -61.994 1.00 75.00 1060 SER A O 1
ATOM 8564 N N . ASP A 1 1061 ? 93.340 8.008 -60.783 1.00 77.88 1061 ASP A N 1
ATOM 8565 C CA . ASP A 1 1061 ? 93.041 8.836 -59.610 1.00 77.88 1061 ASP A CA 1
ATOM 8566 C C . ASP A 1 1061 ? 94.232 9.761 -59.260 1.00 77.88 1061 ASP A C 1
ATOM 8568 O O . ASP A 1 1061 ? 95.196 9.360 -58.588 1.00 77.88 1061 ASP A O 1
ATOM 8572 N N . PRO A 1 1062 ? 94.168 11.043 -59.670 1.00 74.06 1062 PRO A N 1
ATOM 8573 C CA . PRO A 1 1062 ? 95.212 12.028 -59.400 1.00 74.06 1062 PRO A CA 1
ATOM 8574 C C . PRO A 1 1062 ? 95.523 12.230 -57.908 1.00 74.06 1062 PRO A C 1
ATOM 8576 O O . PRO A 1 1062 ? 96.646 12.617 -57.571 1.00 74.06 1062 PRO A O 1
ATOM 8579 N N . LEU A 1 1063 ? 94.577 11.971 -56.991 1.00 76.06 1063 LEU A N 1
ATOM 8580 C CA . LEU A 1 1063 ? 94.788 12.152 -55.547 1.00 76.06 1063 LEU A CA 1
ATOM 8581 C C . LEU A 1 1063 ? 95.774 11.127 -54.976 1.00 76.06 1063 LEU A C 1
ATOM 8583 O O . LEU A 1 1063 ? 96.546 11.454 -54.064 1.00 76.06 1063 LEU A O 1
ATOM 8587 N N . VAL A 1 1064 ? 95.811 9.919 -55.542 1.00 75.75 1064 VAL A N 1
ATOM 8588 C CA . VAL A 1 1064 ? 96.796 8.885 -55.198 1.00 75.75 1064 VAL A CA 1
ATOM 8589 C C . VAL A 1 1064 ? 98.192 9.339 -55.629 1.00 75.75 1064 VAL A C 1
ATOM 8591 O O . VAL A 1 1064 ? 99.131 9.308 -54.829 1.00 75.75 1064 VAL A O 1
ATOM 8594 N N . GLY A 1 1065 ? 98.319 9.870 -56.850 1.00 73.88 1065 GLY A N 1
ATOM 8595 C CA . GLY A 1 1065 ? 99.562 10.456 -57.362 1.00 73.88 1065 GLY A CA 1
ATOM 8596 C C . GLY A 1 1065 ? 100.069 11.627 -56.516 1.00 73.88 1065 GLY A C 1
ATOM 8597 O O . GLY A 1 1065 ? 101.239 11.656 -56.130 1.00 73.88 1065 GLY A O 1
ATOM 8598 N N . ILE A 1 1066 ? 99.182 12.556 -56.145 1.00 74.94 1066 ILE A N 1
ATOM 8599 C CA . ILE A 1 1066 ? 99.495 13.695 -55.265 1.00 74.94 1066 ILE A CA 1
ATOM 8600 C C . ILE A 1 1066 ? 99.936 13.219 -53.872 1.00 74.94 1066 ILE A C 1
ATOM 8602 O O . ILE A 1 1066 ? 100.874 13.775 -53.295 1.00 74.94 1066 ILE A O 1
ATOM 8606 N N . SER A 1 1067 ? 99.300 12.181 -53.324 1.00 71.19 1067 SER A N 1
ATOM 8607 C CA . SER A 1 1067 ? 99.656 11.609 -52.017 1.00 71.19 1067 SER A CA 1
ATOM 8608 C C . SER A 1 1067 ? 101.035 10.942 -52.033 1.00 71.19 1067 SER A C 1
ATOM 8610 O O . SER A 1 1067 ? 101.811 11.106 -51.087 1.00 71.19 1067 SER A O 1
ATOM 8612 N N . ILE A 1 1068 ? 101.388 10.266 -53.132 1.00 74.75 1068 ILE A N 1
ATOM 8613 C CA . ILE A 1 1068 ? 102.731 9.713 -53.353 1.00 74.75 1068 ILE A CA 1
ATOM 8614 C C . ILE A 1 1068 ? 103.752 10.848 -53.528 1.00 74.75 1068 ILE A C 1
ATOM 8616 O O . ILE A 1 1068 ? 104.788 10.817 -52.865 1.00 74.75 1068 ILE A O 1
ATOM 8620 N N . MET A 1 1069 ? 103.447 11.889 -54.318 1.00 73.38 1069 MET A N 1
ATOM 8621 C CA . MET A 1 1069 ? 104.303 13.078 -54.491 1.00 73.38 1069 MET A CA 1
ATOM 8622 C C . MET A 1 1069 ? 104.592 13.805 -53.171 1.00 73.38 1069 MET A C 1
ATOM 8624 O O . MET A 1 1069 ? 105.725 14.227 -52.943 1.00 73.38 1069 MET A O 1
ATOM 8628 N N . LYS A 1 1070 ? 103.594 13.953 -52.288 1.00 74.25 1070 LYS A N 1
ATOM 8629 C CA . LYS A 1 1070 ? 103.773 14.562 -50.956 1.00 74.25 1070 LYS A CA 1
ATOM 8630 C C . LYS A 1 1070 ? 104.727 13.753 -50.072 1.00 74.25 1070 LYS A C 1
ATOM 8632 O O . LYS A 1 1070 ? 105.477 14.343 -49.302 1.00 74.25 1070 LYS A O 1
ATOM 8637 N N . ARG A 1 1071 ? 104.729 12.420 -50.192 1.00 67.56 1071 ARG A N 1
ATOM 8638 C CA . ARG A 1 1071 ? 105.623 11.533 -49.427 1.00 67.56 1071 ARG A CA 1
ATOM 8639 C C . ARG A 1 1071 ? 107.031 11.426 -50.026 1.00 67.56 1071 ARG A C 1
ATOM 8641 O O . ARG A 1 1071 ? 107.979 11.259 -49.265 1.00 67.56 1071 ARG A O 1
ATOM 8648 N N . THR A 1 1072 ? 107.194 11.557 -51.346 1.00 65.25 1072 THR A N 1
ATOM 8649 C CA . THR A 1 1072 ? 108.508 11.512 -52.021 1.00 65.25 1072 THR A CA 1
ATOM 8650 C C . THR A 1 1072 ? 109.231 12.861 -52.053 1.00 65.25 1072 THR A C 1
ATOM 8652 O O . THR A 1 1072 ? 110.448 12.880 -51.901 1.00 65.25 1072 THR A O 1
ATOM 8655 N N . LYS A 1 1073 ? 108.525 14.001 -52.137 1.00 59.91 1073 LYS A N 1
ATOM 8656 C CA . LYS A 1 1073 ? 109.142 15.342 -52.004 1.00 59.91 1073 LYS A CA 1
ATOM 8657 C C . LYS A 1 1073 ? 109.636 15.670 -50.584 1.00 59.91 1073 LYS A C 1
ATOM 8659 O O . LYS A 1 1073 ? 110.368 16.636 -50.420 1.00 59.91 1073 LYS A O 1
ATOM 8664 N N . GLY A 1 1074 ? 109.266 14.877 -49.574 1.00 57.50 1074 GLY A N 1
ATOM 8665 C CA . GLY A 1 1074 ? 109.729 15.021 -48.187 1.00 57.50 1074 GLY A CA 1
ATOM 8666 C C . GLY A 1 1074 ? 111.021 14.264 -47.837 1.00 57.50 1074 GLY A C 1
ATOM 8667 O O . GLY A 1 1074 ? 111.420 14.289 -46.678 1.00 57.50 1074 GLY A O 1
ATOM 8668 N N . LYS A 1 1075 ? 111.666 13.566 -48.789 1.00 54.41 1075 LYS A N 1
ATOM 8669 C CA . LYS A 1 1075 ? 112.911 12.800 -48.562 1.00 54.41 1075 LYS A CA 1
ATOM 8670 C C . LYS A 1 1075 ? 113.942 13.008 -49.686 1.00 54.41 1075 LYS A C 1
ATOM 8672 O O . LYS A 1 1075 ? 114.154 12.119 -50.502 1.00 54.41 1075 LYS A O 1
ATOM 8677 N N . ALA A 1 1076 ? 114.568 14.184 -49.704 1.00 41.47 1076 ALA A N 1
ATOM 8678 C CA . ALA A 1 1076 ? 115.906 14.482 -50.246 1.00 41.47 1076 ALA A CA 1
ATOM 8679 C C . ALA A 1 1076 ? 116.251 15.927 -49.827 1.00 41.47 1076 ALA A C 1
ATOM 8681 O O . ALA A 1 1076 ? 115.582 16.836 -50.306 1.00 41.47 1076 ALA A O 1
ATOM 8682 N N . THR A 1 1077 ? 117.207 16.296 -48.968 1.00 39.97 1077 THR A N 1
ATOM 8683 C CA . THR A 1 1077 ? 118.227 15.706 -48.049 1.00 39.97 1077 THR A CA 1
ATOM 8684 C C . THR A 1 1077 ? 118.823 16.938 -47.314 1.00 39.97 1077 THR A C 1
ATOM 8686 O O . THR A 1 1077 ? 118.785 18.005 -47.936 1.00 39.97 1077 THR A O 1
ATOM 8689 N N . PRO A 1 1078 ? 119.456 16.899 -46.122 1.00 47.81 1078 PRO A N 1
ATOM 8690 C CA . PRO A 1 1078 ? 119.617 15.855 -45.107 1.00 47.81 1078 PRO A CA 1
ATOM 8691 C C . PRO A 1 1078 ? 118.607 15.947 -43.948 1.00 47.81 1078 PRO A C 1
ATOM 8693 O O . PRO A 1 1078 ? 117.887 16.966 -43.849 1.00 47.81 1078 PRO A O 1
#

Sequence (1078 aa):
MARLYKDYIAVDKDFIPVFSHQLDKKYPDRWKEFVPHGTFNDILSDLAGALEMSSIQAKKSLWVSGAYGTGKTYASFAIKHILEDSIEEVTDYLKELKTTLTRFTKLKQKGDILVVHRSSSSGIIGDNKLFGVIQESIKQALKEKGYTYLGAKSLYSNMLDILKTPDHPFNFTAAFWYCKAHFTEYASPEEVVSDIERLDGDSSLELMMRVVEIADNLGFHGFLRSHKDIIDWIEDVIKGNNLRCIVFIWDEFTEYFRNNQDRLTGLQELAQMSATTPFYFLLITHLTHAQVISAPQSKKRMEARFKLRTIEMPDTTAFMLMGKAIQTVPELKNEWDIISEDLWSRVEGMVTATIMQYAGNIKKEELKALLPLHPYAAYMLKIISAVISSNQRTMFQFLSGDSGQDRQGRHNFRWYIENHSVAEWCYLTSDYIWDYFFYLDNPDLDKDTRSAIIHYNSFENQCGDEGEKRVLKVVLLLVAMQRVGGGATRGVASLLRPTLSNISAAFEGSDIHDNVRITMDRLVEKRILGSIPEGHNDILYVTQPPIPTQTPVDFPFEKIITDYDVHRHFTLSGYAKARFTITCATHLDIKKKLSNSHLANKIYLVFMFAKNEEDSLKSDEIIIKQLQEYNGNIVVADMSSQPLGEQKFNNFIEFMTHENYFSIVDHNQQRYYENQARRVIDEWMQRLDVTTVCLYTKNEPLIRLQGNTSFRAKIKDINAKLYPDGLETLTIMDSLFAETGFSDKVSLMGMGKLNIATNLNYLTVIKNKLIEANLWHTHNYAESNPAHPVSKMKTVIERLIDAGFEKNNYVMIADIWSAMQAKPFGLMKCVGSAFLMGFLLKEYADNNYYRDDGSSTVALSHDVLAYMIVGIIKDSPKAKTLRIVRMPSGQERLNLLLEKWRDLTGTDTPGKWASNMRIPVLCLFEGELKEAADTFSIINKPDNPMRNEQIDSAIRFLENSQNVKTLSDIARCNEIFKEFITGEYGILFTGADINNLKDILHKRETNVYNWYYSKARFDPTIKELASQKYGESYCGEIFQAIDSLPPEKVKDYLKELVKSDPLVGISIMKRTKGKATP

Nearest PDB structures (foldseek):
  5zr1-assembly1_D  TM=3.806E-01  e=1.566E-03  Saccharomyces cerevisiae S288C
  7jps-assembly1_D  TM=3.443E-01  e=1.070E-03  Homo sapiens
  7tji-assembly1_D  TM=3.952E-01  e=7.198E-03  Saccharomyces cerevisiae
  5v8f-assembly1_D  TM=3.944E-01  e=1.010E-02  Saccharomyces cerevisiae S288C
  6wgc-assembly1_D  TM=3.456E-01  e=1.586E-01  Saccharomyces cerevisiae